Protein AF-0000000084928182 (afdb_homodimer)

Secondary structure (DSSP, 8-state):
------S---PPPPGGGSHHHHHHHHHHHHHHHTT-EEEEE--HHHHHHTHHHHHHHHHHTTSSSEEEPPPP---------------------------------------------------------------------------------------------TTS------------------TTSHHHHHHHHHTS-GGGHHHHHT-GGG---PEEEEEGGGS--GGG------TTS-TTS----TTHHHHHHHHHHHHHHHHHT--GGG--EEEEEE-GGGS-TTHHHHHHTTGGGEEEEE-SS---HHHHHHHHHHHH-----TT-TTS-HHHHHHHHHHHHHHHHHHHTT-HHHHHHHHHH--S-HHHHHHHHHHHHHHS----GGG------SB--SS--GGGHHHHHTTSEEEETTEEEE-HHHHSPPPPSSSPPPPPPHHHHHHHHHHHHHHHHHHHHHHHHHHHHHHHHHHGGGBSS-HHHHHHHH-SS--GGGTT-HHHHHHT--HHHHHHHHHHTSB---HHHHHHHHHHHHHHHHHHTT----HHHHHHHHHHHHHHHHHH-/------S---PPPPGGGSHHHHHHHHHHHHHHHTT-EEEEE--HHHHHHTHHHHHHHHHHTTSSSEEEPPPP---------------------------------------------------------------------------------------------TTS------------------TTSHHHHHHHHHTS-GGGHHHHHT-GGG---PEEEEEGGGS--GGG------TTS-TTS----TTHHHHHHHHHHHHHHHHHT--GGG--EEEEEE-GGGS-TTHHHHHHTTGGGEEEEE-SS---HHHHHHHHHHHH-----TT-TTS-HHHHHHHHHHHHHHHHHHHTT-HHHHHHHHHH--S-HHHHHHHHHHHHHHS----GGG------SB--SS--GGGHHHHHTTSEEEETTEEEE-HHHHSPPPPSSSPPPPPPHHHHHHHHHHHHHHHHHHHHHHHHHHHHHHHHHHGGGBSS-HHHHHHHH-SS--GGGTT-HHHHHHT--HHHHHHHHHHTSB---HHHHHHHHHHHHHHHHHHTT----HHHHHHHHHHHHHHHHHH-

Solvent-accessible surface area (backbone atoms only — not comparable to full-atom values): 68246 Å² total; per-residue (Å²): 134,78,77,71,69,77,75,77,71,58,72,74,60,56,66,79,72,28,64,28,48,41,52,50,43,49,51,53,42,50,39,45,69,63,30,22,21,35,41,36,39,43,38,53,65,35,54,76,71,41,52,45,57,52,51,50,48,55,43,48,68,68,40,93,46,63,41,78,44,71,66,56,78,68,82,69,76,81,67,79,76,77,72,80,73,70,82,77,80,79,83,77,85,73,88,84,84,80,88,82,87,80,82,73,80,79,78,80,80,89,75,90,88,92,83,93,84,78,85,90,93,87,88,89,82,82,84,83,91,79,85,90,80,87,90,83,86,68,90,77,76,86,70,90,76,91,74,89,79,81,81,74,77,70,85,70,75,80,69,75,68,73,68,77,63,84,70,70,72,75,73,77,72,73,76,79,73,78,78,66,84,69,79,82,79,54,77,73,32,68,56,28,47,43,2,55,77,68,72,46,54,50,89,41,31,64,58,58,54,57,38,77,85,62,77,70,49,32,37,38,33,41,58,37,72,54,56,69,62,53,61,72,67,70,74,69,80,59,89,78,65,68,85,67,74,66,73,52,55,41,27,48,66,58,53,47,51,53,51,52,46,34,51,48,38,61,73,62,62,56,54,47,84,62,34,51,25,42,39,34,40,28,36,72,81,30,35,48,85,62,48,67,60,47,28,54,75,46,49,61,51,27,46,69,43,60,74,48,52,42,41,33,68,70,30,34,44,58,50,38,37,61,71,67,55,60,59,73,69,70,75,63,80,83,60,58,65,56,36,53,48,53,51,50,49,34,38,51,36,30,42,38,54,58,37,44,65,41,55,66,56,31,47,45,41,62,71,68,45,87,66,51,69,88,51,42,67,60,37,50,11,46,42,44,55,74,40,96,58,34,53,43,89,45,42,71,87,76,59,38,49,58,32,63,87,49,73,50,82,88,40,39,68,16,33,37,56,54,16,40,43,32,52,82,54,22,46,38,71,33,53,47,43,68,44,68,50,34,50,93,74,68,78,64,73,77,74,50,72,67,43,48,50,53,50,36,43,38,42,13,52,19,42,42,63,56,44,49,62,53,53,50,53,51,45,46,52,49,35,60,56,42,67,80,27,51,70,47,60,55,52,58,49,35,66,71,44,39,92,72,64,58,89,54,34,85,81,38,25,68,63,46,43,51,63,52,48,55,62,32,52,49,52,34,34,76,72,52,46,25,56,61,58,70,70,57,43,50,48,45,51,47,49,36,50,50,50,51,36,44,73,66,47,32,61,74,47,62,67,58,43,50,49,50,32,51,48,52,47,51,53,25,56,67,46,94,133,79,78,70,69,77,75,79,72,56,71,74,60,56,66,76,72,28,64,29,50,42,51,50,43,48,53,55,42,51,40,46,68,62,30,22,21,33,40,38,38,43,38,53,64,34,53,76,72,43,52,45,57,53,52,50,46,56,43,50,68,69,40,91,47,62,42,77,44,72,66,58,78,69,82,67,75,78,65,79,73,77,70,80,72,72,79,76,80,77,84,75,88,72,88,77,86,86,89,85,89,80,86,93,86,80,89,92,91,86,92,90,94,91,91,93,96,89,96,88,95,86,92,91,76,91,86,82,88,89,81,85,90,80,88,80,86,83,83,77,82,77,81,75,87,69,66,81,73,77,79,69,75,72,80,72,73,80,69,74,70,73,68,78,64,85,70,69,73,73,74,77,72,71,75,80,72,77,75,64,83,68,78,82,78,53,78,70,33,71,54,29,46,42,3,55,77,70,73,46,52,49,87,39,32,63,60,57,55,56,39,77,85,62,77,72,52,32,37,38,34,40,59,38,73,56,56,68,61,53,61,71,67,68,77,67,78,60,89,78,66,67,87,67,75,66,72,52,56,41,27,48,68,58,52,49,50,54,52,51,47,34,50,47,38,61,73,64,63,55,54,46,84,63,34,51,24,44,39,36,41,28,37,71,81,30,35,47,84,60,48,66,59,48,28,55,74,48,49,60,50,27,45,69,43,58,74,47,52,41,41,33,66,69,29,33,45,57,50,38,38,61,69,68,56,60,58,72,69,70,76,64,80,82,59,60,65,55,38,53,49,53,51,49,48,33,38,52,36,30,43,36,55,60,38,43,67,43,57,67,58,30,46,44,41,62,72,69,46,87,67,50,68,87,50,42,66,59,37,50,11,48,40,44,53,73,39,96,59,33,54,43,87,45,42,71,85,76,57,37,51,57,33,65,88,49,73,50,82,89,39,41,68,17,32,35,55,53,16,38,44,32,53,82,52,22,46,38,70,33,53,45,43,69,43,67,51,33,48,93,74,66,77,66,72,77,72,52,73,65,44,46,52,52,50,36,43,38,44,13,51,20,41,43,64,57,44,50,63,54,52,49,52,51,46,45,52,50,37,60,56,42,67,80,29,52,71,49,60,56,52,58,49,33,66,72,43,39,94,72,64,57,89,54,34,86,81,38,26,67,63,45,43,53,64,53,46,55,63,34,49,48,52,34,35,75,74,54,47,26,57,61,57,69,69,56,43,51,48,44,52,48,49,38,50,50,50,51,38,44,74,66,46,32,62,75,47,62,68,58,43,50,49,50,32,52,48,52,47,51,54,26,58,66,46,93

Sequence (1152 aa):
MTRTEPRTGARAVPPGDLPGVRAQLRGVTADLAAGRNCLWLVTDAMVESGLADELYRGALFGTPVRVDVPPPPSPRARGPEPKREPATGEGAGWATGDGGARADGDAGVWAGGDGGAWADGEGDGWAAGEGDGWADGDAGAWADGDDLPYLDLPDDGFDLDLGWSLDARAPRVPAPRTEQPGPRHDPHGLLARLAKELSVDADEAVATLVDPGRGRRPVVGVRAWTEPDDHDGGTSPGPGTGPGTGTRARGAAVERLFRLLAAAVKDAGLPPGERPRLLVVARLRDLPEPLPDELRHGLGDTAVHWWWGALGRLDTATAVAPILDHGPDTSGRDRDPLAERIRRAVRSETVVEICGPDLELARLLALEWDGAQHTLGAAVGRCLAAAPTPVPSACPPLRRIGALLRPGAELRQAWAAGAVVSWEGRLRAHVGVWHPAAPADGPQPAPDGDVRARLTALVSQAQQRVLAPWIEEARQRLAVRALGHLNRPVATLVADYADRPPAYLGGDPERAFLELQVGELLRAHVSGALALPPRDAALLRLLVTTRNVLAHRSVLYDRTLDELCAELSQADLRAAMTRTEPRTGARAVPPGDLPGVRAQLRGVTADLAAGRNCLWLVTDAMVESGLADELYRGALFGTPVRVDVPPPPSPRARGPEPKREPATGEGAGWATGDGGARADGDAGVWAGGDGGAWADGEGDGWAAGEGDGWADGDAGAWADGDDLPYLDLPDDGFDLDLGWSLDARAPRVPAPRTEQPGPRHDPHGLLARLAKELSVDADEAVATLVDPGRGRRPVVGVRAWTEPDDHDGGTSPGPGTGPGTGTRARGAAVERLFRLLAAAVKDAGLPPGERPRLLVVARLRDLPEPLPDELRHGLGDTAVHWWWGALGRLDTATAVAPILDHGPDTSGRDRDPLAERIRRAVRSETVVEICGPDLELARLLALEWDGAQHTLGAAVGRCLAAAPTPVPSACPPLRRIGALLRPGAELRQAWAAGAVVSWEGRLRAHVGVWHPAAPADGPQPAPDGDVRARLTALVSQAQQRVLAPWIEEARQRLAVRALGHLNRPVATLVADYADRPPAYLGGDPERAFLELQVGELLRAHVSGALALPPRDAALLRLLVTTRNVLAHRSVLYDRTLDELCAELSQADLRAA

Structure (mmCIF, N/CA/C/O backbone):
data_AF-0000000084928182-model_v1
#
loop_
_entity.id
_entity.type
_entity.pdbx_description
1 polymer 'Uncharacterized protein'
#
loop_
_atom_site.group_PDB
_atom_site.id
_atom_site.type_symbol
_atom_site.label_atom_id
_atom_site.label_alt_id
_atom_site.label_comp_id
_atom_site.label_asym_id
_atom_site.label_entity_id
_atom_site.label_seq_id
_atom_site.pdbx_PDB_ins_code
_atom_site.Cartn_x
_atom_site.Cartn_y
_atom_site.Cartn_z
_atom_site.occupancy
_atom_site.B_iso_or_equiv
_atom_site.auth_seq_id
_atom_site.auth_comp_id
_atom_site.auth_asym_id
_atom_site.auth_atom_id
_atom_site.pdbx_PDB_model_num
ATOM 1 N N . MET A 1 1 ? 0.569 13.047 -38.281 1 21.45 1 MET A N 1
ATOM 2 C CA . MET A 1 1 ? -0.137 13.141 -37 1 21.45 1 MET A CA 1
ATOM 3 C C . MET A 1 1 ? 0.796 12.82 -35.844 1 21.45 1 MET A C 1
ATOM 5 O O . MET A 1 1 ? 1.367 11.727 -35.781 1 21.45 1 MET A O 1
ATOM 9 N N . THR A 1 2 ? 1.486 13.797 -35.25 1 25.08 2 THR A N 1
ATOM 10 C CA . THR A 1 2 ? 2.621 13.773 -34.344 1 25.08 2 THR A CA 1
ATOM 11 C C . THR A 1 2 ? 2.223 13.156 -33 1 25.08 2 THR A C 1
ATOM 13 O O . THR A 1 2 ? 1.216 13.547 -32.406 1 25.08 2 THR A O 1
ATOM 16 N N . ARG A 1 3 ? 2.516 11.867 -32.875 1 28.36 3 ARG A N 1
ATOM 17 C CA . ARG A 1 3 ? 2.258 11.141 -31.625 1 28.36 3 ARG A CA 1
ATOM 18 C C . ARG A 1 3 ? 2.652 11.977 -30.406 1 28.36 3 ARG A C 1
ATOM 20 O O . ARG A 1 3 ? 3.818 12.352 -30.25 1 28.36 3 ARG A O 1
ATOM 27 N N . THR A 1 4 ? 1.75 12.773 -29.938 1 27.22 4 THR A N 1
ATOM 28 C CA . THR A 1 4 ? 1.957 13.594 -28.75 1 27.22 4 THR A CA 1
ATOM 29 C C . THR A 1 4 ? 2.521 12.766 -27.594 1 27.22 4 THR A C 1
ATOM 31 O O . THR A 1 4 ? 1.933 11.75 -27.219 1 27.22 4 THR A O 1
ATOM 34 N N . GLU A 1 5 ? 3.77 12.719 -27.516 1 35.53 5 GLU A N 1
ATOM 35 C CA . GLU A 1 5 ? 4.48 12.094 -26.406 1 35.53 5 GLU A CA 1
ATOM 36 C C . GLU A 1 5 ? 3.795 12.391 -25.078 1 35.53 5 GLU A C 1
ATOM 38 O O . GLU A 1 5 ? 3.539 13.555 -24.75 1 35.53 5 GLU A O 1
ATOM 43 N N . PRO A 1 6 ? 2.867 11.586 -24.75 1 36.41 6 PRO A N 1
ATOM 44 C CA . PRO A 1 6 ? 2.111 11.953 -23.547 1 36.41 6 PRO A CA 1
ATOM 45 C C . PRO A 1 6 ? 2.979 12.625 -22.484 1 36.41 6 PRO A C 1
ATOM 47 O O . PRO A 1 6 ? 4.148 12.266 -22.312 1 36.41 6 PRO A O 1
ATOM 50 N N . ARG A 1 7 ? 2.838 13.836 -22.234 1 34.53 7 ARG A N 1
ATOM 51 C CA . ARG A 1 7 ? 3.395 14.859 -21.359 1 34.53 7 ARG A CA 1
ATOM 52 C C . ARG A 1 7 ? 3.752 14.266 -20 1 34.53 7 ARG A C 1
ATOM 54 O O . ARG A 1 7 ? 4.309 14.961 -19.141 1 34.53 7 ARG A O 1
ATOM 61 N N . THR A 1 8 ? 2.945 13.312 -19.359 1 44.47 8 THR A N 1
ATOM 62 C CA . THR A 1 8 ? 3.199 13.227 -17.938 1 44.47 8 THR A CA 1
ATOM 63 C C . THR A 1 8 ? 4.5 12.477 -17.656 1 44.47 8 THR A C 1
ATOM 65 O O . THR A 1 8 ? 4.617 11.289 -17.953 1 44.47 8 THR A O 1
ATOM 68 N N . GLY A 1 9 ? 5.586 13.047 -17.812 1 47.72 9 GLY A N 1
ATOM 69 C CA . GLY A 1 9 ? 6.992 12.797 -17.562 1 47.72 9 GLY A CA 1
ATOM 70 C C . GLY A 1 9 ? 7.23 12 -16.281 1 47.72 9 GLY A C 1
ATOM 71 O O . GLY A 1 9 ? 8.312 12.062 -15.703 1 47.72 9 GLY A O 1
ATOM 72 N N . ALA A 1 10 ? 6.258 11.68 -15.695 1 57.22 10 ALA A N 1
ATOM 73 C CA . ALA A 1 10 ? 6.656 11.023 -14.453 1 57.22 10 ALA A CA 1
ATOM 74 C C . ALA A 1 10 ? 7.434 9.742 -14.734 1 57.22 10 ALA A C 1
ATOM 76 O O . ALA A 1 10 ? 7 8.906 -15.531 1 57.22 10 ALA A O 1
ATOM 77 N N . ARG A 1 11 ? 8.664 9.773 -14.461 1 63.78 11 ARG A N 1
ATOM 78 C CA . ARG A 1 11 ? 9.57 8.648 -14.625 1 63.78 11 ARG A CA 1
ATOM 79 C C . ARG A 1 11 ? 9.047 7.41 -13.906 1 63.78 11 ARG A C 1
ATOM 81 O O . ARG A 1 11 ? 8.594 7.496 -12.758 1 63.78 11 ARG A O 1
ATOM 88 N N . ALA A 1 12 ? 8.812 6.367 -14.68 1 78.19 12 ALA A N 1
ATOM 89 C CA . ALA A 1 12 ? 8.43 5.066 -14.148 1 78.19 12 ALA A CA 1
ATOM 90 C C . ALA A 1 12 ? 9.367 4.629 -13.023 1 78.19 12 ALA A C 1
ATOM 92 O O . ALA A 1 12 ? 10.555 4.945 -13.047 1 78.19 12 ALA A O 1
ATOM 93 N N . VAL A 1 13 ? 8.789 4.102 -11.992 1 83.62 13 VAL A N 1
ATOM 94 C CA . VAL A 1 13 ? 9.602 3.547 -10.914 1 83.62 13 VAL A CA 1
ATOM 95 C C . VAL A 1 13 ? 10.398 2.348 -11.422 1 83.62 13 VAL A C 1
ATOM 97 O O . VAL A 1 13 ? 9.828 1.411 -11.984 1 83.62 13 VAL A O 1
ATOM 100 N N . PRO A 1 14 ? 11.672 2.479 -11.297 1 85.38 14 PRO A N 1
ATOM 101 C CA . PRO A 1 14 ? 12.453 1.308 -11.695 1 85.38 14 PRO A CA 1
ATOM 102 C C . PRO A 1 14 ? 12.055 0.043 -10.938 1 85.38 14 PRO A C 1
ATOM 104 O O . PRO A 1 14 ? 11.82 0.089 -9.727 1 85.38 14 PRO A O 1
ATOM 107 N N . PRO A 1 15 ? 11.945 -1.016 -11.672 1 83.25 15 PRO A N 1
ATOM 108 C CA . PRO A 1 15 ? 11.508 -2.256 -11.023 1 83.25 15 PRO A CA 1
ATOM 109 C C . PRO A 1 15 ? 12.383 -2.65 -9.844 1 83.25 15 PRO A C 1
ATOM 111 O O . PRO A 1 15 ? 11.883 -3.199 -8.859 1 83.25 15 PRO A O 1
ATOM 114 N N . GLY A 1 16 ? 13.664 -2.314 -9.93 1 83.31 16 GLY A N 1
ATOM 115 C CA . GLY A 1 16 ? 14.578 -2.645 -8.844 1 83.31 16 GLY A CA 1
ATOM 116 C C . GLY A 1 16 ? 14.273 -1.9 -7.559 1 83.31 16 GLY A C 1
ATOM 117 O O . GLY A 1 16 ? 14.758 -2.271 -6.488 1 83.31 16 GLY A O 1
ATOM 118 N N . ASP A 1 17 ? 13.414 -0.952 -7.652 1 86.19 17 ASP A N 1
ATOM 119 C CA . ASP A 1 17 ? 13.102 -0.141 -6.48 1 86.19 17 ASP A CA 1
ATOM 120 C C . ASP A 1 17 ? 11.812 -0.615 -5.816 1 86.19 17 ASP A C 1
ATOM 122 O O . ASP A 1 17 ? 11.461 -0.149 -4.73 1 86.19 17 ASP A O 1
ATOM 126 N N . LEU A 1 18 ? 11.195 -1.552 -6.418 1 91.5 18 LEU A N 1
ATOM 127 C CA . LEU A 1 18 ? 9.945 -2.053 -5.863 1 91.5 18 LEU A CA 1
ATOM 128 C C . LEU A 1 18 ? 10.203 -3.02 -4.715 1 91.5 18 LEU A C 1
ATOM 130 O O . LEU A 1 18 ? 11.125 -3.836 -4.781 1 91.5 18 LEU A O 1
ATOM 134 N N . PRO A 1 19 ? 9.445 -2.928 -3.641 1 88.88 19 PRO A N 1
ATOM 135 C CA . PRO A 1 19 ? 9.688 -3.74 -2.445 1 88.88 19 PRO A CA 1
ATOM 136 C C . PRO A 1 19 ? 9.695 -5.238 -2.744 1 88.88 19 PRO A C 1
ATOM 138 O O . PRO A 1 19 ? 10.555 -5.969 -2.24 1 88.88 19 PRO A O 1
ATOM 141 N N . GLY A 1 20 ? 8.734 -5.715 -3.531 1 91.06 20 GLY A N 1
ATOM 142 C CA . GLY A 1 20 ? 8.68 -7.137 -3.846 1 91.06 20 GLY A CA 1
ATOM 143 C C . GLY A 1 20 ? 9.883 -7.621 -4.629 1 91.06 20 GLY A C 1
ATOM 144 O O . GLY A 1 20 ? 10.367 -8.727 -4.406 1 91.06 20 GLY A O 1
ATOM 145 N N . VAL A 1 21 ? 10.359 -6.828 -5.527 1 92.56 21 VAL A N 1
ATOM 146 C CA . VAL A 1 21 ? 11.531 -7.172 -6.324 1 92.56 21 VAL A CA 1
ATOM 147 C C . VAL A 1 21 ? 12.766 -7.223 -5.426 1 92.56 21 VAL A C 1
ATOM 149 O O . VAL A 1 21 ? 13.547 -8.172 -5.492 1 92.56 21 VAL A O 1
ATOM 152 N N . ARG A 1 22 ? 12.867 -6.301 -4.582 1 89.25 22 ARG A N 1
ATOM 153 C CA . ARG A 1 22 ? 14 -6.258 -3.662 1 89.25 22 ARG A CA 1
ATOM 154 C C . ARG A 1 22 ? 13.992 -7.465 -2.73 1 89.25 22 ARG A C 1
ATOM 156 O O . ARG A 1 22 ? 15.047 -8.023 -2.422 1 89.25 22 ARG A O 1
ATOM 163 N N . ALA A 1 23 ? 12.844 -7.766 -2.283 1 89.06 23 ALA A N 1
ATOM 164 C CA . ALA A 1 23 ? 12.719 -8.922 -1.397 1 89.06 23 ALA A CA 1
ATOM 165 C C . ALA A 1 23 ? 13.148 -10.203 -2.105 1 89.06 23 ALA A C 1
ATOM 167 O O . ALA A 1 23 ? 13.852 -11.039 -1.525 1 89.06 23 ALA A O 1
ATOM 168 N N . GLN A 1 24 ? 12.711 -10.352 -3.316 1 91.06 24 GLN A N 1
ATOM 169 C CA . GLN A 1 24 ? 13.086 -11.531 -4.086 1 91.06 24 GLN A CA 1
ATOM 170 C C . GLN A 1 24 ? 14.586 -11.555 -4.359 1 91.06 24 GLN A C 1
ATOM 172 O O . GLN A 1 24 ? 15.227 -12.609 -4.242 1 91.06 24 GLN A O 1
ATOM 177 N N . LEU A 1 25 ? 15.156 -10.445 -4.695 1 92.06 25 LEU A N 1
ATOM 178 C CA . LEU A 1 25 ? 16.594 -10.336 -4.922 1 92.06 25 LEU A CA 1
ATOM 179 C C . LEU A 1 25 ? 17.375 -10.672 -3.648 1 92.06 25 LEU A C 1
ATOM 181 O O . LEU A 1 25 ? 18.375 -11.391 -3.697 1 92.06 25 LEU A O 1
ATOM 185 N N . ARG A 1 26 ? 16.906 -10.219 -2.588 1 88.88 26 ARG A N 1
ATOM 186 C CA . ARG A 1 26 ? 17.547 -10.523 -1.31 1 88.88 26 ARG A CA 1
ATOM 187 C C . ARG A 1 26 ? 17.5 -12.016 -1.016 1 88.88 26 ARG A C 1
ATOM 189 O O . ARG A 1 26 ? 18.469 -12.586 -0.495 1 88.88 26 ARG A O 1
ATOM 196 N N . GLY A 1 27 ? 16.359 -12.617 -1.334 1 89.75 27 GLY A N 1
ATOM 197 C CA . GLY A 1 27 ? 16.234 -14.055 -1.136 1 89.75 27 GLY A CA 1
ATOM 198 C C . GLY A 1 27 ? 17.219 -14.859 -1.967 1 89.75 27 GLY A C 1
ATOM 199 O O . GLY A 1 27 ? 17.859 -15.773 -1.455 1 89.75 27 GLY A O 1
ATOM 200 N N . VAL A 1 28 ? 17.312 -14.484 -3.158 1 93.62 28 VAL A N 1
ATOM 201 C CA . VAL A 1 28 ? 18.234 -15.18 -4.059 1 93.62 28 VAL A CA 1
ATOM 202 C C . VAL A 1 28 ? 19.672 -14.953 -3.6 1 93.62 28 VAL A C 1
ATOM 204 O O . VAL A 1 28 ? 20.453 -15.898 -3.494 1 93.62 28 VAL A O 1
ATOM 207 N N . THR A 1 29 ? 20 -13.75 -3.252 1 92 29 THR A N 1
ATOM 208 C CA . THR A 1 29 ? 21.359 -13.414 -2.838 1 92 29 THR A CA 1
ATOM 209 C C . THR A 1 29 ? 21.703 -14.086 -1.511 1 92 29 THR A C 1
ATOM 211 O O . THR A 1 29 ? 22.844 -14.492 -1.292 1 92 29 THR A O 1
ATOM 214 N N . ALA A 1 30 ? 20.781 -14.172 -0.644 1 90.06 30 ALA A N 1
ATOM 215 C CA . ALA A 1 30 ? 21 -14.828 0.643 1 90.06 30 ALA A CA 1
ATOM 216 C C . ALA A 1 30 ? 21.312 -16.312 0.457 1 90.06 30 ALA A C 1
ATOM 218 O O . ALA A 1 30 ? 22.203 -16.859 1.12 1 90.06 30 ALA A O 1
ATOM 219 N N . ASP A 1 31 ? 20.609 -16.938 -0.447 1 92.12 31 ASP A N 1
ATOM 220 C CA . ASP A 1 31 ? 20.859 -18.359 -0.717 1 92.12 31 ASP A CA 1
ATOM 221 C C . ASP A 1 31 ? 22.234 -18.547 -1.35 1 92.12 31 ASP A C 1
ATOM 223 O O . ASP A 1 31 ? 22.969 -19.484 -0.99 1 92.12 31 ASP A O 1
ATOM 227 N N . LEU A 1 32 ? 22.547 -17.688 -2.213 1 92.81 32 LEU A N 1
ATOM 228 C CA . LEU A 1 32 ? 23.875 -17.766 -2.809 1 92.81 32 LEU A CA 1
ATOM 229 C C . LEU A 1 32 ? 24.953 -17.562 -1.749 1 92.81 32 LEU A C 1
ATOM 231 O O . LEU A 1 32 ? 25.953 -18.297 -1.729 1 92.81 32 LEU A O 1
ATOM 235 N N . ALA A 1 33 ? 24.719 -16.672 -0.891 1 89.5 33 ALA A N 1
ATOM 236 C CA . ALA A 1 33 ? 25.688 -16.406 0.176 1 89.5 33 ALA A CA 1
ATOM 237 C C . ALA A 1 33 ? 25.797 -17.594 1.13 1 89.5 33 ALA A C 1
ATOM 239 O O . ALA A 1 33 ? 26.859 -17.844 1.709 1 89.5 33 ALA A O 1
ATOM 240 N N . ALA A 1 34 ? 24.703 -18.297 1.243 1 89 34 ALA A N 1
ATOM 241 C CA . ALA A 1 34 ? 24.672 -19.453 2.127 1 89 34 ALA A CA 1
ATOM 242 C C . ALA A 1 34 ? 25.312 -20.672 1.465 1 89 34 ALA A C 1
ATOM 244 O O . ALA A 1 34 ? 25.375 -21.75 2.057 1 89 34 ALA A O 1
ATOM 245 N N . GLY A 1 35 ? 25.703 -20.516 0.19 1 88.44 35 GLY A N 1
ATOM 246 C CA . GLY A 1 35 ? 26.438 -21.578 -0.48 1 88.44 35 GLY A CA 1
ATOM 247 C C . GLY A 1 35 ? 25.547 -22.469 -1.336 1 88.44 35 GLY A C 1
ATOM 248 O O . GLY A 1 35 ? 25.953 -23.562 -1.741 1 88.44 35 GLY A O 1
ATOM 249 N N . ARG A 1 36 ? 24.391 -22 -1.597 1 92.81 36 ARG A N 1
ATOM 250 C CA . ARG A 1 36 ? 23.453 -22.781 -2.406 1 92.81 36 ARG A CA 1
ATOM 251 C C . ARG A 1 36 ? 23.453 -22.297 -3.852 1 92.81 36 ARG A C 1
ATOM 253 O O . ARG A 1 36 ? 23.609 -21.109 -4.117 1 92.81 36 ARG A O 1
ATOM 260 N N . ASN A 1 37 ? 23.219 -23.281 -4.746 1 94.94 37 ASN A N 1
ATOM 261 C CA . ASN A 1 37 ? 22.875 -22.906 -6.109 1 94.94 37 ASN A CA 1
ATOM 262 C C . ASN A 1 37 ? 21.453 -22.328 -6.18 1 94.94 37 ASN A C 1
ATOM 264 O O . ASN A 1 37 ? 20.625 -22.594 -5.312 1 94.94 37 ASN A O 1
ATOM 268 N N . CYS A 1 38 ? 21.297 -21.469 -7.18 1 96.31 38 CYS A N 1
ATOM 269 C CA . CYS A 1 38 ? 19.969 -20.891 -7.344 1 96.31 38 CYS A CA 1
ATOM 270 C C . CYS A 1 38 ? 19.469 -21.062 -8.773 1 96.31 38 CYS A C 1
ATOM 272 O O . CYS A 1 38 ? 20.156 -20.719 -9.727 1 96.31 38 CYS A O 1
ATOM 274 N N . LEU A 1 39 ? 18.344 -21.672 -8.898 1 97.44 39 LEU A N 1
ATOM 275 C CA . LEU A 1 39 ? 17.547 -21.625 -10.117 1 97.44 39 LEU A CA 1
ATOM 276 C C . LEU A 1 39 ? 16.375 -20.656 -9.961 1 97.44 39 LEU A C 1
ATOM 278 O O . LEU A 1 39 ? 15.508 -20.859 -9.102 1 97.44 39 LEU A O 1
ATOM 282 N N . TRP A 1 40 ? 16.406 -19.656 -10.727 1 97.56 40 TRP A N 1
ATOM 283 C CA . TRP A 1 40 ? 15.367 -18.625 -10.648 1 97.56 40 TRP A CA 1
ATOM 284 C C . TRP A 1 40 ? 14.469 -18.672 -11.883 1 97.56 40 TRP A C 1
ATOM 286 O O . TRP A 1 40 ? 14.898 -18.344 -12.984 1 97.56 40 TRP A O 1
ATOM 296 N N . LEU A 1 41 ? 13.219 -19.078 -11.656 1 97.62 41 LEU A N 1
ATOM 297 C CA . LEU A 1 41 ? 12.258 -19.234 -12.75 1 97.62 41 LEU A CA 1
ATOM 298 C C . LEU A 1 41 ? 11.438 -17.953 -12.922 1 97.62 41 LEU A C 1
ATOM 300 O O . LEU A 1 41 ? 10.836 -17.469 -11.969 1 97.62 41 LEU A O 1
ATOM 304 N N . VAL A 1 42 ? 11.414 -17.469 -14.148 1 97.12 42 VAL A N 1
ATOM 305 C CA . VAL A 1 42 ? 10.711 -16.234 -14.492 1 97.12 42 VAL A CA 1
ATOM 306 C C . VAL A 1 42 ? 9.711 -16.5 -15.609 1 97.12 42 VAL A C 1
ATOM 308 O O . VAL A 1 42 ? 9.742 -17.562 -16.234 1 97.12 42 VAL A O 1
ATOM 311 N N . THR A 1 43 ? 8.812 -15.602 -15.836 1 95 43 THR A N 1
ATOM 312 C CA . THR A 1 43 ? 7.785 -15.766 -16.859 1 95 43 THR A CA 1
ATOM 313 C C . THR A 1 43 ? 8.32 -15.375 -18.234 1 95 43 THR A C 1
ATOM 315 O O . THR A 1 43 ? 9.375 -14.742 -18.328 1 95 43 THR A O 1
ATOM 318 N N . ASP A 1 44 ? 7.574 -15.734 -19.281 1 93.69 44 ASP A N 1
ATOM 319 C CA . ASP A 1 44 ? 7.961 -15.414 -20.656 1 93.69 44 ASP A CA 1
ATOM 320 C C . ASP A 1 44 ? 7.996 -13.906 -20.875 1 93.69 44 ASP A C 1
ATOM 322 O O . ASP A 1 44 ? 8.945 -13.383 -21.469 1 93.69 44 ASP A O 1
ATOM 326 N N . ALA A 1 45 ? 7.043 -13.266 -20.359 1 90.5 45 ALA A N 1
ATOM 327 C CA . ALA A 1 45 ? 6.914 -11.82 -20.547 1 90.5 45 ALA A CA 1
ATOM 328 C C . ALA A 1 45 ? 8.094 -11.078 -19.938 1 90.5 45 ALA A C 1
ATOM 330 O O . ALA A 1 45 ? 8.523 -10.039 -20.453 1 90.5 45 ALA A O 1
ATOM 331 N N . MET A 1 46 ? 8.625 -11.57 -18.906 1 93.19 46 MET A N 1
ATOM 332 C CA . MET A 1 46 ? 9.734 -10.914 -18.219 1 93.19 46 MET A CA 1
ATOM 333 C C . MET A 1 46 ? 11 -10.953 -19.062 1 93.19 46 MET A C 1
ATOM 335 O O . MET A 1 46 ? 11.828 -10.039 -19 1 93.19 46 MET A O 1
ATOM 339 N N . VAL A 1 47 ? 11.156 -12.008 -19.766 1 94.75 47 VAL A N 1
ATOM 340 C CA . VAL A 1 47 ? 12.312 -12.117 -20.641 1 94.75 47 VAL A CA 1
ATOM 341 C C . VAL A 1 47 ? 12.133 -11.195 -21.844 1 94.75 47 VAL A C 1
ATOM 343 O O . VAL A 1 47 ? 13.055 -10.469 -22.219 1 94.75 47 VAL A O 1
ATOM 346 N N . GLU A 1 48 ? 10.984 -11.148 -22.375 1 90.38 48 GLU A N 1
ATOM 347 C CA . GLU A 1 48 ? 10.695 -10.328 -23.547 1 90.38 48 GLU A CA 1
ATOM 348 C C . GLU A 1 48 ? 10.828 -8.844 -23.219 1 90.38 48 GLU A C 1
ATOM 350 O O . GLU A 1 48 ? 11.289 -8.062 -24.047 1 90.38 48 GLU A O 1
ATOM 355 N N . SER A 1 49 ? 10.508 -8.477 -22.047 1 86.69 49 SER A N 1
ATOM 356 C CA . SER A 1 49 ? 10.531 -7.07 -21.656 1 86.69 49 SER A CA 1
ATOM 357 C C . SER A 1 49 ? 11.922 -6.648 -21.203 1 86.69 49 SER A C 1
ATOM 359 O O . SER A 1 49 ? 12.195 -5.457 -21.047 1 86.69 49 SER A O 1
ATOM 361 N N . GLY A 1 50 ? 12.773 -7.652 -20.906 1 90.69 50 GLY A N 1
ATOM 362 C CA . GLY A 1 50 ? 14.109 -7.328 -20.422 1 90.69 50 GLY A CA 1
ATOM 363 C C . GLY A 1 50 ? 14.211 -7.309 -18.922 1 90.69 50 GLY A C 1
ATOM 364 O O . GLY A 1 50 ? 15.305 -7.18 -18.359 1 90.69 50 GLY A O 1
ATOM 365 N N . LEU A 1 51 ? 13.141 -7.469 -18.25 1 90.94 51 LEU A N 1
ATOM 366 C CA . LEU A 1 51 ? 13.148 -7.453 -16.797 1 90.94 51 LEU A CA 1
ATOM 367 C C . LEU A 1 51 ? 13.969 -8.617 -16.25 1 90.94 51 LEU A C 1
ATOM 369 O O . LEU A 1 51 ? 14.656 -8.469 -15.227 1 90.94 51 LEU A O 1
ATOM 373 N N . ALA A 1 52 ? 13.867 -9.719 -16.844 1 95.88 52 ALA A N 1
ATOM 374 C CA . ALA A 1 52 ? 14.641 -10.875 -16.391 1 95.88 52 ALA A CA 1
ATOM 375 C C . ALA A 1 52 ? 16.141 -10.578 -16.406 1 95.88 52 ALA A C 1
ATOM 377 O O . ALA A 1 52 ? 16.859 -10.977 -15.5 1 95.88 52 ALA A O 1
ATOM 378 N N . ASP A 1 53 ? 16.578 -9.883 -17.438 1 95.31 53 ASP A N 1
ATOM 379 C CA . ASP A 1 53 ? 17.984 -9.492 -17.547 1 95.31 53 ASP A CA 1
ATOM 380 C C . ASP A 1 53 ? 18.375 -8.578 -16.391 1 95.31 53 ASP A C 1
ATOM 382 O O . ASP A 1 53 ? 19.469 -8.719 -15.82 1 95.31 53 ASP A O 1
ATOM 386 N N . GLU A 1 54 ? 17.531 -7.715 -16.109 1 93.38 54 GLU A N 1
ATOM 387 C CA . GLU A 1 54 ? 17.797 -6.785 -15.016 1 93.38 54 GLU A CA 1
ATOM 388 C C . GLU A 1 54 ? 17.906 -7.523 -13.688 1 93.38 54 GLU A C 1
ATOM 390 O O . GLU A 1 54 ? 18.781 -7.234 -12.883 1 93.38 54 GLU A O 1
ATOM 395 N N . LEU A 1 55 ? 17 -8.414 -13.492 1 93.81 55 LEU A N 1
ATOM 396 C CA . LEU A 1 55 ? 17.016 -9.195 -12.258 1 93.81 55 LEU A CA 1
ATOM 397 C C . LEU A 1 55 ? 18.281 -10.062 -12.18 1 93.81 55 LEU A C 1
ATOM 399 O O . LEU A 1 55 ? 18.906 -10.164 -11.125 1 93.81 55 LEU A O 1
ATOM 403 N N . TYR A 1 56 ? 18.594 -10.656 -13.328 1 96.38 56 TYR A N 1
ATOM 404 C CA . TYR A 1 56 ? 19.812 -11.461 -13.422 1 96.38 56 TYR A CA 1
ATOM 405 C C . TYR A 1 56 ? 21.031 -10.648 -13.023 1 96.38 56 TYR A C 1
ATOM 407 O O . TYR A 1 56 ? 21.828 -11.086 -12.18 1 96.38 56 TYR A O 1
ATOM 415 N N . ARG A 1 57 ? 21.125 -9.484 -13.531 1 95.25 57 ARG A N 1
ATOM 416 C CA . ARG A 1 57 ? 22.25 -8.617 -13.234 1 95.25 57 ARG A CA 1
ATOM 417 C C . ARG A 1 57 ? 22.234 -8.18 -11.773 1 95.25 57 ARG A C 1
ATOM 419 O O . ARG A 1 57 ? 23.281 -8.148 -11.117 1 95.25 57 ARG A O 1
ATOM 426 N N . GLY A 1 58 ? 21.078 -7.867 -11.336 1 92.81 58 GLY A N 1
ATOM 427 C CA . GLY A 1 58 ? 20.953 -7.477 -9.945 1 92.81 58 GLY A CA 1
ATOM 428 C C . GLY A 1 58 ? 21.422 -8.555 -8.977 1 92.81 58 GLY A C 1
ATOM 429 O O . GLY A 1 58 ? 22.078 -8.258 -7.98 1 92.81 58 GLY A O 1
ATOM 430 N N . ALA A 1 59 ? 21.125 -9.734 -9.266 1 94.12 59 ALA A N 1
ATOM 431 C CA . ALA A 1 59 ? 21.5 -10.852 -8.391 1 94.12 59 ALA A CA 1
ATOM 432 C C . ALA A 1 59 ? 22.969 -11.188 -8.531 1 94.12 59 ALA A C 1
ATOM 434 O O . ALA A 1 59 ? 23.672 -11.375 -7.531 1 94.12 59 ALA A O 1
ATOM 435 N N . LEU A 1 60 ? 23.422 -11.25 -9.758 1 95.38 60 LEU A N 1
ATOM 436 C CA . LEU A 1 60 ? 24.797 -11.656 -10.023 1 95.38 60 LEU A CA 1
ATOM 437 C C . LEU A 1 60 ? 25.781 -10.594 -9.547 1 95.38 60 LEU A C 1
ATOM 439 O O . LEU A 1 60 ? 26.797 -10.914 -8.922 1 95.38 60 LEU A O 1
ATOM 443 N N . PHE A 1 61 ? 25.484 -9.398 -9.742 1 89.56 61 PHE A N 1
ATOM 444 C CA . PHE A 1 61 ? 26.438 -8.336 -9.461 1 89.56 61 PHE A CA 1
ATOM 445 C C . PHE A 1 61 ? 26.375 -7.926 -7.996 1 89.56 61 PHE A C 1
ATOM 447 O O . PHE A 1 61 ? 27.188 -7.121 -7.535 1 89.56 61 PHE A O 1
ATOM 454 N N . GLY A 1 62 ? 25.484 -8.453 -7.316 1 81.62 62 GLY A N 1
ATOM 455 C CA . GLY A 1 62 ? 25.484 -8.305 -5.867 1 81.62 62 GLY A CA 1
ATOM 456 C C . GLY A 1 62 ? 26.469 -9.227 -5.172 1 81.62 62 GLY A C 1
ATOM 457 O O . GLY A 1 62 ? 26.734 -9.07 -3.979 1 81.62 62 GLY A O 1
ATOM 458 N N . THR A 1 63 ? 27.047 -10.086 -5.949 1 86.31 63 THR A N 1
ATOM 459 C CA . THR A 1 6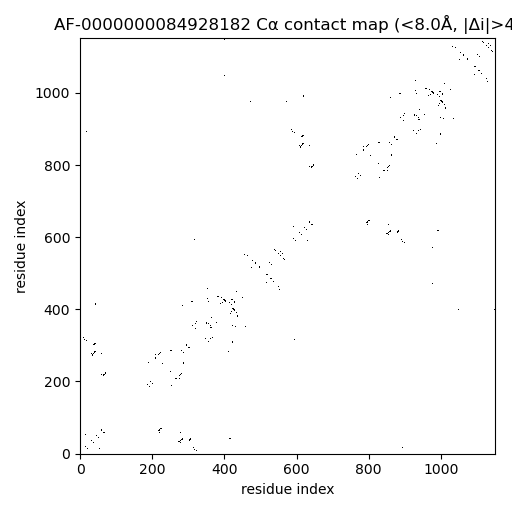3 ? 28 -11.023 -5.383 1 86.31 63 THR A CA 1
ATOM 460 C C . THR A 1 63 ? 29.438 -10.531 -5.602 1 86.31 63 THR A C 1
ATOM 462 O O . THR A 1 63 ? 29.734 -9.93 -6.637 1 86.31 63 THR A O 1
ATOM 465 N N . PRO A 1 64 ? 30.234 -10.734 -4.594 1 83.38 64 PRO A N 1
ATOM 466 C CA . PRO A 1 64 ? 31.594 -10.195 -4.688 1 83.38 64 PRO A CA 1
ATOM 467 C C . PRO A 1 64 ? 32.406 -10.844 -5.805 1 83.38 64 PRO A C 1
ATOM 469 O O . PRO A 1 64 ? 33.125 -10.156 -6.539 1 83.38 64 PRO A O 1
ATOM 472 N N . VAL A 1 65 ? 32.438 -12.141 -5.949 1 89.56 65 VAL A N 1
ATOM 473 C CA . VAL A 1 65 ? 33.156 -12.875 -6.984 1 89.56 65 VAL A CA 1
ATOM 474 C C . VAL A 1 65 ? 32.156 -13.531 -7.934 1 89.56 65 VAL A C 1
ATOM 476 O O . VAL A 1 65 ? 31.328 -14.328 -7.504 1 89.56 65 VAL A O 1
ATOM 479 N N . ARG A 1 66 ? 32.344 -13.125 -9.195 1 94 66 ARG A N 1
ATOM 480 C CA . ARG A 1 66 ? 31.328 -13.594 -10.133 1 94 66 ARG A CA 1
ATOM 481 C C . ARG A 1 66 ? 31.953 -13.938 -11.484 1 94 66 ARG A C 1
ATOM 483 O O . ARG A 1 66 ? 33 -13.422 -11.828 1 94 66 ARG A O 1
ATOM 490 N N . VAL A 1 67 ? 31.297 -14.875 -12.109 1 94.44 67 VAL A N 1
ATOM 491 C CA . VAL A 1 67 ? 31.578 -15.203 -13.508 1 94.44 67 VAL A CA 1
ATOM 492 C C . VAL A 1 67 ? 30.281 -15.102 -14.32 1 94.44 67 VAL A C 1
ATOM 494 O O . VAL A 1 67 ? 29.328 -15.852 -14.086 1 94.44 67 VAL A O 1
ATOM 497 N N . ASP A 1 68 ? 30.234 -14.203 -15.188 1 96.06 68 ASP A N 1
ATOM 498 C CA . ASP A 1 68 ? 29.094 -14.031 -16.078 1 96.06 68 ASP A CA 1
ATOM 499 C C . ASP A 1 68 ? 29.312 -14.742 -17.406 1 96.06 68 ASP A C 1
ATOM 501 O O . ASP A 1 68 ? 30.094 -14.273 -18.234 1 96.06 68 ASP A O 1
ATOM 505 N N . VAL A 1 69 ? 28.594 -15.852 -17.609 1 95.38 69 VAL A N 1
ATOM 506 C CA . VAL A 1 69 ? 28.781 -16.578 -18.859 1 95.38 69 VAL A CA 1
ATOM 507 C C . VAL A 1 69 ? 28.047 -15.867 -19.984 1 95.38 69 VAL A C 1
ATOM 509 O O . VAL A 1 69 ? 26.812 -15.711 -19.938 1 95.38 69 VAL A O 1
ATOM 512 N N . PRO A 1 70 ? 28.719 -15.469 -20.984 1 93.56 70 PRO A N 1
ATOM 513 C CA . PRO A 1 70 ? 28.062 -14.75 -22.078 1 93.56 70 PRO A CA 1
ATOM 514 C C . PRO A 1 70 ? 27.172 -15.648 -22.938 1 93.56 70 PRO A C 1
ATOM 516 O O . PRO A 1 70 ? 27.359 -16.859 -22.969 1 93.56 70 PRO A O 1
ATOM 519 N N . PRO A 1 71 ? 26.219 -15.023 -23.547 1 91.06 71 PRO A N 1
ATOM 520 C CA . PRO A 1 71 ? 25.422 -15.805 -24.5 1 91.06 71 PRO A CA 1
ATOM 521 C C . PRO A 1 71 ? 26.219 -16.297 -25.688 1 91.06 71 PRO A C 1
ATOM 523 O O . PRO A 1 71 ? 27.297 -15.75 -25.984 1 91.06 71 PRO A O 1
ATOM 526 N N . PRO A 1 72 ? 25.688 -17.375 -26.25 1 86.12 72 PRO A N 1
ATOM 527 C CA . PRO A 1 72 ? 26.391 -17.828 -27.453 1 86.12 72 PRO A CA 1
ATOM 528 C C . PRO A 1 72 ? 26.406 -16.781 -28.562 1 86.12 72 PRO A C 1
ATOM 530 O O . PRO A 1 72 ? 25.484 -15.969 -28.656 1 86.12 72 PRO A O 1
ATOM 533 N N . PRO A 1 73 ? 27.531 -16.625 -29.188 1 73.44 73 PRO A N 1
ATOM 534 C CA . PRO A 1 73 ? 27.594 -15.648 -30.281 1 73.44 73 PRO A CA 1
ATOM 535 C C . PRO A 1 73 ? 26.531 -15.867 -31.344 1 73.44 73 PRO A C 1
ATOM 537 O O . PRO A 1 73 ? 26.141 -17.016 -31.594 1 73.44 73 PRO A O 1
ATOM 540 N N . SER A 1 74 ? 25.609 -15.039 -31.469 1 61.06 74 SER A N 1
ATOM 541 C CA . SER A 1 74 ? 24.641 -15.109 -32.562 1 61.06 74 SER A CA 1
ATOM 542 C C . SER A 1 74 ? 25.297 -15.516 -33.875 1 61.06 74 SER A C 1
ATOM 544 O O . SER A 1 74 ? 26.391 -15.031 -34.188 1 61.06 74 SER A O 1
ATOM 546 N N . PRO A 1 75 ? 24.906 -16.578 -34.5 1 47.56 75 PRO A N 1
ATOM 547 C CA . PRO A 1 75 ? 25.484 -16.703 -35.812 1 47.56 75 PRO A CA 1
ATOM 548 C C . PRO A 1 75 ? 25.453 -15.398 -36.625 1 47.56 75 PRO A C 1
ATOM 550 O O . PRO A 1 75 ? 24.391 -14.773 -36.719 1 47.56 75 PRO A O 1
ATOM 553 N N . ARG A 1 76 ? 26.297 -14.492 -36.594 1 37.53 76 ARG A N 1
ATOM 554 C CA . ARG A 1 76 ? 26.281 -13.375 -37.531 1 37.53 76 ARG A CA 1
ATOM 555 C C . ARG A 1 76 ? 25.891 -13.836 -38.906 1 37.53 76 ARG A C 1
ATOM 557 O O . ARG A 1 76 ? 26.484 -14.773 -39.438 1 37.53 76 ARG A O 1
ATOM 564 N N . ALA A 1 77 ? 24.719 -13.531 -39.406 1 36.28 77 ALA A N 1
ATOM 565 C CA . ALA A 1 77 ? 24.656 -13.391 -40.875 1 36.28 77 ALA A CA 1
ATOM 566 C C . ALA A 1 77 ? 25.891 -12.664 -41.406 1 36.28 77 ALA A C 1
ATOM 568 O O . ALA A 1 77 ? 26.25 -11.586 -40.906 1 36.28 77 ALA A O 1
ATOM 569 N N . ARG A 1 78 ? 26.828 -13.242 -41.969 1 33.78 78 ARG A N 1
ATOM 570 C CA . ARG A 1 78 ? 27.891 -12.688 -42.781 1 33.78 78 ARG A CA 1
ATOM 571 C C . ARG A 1 78 ? 27.359 -11.508 -43.625 1 33.78 78 ARG A C 1
ATOM 573 O O . ARG A 1 78 ? 26.531 -11.688 -44.5 1 33.78 78 ARG A O 1
ATOM 580 N N . GLY A 1 79 ? 27.094 -10.352 -43 1 29.88 79 GLY A N 1
ATOM 581 C CA . GLY A 1 79 ? 26.781 -9.258 -43.906 1 29.88 79 GLY A CA 1
ATOM 582 C C . GLY A 1 79 ? 27.797 -9.094 -45.031 1 29.88 79 GLY A C 1
ATOM 583 O O . GLY A 1 79 ? 28.922 -9.586 -44.938 1 29.88 79 GLY A O 1
ATOM 584 N N . PRO A 1 80 ? 27.359 -8.695 -46.344 1 31.03 80 PRO A N 1
ATOM 585 C CA . PRO A 1 80 ? 28.328 -8.609 -47.438 1 31.03 80 PRO A CA 1
ATOM 586 C C . PRO A 1 80 ? 29.531 -7.738 -47.062 1 31.03 80 PRO A C 1
ATOM 588 O O . PRO A 1 80 ? 29.453 -6.902 -46.156 1 31.03 80 PRO A O 1
ATOM 591 N N . GLU A 1 81 ? 30.641 -8.07 -47.5 1 29.33 81 GLU A N 1
ATOM 592 C CA . GLU A 1 81 ? 31.938 -7.383 -47.438 1 29.33 81 GLU A CA 1
ATOM 593 C C . GLU A 1 81 ? 31.812 -5.926 -47.875 1 29.33 81 GLU A C 1
ATOM 595 O O . GLU A 1 81 ? 31.297 -5.641 -48.969 1 29.33 81 GLU A O 1
ATOM 600 N N . PRO A 1 82 ? 31.594 -4.977 -46.969 1 27.08 82 PRO A N 1
ATOM 601 C CA . PRO A 1 82 ? 31.484 -3.607 -47.469 1 27.08 82 PRO A CA 1
ATOM 602 C C . PRO A 1 82 ? 32.5 -3.299 -48.562 1 27.08 82 PRO A C 1
ATOM 604 O O . PRO A 1 82 ? 33.688 -3.682 -48.438 1 27.08 82 PRO A O 1
ATOM 607 N N . LYS A 1 83 ? 31.984 -3.148 -49.781 1 28.78 83 LYS A N 1
ATOM 608 C CA . LYS A 1 83 ? 32.906 -2.754 -50.875 1 28.78 83 LYS A CA 1
ATOM 609 C C . LYS A 1 83 ? 33.656 -1.494 -50.5 1 28.78 83 LYS A C 1
ATOM 611 O O . LYS A 1 83 ? 33.094 -0.515 -50.031 1 28.78 83 LYS A O 1
ATOM 616 N N . ARG A 1 84 ? 34.875 -1.527 -50.312 1 23.75 84 ARG A N 1
ATOM 617 C CA . ARG A 1 84 ? 35.812 -0.444 -50.094 1 23.75 84 ARG A CA 1
ATOM 618 C C . ARG A 1 84 ? 35.562 0.711 -51.062 1 23.75 84 ARG A C 1
ATOM 620 O O . ARG A 1 84 ? 35.875 0.611 -52.25 1 23.75 84 ARG A O 1
ATOM 627 N N . GLU A 1 85 ? 34.219 1.331 -50.906 1 23.02 85 GLU A N 1
ATOM 628 C CA . GLU A 1 85 ? 34.188 2.385 -51.906 1 23.02 85 GLU A CA 1
ATOM 629 C C . GLU A 1 85 ? 35.375 3.338 -51.781 1 23.02 85 GLU A C 1
ATOM 631 O O . GLU A 1 85 ? 35.812 3.625 -50.656 1 23.02 85 GLU A O 1
ATOM 636 N N . PRO A 1 86 ? 35.875 3.639 -52.938 1 21.45 86 PRO A N 1
ATOM 637 C CA . PRO A 1 86 ? 37.062 4.449 -53.219 1 21.45 86 PRO A CA 1
ATOM 638 C C . PRO A 1 86 ? 36.938 5.867 -52.656 1 21.45 86 PRO A C 1
ATOM 640 O O . PRO A 1 86 ? 35.844 6.348 -52.406 1 21.45 86 PRO A O 1
ATOM 643 N N . ALA A 1 87 ? 38 6.309 -52.156 1 21.39 87 ALA A N 1
ATOM 644 C CA . ALA A 1 87 ? 38.469 7.543 -51.531 1 21.39 87 ALA A CA 1
ATOM 645 C C . ALA A 1 87 ? 38.031 8.766 -52.344 1 21.39 87 ALA A C 1
ATOM 647 O O . ALA A 1 87 ? 38.531 9.867 -52.156 1 21.39 87 ALA A O 1
ATOM 648 N N . THR A 1 88 ? 36.656 8.609 -52.969 1 20.56 88 THR A N 1
ATOM 649 C CA . THR A 1 88 ? 36.656 9.688 -53.969 1 20.56 88 THR A CA 1
ATOM 650 C C . THR A 1 88 ? 36.875 11.039 -53.281 1 20.56 88 THR A C 1
ATOM 652 O O . THR A 1 88 ? 36.625 11.188 -52.094 1 20.56 88 THR A O 1
ATOM 655 N N . GLY A 1 89 ? 37.281 11.961 -54.125 1 17.89 89 GLY A N 1
ATOM 656 C CA . GLY A 1 89 ? 37.938 13.25 -54.312 1 17.89 89 GLY A CA 1
ATOM 657 C C . GLY A 1 89 ? 37.094 14.406 -53.812 1 17.89 89 GLY A C 1
ATOM 658 O O . GLY A 1 89 ? 35.906 14.258 -53.531 1 17.89 89 GLY A O 1
ATOM 659 N N . GLU A 1 90 ? 37.688 15.516 -53.625 1 19.17 90 GLU A N 1
ATOM 660 C CA . GLU A 1 90 ? 37.719 16.844 -53 1 19.17 90 GLU A CA 1
ATOM 661 C C . GLU A 1 90 ? 36.625 17.734 -53.562 1 19.17 90 GLU A C 1
ATOM 663 O O . GLU A 1 90 ? 36.438 18.859 -53.062 1 19.17 90 GLU A O 1
ATOM 668 N N . GLY A 1 91 ? 35.719 17.297 -54.562 1 16.72 91 GLY A N 1
ATOM 669 C CA . GLY A 1 91 ? 35.531 18.531 -55.312 1 16.72 91 GLY A CA 1
ATOM 670 C C . GLY A 1 91 ? 34.75 19.578 -54.531 1 16.72 91 GLY A C 1
ATOM 671 O O . GLY A 1 91 ? 34.125 19.281 -53.531 1 16.72 91 GLY A O 1
ATOM 672 N N . ALA A 1 92 ? 34.625 20.828 -55.125 1 17.16 92 ALA A N 1
ATOM 673 C CA . ALA A 1 92 ? 34.688 22.281 -55.062 1 17.16 92 ALA A CA 1
ATOM 674 C C . ALA A 1 92 ? 33.281 22.859 -54.906 1 17.16 92 ALA A C 1
ATOM 676 O O . ALA A 1 92 ? 33.125 23.969 -54.375 1 17.16 92 ALA A O 1
ATOM 677 N N . GLY A 1 93 ? 32.156 22.25 -55.438 1 15.88 93 GLY A N 1
ATOM 678 C CA . GLY A 1 93 ? 31.406 23.281 -56.156 1 15.88 93 GLY A CA 1
ATOM 679 C C . GLY A 1 93 ? 30.562 24.141 -55.219 1 15.88 93 GLY A C 1
ATOM 680 O O . GLY A 1 93 ? 30.203 23.719 -54.125 1 15.88 93 GLY A O 1
ATOM 681 N N . TRP A 1 94 ? 30.344 25.453 -55.625 1 16.88 94 TRP A N 1
ATOM 682 C CA . TRP A 1 94 ? 30.078 26.844 -55.281 1 16.88 94 TRP A CA 1
ATOM 683 C C . TRP A 1 94 ? 28.578 27.109 -55.188 1 16.88 94 TRP A C 1
ATOM 685 O O . TRP A 1 94 ? 28.172 28.203 -54.812 1 16.88 94 TRP A O 1
ATOM 695 N N . ALA A 1 95 ? 27.703 26.125 -55.438 1 15.59 95 ALA A N 1
ATOM 696 C CA . ALA A 1 95 ? 26.609 26.812 -56.125 1 15.59 95 ALA A CA 1
ATOM 697 C C . ALA A 1 95 ? 25.859 27.719 -55.156 1 15.59 95 ALA A C 1
ATOM 699 O O . ALA A 1 95 ? 25.875 27.5 -53.938 1 15.59 95 ALA A O 1
ATOM 700 N N . THR A 1 96 ? 25.109 28.703 -55.844 1 16.89 96 THR A N 1
ATOM 701 C CA . THR A 1 96 ? 24.547 30.047 -55.781 1 16.89 96 THR A CA 1
ATOM 702 C C . THR A 1 96 ? 23.188 30.047 -55.094 1 16.89 96 THR A C 1
ATOM 704 O O . THR A 1 96 ? 22.531 29 -55.031 1 16.89 96 THR A O 1
ATOM 707 N N . GLY A 1 97 ? 22.734 31.141 -54.375 1 16.08 97 GLY A N 1
ATOM 708 C CA . GLY A 1 97 ? 21.938 31.688 -53.281 1 16.08 97 GLY A CA 1
ATOM 709 C C . GLY A 1 97 ? 20.484 31.891 -53.625 1 16.08 97 GLY A C 1
ATOM 710 O O . GLY A 1 97 ? 19.672 32.281 -52.781 1 16.08 97 GLY A O 1
ATOM 711 N N . ASP A 1 98 ? 20.094 31.797 -54.969 1 15.32 98 ASP A N 1
ATOM 712 C CA . ASP A 1 98 ? 19.188 32.938 -55.188 1 15.32 98 ASP A CA 1
ATOM 713 C C . ASP A 1 98 ? 17.875 32.719 -54.438 1 15.32 98 ASP A C 1
ATOM 715 O O . ASP A 1 98 ? 17.578 31.625 -53.969 1 15.32 98 ASP A O 1
ATOM 719 N N . GLY A 1 99 ? 16.766 33.156 -55.125 1 15.63 99 GLY A N 1
ATOM 720 C CA . GLY A 1 99 ? 15.758 34.219 -55.062 1 15.63 99 GLY A CA 1
ATOM 721 C C . GLY A 1 99 ? 14.477 33.781 -54.406 1 15.63 99 GLY A C 1
ATOM 722 O O . GLY A 1 99 ? 14.32 32.594 -54.062 1 15.63 99 GLY A O 1
ATOM 723 N N . GLY A 1 100 ? 13.336 34.375 -54.812 1 15.52 100 GLY A N 1
ATOM 724 C CA . GLY A 1 100 ? 12.305 35.281 -54.375 1 15.52 100 GLY A CA 1
ATOM 725 C C . GLY A 1 100 ? 11.008 34.594 -54 1 15.52 100 GLY A C 1
ATOM 726 O O . GLY A 1 100 ? 10.469 34.812 -52.906 1 15.52 100 GLY A O 1
ATOM 727 N N . ALA A 1 101 ? 10.391 34 -55 1 15.55 101 ALA A N 1
ATOM 728 C CA . ALA A 1 101 ? 9.039 34.469 -55.312 1 15.55 101 ALA A CA 1
ATOM 729 C C . ALA A 1 101 ? 8.008 33.844 -54.375 1 15.55 101 ALA A C 1
ATOM 731 O O . ALA A 1 101 ? 8.242 32.75 -53.812 1 15.55 101 ALA A O 1
ATOM 732 N N . ARG A 1 102 ? 6.871 34.656 -54.125 1 17.06 102 ARG A N 1
ATOM 733 C CA . ARG A 1 102 ? 5.75 35.062 -53.312 1 17.06 102 ARG A CA 1
ATOM 734 C C . ARG A 1 102 ? 4.551 34.125 -53.5 1 17.06 102 ARG A C 1
ATOM 736 O O . ARG A 1 102 ? 4.02 34.031 -54.625 1 17.06 102 ARG A O 1
ATOM 743 N N . ALA A 1 103 ? 4.551 32.938 -52.938 1 15.07 103 ALA A N 1
ATOM 744 C CA . ALA A 1 103 ? 3.5 31.984 -53.25 1 15.07 103 ALA A CA 1
ATOM 745 C C . ALA A 1 103 ? 2.135 32.5 -52.812 1 15.07 103 ALA A C 1
ATOM 747 O O . ALA A 1 103 ? 1.92 32.75 -51.625 1 15.07 103 ALA A O 1
ATOM 748 N N . ASP A 1 104 ? 1.437 33.25 -53.531 1 15.76 104 ASP A N 1
ATOM 749 C CA . ASP A 1 104 ? 0.143 33.875 -53.281 1 15.76 104 ASP A CA 1
ATOM 750 C C . ASP A 1 104 ? -0.951 32.812 -53.125 1 15.76 104 ASP A C 1
ATOM 752 O O . ASP A 1 104 ? -2.123 33.156 -52.938 1 15.76 104 ASP A O 1
ATOM 756 N N . GLY A 1 105 ? -0.706 31.641 -52.906 1 14.45 105 GLY A N 1
ATOM 757 C CA . GLY A 1 105 ? -1.762 30.734 -53.312 1 14.45 105 GLY A CA 1
ATOM 758 C C . GLY A 1 105 ? -3.102 31.031 -52.688 1 14.45 105 GLY A C 1
ATOM 759 O O . GLY A 1 105 ? -3.162 31.719 -51.656 1 14.45 105 GLY A O 1
ATOM 760 N N . ASP A 1 106 ? -4.207 30.516 -53.344 1 15.5 106 ASP A N 1
ATOM 761 C CA . ASP A 1 106 ? -5.605 30.5 -53.781 1 15.5 106 ASP A CA 1
ATOM 762 C C . ASP A 1 106 ? -6.488 29.875 -52.688 1 15.5 106 ASP A C 1
ATOM 764 O O . ASP A 1 106 ? -6.242 28.734 -52.25 1 15.5 106 ASP A O 1
ATOM 768 N N . ALA A 1 107 ? -7.051 30.547 -51.812 1 15.45 107 ALA A N 1
ATOM 769 C CA . ALA A 1 107 ? -7.926 30.094 -50.75 1 15.45 107 ALA A CA 1
ATOM 770 C C . ALA A 1 107 ? -9.172 29.406 -51.312 1 15.45 107 ALA A C 1
ATOM 772 O O . ALA A 1 107 ? -10.086 29.062 -50.562 1 15.45 107 ALA A O 1
ATOM 773 N N . GLY A 1 108 ? -9.172 28.578 -52.281 1 14.02 108 GLY A N 1
ATOM 774 C CA . GLY A 1 108 ? -10.422 28.203 -52.906 1 14.02 108 GLY A CA 1
ATOM 775 C C . GLY A 1 108 ? -11.422 27.594 -51.938 1 14.02 108 GLY A C 1
ATOM 776 O O . GLY A 1 108 ? -11.047 26.812 -51.062 1 14.02 108 GLY A O 1
ATOM 777 N N . VAL A 1 109 ? -12.523 28.234 -51.562 1 15.79 109 VAL A N 1
ATOM 778 C CA . VAL A 1 109 ? -13.812 28.062 -50.906 1 15.79 109 VAL A CA 1
ATOM 779 C C . VAL A 1 109 ? -14.5 26.812 -51.438 1 15.79 109 VAL A C 1
ATOM 781 O O . VAL A 1 109 ? -14.234 26.391 -52.562 1 15.79 109 VAL A O 1
ATOM 784 N N . TRP A 1 110 ? -15.242 26.203 -50.5 1 15.16 110 TRP A N 1
ATOM 785 C CA . TRP A 1 110 ? -16.047 25.016 -50.219 1 15.16 110 TRP A CA 1
ATOM 786 C C . TRP A 1 110 ? -17.281 24.969 -51.125 1 15.16 110 TRP A C 1
ATOM 788 O O . TRP A 1 110 ? -18.109 25.875 -51.094 1 15.16 110 TRP A O 1
ATOM 798 N N . ALA A 1 111 ? -17.359 24.391 -52.219 1 13.91 111 ALA A N 1
ATOM 799 C CA . ALA A 1 111 ? -18.469 24.391 -53.156 1 13.91 111 ALA A CA 1
ATOM 800 C C . ALA A 1 111 ? -19.625 23.562 -52.656 1 13.91 111 ALA A C 1
ATOM 802 O O . ALA A 1 111 ? -20.781 24.031 -52.625 1 13.91 111 ALA A O 1
ATOM 803 N N . GLY A 1 112 ? -19.766 22.188 -52.844 1 13.62 112 GLY A N 1
ATOM 804 C CA . GLY A 1 112 ? -20.688 21.656 -53.844 1 13.62 112 GLY A CA 1
ATOM 805 C C . GLY A 1 112 ? -22.062 21.344 -53.281 1 13.62 112 GLY A C 1
ATOM 806 O O . GLY A 1 112 ? -22.266 21.391 -52.062 1 13.62 112 GLY A O 1
ATOM 807 N N . GLY A 1 113 ? -22.891 20.266 -53.938 1 14.25 113 GLY A N 1
ATOM 808 C CA . GLY A 1 113 ? -24.109 20.062 -54.688 1 14.25 113 GLY A CA 1
ATOM 809 C C . GLY A 1 113 ? -25.203 19.391 -53.906 1 14.25 113 GLY A C 1
ATOM 810 O O . GLY A 1 113 ? -25 19.031 -52.75 1 14.25 113 GLY A O 1
ATOM 811 N N . ASP A 1 114 ? -25.797 18.078 -54.344 1 14.7 114 ASP A N 1
ATOM 812 C CA . ASP A 1 114 ? -27.078 17.812 -54.969 1 14.7 114 ASP A CA 1
ATOM 813 C C . ASP A 1 114 ? -28.062 17.172 -54 1 14.7 114 ASP A C 1
ATOM 815 O O . ASP A 1 114 ? -27.688 16.781 -52.906 1 14.7 114 ASP A O 1
ATOM 819 N N . GLY A 1 115 ? -28.828 15.891 -54.438 1 14.52 115 GLY A N 1
ATOM 820 C CA . GLY A 1 115 ? -30.172 15.602 -54.875 1 14.52 115 GLY A CA 1
ATOM 821 C C . GLY A 1 115 ? -30.984 14.797 -53.875 1 14.52 115 GLY A C 1
ATOM 822 O O . GLY A 1 115 ? -32.031 15.234 -53.438 1 14.52 115 GLY A O 1
ATOM 823 N N . GLY A 1 116 ? -30.844 13.328 -53.719 1 14.62 116 GLY A N 1
ATOM 824 C CA . GLY A 1 116 ? -31.922 12.477 -54.156 1 14.62 116 GLY A CA 1
ATOM 825 C C . GLY A 1 116 ? -33 12.266 -53.094 1 14.62 116 GLY A C 1
ATOM 826 O O . GLY A 1 116 ? -32.812 12.633 -51.938 1 14.62 116 GLY A O 1
ATOM 827 N N . ALA A 1 117 ? -33.969 11.102 -53.438 1 14.95 117 ALA A N 1
ATOM 828 C CA . ALA A 1 117 ? -35.406 10.758 -53.5 1 14.95 117 ALA A CA 1
ATOM 829 C C . ALA A 1 117 ? -35.781 9.867 -52.312 1 14.95 117 ALA A C 1
ATOM 831 O O . ALA A 1 117 ? -35 8.992 -51.906 1 14.95 117 ALA A O 1
ATOM 832 N N . TRP A 1 118 ? -36.688 10.188 -51.5 1 14.54 118 TRP A N 1
ATOM 833 C CA . TRP A 1 118 ? -37.312 9.586 -50.312 1 14.54 118 TRP A CA 1
ATOM 834 C C . TRP A 1 118 ? -38.344 8.523 -50.75 1 14.54 118 TRP A C 1
ATOM 836 O O . TRP A 1 118 ? -39.156 8.102 -49.938 1 14.54 118 TRP A O 1
ATOM 846 N N . ALA A 1 119 ? -38.094 7.578 -51.594 1 14.02 119 ALA A N 1
ATOM 847 C CA . ALA A 1 119 ? -39.406 6.988 -51.938 1 14.02 119 ALA A CA 1
ATOM 848 C C . ALA A 1 119 ? -40 6.258 -50.75 1 14.02 119 ALA A C 1
ATOM 850 O O . ALA A 1 119 ? -39.344 6.078 -49.719 1 14.02 119 ALA A O 1
ATOM 851 N N . ASP A 1 120 ? -40.469 4.738 -50.969 1 14.61 120 ASP A N 1
ATOM 852 C CA . ASP A 1 120 ? -41.781 4.133 -51.219 1 14.61 120 ASP A CA 1
ATOM 853 C C . ASP A 1 120 ? -42.25 3.361 -49.969 1 14.61 120 ASP A C 1
ATOM 855 O O . ASP A 1 120 ? -43.125 3.83 -49.219 1 14.61 120 ASP A O 1
ATOM 859 N N . GLY A 1 121 ? -42.375 1.835 -50.094 1 14.46 121 GLY A N 1
ATOM 860 C CA . GLY A 1 121 ? -43.562 1.031 -50.25 1 14.46 121 GLY A CA 1
ATOM 861 C C . GLY A 1 121 ? -44.031 0.399 -48.938 1 14.46 121 GLY A C 1
ATOM 862 O O . GLY A 1 121 ? -43.281 0.456 -47.938 1 14.46 121 GLY A O 1
ATOM 863 N N . GLU A 1 122 ? -44.594 -1.035 -48.969 1 15.35 122 GLU A N 1
ATOM 864 C CA . GLU A 1 122 ? -45.906 -1.68 -48.812 1 15.35 122 GLU A CA 1
ATOM 865 C C . GLU A 1 122 ? -45.906 -2.535 -47.531 1 15.35 122 GLU A C 1
ATOM 867 O O . GLU A 1 122 ? -46.719 -2.293 -46.625 1 15.35 122 GLU A O 1
ATOM 872 N N . GLY A 1 123 ? -45.688 -3.996 -47.625 1 14.71 123 GLY A N 1
ATOM 873 C CA . GLY A 1 123 ? -46.719 -5.012 -47.594 1 14.71 123 GLY A CA 1
ATOM 874 C C . GLY A 1 123 ? -46.938 -5.57 -46.188 1 14.71 123 GLY A C 1
ATOM 875 O O . GLY A 1 123 ? -46.156 -5.277 -45.281 1 14.71 123 GLY A O 1
ATOM 876 N N . ASP A 1 124 ? -47.375 -7.043 -46.031 1 15.34 124 ASP A N 1
ATOM 877 C CA . ASP A 1 124 ? -48.531 -7.832 -45.656 1 15.34 124 ASP A CA 1
ATOM 878 C C . ASP A 1 124 ? -48.281 -8.57 -44.344 1 15.34 124 ASP A C 1
ATOM 880 O O . ASP A 1 124 ? -47.188 -8.539 -43.812 1 15.34 124 ASP A O 1
ATOM 884 N N . GLY A 1 125 ? -48.312 -10.07 -44.344 1 15.01 125 GLY A N 1
ATOM 885 C CA . GLY A 1 125 ? -49.25 -11.094 -43.906 1 15.01 125 GLY A CA 1
ATOM 886 C C . GLY A 1 125 ? -48.781 -11.836 -42.656 1 15.01 125 GLY A C 1
ATOM 887 O O . GLY A 1 125 ? -47.594 -11.984 -42.438 1 15.01 125 GLY A O 1
ATOM 888 N N . TRP A 1 126 ? -49.531 -11.914 -41.531 1 16.42 126 TRP A N 1
ATOM 889 C CA . TRP A 1 126 ? -49.5 -12.414 -40.156 1 16.42 126 TRP A CA 1
ATOM 890 C C . TRP A 1 126 ? -49.625 -13.938 -40.125 1 16.42 126 TRP A C 1
ATOM 892 O O . TRP A 1 126 ? -49.812 -14.531 -39.062 1 16.42 126 TRP A O 1
ATOM 902 N N . ALA A 1 127 ? -49.5 -14.711 -41.156 1 14.42 127 ALA A N 1
ATOM 903 C CA . ALA A 1 127 ? -50.281 -15.914 -40.969 1 14.42 127 ALA A CA 1
ATOM 904 C C . ALA A 1 127 ? -49.812 -16.734 -39.781 1 14.42 127 ALA A C 1
ATOM 906 O O . ALA A 1 127 ? -48.719 -16.5 -39.281 1 14.42 127 ALA A O 1
ATOM 907 N N . ALA A 1 128 ? -50.094 -18.188 -39.844 1 15.13 128 ALA A N 1
ATOM 908 C CA . ALA A 1 128 ? -50.875 -19.266 -39.25 1 15.13 128 ALA A CA 1
ATOM 909 C C . ALA A 1 128 ? -50 -20.172 -38.375 1 15.13 128 ALA A C 1
ATOM 911 O O . ALA A 1 128 ? -50.344 -20.453 -37.219 1 15.13 128 ALA A O 1
ATOM 912 N N . GLY A 1 129 ? -49.062 -21.047 -38.969 1 14.31 129 GLY A N 1
ATOM 913 C CA . GLY A 1 129 ? -49.375 -22.469 -39 1 14.31 129 GLY A CA 1
ATOM 914 C C . GLY A 1 129 ? -49.031 -23.188 -37.688 1 14.31 129 GLY A C 1
ATOM 915 O O . GLY A 1 129 ? -48.344 -22.641 -36.844 1 14.31 129 GLY A O 1
ATOM 916 N N . GLU A 1 130 ? -49.125 -24.641 -37.594 1 15.34 130 GLU A N 1
ATOM 917 C CA . GLU A 1 130 ? -49.719 -25.875 -37.062 1 15.34 130 GLU A CA 1
ATOM 918 C C . GLU A 1 130 ? -48.688 -26.656 -36.25 1 15.34 130 GLU A C 1
ATOM 920 O O . GLU A 1 130 ? -49.031 -27.266 -35.219 1 15.34 130 GLU A O 1
ATOM 925 N N . GLY A 1 131 ? -47.438 -26.891 -36.625 1 14.62 131 GLY A N 1
ATOM 926 C CA . GLY A 1 131 ? -47.188 -28.312 -36.75 1 14.62 131 GLY A CA 1
ATOM 927 C C . GLY A 1 131 ? -47.125 -29.031 -35.406 1 14.62 131 GLY A C 1
ATOM 928 O O . GLY A 1 131 ? -47 -28.391 -34.375 1 14.62 131 GLY A O 1
ATOM 929 N N . ASP A 1 132 ? -47.062 -30.406 -35.438 1 15.24 132 ASP A N 1
ATOM 930 C CA . ASP A 1 132 ? -47.469 -31.75 -35 1 15.24 132 ASP A CA 1
ATOM 931 C C . ASP A 1 132 ? -46.562 -32.219 -33.844 1 15.24 132 ASP A C 1
ATOM 933 O O . ASP A 1 132 ? -45.562 -31.578 -33.531 1 15.24 132 ASP A O 1
ATOM 937 N N . GLY A 1 133 ? -46.125 -33.562 -33.875 1 14.64 133 GLY A N 1
ATOM 938 C CA . GLY A 1 133 ? -46.375 -34.844 -33.219 1 14.64 133 GLY A CA 1
ATOM 939 C C . GLY A 1 133 ? -45.281 -35.25 -32.25 1 14.64 133 GLY A C 1
ATOM 940 O O . GLY A 1 133 ? -45.562 -35.594 -31.094 1 14.64 133 GLY A O 1
ATOM 941 N N . TRP A 1 134 ? -44.031 -35.625 -32.719 1 14.84 134 TRP A N 1
ATOM 942 C CA . TRP A 1 134 ? -43.625 -37 -32.594 1 14.84 134 TRP A CA 1
ATOM 943 C C . TRP A 1 134 ? -43.188 -37.312 -31.188 1 14.84 134 TRP A C 1
ATOM 945 O O . TRP A 1 134 ? -42.844 -36.406 -30.406 1 14.84 134 TRP A O 1
ATOM 955 N N . ALA A 1 135 ? -42.531 -38.562 -30.969 1 15.22 135 ALA A N 1
ATOM 956 C CA . ALA A 1 135 ? -42.594 -39.906 -30.391 1 15.22 135 ALA A CA 1
ATOM 957 C C . ALA A 1 135 ? -41.688 -40 -29.172 1 15.22 135 ALA A C 1
ATOM 959 O O . ALA A 1 135 ? -40.875 -39.125 -28.922 1 15.22 135 ALA A O 1
ATOM 960 N N . ASP A 1 136 ? -41 -41.219 -28.969 1 15.3 136 ASP A N 1
ATOM 961 C CA . ASP A 1 136 ? -41.031 -42.375 -28.109 1 15.3 136 ASP A CA 1
ATOM 962 C C . ASP A 1 136 ? -39.906 -42.344 -27.078 1 15.3 136 ASP A C 1
ATOM 964 O O . ASP A 1 136 ? -40.156 -42.281 -25.875 1 15.3 136 ASP A O 1
ATOM 968 N N . GLY A 1 137 ? -38.719 -43 -27.391 1 15.12 137 GLY A N 1
ATOM 969 C CA . GLY A 1 137 ? -38.312 -44.312 -26.828 1 15.12 137 GLY A CA 1
ATOM 970 C C . GLY A 1 137 ? -37.469 -44.156 -25.594 1 15.12 137 GLY A C 1
ATOM 971 O O . GLY A 1 137 ? -37.031 -43.062 -25.25 1 15.12 137 GLY A O 1
ATOM 972 N N . ASP A 1 138 ? -36.625 -45.219 -25.203 1 15.87 138 ASP A N 1
ATOM 973 C CA . ASP A 1 138 ? -36.375 -46.281 -24.219 1 15.87 138 ASP A CA 1
ATOM 974 C C . ASP A 1 138 ? -35.062 -46.031 -23.484 1 15.87 138 ASP A C 1
ATOM 976 O O . ASP A 1 138 ? -34.625 -46.906 -22.734 1 15.87 138 ASP A O 1
ATOM 980 N N . ALA A 1 139 ? -34.688 -44.875 -23.312 1 15.04 139 ALA A N 1
ATOM 981 C CA . ALA A 1 139 ? -33.25 -44.969 -22.984 1 15.04 139 ALA A CA 1
ATOM 982 C C . ALA A 1 139 ? -33.031 -45.844 -21.75 1 15.04 139 ALA A C 1
ATOM 984 O O . ALA A 1 139 ? -33.656 -45.625 -20.703 1 15.04 139 ALA A O 1
ATOM 985 N N . GLY A 1 140 ? -32.594 -47 -21.859 1 15.16 140 GLY A N 1
ATOM 986 C CA . GLY A 1 140 ? -32.219 -48.219 -21.172 1 15.16 140 GLY A CA 1
ATOM 987 C C . GLY A 1 140 ? -31.328 -47.938 -19.969 1 15.16 140 GLY A C 1
ATOM 988 O O . GLY A 1 140 ? -30.891 -46.812 -19.734 1 15.16 140 GLY A O 1
ATOM 989 N N . ALA A 1 141 ? -30.484 -48.969 -19.484 1 15.55 141 ALA A N 1
ATOM 990 C CA . ALA A 1 141 ? -30.219 -49.938 -18.422 1 15.55 141 ALA A CA 1
ATOM 991 C C . ALA A 1 141 ? -28.969 -49.531 -17.625 1 15.55 141 ALA A C 1
ATOM 993 O O . ALA A 1 141 ? -28.875 -49.812 -16.422 1 15.55 141 ALA A O 1
ATOM 994 N N . TRP A 1 142 ? -28.016 -48.719 -18.125 1 14.77 142 TRP A N 1
ATOM 995 C CA . TRP A 1 142 ? -26.766 -49.406 -17.797 1 14.77 142 TRP A CA 1
ATOM 996 C C . TRP A 1 142 ? -26.516 -49.406 -16.297 1 14.77 142 TRP A C 1
ATOM 998 O O . TRP A 1 142 ? -26.891 -48.438 -15.609 1 14.77 142 TRP A O 1
ATOM 1008 N N . ALA A 1 143 ? -26.047 -50.438 -15.562 1 15.24 143 ALA A N 1
ATOM 1009 C CA . ALA A 1 143 ? -25.812 -51.281 -14.406 1 15.24 143 ALA A CA 1
ATOM 1010 C C . ALA A 1 143 ? -24.625 -50.812 -13.586 1 15.24 143 ALA A C 1
ATOM 1012 O O . ALA A 1 143 ? -24.422 -51.25 -12.453 1 15.24 143 ALA A O 1
ATOM 1013 N N . ASP A 1 144 ? -23.984 -49.719 -13.836 1 14.88 144 ASP A N 1
ATOM 1014 C CA . ASP A 1 144 ? -22.594 -50.031 -13.539 1 14.88 144 ASP A CA 1
ATOM 1015 C C . ASP A 1 144 ? -22.391 -50.25 -12.039 1 14.88 144 ASP A C 1
ATOM 1017 O O . ASP A 1 144 ? -22.844 -49.438 -11.227 1 14.88 144 ASP A O 1
ATOM 1021 N N . GLY A 1 145 ? -21.891 -51.344 -11.406 1 15.09 145 GLY A N 1
ATOM 1022 C CA . GLY A 1 145 ? -21.641 -52.188 -10.234 1 15.09 145 GLY A CA 1
ATOM 1023 C C . GLY A 1 145 ? -20.625 -51.562 -9.281 1 15.09 145 GLY A C 1
ATOM 1024 O O . GLY A 1 145 ? -20.859 -51.5 -8.078 1 15.09 145 GLY A O 1
ATOM 1025 N N . ASP A 1 146 ? -19.312 -51.281 -9.625 1 15.95 146 ASP A N 1
ATOM 1026 C CA . ASP A 1 146 ? -18.297 -52.031 -8.891 1 15.95 146 ASP A CA 1
ATOM 1027 C C . ASP A 1 146 ? -18.047 -51.406 -7.516 1 15.95 146 ASP A C 1
ATOM 1029 O O . ASP A 1 146 ? -18.25 -50.219 -7.312 1 15.95 146 ASP A O 1
ATOM 1033 N N . ASP A 1 147 ? -17.484 -52.156 -6.344 1 17.02 147 ASP A N 1
ATOM 1034 C CA . ASP A 1 147 ? -17.281 -52.688 -5.004 1 17.02 147 ASP A CA 1
ATOM 1035 C C . ASP A 1 147 ? -16.031 -52.125 -4.355 1 17.02 147 ASP A C 1
ATOM 1037 O O . ASP A 1 147 ? -15.672 -52.469 -3.232 1 17.02 147 ASP A O 1
ATOM 1041 N N . LEU A 1 148 ? -15.195 -51.031 -4.691 1 18.09 148 LEU A N 1
ATOM 1042 C CA . LEU A 1 148 ? -13.875 -51.375 -4.176 1 18.09 148 LEU A CA 1
ATOM 1043 C C . LEU A 1 148 ? -13.828 -51.25 -2.658 1 18.09 148 LEU A C 1
ATOM 1045 O O . LEU A 1 148 ? -14.398 -50.312 -2.1 1 18.09 148 LEU A O 1
ATOM 1049 N N . PRO A 1 149 ? -13.195 -52.125 -1.854 1 17.97 149 PRO A N 1
ATOM 1050 C CA . PRO A 1 149 ? -13.102 -52.594 -0.466 1 17.97 149 PRO A CA 1
ATOM 1051 C C . PRO A 1 149 ? -12.258 -51.656 0.402 1 17.97 149 PRO A C 1
ATOM 1053 O O . PRO A 1 149 ? -11.422 -50.906 -0.117 1 17.97 149 PRO A O 1
ATOM 1056 N N . TYR A 1 150 ? -12.672 -51.25 1.557 1 19.34 150 TYR A N 1
ATOM 1057 C CA . TYR A 1 150 ? -12.234 -50.594 2.773 1 19.34 150 TYR A CA 1
ATOM 1058 C C . TYR A 1 150 ? -10.984 -51.25 3.348 1 19.34 150 TYR A C 1
ATOM 1060 O O . TYR A 1 150 ? -11.078 -52.312 3.969 1 19.34 150 TYR A O 1
ATOM 1068 N N . LEU A 1 151 ? -9.828 -51.469 2.65 1 18.67 151 LEU A N 1
ATOM 1069 C CA . LEU A 1 151 ? -8.852 -52.344 3.289 1 18.67 151 LEU A CA 1
ATOM 1070 C C . LEU A 1 151 ? -8.359 -51.719 4.602 1 18.67 151 LEU A C 1
ATOM 1072 O O . LEU A 1 151 ? -7.938 -50.562 4.641 1 18.67 151 LEU A O 1
ATOM 1076 N N . ASP A 1 152 ? -8.906 -52.188 5.789 1 21.16 152 ASP A N 1
ATOM 1077 C CA . ASP A 1 152 ? -8.625 -52.219 7.223 1 21.16 152 ASP A CA 1
ATOM 1078 C C . ASP A 1 152 ? -7.176 -52.625 7.492 1 21.16 152 ASP A C 1
ATOM 1080 O O . ASP A 1 152 ? -6.848 -53.812 7.488 1 21.16 152 ASP A O 1
ATOM 1084 N N . LEU A 1 153 ? -6.227 -51.938 6.871 1 19.94 153 LEU A N 1
ATOM 1085 C CA . LEU A 1 153 ? -4.969 -52.656 7.059 1 19.94 153 LEU A CA 1
ATOM 1086 C C . LEU A 1 153 ? -4.586 -52.719 8.531 1 19.94 153 LEU A C 1
ATOM 1088 O O . LEU A 1 153 ? -4.602 -51.688 9.219 1 19.94 153 LEU A O 1
ATOM 1092 N N . PRO A 1 154 ? -4.824 -53.844 9.195 1 19.75 154 PRO A N 1
ATOM 1093 C CA . PRO A 1 154 ? -4.457 -54.25 10.555 1 19.75 154 PRO A CA 1
ATOM 1094 C C . PRO A 1 154 ? -3.014 -53.906 10.906 1 19.75 154 PRO A C 1
ATOM 1096 O O . PRO A 1 154 ? -2.182 -53.719 10.008 1 19.75 154 PRO A O 1
ATOM 1099 N N . ASP A 1 155 ? -2.789 -53.312 12.141 1 22.47 155 ASP A N 1
ATOM 1100 C CA . ASP A 1 155 ? -1.557 -53.062 12.883 1 22.47 155 ASP A CA 1
ATOM 1101 C C . ASP A 1 155 ? -0.661 -54.312 12.891 1 22.47 155 ASP A C 1
ATOM 1103 O O . ASP A 1 155 ? 0.262 -54.406 13.703 1 22.47 155 ASP A O 1
ATOM 1107 N N . ASP A 1 156 ? -1.127 -55.375 12.102 1 20.61 156 ASP A N 1
ATOM 1108 C CA . ASP A 1 156 ? -0.383 -56.562 12.469 1 20.61 156 ASP A CA 1
ATOM 1109 C C . ASP A 1 156 ? 1.123 -56.312 12.406 1 20.61 156 ASP A C 1
ATOM 1111 O O . ASP A 1 156 ? 1.578 -55.406 11.719 1 20.61 156 ASP A O 1
ATOM 1115 N N . GLY A 1 157 ? 1.919 -56.938 13.32 1 20.55 157 GLY A N 1
ATOM 1116 C CA . GLY A 1 157 ? 3.27 -57.219 13.789 1 20.55 157 GLY A CA 1
ATOM 1117 C C . GLY A 1 157 ? 4.242 -57.5 12.656 1 20.55 157 GLY A C 1
ATOM 1118 O O . GLY A 1 157 ? 5.367 -57.938 12.898 1 20.55 157 GLY A O 1
ATOM 1119 N N . PHE A 1 158 ? 3.617 -57.656 11.359 1 19.84 158 PHE A N 1
ATOM 1120 C CA . PHE A 1 158 ? 4.48 -58.562 10.617 1 19.84 158 PHE A CA 1
ATOM 1121 C C . PHE A 1 158 ? 5.875 -57.969 10.445 1 19.84 158 PHE A C 1
ATOM 1123 O O . PHE A 1 158 ? 6.023 -56.844 9.984 1 19.84 158 PHE A O 1
ATOM 1130 N N . ASP A 1 159 ? 6.832 -58.5 11.266 1 22.3 159 ASP A N 1
ATOM 1131 C CA . ASP A 1 159 ? 8.281 -58.688 11.312 1 22.3 159 ASP A CA 1
ATOM 1132 C C . ASP A 1 159 ? 8.828 -59.062 9.93 1 22.3 159 ASP A C 1
ATOM 1134 O O . ASP A 1 159 ? 9.023 -60.219 9.625 1 22.3 159 ASP A O 1
ATOM 1138 N N . LEU A 1 160 ? 8.18 -58.469 8.883 1 19.05 160 LEU A N 1
ATOM 1139 C CA . LEU A 1 160 ? 8.703 -59.156 7.695 1 19.05 160 LEU A CA 1
ATOM 1140 C C . LEU A 1 160 ? 10.227 -59.125 7.691 1 19.05 160 LEU A C 1
ATOM 1142 O O . LEU A 1 160 ? 10.844 -58.062 7.66 1 19.05 160 LEU A O 1
ATOM 1146 N N . ASP A 1 161 ? 10.711 -60.125 8.391 1 20.97 161 ASP A N 1
ATOM 1147 C CA . ASP A 1 161 ? 12.023 -60.75 8.273 1 20.97 161 ASP A CA 1
ATOM 1148 C C . ASP A 1 161 ? 12.398 -60.969 6.812 1 20.97 161 ASP A C 1
ATOM 1150 O O . ASP A 1 161 ? 11.938 -61.906 6.184 1 20.97 161 ASP A O 1
ATOM 1154 N N . LEU A 1 162 ? 12.312 -59.812 6.086 1 20.84 162 LEU A N 1
ATOM 1155 C CA . LEU A 1 162 ? 12.82 -60.062 4.738 1 20.84 162 LEU A CA 1
ATOM 1156 C C . LEU A 1 162 ? 14.102 -60.875 4.777 1 20.84 162 LEU A C 1
ATOM 1158 O O . LEU A 1 162 ? 15.047 -60.531 5.5 1 20.84 162 LEU A O 1
ATOM 1162 N N . GLY A 1 163 ? 13.992 -62.219 4.793 1 20.61 163 GLY A N 1
ATOM 1163 C CA . GLY A 1 163 ? 14.945 -63.312 4.68 1 20.61 163 GLY A CA 1
ATOM 1164 C C . GLY A 1 163 ? 16.094 -63 3.734 1 20.61 163 GLY A C 1
ATOM 1165 O O . GLY A 1 163 ? 16.719 -63.906 3.193 1 20.61 163 GLY A O 1
ATOM 1166 N N . TRP A 1 164 ? 16.109 -61.75 3.182 1 22.34 164 TRP A N 1
ATOM 1167 C CA . TRP A 1 164 ? 17.188 -61.781 2.201 1 22.34 164 TRP A CA 1
ATOM 1168 C C . TRP A 1 164 ? 18.484 -62.25 2.84 1 22.34 164 TRP A C 1
ATOM 1170 O O . TRP A 1 164 ? 18.922 -61.719 3.85 1 22.34 164 TRP A O 1
ATOM 1180 N N . SER A 1 165 ? 18.547 -63.5 2.91 1 20.95 165 SER A N 1
ATOM 1181 C CA . SER A 1 165 ? 19.828 -64.188 3.061 1 20.95 165 SER A CA 1
ATOM 1182 C C . SER A 1 165 ? 20.891 -63.594 2.158 1 20.95 165 SER A C 1
ATOM 1184 O O . SER A 1 165 ? 20.594 -63.156 1.034 1 20.95 165 SER A O 1
ATOM 1186 N N . LEU A 1 166 ? 22.031 -63.062 2.715 1 23.48 166 LEU A N 1
ATOM 1187 C CA . LEU A 1 166 ? 23.281 -62.469 2.285 1 23.48 166 LEU A CA 1
ATOM 1188 C C . LEU A 1 166 ? 23.875 -63.25 1.114 1 23.48 166 LEU A C 1
ATOM 1190 O O . LEU A 1 166 ? 24.938 -62.875 0.59 1 23.48 166 LEU A O 1
ATOM 1194 N N . ASP A 1 167 ? 23.422 -64.5 0.925 1 22.8 167 ASP A N 1
ATOM 1195 C CA . ASP A 1 167 ? 24.391 -65.188 0.122 1 22.8 167 ASP A CA 1
ATOM 1196 C C . ASP A 1 167 ? 24.344 -64.812 -1.342 1 22.8 167 ASP A C 1
ATOM 1198 O O . ASP A 1 167 ? 24.828 -65.5 -2.223 1 22.8 167 ASP A O 1
ATOM 1202 N N . ALA A 1 168 ? 23.234 -64.25 -1.697 1 25.72 168 ALA A N 1
ATOM 1203 C CA . ALA A 1 168 ? 23.047 -64.438 -3.133 1 25.72 168 ALA A CA 1
ATOM 1204 C C . ALA A 1 168 ? 24.234 -63.875 -3.916 1 25.72 168 ALA A C 1
ATOM 1206 O O . ALA A 1 168 ? 24.844 -62.875 -3.514 1 25.72 168 ALA A O 1
ATOM 1207 N N . ARG A 1 169 ? 24.641 -64.625 -4.875 1 26.88 169 ARG A N 1
ATOM 1208 C CA . ARG A 1 169 ? 25.859 -64.562 -5.676 1 26.88 169 ARG A CA 1
ATOM 1209 C C . ARG A 1 169 ? 26.047 -63.156 -6.312 1 26.88 169 ARG A C 1
ATOM 1211 O O . ARG A 1 169 ? 25.062 -62.531 -6.68 1 26.88 169 ARG A O 1
ATOM 1218 N N . ALA A 1 170 ? 27.203 -62.594 -6.207 1 26.95 170 ALA A N 1
ATOM 1219 C CA . ALA A 1 170 ? 27.797 -61.344 -6.621 1 26.95 170 ALA A CA 1
ATOM 1220 C C . ALA A 1 170 ? 27.484 -61.031 -8.086 1 26.95 170 ALA A C 1
ATOM 1222 O O . ALA A 1 170 ? 27.828 -61.812 -8.977 1 26.95 170 ALA A O 1
ATOM 1223 N N . PRO A 1 171 ? 26.188 -60.562 -8.352 1 28.41 171 PRO A N 1
ATOM 1224 C CA . PRO A 1 171 ? 26.016 -60.594 -9.805 1 28.41 171 PRO A CA 1
ATOM 1225 C C . PRO A 1 171 ? 27.25 -60.031 -10.539 1 28.41 171 PRO A C 1
ATOM 1227 O O . PRO A 1 171 ? 27.984 -59.219 -9.984 1 28.41 171 PRO A O 1
ATOM 1230 N N . ARG A 1 172 ? 27.797 -60.75 -11.43 1 27.53 172 ARG A N 1
ATOM 1231 C CA . ARG A 1 172 ? 28.984 -60.438 -12.219 1 27.53 172 ARG A CA 1
ATOM 1232 C C . ARG A 1 172 ? 28.844 -59.062 -12.891 1 27.53 172 ARG A C 1
ATOM 1234 O O . ARG A 1 172 ? 27.859 -58.812 -13.586 1 27.53 172 ARG A O 1
ATOM 1241 N N . VAL A 1 173 ? 29.359 -58.031 -12.18 1 28.7 173 VAL A N 1
ATOM 1242 C CA . VAL A 1 173 ? 29.516 -56.688 -12.688 1 28.7 173 VAL A CA 1
ATOM 1243 C C . VAL A 1 173 ? 30.047 -56.719 -14.125 1 28.7 173 VAL A C 1
ATOM 1245 O O . VAL A 1 173 ? 31.141 -57.25 -14.375 1 28.7 173 VAL A O 1
ATOM 1248 N N . PRO A 1 174 ? 29.141 -56.812 -15.031 1 29.7 174 PRO A N 1
ATOM 1249 C CA . PRO A 1 174 ? 29.766 -56.938 -16.359 1 29.7 174 PRO A CA 1
ATOM 1250 C C . PRO A 1 174 ? 30.891 -55.906 -16.562 1 29.7 174 PRO A C 1
ATOM 1252 O O . PRO A 1 174 ? 30.922 -54.875 -15.883 1 29.7 174 PRO A O 1
ATOM 1255 N N . ALA A 1 175 ? 31.984 -56.188 -17.25 1 26.7 175 ALA A N 1
ATOM 1256 C CA . ALA A 1 175 ? 33.219 -55.438 -17.5 1 26.7 175 ALA A CA 1
ATOM 1257 C C . ALA A 1 175 ? 32.906 -54.062 -18.031 1 26.7 175 ALA A C 1
ATOM 1259 O O . ALA A 1 175 ? 31.891 -53.844 -18.703 1 26.7 175 ALA A O 1
ATOM 1260 N N . PRO A 1 176 ? 33.531 -53 -17.438 1 26.03 176 PRO A N 1
ATOM 1261 C CA . PRO A 1 176 ? 33.344 -51.594 -17.766 1 26.03 176 PRO A CA 1
ATOM 1262 C C . PRO A 1 176 ? 33.438 -51.312 -19.266 1 26.03 176 PRO A C 1
ATOM 1264 O O . PRO A 1 176 ? 34.375 -51.75 -19.922 1 26.03 176 PRO A O 1
ATOM 1267 N N . ARG A 1 177 ? 32.312 -51.312 -19.984 1 32.84 177 ARG A N 1
ATOM 1268 C CA . ARG A 1 177 ? 32.406 -51.031 -21.406 1 32.84 177 ARG A CA 1
ATOM 1269 C C . ARG A 1 177 ? 33.344 -49.844 -21.656 1 32.84 177 ARG A C 1
ATOM 1271 O O . ARG A 1 177 ? 33.438 -48.938 -20.828 1 32.84 177 ARG A O 1
ATOM 1278 N N . THR A 1 178 ? 34.281 -49.969 -22.391 1 30.41 178 THR A N 1
ATOM 1279 C CA . THR A 1 178 ? 35.25 -48.969 -22.844 1 30.41 178 THR A CA 1
ATOM 1280 C C . THR A 1 178 ? 34.562 -47.656 -23.234 1 30.41 178 THR A C 1
ATOM 1282 O O . THR A 1 178 ? 33.625 -47.688 -24.031 1 30.41 178 THR A O 1
ATOM 1285 N N . GLU A 1 179 ? 34.562 -46.656 -22.391 1 29.2 179 GLU A N 1
ATOM 1286 C CA . GLU A 1 179 ? 34 -45.312 -22.531 1 29.2 179 GLU A CA 1
ATOM 1287 C C . GLU A 1 179 ? 34.281 -44.75 -23.922 1 29.2 179 GLU A C 1
ATOM 1289 O O . GLU A 1 179 ? 35.406 -44.688 -24.375 1 29.2 179 GLU A O 1
ATOM 1294 N N . GLN A 1 180 ? 33.406 -45.062 -24.875 1 31.94 180 GLN A N 1
ATOM 1295 C CA . GLN A 1 180 ? 33.562 -44.406 -26.188 1 31.94 180 GLN A CA 1
ATOM 1296 C C . GLN A 1 180 ? 33.938 -42.938 -26.031 1 31.94 180 GLN A C 1
ATOM 1298 O O . GLN A 1 180 ? 33.562 -42.312 -25.047 1 31.94 180 GLN A O 1
ATOM 1303 N N . PRO A 1 181 ? 34.906 -42.438 -26.797 1 34.78 181 PRO A N 1
ATOM 1304 C CA . PRO A 1 181 ? 35.344 -41.031 -26.703 1 34.78 181 PRO A CA 1
ATOM 1305 C C . PRO A 1 181 ? 34.188 -40.062 -26.609 1 34.78 181 PRO A C 1
ATOM 1307 O O . PRO A 1 181 ? 33.094 -40.312 -27.156 1 34.78 181 PRO A O 1
ATOM 1310 N N . GLY A 1 182 ? 33.938 -39.469 -25.5 1 35.31 182 GLY A N 1
ATOM 1311 C CA . GLY A 1 182 ? 32.906 -38.531 -25.094 1 35.31 182 GLY A CA 1
ATOM 1312 C C . GLY A 1 182 ? 32.5 -37.594 -26.203 1 35.31 182 GLY A C 1
ATOM 1313 O O . GLY A 1 182 ? 33.188 -37.469 -27.219 1 35.31 182 GLY A O 1
ATOM 1314 N N . PRO A 1 183 ? 31.234 -37.438 -26.453 1 39.88 183 PRO A N 1
ATOM 1315 C CA . PRO A 1 183 ? 30.672 -36.594 -27.516 1 39.88 183 PRO A CA 1
ATOM 1316 C C . PRO A 1 183 ? 31.531 -35.344 -27.781 1 39.88 183 PRO A C 1
ATOM 1318 O O . PRO A 1 183 ? 32.25 -34.906 -26.906 1 39.88 183 PRO A O 1
ATOM 1321 N N . ARG A 1 184 ? 31.828 -35.031 -28.984 1 43.94 184 ARG A N 1
ATOM 1322 C CA . ARG A 1 184 ? 32.562 -33.906 -29.562 1 43.94 184 ARG A CA 1
ATOM 1323 C C . ARG A 1 184 ? 32.156 -32.625 -28.859 1 43.94 184 ARG A C 1
ATOM 1325 O O . ARG A 1 184 ? 30.984 -32.312 -28.672 1 43.94 184 ARG A O 1
ATOM 1332 N N . HIS A 1 185 ? 33.062 -31.969 -28 1 52.72 185 HIS A N 1
ATOM 1333 C CA . HIS A 1 185 ? 33.031 -30.672 -27.312 1 52.72 185 HIS A CA 1
ATOM 1334 C C . HIS A 1 185 ? 32.594 -29.547 -28.234 1 52.72 185 HIS A C 1
ATOM 1336 O O . HIS A 1 185 ? 33.219 -29.312 -29.281 1 52.72 185 HIS A O 1
ATOM 1342 N N . ASP A 1 186 ? 31.328 -29.312 -28.281 1 62.22 186 ASP A N 1
ATOM 1343 C CA . ASP A 1 186 ? 30.891 -28.094 -28.984 1 62.22 186 ASP A CA 1
ATOM 1344 C C . ASP A 1 186 ? 31.672 -26.875 -28.5 1 62.22 186 ASP A C 1
ATOM 1346 O O . ASP A 1 186 ? 31.594 -26.5 -27.344 1 62.22 186 ASP A O 1
ATOM 1350 N N . PRO A 1 187 ? 32.625 -26.438 -29.25 1 64.94 187 PRO A N 1
ATOM 1351 C CA . PRO A 1 187 ? 33.469 -25.312 -28.875 1 64.94 187 PRO A CA 1
ATOM 1352 C C . PRO A 1 187 ? 32.688 -24.078 -28.438 1 64.94 187 PRO A C 1
ATOM 1354 O O . PRO A 1 187 ? 33.219 -23.188 -27.781 1 64.94 187 PRO A O 1
ATOM 1357 N N . HIS A 1 188 ? 31.422 -24.062 -28.766 1 72.75 188 HIS A N 1
ATOM 1358 C CA . HIS A 1 188 ? 30.641 -22.891 -28.406 1 72.75 188 HIS A CA 1
ATOM 1359 C C . HIS A 1 188 ? 29.578 -23.219 -27.375 1 72.75 188 HIS A C 1
ATOM 1361 O O . HIS A 1 188 ? 28.688 -22.406 -27.094 1 72.75 188 HIS A O 1
ATOM 1367 N N . GLY A 1 189 ? 29.797 -24.375 -26.859 1 86.62 189 GLY A N 1
ATOM 1368 C CA . GLY A 1 189 ? 28.828 -24.797 -25.844 1 86.62 189 GLY A CA 1
ATOM 1369 C C . GLY A 1 189 ? 28.984 -24.047 -24.531 1 86.62 189 GLY A C 1
ATOM 1370 O O . GLY A 1 189 ? 29.906 -23.25 -24.375 1 86.62 189 GLY A O 1
ATOM 1371 N N . LEU A 1 190 ? 28.062 -24.234 -23.656 1 91.5 190 LEU A N 1
ATOM 1372 C CA . LEU A 1 190 ? 28 -23.531 -22.375 1 91.5 190 LEU A CA 1
ATOM 1373 C C . LEU A 1 190 ? 29.281 -23.75 -21.578 1 91.5 190 LEU A C 1
ATOM 1375 O O . LEU A 1 190 ? 29.859 -22.797 -21.047 1 91.5 190 LEU A O 1
ATOM 1379 N N . LEU A 1 191 ? 29.781 -24.969 -21.5 1 91.38 191 LEU A N 1
ATOM 1380 C CA . LEU A 1 191 ? 30.984 -25.297 -20.734 1 91.38 191 LEU A CA 1
ATOM 1381 C C . LEU A 1 191 ? 32.219 -24.656 -21.375 1 91.38 191 LEU A C 1
ATOM 1383 O O . LEU A 1 191 ? 33.125 -24.219 -20.672 1 91.38 191 LEU A O 1
ATOM 1387 N N . ALA A 1 192 ? 32.188 -24.641 -22.688 1 91.81 192 ALA A N 1
ATOM 1388 C CA . ALA A 1 192 ? 33.281 -24 -23.406 1 91.81 192 ALA A CA 1
ATOM 1389 C C . ALA A 1 192 ? 33.344 -22.5 -23.109 1 91.81 192 ALA A C 1
ATOM 1391 O O . ALA A 1 192 ? 34.406 -21.953 -22.891 1 91.81 192 ALA A O 1
ATOM 1392 N N . ARG A 1 193 ? 32.25 -21.875 -23.156 1 94.44 193 ARG A N 1
ATOM 1393 C CA . ARG A 1 193 ? 32.188 -20.438 -22.875 1 94.44 193 ARG A CA 1
ATOM 1394 C C . ARG A 1 193 ? 32.562 -20.156 -21.422 1 94.44 193 ARG A C 1
ATOM 1396 O O . ARG A 1 193 ? 33.25 -19.156 -21.141 1 94.44 193 ARG A O 1
ATOM 1403 N N . LEU A 1 194 ? 32.125 -21.047 -20.562 1 94.5 194 LEU A N 1
ATOM 1404 C CA . LEU A 1 194 ? 32.5 -20.922 -19.156 1 94.5 194 LEU A CA 1
ATOM 1405 C C . LEU A 1 194 ? 34.031 -21.062 -19.016 1 94.5 194 LEU A C 1
ATOM 1407 O O . LEU A 1 194 ? 34.656 -20.266 -18.297 1 94.5 194 LEU A O 1
ATOM 1411 N N . ALA A 1 195 ? 34.594 -21.953 -19.688 1 93.94 195 ALA A N 1
ATOM 1412 C CA . ALA A 1 195 ? 36.031 -22.172 -19.641 1 93.94 195 ALA A CA 1
ATOM 1413 C C . ALA A 1 195 ? 36.781 -20.953 -20.156 1 93.94 195 ALA A C 1
ATOM 1415 O O . ALA A 1 195 ? 37.812 -20.578 -19.594 1 93.94 195 ALA A O 1
ATOM 1416 N N . LYS A 1 196 ? 36.25 -20.422 -21.203 1 93 196 LYS A N 1
ATOM 1417 C CA . LYS A 1 196 ? 36.875 -19.219 -21.75 1 93 196 LYS A CA 1
ATOM 1418 C C . LYS A 1 196 ? 36.906 -18.094 -20.703 1 93 196 LYS A C 1
ATOM 1420 O O . LYS A 1 196 ? 37.906 -17.406 -20.578 1 93 196 LYS A O 1
ATOM 1425 N N . GLU A 1 197 ? 35.812 -17.922 -20 1 93.19 197 GLU A N 1
ATOM 1426 C CA . GLU A 1 197 ? 35.75 -16.891 -18.969 1 93.19 197 GLU A CA 1
ATOM 1427 C C . GLU A 1 197 ? 36.719 -17.172 -17.844 1 93.19 197 GLU A C 1
ATOM 1429 O O . GLU A 1 197 ? 37.219 -16.234 -17.203 1 93.19 197 GLU A O 1
ATOM 1434 N N . LEU A 1 198 ? 37 -18.453 -17.609 1 91 198 LEU A N 1
ATOM 1435 C CA . LEU A 1 198 ? 37.906 -18.859 -16.547 1 91 198 LEU A CA 1
ATOM 1436 C C . LEU A 1 198 ? 39.344 -18.969 -17.078 1 91 198 LEU A C 1
ATOM 1438 O O . LEU A 1 198 ? 40.281 -19.234 -16.312 1 91 198 LEU A O 1
ATOM 1442 N N . SER A 1 199 ? 39.531 -18.781 -18.375 1 91.19 199 SER A N 1
ATOM 1443 C CA . SER A 1 199 ? 40.812 -18.875 -19.047 1 91.19 199 SER A CA 1
ATOM 1444 C C . SER A 1 199 ? 41.438 -20.25 -18.891 1 91.19 199 SER A C 1
ATOM 1446 O O . SER A 1 199 ? 42.594 -20.391 -18.547 1 91.19 199 SER A O 1
ATOM 1448 N N . VAL A 1 200 ? 40.562 -21.234 -19.062 1 91.81 200 VAL A N 1
ATOM 1449 C CA . VAL A 1 200 ? 41 -22.625 -19.031 1 91.81 200 VAL A CA 1
ATOM 1450 C C . VAL A 1 200 ? 40.344 -23.391 -20.188 1 91.81 200 VAL A C 1
ATOM 1452 O O . VAL A 1 200 ? 39.562 -22.844 -20.969 1 91.81 200 VAL A O 1
ATOM 1455 N N . ASP A 1 201 ? 40.781 -24.672 -20.297 1 88.38 201 ASP A N 1
ATOM 1456 C CA . ASP A 1 201 ? 40.156 -25.547 -21.312 1 88.38 201 ASP A CA 1
ATOM 1457 C C . ASP A 1 201 ? 38.781 -26.031 -20.844 1 88.38 201 ASP A C 1
ATOM 1459 O O . ASP A 1 201 ? 38.531 -26.109 -19.641 1 88.38 201 ASP A O 1
ATOM 1463 N N . ALA A 1 202 ? 37.969 -26.359 -21.766 1 86.62 202 ALA A N 1
ATOM 1464 C CA . ALA A 1 202 ? 36.562 -26.719 -21.516 1 86.62 202 ALA A CA 1
ATOM 1465 C C . ALA A 1 202 ? 36.469 -27.875 -20.516 1 86.62 202 ALA A C 1
ATOM 1467 O O . ALA A 1 202 ? 35.594 -27.875 -19.641 1 86.62 202 ALA A O 1
ATOM 1468 N N . ASP A 1 203 ? 37.375 -28.781 -20.562 1 84.56 203 ASP A N 1
ATOM 1469 C CA . ASP A 1 203 ? 37.344 -29.969 -19.719 1 84.56 203 ASP A CA 1
ATOM 1470 C C . ASP A 1 203 ? 37.812 -29.656 -18.297 1 84.56 203 ASP A C 1
ATOM 1472 O O . ASP A 1 203 ? 37.531 -30.422 -17.359 1 84.56 203 ASP A O 1
ATOM 1476 N N . GLU A 1 204 ? 38.375 -28.516 -18.188 1 89.44 204 GLU A N 1
ATOM 1477 C CA . GLU A 1 204 ? 38.938 -28.141 -16.891 1 89.44 204 GLU A CA 1
ATOM 1478 C C . GLU A 1 204 ? 38.062 -27.109 -16.188 1 89.44 204 GLU A C 1
ATOM 1480 O O . GLU A 1 204 ? 38.344 -26.75 -15.039 1 89.44 204 GLU A O 1
ATOM 1485 N N . ALA A 1 205 ? 37.062 -26.719 -16.844 1 90.5 205 ALA A N 1
ATOM 1486 C CA . ALA A 1 205 ? 36.25 -25.609 -16.328 1 90.5 205 ALA A CA 1
ATOM 1487 C C . ALA A 1 205 ? 35.719 -25.938 -14.938 1 90.5 205 ALA A C 1
ATOM 1489 O O . ALA A 1 205 ? 35.906 -25.188 -13.984 1 90.5 205 ALA A O 1
ATOM 1490 N N . VAL A 1 206 ? 35.062 -27.031 -14.75 1 91.38 206 VAL A N 1
ATOM 1491 C CA . VAL A 1 206 ? 34.406 -27.406 -13.5 1 91.38 206 VAL A CA 1
ATOM 1492 C C .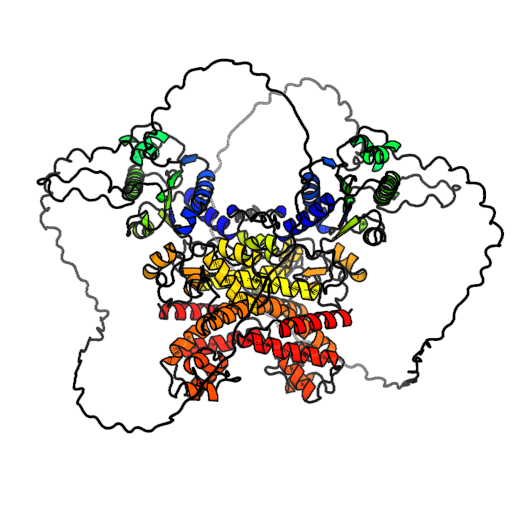 VAL A 1 206 ? 35.469 -27.734 -12.445 1 91.38 206 VAL A C 1
ATOM 1494 O O . VAL A 1 206 ? 35.344 -27.359 -11.281 1 91.38 206 VAL A O 1
ATOM 1497 N N . ALA A 1 207 ? 36.531 -28.406 -12.875 1 89.69 207 ALA A N 1
ATOM 1498 C CA . ALA A 1 207 ? 37.625 -28.734 -11.961 1 89.69 207 ALA A CA 1
ATOM 1499 C C . ALA A 1 207 ? 38.25 -27.469 -11.398 1 89.69 207 ALA A C 1
ATOM 1501 O O . ALA A 1 207 ? 38.656 -27.422 -10.234 1 89.69 207 ALA A O 1
ATOM 1502 N N . THR A 1 208 ? 38.344 -26.5 -12.266 1 90.69 208 THR A N 1
ATOM 1503 C CA . THR A 1 208 ? 38.906 -25.219 -11.852 1 90.69 208 THR A CA 1
ATOM 1504 C C . THR A 1 208 ? 38.031 -24.531 -10.812 1 90.69 208 THR A C 1
ATOM 1506 O O . THR A 1 208 ? 38.531 -23.906 -9.875 1 90.69 208 THR A O 1
ATOM 1509 N N . LEU A 1 209 ? 36.781 -24.641 -10.953 1 92 209 LEU A N 1
ATOM 1510 C CA . LEU A 1 209 ? 35.844 -24 -10.055 1 92 209 LEU A CA 1
ATOM 1511 C C . LEU A 1 209 ? 35.906 -24.609 -8.656 1 92 209 LEU A C 1
ATOM 1513 O O . LEU A 1 209 ? 35.688 -23.922 -7.66 1 92 209 LEU A O 1
ATOM 1517 N N . VAL A 1 210 ? 36.25 -25.891 -8.562 1 90.69 210 VAL A N 1
ATOM 1518 C CA . VAL A 1 210 ? 36.188 -26.562 -7.27 1 90.69 210 VAL A CA 1
ATOM 1519 C C . VAL A 1 210 ? 37.625 -26.688 -6.707 1 90.69 210 VAL A C 1
ATOM 1521 O O . VAL A 1 210 ? 37.812 -27.281 -5.641 1 90.69 210 VAL A O 1
ATOM 1524 N N . ASP A 1 211 ? 38.5 -26.156 -7.426 1 85.94 211 ASP A N 1
ATOM 1525 C CA . ASP A 1 211 ? 39.906 -26.219 -6.957 1 85.94 211 ASP A CA 1
ATOM 1526 C C . ASP A 1 211 ? 40.094 -25.391 -5.688 1 85.94 211 ASP A C 1
ATOM 1528 O O . ASP A 1 211 ? 39.875 -24.172 -5.695 1 85.94 211 ASP A O 1
ATOM 1532 N N . PRO A 1 212 ? 40.438 -26.031 -4.582 1 73.31 212 PRO A N 1
ATOM 1533 C CA . PRO A 1 212 ? 40.594 -25.328 -3.301 1 73.31 212 PRO A CA 1
ATOM 1534 C C . PRO A 1 212 ? 41.656 -24.234 -3.34 1 73.31 212 PRO A C 1
ATOM 1536 O O . PRO A 1 212 ? 41.594 -23.297 -2.527 1 73.31 212 PRO A O 1
ATOM 1539 N N . GLY A 1 213 ? 42.594 -24.344 -4.176 1 66.06 213 GLY A N 1
ATOM 1540 C CA . GLY A 1 213 ? 43.688 -23.391 -4.223 1 66.06 213 GLY A CA 1
ATOM 1541 C C . GLY A 1 213 ? 43.281 -22.031 -4.781 1 66.06 213 GLY A C 1
ATOM 1542 O O . GLY A 1 213 ? 44 -21.047 -4.645 1 66.06 213 GLY A O 1
ATOM 1543 N N . ARG A 1 214 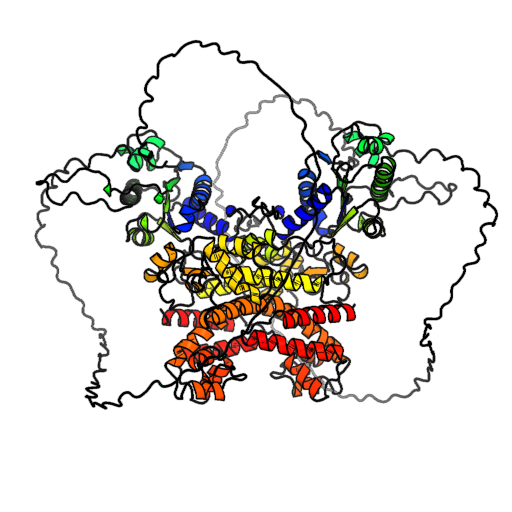? 42.219 -21.938 -5.398 1 62.97 214 ARG A N 1
ATOM 1544 C CA . ARG A 1 214 ? 41.906 -20.672 -6.059 1 62.97 214 ARG A CA 1
ATOM 1545 C C . ARG A 1 214 ? 41.031 -19.781 -5.16 1 62.97 214 ARG A C 1
ATOM 1547 O O . ARG A 1 214 ? 40.875 -18.594 -5.43 1 62.97 214 ARG A O 1
ATOM 1554 N N . GLY A 1 215 ? 41.219 -19.891 -3.898 1 59.5 215 GLY A N 1
ATOM 1555 C CA . GLY A 1 215 ? 40.688 -19.094 -2.805 1 59.5 215 GLY A CA 1
ATOM 1556 C C . GLY A 1 215 ? 39.281 -18.547 -3.096 1 59.5 215 GLY A C 1
ATOM 1557 O O . GLY A 1 215 ? 38.5 -18.344 -2.18 1 59.5 215 GLY A O 1
ATOM 1558 N N . ARG A 1 216 ? 38.938 -17.953 -4.328 1 66.25 216 ARG A N 1
ATOM 1559 C CA . ARG A 1 216 ? 37.688 -17.203 -4.469 1 66.25 216 ARG A CA 1
ATOM 1560 C C . ARG A 1 216 ? 36.625 -18.031 -5.16 1 66.25 216 ARG A C 1
ATOM 1562 O O . ARG A 1 216 ? 36.875 -18.641 -6.199 1 66.25 216 ARG A O 1
ATOM 1569 N N . ARG A 1 217 ? 35.562 -18.344 -4.477 1 80.5 217 ARG A N 1
ATOM 1570 C CA . ARG A 1 217 ? 34.5 -19.172 -5.031 1 80.5 217 ARG A CA 1
ATOM 1571 C C . ARG A 1 217 ? 33.406 -18.312 -5.645 1 80.5 217 ARG A C 1
ATOM 1573 O O . ARG A 1 217 ? 32.625 -17.703 -4.922 1 80.5 217 ARG A O 1
ATOM 1580 N N . PRO A 1 218 ? 33.406 -18.344 -6.934 1 91.69 218 PRO A N 1
ATOM 1581 C CA . PRO A 1 218 ? 32.562 -17.391 -7.656 1 91.69 218 PRO A CA 1
ATOM 1582 C C . PRO A 1 218 ? 31.109 -17.891 -7.797 1 91.69 218 PRO A C 1
ATOM 1584 O O . PRO A 1 218 ? 30.828 -19.062 -7.582 1 91.69 218 PRO A O 1
ATOM 1587 N N . VAL A 1 219 ? 30.297 -17.047 -7.973 1 95.62 219 VAL A N 1
ATOM 1588 C CA . VAL A 1 219 ? 28.953 -17.328 -8.477 1 95.62 219 VAL A CA 1
ATOM 1589 C C . VAL A 1 219 ? 28.953 -17.281 -10 1 95.62 219 VAL A C 1
ATOM 1591 O O . VAL A 1 219 ? 29.328 -16.281 -10.602 1 95.62 219 VAL A O 1
ATOM 1594 N N . VAL A 1 220 ? 28.625 -18.391 -10.602 1 96.44 220 VAL A N 1
ATOM 1595 C CA . VAL A 1 220 ? 28.562 -18.484 -12.055 1 96.44 220 VAL A CA 1
ATOM 1596 C C . VAL A 1 220 ? 27.141 -18.188 -12.523 1 96.44 220 VAL A C 1
ATOM 1598 O O . VAL A 1 220 ? 26.203 -18.906 -12.18 1 96.44 220 VAL A O 1
ATOM 1601 N N . GLY A 1 221 ? 27.047 -17.109 -13.289 1 97.75 221 GLY A N 1
ATOM 1602 C CA . GLY A 1 221 ? 25.734 -16.703 -13.789 1 97.75 221 GLY A CA 1
ATOM 1603 C C . GLY A 1 221 ? 25.469 -17.188 -15.203 1 97.75 221 GLY A C 1
ATOM 1604 O O . GLY A 1 221 ? 26.312 -17.062 -16.078 1 97.75 221 GLY A O 1
ATOM 1605 N N . VAL A 1 222 ? 24.234 -17.766 -15.391 1 97.38 222 VAL A N 1
ATOM 1606 C CA . VAL A 1 222 ? 23.828 -18.25 -16.703 1 97.38 222 VAL A CA 1
ATOM 1607 C C . VAL A 1 222 ? 22.406 -17.781 -17.016 1 97.38 222 VAL A C 1
ATOM 1609 O O . VAL A 1 222 ? 21.5 -17.922 -16.188 1 97.38 222 VAL A O 1
ATOM 1612 N N . ARG A 1 223 ? 22.219 -17.234 -18.125 1 97.31 223 ARG A N 1
ATOM 1613 C CA . ARG A 1 223 ? 20.891 -16.953 -18.672 1 97.31 223 ARG A CA 1
ATOM 1614 C C . ARG A 1 223 ? 20.422 -18.062 -19.594 1 97.31 223 ARG A C 1
ATOM 1616 O O . ARG A 1 223 ? 20.812 -18.125 -20.766 1 97.31 223 ARG A O 1
ATOM 1623 N N . ALA A 1 224 ? 19.516 -18.812 -19.141 1 96.75 224 ALA A N 1
ATOM 1624 C CA . ALA A 1 224 ? 19.172 -20.062 -19.828 1 96.75 224 ALA A CA 1
ATOM 1625 C C . ALA A 1 224 ? 18.422 -19.781 -21.125 1 96.75 224 ALA A C 1
ATOM 1627 O O . ALA A 1 224 ? 18.469 -20.594 -22.047 1 96.75 224 ALA A O 1
ATOM 1628 N N . TRP A 1 225 ? 17.672 -18.656 -21.203 1 94.94 225 TRP A N 1
ATOM 1629 C CA . TRP A 1 225 ? 16.891 -18.375 -22.406 1 94.94 225 TRP A CA 1
ATOM 1630 C C . TRP A 1 225 ? 17.797 -18.016 -23.578 1 94.94 225 TRP A C 1
ATOM 1632 O O . TRP A 1 225 ? 17.344 -17.984 -24.719 1 94.94 225 TRP A O 1
ATOM 1642 N N . THR A 1 226 ? 19.031 -17.797 -23.328 1 93.38 226 THR A N 1
ATOM 1643 C CA . THR A 1 226 ? 19.969 -17.484 -24.406 1 93.38 226 THR A CA 1
ATOM 1644 C C . THR A 1 226 ? 20.625 -18.734 -24.953 1 93.38 226 THR A C 1
ATOM 1646 O O . THR A 1 226 ? 21.281 -18.703 -26 1 93.38 226 THR A O 1
ATOM 1649 N N . GLU A 1 227 ? 20.5 -19.875 -24.312 1 91.75 227 GLU A N 1
ATOM 1650 C CA . GLU A 1 227 ? 21.094 -21.141 -24.734 1 91.75 227 GLU A CA 1
ATOM 1651 C C . GLU A 1 227 ? 20.359 -21.719 -25.938 1 91.75 227 GLU A C 1
ATOM 1653 O O . GLU A 1 227 ? 19.125 -21.688 -25.984 1 91.75 227 GLU A O 1
ATOM 1658 N N . PRO A 1 228 ? 21.094 -22.094 -26.953 1 80.81 228 PRO A N 1
ATOM 1659 C CA . PRO A 1 228 ? 20.469 -22.625 -28.172 1 80.81 228 PRO A CA 1
ATOM 1660 C C . PRO A 1 228 ? 19.688 -23.922 -27.922 1 80.81 228 PRO A C 1
ATOM 1662 O O . PRO A 1 228 ? 19.953 -24.609 -26.938 1 80.81 228 PRO A O 1
ATOM 1665 N N . ASP A 1 229 ? 18.672 -24.062 -28.953 1 69.56 229 ASP A N 1
ATOM 1666 C CA . ASP A 1 229 ? 17.969 -25.344 -28.969 1 69.56 229 ASP A CA 1
ATOM 1667 C C . ASP A 1 229 ? 18.844 -26.453 -29.547 1 69.56 229 ASP A C 1
ATOM 1669 O O . ASP A 1 229 ? 19.672 -26.203 -30.438 1 69.56 229 ASP A O 1
ATOM 1673 N N . ASP A 1 230 ? 19.375 -27.266 -29 1 55.06 230 ASP A N 1
ATOM 1674 C CA . ASP A 1 230 ? 20.266 -28.297 -29.547 1 55.06 230 ASP A CA 1
ATOM 1675 C C . ASP A 1 230 ? 19.703 -28.859 -30.859 1 55.06 230 ASP A C 1
ATOM 1677 O O . ASP A 1 230 ? 20.266 -29.797 -31.438 1 55.06 230 ASP A O 1
ATOM 1681 N N . HIS A 1 231 ? 18.531 -28.547 -31.344 1 45.69 231 HIS A N 1
ATOM 1682 C CA . HIS A 1 231 ? 18.156 -29.203 -32.594 1 45.69 231 HIS A CA 1
ATOM 1683 C C . HIS A 1 231 ? 19.078 -28.797 -33.719 1 45.69 231 HIS A C 1
ATOM 1685 O O . HIS A 1 231 ? 19.109 -29.438 -34.781 1 45.69 231 HIS A O 1
ATOM 1691 N N . ASP A 1 232 ? 19.469 -27.594 -33.812 1 41.78 232 ASP A N 1
ATOM 1692 C CA . ASP A 1 232 ? 19.891 -27.203 -35.156 1 41.78 232 ASP A CA 1
ATOM 1693 C C . ASP A 1 232 ? 21.234 -27.844 -35.5 1 41.78 232 ASP A C 1
ATOM 1695 O O . ASP A 1 232 ? 21.938 -27.359 -36.406 1 41.78 232 ASP A O 1
ATOM 1699 N N . GLY A 1 233 ? 21.828 -28.703 -34.812 1 37.94 233 GLY A N 1
ATOM 1700 C CA . GLY A 1 233 ? 22.781 -29.328 -35.719 1 37.94 233 GLY A CA 1
ATOM 1701 C C . GLY A 1 233 ? 22.125 -29.953 -36.938 1 37.94 233 GLY A C 1
ATOM 1702 O O . GLY A 1 233 ? 21.156 -30.703 -36.812 1 37.94 233 GLY A O 1
ATOM 1703 N N . GLY A 1 234 ? 22.016 -29.234 -38.062 1 36.53 234 GLY A N 1
ATOM 1704 C CA . GLY A 1 234 ? 21.688 -29.625 -39.406 1 36.53 234 GLY A CA 1
ATOM 1705 C C . GLY A 1 234 ? 22.188 -31.016 -39.781 1 36.53 234 GLY A C 1
ATOM 1706 O O . GLY A 1 234 ? 22.328 -31.344 -40.969 1 36.53 234 GLY A O 1
ATOM 1707 N N . THR A 1 235 ? 22.969 -31.719 -39.031 1 35.94 235 THR A N 1
ATOM 1708 C CA . THR A 1 235 ? 23.312 -32.875 -39.844 1 35.94 235 THR A CA 1
ATOM 1709 C C . THR A 1 235 ? 22.062 -33.688 -40.188 1 35.94 235 THR A C 1
ATOM 1711 O O . THR A 1 235 ? 21.281 -34.031 -39.281 1 35.94 235 THR A O 1
ATOM 1714 N N . SER A 1 236 ? 21.641 -33.562 -41.469 1 33.69 236 SER A N 1
ATOM 1715 C CA . SER A 1 236 ? 20.719 -34.469 -42.188 1 33.69 236 SER A CA 1
ATOM 1716 C C . SER A 1 236 ? 20.969 -35.906 -41.781 1 33.69 236 SER A C 1
ATOM 1718 O O . SER A 1 236 ? 22.109 -36.375 -41.75 1 33.69 236 SER A O 1
ATOM 1720 N N . PRO A 1 237 ? 20.062 -36.531 -41.094 1 34.16 237 PRO A N 1
ATOM 1721 C CA . PRO A 1 237 ? 20.219 -37.969 -40.938 1 34.16 237 PRO A CA 1
ATOM 1722 C C . PRO A 1 237 ? 20.5 -38.656 -42.281 1 34.16 237 PRO A C 1
ATOM 1724 O O . PRO A 1 237 ? 19.719 -38.5 -43.219 1 34.16 237 PRO A O 1
ATOM 1727 N N . GLY A 1 238 ? 21.719 -38.781 -42.75 1 31.94 238 GLY A N 1
ATOM 1728 C CA . GLY A 1 238 ? 21.812 -39.844 -43.75 1 31.94 238 GLY A CA 1
ATOM 1729 C C . GLY A 1 238 ? 21.172 -41.125 -43.281 1 31.94 238 GLY A C 1
ATOM 1730 O O . GLY A 1 238 ? 20.891 -41.312 -42.094 1 31.94 238 GLY A O 1
ATOM 1731 N N . PRO A 1 239 ? 20.703 -42.031 -44.281 1 36.12 239 PRO A N 1
ATOM 1732 C CA . PRO A 1 239 ? 19.859 -43.219 -44.031 1 36.12 239 PRO A CA 1
ATOM 1733 C C . PRO A 1 239 ? 20.297 -44 -42.812 1 36.12 239 PRO A C 1
ATOM 1735 O O . PRO A 1 239 ? 19.484 -44.656 -42.156 1 36.12 239 PRO A O 1
ATOM 1738 N N . GLY A 1 240 ? 21.547 -44.5 -42.812 1 32.88 240 GLY A N 1
ATOM 1739 C CA . GLY A 1 240 ? 21.922 -45.656 -42 1 32.88 240 GLY A CA 1
ATOM 1740 C C . GLY A 1 240 ? 21.984 -45.344 -40.5 1 32.88 240 GLY A C 1
ATOM 1741 O O . GLY A 1 240 ? 22.422 -46.188 -39.719 1 32.88 240 GLY A O 1
ATOM 1742 N N . THR A 1 241 ? 22.453 -44.125 -40.25 1 34.03 241 THR A N 1
ATOM 1743 C CA . THR A 1 241 ? 22.828 -44.062 -38.844 1 34.03 241 THR A CA 1
ATOM 1744 C C . THR A 1 241 ? 21.594 -44.125 -37.969 1 34.03 241 THR A C 1
ATOM 1746 O O . THR A 1 241 ? 20.578 -43.5 -38.25 1 34.03 241 THR A O 1
ATOM 1749 N N . GLY A 1 242 ? 21.531 -45.25 -37.156 1 32.41 242 GLY A N 1
ATOM 1750 C CA . GLY A 1 242 ? 20.469 -45.562 -36.188 1 32.41 242 GLY A CA 1
ATOM 1751 C C . GLY A 1 242 ? 19.969 -44.344 -35.438 1 32.41 242 GLY A C 1
ATOM 1752 O O . GLY A 1 242 ? 20.609 -43.281 -35.469 1 32.41 242 GLY A O 1
ATOM 1753 N N . PRO A 1 243 ? 18.641 -44.312 -35.25 1 36.69 243 PRO A N 1
ATOM 1754 C CA . PRO A 1 243 ? 17.797 -43.281 -34.656 1 36.69 243 PRO A CA 1
ATOM 1755 C C . PRO A 1 243 ? 18.453 -42.594 -33.438 1 36.69 243 PRO A C 1
ATOM 1757 O O . PRO A 1 243 ? 17.828 -41.75 -32.781 1 36.69 243 PRO A O 1
ATOM 1760 N N . GLY A 1 244 ? 19.609 -43.094 -33 1 34.53 244 GLY A N 1
ATOM 1761 C CA . GLY A 1 244 ? 19.984 -42.656 -31.672 1 34.53 244 GLY A CA 1
ATOM 1762 C C . GLY A 1 244 ? 20.453 -41.219 -31.625 1 34.53 244 GLY A C 1
ATOM 1763 O O . GLY A 1 244 ? 21.188 -40.844 -30.719 1 34.53 244 GLY A O 1
ATOM 1764 N N . THR A 1 245 ? 20.719 -40.562 -32.719 1 38.5 245 THR A N 1
ATOM 1765 C CA . THR A 1 245 ? 21.203 -39.219 -32.469 1 38.5 245 THR A CA 1
ATOM 1766 C C . THR A 1 245 ? 20.219 -38.469 -31.594 1 38.5 245 THR A C 1
ATOM 1768 O O . THR A 1 245 ? 19.125 -38.125 -32.031 1 38.5 245 THR A O 1
ATOM 1771 N N . GLY A 1 246 ? 20.141 -38.844 -30.328 1 37.56 246 GLY A N 1
ATOM 1772 C CA . GLY A 1 246 ? 19.266 -38.25 -29.312 1 37.56 246 GLY A CA 1
ATOM 1773 C C . GLY A 1 246 ? 19.141 -36.75 -29.422 1 37.56 246 GLY A C 1
ATOM 1774 O O . GLY A 1 246 ? 20.141 -36.062 -29.594 1 37.56 246 GLY A O 1
ATOM 1775 N N . THR A 1 247 ? 18.234 -36.188 -30.094 1 44.44 247 THR A N 1
ATOM 1776 C CA . THR A 1 247 ? 17.734 -34.812 -30.031 1 44.44 247 THR A CA 1
ATOM 1777 C C . THR A 1 247 ? 18 -34.188 -28.672 1 44.44 247 THR A C 1
ATOM 1779 O O . THR A 1 247 ? 17.469 -34.656 -27.656 1 44.44 247 THR A O 1
ATOM 1782 N N . ARG A 1 248 ? 19.219 -33.844 -28.484 1 52.44 248 ARG A N 1
ATOM 1783 C CA . ARG A 1 248 ? 19.5 -33.188 -27.203 1 52.44 248 ARG A CA 1
ATOM 1784 C C . ARG A 1 248 ? 18.469 -32.125 -26.875 1 52.44 248 ARG A C 1
ATOM 1786 O O . ARG A 1 248 ? 18.219 -31.234 -27.703 1 52.44 248 ARG A O 1
ATOM 1793 N N . ALA A 1 249 ? 17.547 -32.219 -25.875 1 65.62 249 ALA A N 1
ATOM 1794 C CA . ALA A 1 249 ? 16.391 -31.5 -25.328 1 65.62 249 ALA A CA 1
ATOM 1795 C C . ALA A 1 249 ? 16.797 -30.125 -24.812 1 65.62 249 ALA A C 1
ATOM 1797 O O . ALA A 1 249 ? 17.922 -29.938 -24.359 1 65.62 249 ALA A O 1
ATOM 1798 N N . ARG A 1 250 ? 16.125 -29.062 -25.25 1 79.62 250 ARG A N 1
ATOM 1799 C CA . ARG A 1 250 ? 16.328 -27.703 -24.766 1 79.62 250 ARG A CA 1
ATOM 1800 C C . ARG A 1 250 ? 16.656 -27.688 -23.281 1 79.62 250 ARG A C 1
ATOM 1802 O O . ARG A 1 250 ? 15.984 -28.375 -22.484 1 79.62 250 ARG A O 1
ATOM 1809 N N . GLY A 1 251 ? 17.828 -27.047 -22.953 1 89.62 251 GLY A N 1
ATOM 1810 C CA . GLY A 1 251 ? 18.25 -26.891 -21.578 1 89.62 251 GLY A CA 1
ATOM 1811 C C . GLY A 1 251 ? 19.188 -27.984 -21.109 1 89.62 251 GLY A C 1
ATOM 1812 O O . GLY A 1 251 ? 19.578 -28.016 -19.938 1 89.62 251 GLY A O 1
ATOM 1813 N N . ALA A 1 252 ? 19.594 -28.891 -21.969 1 90 252 ALA A N 1
ATOM 1814 C CA . ALA A 1 252 ? 20.469 -30.016 -21.609 1 90 252 ALA A CA 1
ATOM 1815 C C . ALA A 1 252 ? 21.812 -29.516 -21.109 1 90 252 ALA A C 1
ATOM 1817 O O . ALA A 1 252 ? 22.406 -30.094 -20.188 1 90 252 ALA A O 1
ATOM 1818 N N . ALA A 1 253 ? 22.266 -28.484 -21.797 1 91.06 253 ALA A N 1
ATOM 1819 C CA . ALA A 1 253 ? 23.547 -27.922 -21.375 1 91.06 253 ALA A CA 1
ATOM 1820 C C . ALA A 1 253 ? 23.484 -27.391 -19.953 1 91.06 253 ALA A C 1
ATOM 1822 O O . ALA A 1 253 ? 24.422 -27.562 -19.172 1 91.06 253 ALA A O 1
ATOM 1823 N N . VAL A 1 254 ? 22.422 -26.797 -19.609 1 94.12 254 VAL A N 1
ATOM 1824 C CA . VAL A 1 254 ? 22.219 -26.25 -18.281 1 94.12 254 VAL A CA 1
ATOM 1825 C C . VAL A 1 254 ? 22.141 -27.391 -17.266 1 94.12 254 VAL A C 1
ATOM 1827 O O . VAL A 1 254 ? 22.766 -27.328 -16.203 1 94.12 254 VAL A O 1
ATOM 1830 N N . GLU A 1 255 ? 21.344 -28.359 -17.594 1 93.88 255 GLU A N 1
ATOM 1831 C CA . GLU A 1 255 ? 21.219 -29.516 -16.734 1 93.88 255 GLU A CA 1
ATOM 1832 C C . GLU A 1 255 ? 22.578 -30.172 -16.484 1 93.88 255 GLU A C 1
ATOM 1834 O O . GLU A 1 255 ? 22.922 -30.516 -15.352 1 93.88 255 GLU A O 1
ATOM 1839 N N . ARG A 1 256 ? 23.297 -30.312 -17.531 1 92.12 256 ARG A N 1
ATOM 1840 C CA . ARG A 1 256 ? 24.625 -30.922 -17.438 1 92.12 256 ARG A CA 1
ATOM 1841 C C . ARG A 1 256 ? 25.531 -30.125 -16.516 1 92.12 256 ARG A C 1
ATOM 1843 O O . ARG A 1 256 ? 26.281 -30.688 -15.719 1 92.12 256 ARG A O 1
ATOM 1850 N N . LEU A 1 257 ? 25.484 -28.859 -16.641 1 93.19 257 LEU A N 1
ATOM 1851 C CA . LEU A 1 257 ? 26.312 -28.016 -15.781 1 93.19 257 LEU A CA 1
ATOM 1852 C C . LEU A 1 257 ? 25.953 -28.219 -14.312 1 93.19 257 LEU A C 1
ATOM 1854 O O . LEU A 1 257 ? 26.844 -28.344 -13.469 1 93.19 257 LEU A O 1
ATOM 1858 N N . PHE A 1 258 ? 24.656 -28.25 -13.961 1 94.5 258 PHE A N 1
ATOM 1859 C CA . PHE A 1 258 ? 24.219 -28.484 -12.586 1 94.5 258 PHE A CA 1
ATOM 1860 C C . PHE A 1 258 ? 24.75 -29.828 -12.078 1 94.5 258 PHE A C 1
ATOM 1862 O O . PHE A 1 258 ? 25.297 -29.906 -10.977 1 94.5 258 PHE A O 1
ATOM 1869 N N . ARG A 1 259 ? 24.656 -30.797 -12.875 1 92.94 259 ARG A N 1
ATOM 1870 C CA . ARG A 1 259 ? 25.047 -32.125 -12.469 1 92.94 259 ARG A CA 1
ATOM 1871 C C . ARG A 1 259 ? 26.562 -32.25 -12.32 1 92.94 259 ARG A C 1
ATOM 1873 O O . ARG A 1 259 ? 27.047 -32.844 -11.359 1 92.94 259 ARG A O 1
ATOM 1880 N N . LEU A 1 260 ? 27.281 -31.672 -13.289 1 93 260 LEU A N 1
ATOM 1881 C CA . LEU A 1 260 ? 28.734 -31.734 -13.242 1 93 260 LEU A CA 1
ATOM 1882 C C . LEU A 1 260 ? 29.266 -31 -12.016 1 93 260 LEU A C 1
ATOM 1884 O O . LEU A 1 260 ? 30.172 -31.5 -11.328 1 93 260 LEU A O 1
ATOM 1888 N N . LEU A 1 261 ? 28.719 -29.859 -11.805 1 92.81 261 LEU A N 1
ATOM 1889 C CA . LEU A 1 261 ? 29.188 -29.094 -10.656 1 92.81 261 LEU A CA 1
ATOM 1890 C C . LEU A 1 261 ? 28.844 -29.797 -9.352 1 92.81 261 LEU A C 1
ATOM 1892 O O . LEU A 1 261 ? 29.672 -29.844 -8.438 1 92.81 261 LEU A O 1
ATOM 1896 N N . ALA A 1 262 ? 27.656 -30.328 -9.219 1 91.62 262 ALA A N 1
ATOM 1897 C CA . ALA A 1 262 ? 27.25 -31.062 -8.016 1 91.62 262 ALA A CA 1
ATOM 1898 C C . ALA A 1 262 ? 28.188 -32.219 -7.742 1 91.62 262 ALA A C 1
ATOM 1900 O O . ALA A 1 262 ? 28.625 -32.438 -6.605 1 91.62 262 ALA A O 1
ATOM 1901 N N . ALA A 1 263 ? 28.5 -32.938 -8.766 1 91.94 263 ALA A N 1
ATOM 1902 C CA . ALA A 1 263 ? 29.406 -34.062 -8.641 1 91.94 263 ALA A CA 1
ATOM 1903 C C . ALA A 1 263 ? 30.797 -33.625 -8.219 1 91.94 263 ALA A C 1
ATOM 1905 O O . ALA A 1 263 ? 31.422 -34.25 -7.355 1 91.94 263 ALA A O 1
ATOM 1906 N N . ALA A 1 264 ? 31.25 -32.594 -8.852 1 92 264 ALA A N 1
ATOM 1907 C CA . ALA A 1 264 ? 32.594 -32.094 -8.562 1 92 264 ALA A CA 1
ATOM 1908 C C . ALA A 1 264 ? 32.688 -31.578 -7.129 1 92 264 ALA A C 1
ATOM 1910 O O . ALA A 1 264 ? 33.688 -31.797 -6.461 1 92 264 ALA A O 1
ATOM 1911 N N . VAL A 1 265 ? 31.719 -30.922 -6.672 1 90.94 265 VAL A N 1
ATOM 1912 C CA . VAL A 1 265 ? 31.703 -30.391 -5.312 1 90.94 265 VAL A CA 1
ATOM 1913 C C . VAL A 1 265 ? 31.703 -31.547 -4.309 1 90.94 265 VAL A C 1
ATOM 1915 O O . VAL A 1 265 ? 32.406 -31.5 -3.293 1 90.94 265 VAL A O 1
ATOM 1918 N N . LYS A 1 266 ? 30.891 -32.531 -4.586 1 88.88 266 LYS A N 1
ATOM 1919 C CA . LYS A 1 266 ? 30.844 -33.719 -3.727 1 88.88 266 LYS A CA 1
ATOM 1920 C C . LYS A 1 266 ? 32.188 -34.438 -3.672 1 88.88 266 LYS A C 1
ATOM 1922 O O . LYS A 1 266 ? 32.656 -34.812 -2.594 1 88.88 266 LYS A O 1
ATOM 1927 N N . ASP A 1 267 ? 32.812 -34.531 -4.766 1 91.25 267 ASP A N 1
ATOM 1928 C CA . ASP A 1 267 ? 34.125 -35.188 -4.859 1 91.25 267 ASP A CA 1
ATOM 1929 C C . ASP A 1 267 ? 35.188 -34.406 -4.117 1 91.25 267 ASP A C 1
ATOM 1931 O O . ASP A 1 267 ? 36.062 -35 -3.469 1 91.25 267 ASP A O 1
ATOM 1935 N N . ALA A 1 268 ? 35.094 -33.125 -4.254 1 89 268 ALA A N 1
ATOM 1936 C CA . ALA A 1 268 ? 36.094 -32.281 -3.627 1 89 268 ALA A CA 1
ATOM 1937 C C . ALA A 1 268 ? 35.812 -32.094 -2.135 1 89 268 ALA A C 1
ATOM 1939 O O . ALA A 1 268 ? 36.688 -31.656 -1.382 1 89 268 ALA A O 1
ATOM 1940 N N . GLY A 1 269 ? 34.625 -32.406 -1.654 1 87.44 269 GLY A N 1
ATOM 1941 C CA . GLY A 1 269 ? 34.25 -32.312 -0.249 1 87.44 269 GLY A CA 1
ATOM 1942 C C . GLY A 1 269 ? 34.281 -30.891 0.27 1 87.44 269 GLY A C 1
ATOM 1943 O O . GLY A 1 269 ? 34.719 -30.641 1.395 1 87.44 269 GLY A O 1
ATOM 1944 N N . LEU A 1 270 ? 33.875 -29.984 -0.537 1 88.12 270 LEU A N 1
ATOM 1945 C CA . LEU A 1 270 ? 33.906 -28.578 -0.155 1 88.12 270 LEU A CA 1
ATOM 1946 C C . LEU A 1 270 ? 32.719 -28.25 0.771 1 88.12 270 LEU A C 1
ATOM 1948 O O . LEU A 1 270 ? 31.594 -28.656 0.513 1 88.12 270 LEU A O 1
ATOM 1952 N N . PRO A 1 271 ? 33.062 -27.594 1.873 1 85.81 271 PRO A N 1
ATOM 1953 C CA . PRO A 1 271 ? 31.953 -27.141 2.719 1 85.81 271 PRO A CA 1
ATOM 1954 C C . PRO A 1 271 ? 31.125 -26.031 2.059 1 85.81 271 PRO A C 1
ATOM 1956 O O . PRO A 1 271 ? 31.594 -25.391 1.112 1 85.81 271 PRO A O 1
ATOM 1959 N N . PRO A 1 272 ? 29.922 -25.828 2.445 1 81.75 272 PRO A N 1
ATOM 1960 C CA . PRO A 1 272 ? 28.984 -24.891 1.81 1 81.75 272 PRO A CA 1
ATOM 1961 C C . PRO A 1 272 ? 29.578 -23.484 1.638 1 81.75 272 PRO A C 1
ATOM 1963 O O . PRO A 1 272 ? 29.406 -22.875 0.586 1 81.75 272 PRO A O 1
ATOM 1966 N N . GLY A 1 273 ? 30.25 -22.938 2.502 1 79.56 273 GLY A N 1
ATOM 1967 C CA . GLY A 1 273 ? 30.797 -21.594 2.412 1 79.56 273 GLY A CA 1
ATOM 1968 C C . GLY A 1 273 ? 31.922 -21.484 1.417 1 79.56 273 GLY A C 1
ATOM 1969 O O . GLY A 1 273 ? 32.281 -20.375 0.998 1 79.56 273 GLY A O 1
ATOM 1970 N N . GLU A 1 274 ? 32.375 -22.594 0.929 1 84.94 274 GLU A N 1
ATOM 1971 C CA . GLU A 1 274 ? 33.531 -22.578 0.043 1 84.94 274 GLU A CA 1
ATOM 1972 C C . GLU A 1 274 ? 33.188 -23.172 -1.321 1 84.94 274 GLU A C 1
ATOM 1974 O O . GLU A 1 274 ? 34.094 -23.406 -2.143 1 84.94 274 GLU A O 1
ATOM 1979 N N . ARG A 1 275 ? 31.969 -23.328 -1.571 1 89.56 275 ARG A N 1
ATOM 1980 C CA . ARG A 1 275 ? 31.531 -23.906 -2.834 1 89.56 275 ARG A CA 1
ATOM 1981 C C . ARG A 1 275 ? 31.297 -22.828 -3.889 1 89.56 275 ARG A C 1
ATOM 1983 O O . ARG A 1 275 ? 30.812 -21.734 -3.58 1 89.56 275 ARG A O 1
ATOM 1990 N N . PRO A 1 276 ? 31.734 -23.109 -5.129 1 92.88 276 PRO A N 1
ATOM 1991 C CA . PRO A 1 276 ? 31.188 -22.297 -6.211 1 92.88 276 PRO A CA 1
ATOM 1992 C C . PRO A 1 276 ? 29.672 -22.5 -6.379 1 92.88 276 PRO A C 1
ATOM 1994 O O . PRO A 1 276 ? 29.156 -23.578 -6.059 1 92.88 276 PRO A O 1
ATOM 1997 N N . ARG A 1 277 ? 29.047 -21.5 -6.762 1 94.31 277 ARG A N 1
ATOM 1998 C CA . ARG A 1 277 ? 27.594 -21.562 -6.879 1 94.31 277 ARG A CA 1
ATOM 1999 C C . ARG A 1 277 ? 27.141 -21.203 -8.289 1 94.31 277 ARG A C 1
ATOM 2001 O O . ARG A 1 277 ? 27.844 -20.469 -9 1 94.31 277 ARG A O 1
ATOM 2008 N N . LEU A 1 278 ? 26.016 -21.75 -8.602 1 96.06 278 LEU A N 1
ATOM 2009 C CA . LEU A 1 278 ? 25.359 -21.391 -9.867 1 96.06 278 LEU A CA 1
ATOM 2010 C C . LEU A 1 278 ? 24.172 -20.484 -9.633 1 96.06 278 LEU A C 1
ATOM 2012 O O . LEU A 1 278 ? 23.391 -20.703 -8.695 1 96.06 278 LEU A O 1
ATOM 2016 N N . LEU A 1 279 ? 24.094 -19.438 -10.398 1 97.94 279 LEU A N 1
ATOM 2017 C CA . LEU A 1 279 ? 22.875 -18.656 -10.57 1 97.94 279 LEU A CA 1
ATOM 2018 C C . LEU A 1 279 ? 22.344 -18.797 -11.992 1 97.94 279 LEU A C 1
ATOM 2020 O O . LEU A 1 279 ? 22.891 -18.234 -12.93 1 97.94 279 LEU A O 1
ATOM 2024 N N . VAL A 1 280 ? 21.281 -19.547 -12.102 1 97.81 280 VAL A N 1
ATOM 2025 C CA . VAL A 1 280 ? 20.656 -19.734 -13.406 1 97.81 280 VAL A CA 1
ATOM 2026 C C . VAL A 1 280 ? 19.266 -19.094 -13.414 1 97.81 280 VAL A C 1
ATOM 2028 O O . VAL A 1 280 ? 18.438 -19.391 -12.547 1 97.81 280 VAL A O 1
ATOM 2031 N N . VAL A 1 281 ? 19.031 -18.203 -14.305 1 98.12 281 VAL A N 1
ATOM 2032 C CA . VAL A 1 281 ? 17.703 -17.625 -14.523 1 98.12 281 VAL A CA 1
ATOM 2033 C C . VAL A 1 281 ? 17.109 -18.203 -15.805 1 98.12 281 VAL A C 1
ATOM 2035 O O . VAL A 1 281 ? 17.766 -18.219 -16.844 1 98.12 281 VAL A O 1
ATOM 2038 N N . ALA A 1 282 ? 15.844 -18.719 -15.672 1 98 282 ALA A N 1
ATOM 2039 C CA . ALA A 1 282 ? 15.297 -19.469 -16.812 1 98 282 ALA A CA 1
ATOM 2040 C C . ALA A 1 282 ? 13.781 -19.328 -16.875 1 98 282 ALA A C 1
ATOM 2042 O O . ALA A 1 282 ? 13.125 -19.078 -15.852 1 98 282 ALA A O 1
ATOM 2043 N N . ARG A 1 283 ? 13.25 -19.469 -18.078 1 96.88 283 ARG A N 1
ATOM 2044 C CA . ARG A 1 283 ? 11.844 -19.797 -18.281 1 96.88 283 ARG A CA 1
ATOM 2045 C C . ARG A 1 283 ? 11.617 -21.297 -18.188 1 96.88 283 ARG A C 1
ATOM 2047 O O . ARG A 1 283 ? 12.57 -22.094 -18.25 1 96.88 283 ARG A O 1
ATOM 2054 N N . LEU A 1 284 ? 10.414 -21.625 -18.016 1 95.56 284 LEU A N 1
ATOM 2055 C CA . LEU A 1 284 ? 10.102 -23.047 -17.953 1 95.56 284 LEU A CA 1
ATOM 2056 C C . LEU A 1 284 ? 10.523 -23.766 -19.219 1 95.56 284 LEU A C 1
ATOM 2058 O O . LEU A 1 284 ? 11.086 -24.859 -19.172 1 95.56 284 LEU A O 1
ATOM 2062 N N . ARG A 1 285 ? 10.336 -23.141 -20.344 1 93.94 285 ARG A N 1
ATOM 2063 C CA . ARG A 1 285 ? 10.586 -23.781 -21.641 1 93.94 285 ARG A CA 1
ATOM 2064 C C . ARG A 1 285 ? 12.086 -23.859 -21.922 1 93.94 285 ARG A C 1
ATOM 2066 O O . ARG A 1 285 ? 12.508 -24.547 -22.859 1 93.94 285 ARG A O 1
ATOM 2073 N N . ASP A 1 286 ? 12.875 -23.234 -21.109 1 95.56 286 ASP A N 1
ATOM 2074 C CA . ASP A 1 286 ? 14.32 -23.219 -21.312 1 95.56 286 ASP A CA 1
ATOM 2075 C C . ASP A 1 286 ? 14.984 -24.438 -20.672 1 95.56 286 ASP A C 1
ATOM 2077 O O . ASP A 1 286 ? 16.188 -24.641 -20.812 1 95.56 286 ASP A O 1
ATOM 2081 N N . LEU A 1 287 ? 14.188 -25.234 -19.953 1 95.31 287 LEU A N 1
ATOM 2082 C CA . LEU A 1 287 ? 14.727 -26.328 -19.156 1 95.31 287 LEU A CA 1
ATOM 2083 C C . LEU A 1 287 ? 13.977 -27.625 -19.453 1 95.31 287 LEU A C 1
ATOM 2085 O O . LEU A 1 287 ? 12.82 -27.609 -19.859 1 95.31 287 LEU A O 1
ATOM 2089 N N . PRO A 1 288 ? 14.727 -28.656 -19.234 1 92.75 288 PRO A N 1
ATOM 2090 C CA . PRO A 1 288 ? 13.969 -29.906 -19.25 1 92.75 288 PRO A CA 1
ATOM 2091 C C . PRO A 1 288 ? 12.875 -29.953 -18.172 1 92.75 288 PRO A C 1
ATOM 2093 O O . PRO A 1 288 ? 13.078 -29.438 -17.062 1 92.75 288 PRO A O 1
ATOM 2096 N N . GLU A 1 289 ? 11.758 -30.531 -18.422 1 89.31 289 GLU A N 1
ATOM 2097 C CA . GLU A 1 289 ? 10.531 -30.453 -17.641 1 89.31 289 GLU A CA 1
ATOM 2098 C C . GLU A 1 289 ? 10.758 -30.938 -16.219 1 89.31 289 GLU A C 1
ATOM 2100 O O . GLU A 1 289 ? 10.289 -30.312 -15.258 1 89.31 289 GLU A O 1
ATOM 2105 N N . PRO A 1 290 ? 11.602 -31.922 -16.031 1 89.81 290 PRO A N 1
ATOM 2106 C CA . PRO A 1 290 ? 11.719 -32.438 -14.656 1 89.81 290 PRO A CA 1
ATOM 2107 C C . PRO A 1 290 ? 12.758 -31.688 -13.828 1 89.81 290 PRO A C 1
ATOM 2109 O O . PRO A 1 290 ? 12.82 -31.844 -12.609 1 89.81 290 PRO A O 1
ATOM 2112 N N . LEU A 1 291 ? 13.531 -30.891 -14.438 1 92.44 291 LEU A N 1
ATOM 2113 C CA . LEU A 1 291 ? 14.734 -30.375 -13.789 1 92.44 291 LEU A CA 1
ATOM 2114 C C . LEU A 1 291 ? 14.375 -29.5 -12.594 1 92.44 291 LEU A C 1
ATOM 2116 O O . LEU A 1 291 ? 14.953 -29.656 -11.516 1 92.44 291 LEU A O 1
ATOM 2120 N N . PRO A 1 292 ? 13.422 -28.594 -12.734 1 93.12 292 PRO A N 1
ATOM 2121 C CA . PRO A 1 292 ? 13.109 -27.75 -11.578 1 93.12 292 PRO A CA 1
ATOM 2122 C C . PRO A 1 292 ? 12.719 -28.578 -10.344 1 93.12 292 PRO A C 1
ATOM 2124 O O . PRO A 1 292 ? 13.141 -28.25 -9.227 1 93.12 292 PRO A O 1
ATOM 2127 N N . ASP A 1 293 ? 12 -29.578 -10.523 1 90.94 293 ASP A N 1
ATOM 2128 C CA . ASP A 1 293 ? 11.578 -30.422 -9.406 1 90.94 293 ASP A CA 1
ATOM 2129 C C . ASP A 1 293 ? 12.742 -31.234 -8.867 1 90.94 293 ASP A C 1
ATOM 2131 O O . ASP A 1 293 ? 12.875 -31.422 -7.656 1 90.94 293 ASP A O 1
ATOM 2135 N N . GLU A 1 294 ? 13.578 -31.734 -9.75 1 91.5 294 GLU A N 1
ATOM 2136 C CA . GLU A 1 294 ? 14.75 -32.5 -9.336 1 91.5 294 GLU A CA 1
ATOM 2137 C C . GLU A 1 294 ? 15.703 -31.656 -8.492 1 91.5 294 GLU A C 1
ATOM 2139 O O . GLU A 1 294 ? 16.234 -32.125 -7.492 1 91.5 294 GLU A O 1
ATOM 2144 N N . LEU A 1 295 ? 15.852 -30.484 -8.93 1 92.25 295 LEU A N 1
ATOM 2145 C CA . LEU A 1 295 ? 16.719 -29.578 -8.195 1 92.25 295 LEU A CA 1
ATOM 2146 C C . LEU A 1 295 ? 16.141 -29.25 -6.824 1 92.25 295 LEU A C 1
ATOM 2148 O O . LEU A 1 295 ? 16.875 -29.219 -5.832 1 92.25 295 LEU A O 1
ATOM 2152 N N . ARG A 1 296 ? 14.93 -29.078 -6.77 1 87.62 296 ARG A N 1
ATOM 2153 C CA . ARG A 1 296 ? 14.258 -28.781 -5.508 1 87.62 296 ARG A CA 1
ATOM 2154 C C . ARG A 1 296 ? 14.43 -29.922 -4.516 1 87.62 296 ARG A C 1
ATOM 2156 O O . ARG A 1 296 ? 14.531 -29.688 -3.307 1 87.62 296 ARG A O 1
ATOM 2163 N N . HIS A 1 297 ? 14.477 -31.078 -4.977 1 83.12 297 HIS A N 1
ATOM 2164 C CA . HIS A 1 297 ? 14.555 -32.25 -4.113 1 83.12 297 HIS A CA 1
ATOM 2165 C C . HIS A 1 297 ? 16 -32.562 -3.754 1 83.12 297 HIS A C 1
ATOM 2167 O O . HIS A 1 297 ? 16.297 -33.625 -3.184 1 83.12 297 HIS A O 1
ATOM 2173 N N . GLY A 1 298 ? 16.812 -31.625 -4.039 1 75.56 298 GLY A N 1
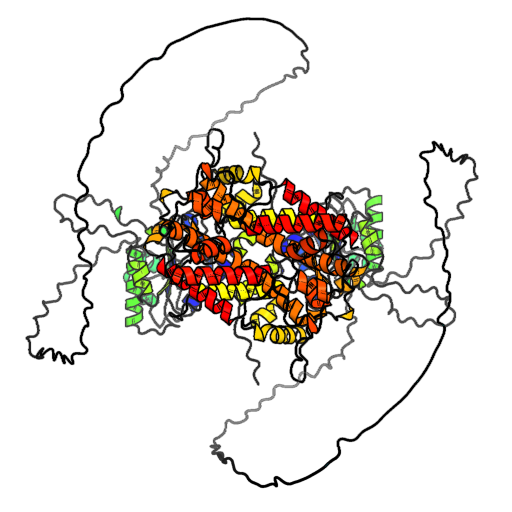ATOM 2174 C CA . GLY A 1 298 ? 18.094 -31.75 -3.371 1 75.56 298 GLY A CA 1
ATOM 2175 C C . GLY A 1 298 ? 19.25 -31.922 -4.332 1 75.56 298 GLY A C 1
ATOM 2176 O O . GLY A 1 298 ? 20.391 -32.125 -3.91 1 75.56 298 GLY A O 1
ATOM 2177 N N . LEU A 1 299 ? 18.953 -31.984 -5.516 1 72.38 299 LEU A N 1
ATOM 2178 C CA . LEU A 1 299 ? 20.125 -32.031 -6.391 1 72.38 299 LEU A CA 1
ATOM 2179 C C . LEU A 1 299 ? 21.016 -30.828 -6.199 1 72.38 299 LEU A C 1
ATOM 2181 O O . LEU A 1 299 ? 20.578 -29.688 -6.398 1 72.38 299 LEU A O 1
ATOM 2185 N N . GLY A 1 300 ? 22.297 -31 -5.684 1 70.56 300 GLY A N 1
ATOM 2186 C CA . GLY A 1 300 ? 23.344 -30 -5.633 1 70.56 300 GLY A CA 1
ATOM 2187 C C . GLY A 1 300 ? 23.047 -28.875 -4.66 1 70.56 300 GLY A C 1
ATOM 2188 O O . GLY A 1 300 ? 23.562 -27.766 -4.816 1 70.56 300 GLY A O 1
ATOM 2189 N N . ASP A 1 301 ? 22.109 -29.062 -3.725 1 86.75 301 ASP A N 1
ATOM 2190 C CA . ASP A 1 301 ? 21.766 -28.016 -2.768 1 86.75 301 ASP A CA 1
ATOM 2191 C C . ASP A 1 301 ? 21.312 -26.75 -3.482 1 86.75 301 ASP A C 1
ATOM 2193 O O . ASP A 1 301 ? 21.938 -25.688 -3.328 1 86.75 301 ASP A O 1
ATOM 2197 N N . THR A 1 302 ? 20.344 -26.953 -4.273 1 92.88 302 THR A N 1
ATOM 2198 C CA . THR A 1 302 ? 19.859 -25.875 -5.125 1 92.88 302 THR A CA 1
ATOM 2199 C C . THR A 1 302 ? 18.547 -25.312 -4.598 1 92.88 302 THR A C 1
ATOM 2201 O O . THR A 1 302 ? 17.641 -26.062 -4.246 1 92.88 302 THR A O 1
ATOM 2204 N N . ALA A 1 303 ? 18.547 -24 -4.418 1 94.31 303 ALA A N 1
ATOM 2205 C CA . ALA A 1 303 ? 17.297 -23.312 -4.137 1 94.31 303 ALA A CA 1
ATOM 2206 C C . ALA A 1 303 ? 16.594 -22.906 -5.43 1 94.31 303 ALA A C 1
ATOM 2208 O O . ALA A 1 303 ? 17.188 -22.266 -6.297 1 94.31 303 ALA A O 1
ATOM 2209 N N . VAL A 1 304 ? 15.336 -23.375 -5.539 1 95.31 304 VAL A N 1
ATOM 2210 C CA . VAL A 1 304 ? 14.547 -23 -6.711 1 95.31 304 VAL A CA 1
ATOM 2211 C C . VAL A 1 304 ? 13.602 -21.859 -6.355 1 95.31 304 VAL A C 1
ATOM 2213 O O . VAL A 1 304 ? 12.727 -22.016 -5.504 1 95.31 304 VAL A O 1
ATOM 2216 N N . HIS A 1 305 ? 13.828 -20.734 -6.984 1 95.31 305 HIS A N 1
ATOM 2217 C CA . HIS A 1 305 ? 13.008 -19.547 -6.777 1 95.31 305 HIS A CA 1
ATOM 2218 C C . HIS A 1 305 ? 12.039 -19.344 -7.938 1 95.31 305 HIS A C 1
ATOM 2220 O O . HIS A 1 305 ? 12.422 -19.453 -9.102 1 95.31 305 HIS A O 1
ATOM 2226 N N . TRP A 1 306 ? 10.82 -19.094 -7.602 1 95.38 306 TRP A N 1
ATOM 2227 C CA . TRP A 1 306 ? 9.781 -18.812 -8.586 1 95.38 306 TRP A CA 1
ATOM 2228 C C . TRP A 1 306 ? 9.352 -17.359 -8.516 1 95.38 306 TRP A C 1
ATOM 2230 O O . TRP A 1 306 ? 9.164 -16.812 -7.426 1 95.38 306 TRP A O 1
ATOM 2240 N N . TRP A 1 307 ? 9.281 -16.703 -9.688 1 95.31 307 TRP A N 1
ATOM 2241 C CA . TRP A 1 307 ? 8.602 -15.414 -9.719 1 95.31 307 TRP A CA 1
ATOM 2242 C C . TRP A 1 307 ? 7.105 -15.578 -9.484 1 95.31 307 TRP A C 1
ATOM 2244 O O . TRP A 1 307 ? 6.305 -15.398 -10.406 1 95.31 307 TRP A O 1
ATOM 2254 N N . TRP A 1 308 ? 6.777 -15.953 -8.375 1 93.25 308 TRP A N 1
ATOM 2255 C CA . TRP A 1 308 ? 5.438 -16.297 -7.906 1 93.25 308 TRP A CA 1
ATOM 2256 C C . TRP A 1 308 ? 5.117 -15.586 -6.598 1 93.25 308 TRP A C 1
ATOM 2258 O O . TRP A 1 308 ? 5.738 -15.852 -5.57 1 93.25 308 TRP A O 1
ATOM 2268 N N . GLY A 1 309 ? 4.199 -14.617 -6.719 1 90.69 309 GLY A N 1
ATOM 2269 C CA . GLY A 1 309 ? 3.877 -13.836 -5.535 1 90.69 309 GLY A CA 1
ATOM 2270 C C . GLY A 1 309 ? 4.957 -12.828 -5.172 1 90.69 309 GLY A C 1
ATOM 2271 O O . GLY A 1 309 ? 5.039 -12.391 -4.023 1 90.69 309 GLY A O 1
ATOM 2272 N N . ALA A 1 310 ? 5.777 -12.555 -6.082 1 92.12 310 ALA A N 1
ATOM 2273 C CA . ALA A 1 310 ? 6.883 -11.625 -5.844 1 92.12 310 ALA A CA 1
ATOM 2274 C C . ALA A 1 310 ? 6.375 -10.188 -5.742 1 92.12 310 ALA A C 1
ATOM 2276 O O . ALA A 1 310 ? 6.898 -9.398 -4.953 1 92.12 310 ALA A O 1
ATOM 2277 N N . LEU A 1 311 ? 5.398 -9.93 -6.543 1 93.62 311 LEU A N 1
ATOM 2278 C CA . LEU A 1 311 ? 4.812 -8.594 -6.516 1 93.62 311 LEU A CA 1
ATOM 2279 C C . LEU A 1 311 ? 3.467 -8.609 -5.801 1 93.62 311 LEU A C 1
ATOM 2281 O O . LEU A 1 311 ? 2.656 -9.516 -6.008 1 93.62 311 LEU A O 1
ATOM 2285 N N . GLY A 1 312 ? 3.318 -7.672 -4.953 1 92.81 312 GLY A N 1
ATOM 2286 C CA . GLY A 1 312 ? 2.051 -7.492 -4.262 1 92.81 312 GLY A CA 1
ATOM 2287 C C . GLY A 1 312 ? 1.436 -6.125 -4.492 1 92.81 312 GLY A C 1
ATOM 2288 O O . GLY A 1 312 ? 1.827 -5.41 -5.418 1 92.81 312 GLY A O 1
ATOM 2289 N N . ARG A 1 313 ? 0.474 -5.809 -3.689 1 93.5 313 ARG A N 1
ATOM 2290 C CA . ARG A 1 313 ? -0.251 -4.547 -3.787 1 93.5 313 ARG A CA 1
ATOM 2291 C C . ARG A 1 313 ? 0.687 -3.361 -3.594 1 93.5 313 ARG A C 1
ATOM 2293 O O . ARG A 1 313 ? 0.56 -2.344 -4.281 1 93.5 313 ARG A O 1
ATOM 2300 N N . LEU A 1 314 ? 1.518 -3.545 -2.643 1 92.44 314 LEU A N 1
ATOM 2301 C CA . LEU A 1 314 ? 2.469 -2.479 -2.342 1 92.44 314 LEU A CA 1
ATOM 2302 C C . LEU A 1 314 ? 3.309 -2.139 -3.568 1 92.44 314 LEU A C 1
ATOM 2304 O O . LEU A 1 314 ? 3.57 -0.965 -3.842 1 92.44 314 LEU A O 1
ATOM 2308 N N . ASP A 1 315 ? 3.686 -3.096 -4.32 1 95 315 ASP A N 1
ATOM 2309 C CA . ASP A 1 315 ? 4.516 -2.898 -5.504 1 95 315 ASP A CA 1
ATOM 2310 C C . ASP A 1 315 ? 3.746 -2.164 -6.598 1 95 315 ASP A C 1
ATOM 2312 O O . ASP A 1 315 ? 4.23 -1.173 -7.148 1 95 315 ASP A O 1
ATOM 2316 N N . THR A 1 316 ? 2.57 -2.643 -6.883 1 96.12 316 THR A N 1
ATOM 2317 C CA . THR A 1 316 ? 1.771 -2.029 -7.938 1 96.12 316 THR A CA 1
ATOM 2318 C C . THR A 1 316 ? 1.378 -0.604 -7.562 1 96.12 316 THR A C 1
ATOM 2320 O O . THR A 1 316 ? 1.439 0.303 -8.391 1 96.12 316 THR A O 1
ATOM 2323 N N . ALA A 1 317 ? 0.997 -0.456 -6.332 1 95.44 317 ALA A N 1
ATOM 2324 C CA . ALA A 1 317 ? 0.657 0.888 -5.875 1 95.44 317 ALA A CA 1
ATOM 2325 C C . ALA A 1 317 ? 1.851 1.83 -6 1 95.44 317 ALA A C 1
ATOM 2327 O O . ALA A 1 317 ? 1.699 2.984 -6.41 1 95.44 317 ALA A O 1
ATOM 2328 N N . THR A 1 318 ? 2.99 1.343 -5.645 1 92.94 318 THR A N 1
ATOM 2329 C CA . THR A 1 318 ? 4.207 2.143 -5.746 1 92.94 318 THR A CA 1
ATOM 2330 C C . THR A 1 318 ? 4.512 2.484 -7.199 1 92.94 318 THR A C 1
ATOM 2332 O O . THR A 1 318 ? 4.914 3.607 -7.508 1 92.94 318 THR A O 1
ATOM 2335 N N . ALA A 1 319 ? 4.273 1.579 -8.039 1 93.88 319 ALA A N 1
ATOM 2336 C CA . ALA A 1 319 ? 4.594 1.755 -9.453 1 93.88 319 ALA A CA 1
ATOM 2337 C C . ALA A 1 319 ? 3.701 2.816 -10.086 1 93.88 319 ALA A C 1
ATOM 2339 O O . ALA A 1 319 ? 4.137 3.545 -10.984 1 93.88 319 ALA A O 1
ATOM 2340 N N . VAL A 1 320 ? 2.504 2.955 -9.617 1 93.69 320 VAL A N 1
ATOM 2341 C CA . VAL A 1 320 ? 1.584 3.842 -10.328 1 93.69 320 VAL A CA 1
ATOM 2342 C C . VAL A 1 320 ? 1.461 5.164 -9.578 1 93.69 320 VAL A C 1
ATOM 2344 O O . VAL A 1 320 ? 0.897 6.133 -10.094 1 93.69 320 VAL A O 1
ATOM 2347 N N . ALA A 1 321 ? 2.021 5.258 -8.391 1 91.12 321 ALA A N 1
ATOM 2348 C CA . ALA A 1 321 ? 1.892 6.438 -7.543 1 91.12 321 ALA A CA 1
ATOM 2349 C C . ALA A 1 321 ? 2.361 7.691 -8.273 1 91.12 321 ALA A C 1
ATOM 2351 O O . ALA A 1 321 ? 1.662 8.711 -8.289 1 91.12 321 ALA A O 1
ATOM 2352 N N . PRO A 1 322 ? 3.471 7.648 -8.977 1 87.06 322 PRO A N 1
ATOM 2353 C CA . PRO A 1 322 ? 3.93 8.867 -9.648 1 87.06 322 PRO A CA 1
ATOM 2354 C C . PRO A 1 322 ? 2.988 9.32 -10.758 1 87.06 322 PRO A C 1
ATOM 2356 O O . PRO A 1 322 ? 2.996 10.492 -11.141 1 87.06 322 PRO A O 1
ATOM 2359 N N . ILE A 1 323 ? 2.27 8.438 -11.234 1 88.38 323 ILE A N 1
ATOM 2360 C CA . ILE A 1 323 ? 1.37 8.734 -12.344 1 88.38 323 ILE A CA 1
ATOM 2361 C C . ILE A 1 323 ? 0.083 9.359 -11.812 1 88.38 323 ILE A C 1
ATOM 2363 O O . ILE A 1 323 ? -0.433 10.32 -12.383 1 88.38 323 ILE A O 1
ATOM 2367 N N . LEU A 1 324 ? -0.349 8.836 -10.758 1 85.56 324 LEU A N 1
ATOM 2368 C CA . LEU A 1 324 ? -1.674 9.219 -10.273 1 85.56 324 LEU A CA 1
ATOM 2369 C C . LEU A 1 324 ? -1.576 10.32 -9.234 1 85.56 324 LEU A C 1
ATOM 2371 O O . LEU A 1 324 ? -2.562 11.008 -8.953 1 85.56 324 LEU A O 1
ATOM 2375 N N . ASP A 1 325 ? -0.503 10.289 -8.414 1 69.19 325 ASP A N 1
ATOM 2376 C CA . ASP A 1 325 ? -0.378 11.281 -7.352 1 69.19 325 ASP A CA 1
ATOM 2377 C C . ASP A 1 325 ? 0.012 12.641 -7.918 1 69.19 325 ASP A C 1
ATOM 2379 O O . ASP A 1 325 ? 0.436 13.531 -7.176 1 69.19 325 ASP A O 1
ATOM 2383 N N . HIS A 1 326 ? -0.155 12.812 -9.195 1 56.5 326 HIS A N 1
ATOM 2384 C CA . HIS A 1 326 ? 0.208 14.156 -9.625 1 56.5 326 HIS A CA 1
ATOM 2385 C C . HIS A 1 326 ? -0.444 15.211 -8.75 1 56.5 326 HIS A C 1
ATOM 2387 O O . HIS A 1 326 ? -1.612 15.086 -8.375 1 56.5 326 HIS A O 1
ATOM 2393 N N . GLY A 1 327 ? 0.349 15.594 -7.645 1 48.97 327 GLY A N 1
ATOM 2394 C CA . GLY A 1 327 ? 0.074 16.672 -6.711 1 48.97 327 GLY A CA 1
ATOM 2395 C C . GLY A 1 327 ? -1.097 17.531 -7.125 1 48.97 327 GLY A C 1
ATOM 2396 O O . GLY A 1 327 ? -1.443 17.594 -8.305 1 48.97 327 GLY A O 1
ATOM 2397 N N . PRO A 1 328 ? -1.995 17.688 -6.215 1 41.81 328 PRO A N 1
ATOM 2398 C CA . PRO A 1 328 ? -3.07 18.625 -6.535 1 41.81 328 PRO A CA 1
ATOM 2399 C C . PRO A 1 328 ? -2.6 19.781 -7.414 1 41.81 328 PRO A C 1
ATOM 2401 O O . PRO A 1 328 ? -1.487 20.297 -7.234 1 41.81 328 PRO A O 1
ATOM 2404 N N . ASP A 1 329 ? -2.807 19.703 -8.648 1 39.09 329 ASP A N 1
ATOM 2405 C CA . ASP A 1 329 ? -2.73 21.031 -9.25 1 39.09 329 ASP A CA 1
ATOM 2406 C C . ASP A 1 329 ? -3.234 22.094 -8.281 1 39.09 329 ASP A C 1
ATOM 2408 O O . ASP A 1 329 ? -4.43 22.156 -7.988 1 39.09 329 ASP A O 1
ATOM 2412 N N . THR A 1 330 ? -2.52 22.281 -7.223 1 39.66 330 THR A N 1
ATOM 2413 C CA . THR A 1 330 ? -2.803 23.359 -6.27 1 39.66 330 THR A CA 1
ATOM 2414 C C . THR A 1 330 ? -3.369 24.578 -6.988 1 39.66 330 THR A C 1
ATOM 2416 O O . THR A 1 330 ? -3.672 25.594 -6.352 1 39.66 330 THR A O 1
ATOM 2419 N N . SER A 1 331 ? -3.105 24.656 -8.203 1 37.56 331 SER A N 1
ATOM 2420 C CA . SER A 1 331 ? -3.541 25.938 -8.773 1 37.56 331 SER A CA 1
ATOM 2421 C C . SER A 1 331 ? -5.051 26.109 -8.641 1 37.56 331 SER A C 1
ATOM 2423 O O . SER A 1 331 ? -5.555 27.234 -8.648 1 37.56 331 SER A O 1
ATOM 2425 N N . GLY A 1 332 ? -5.789 25.047 -8.898 1 39.22 332 GLY A N 1
ATOM 2426 C CA . GLY A 1 332 ? -7.191 25.422 -9 1 39.22 332 GLY A CA 1
ATOM 2427 C C . GLY A 1 332 ? -7.898 25.438 -7.66 1 39.22 332 GLY A C 1
ATOM 2428 O O . GLY A 1 332 ? -7.984 24.422 -6.98 1 39.22 332 GLY A O 1
ATOM 2429 N N . ARG A 1 333 ? -7.969 26.625 -6.973 1 42.41 333 ARG A N 1
ATOM 2430 C CA . ARG A 1 333 ? -8.609 27.156 -5.777 1 42.41 333 ARG A CA 1
ATOM 2431 C C . ARG A 1 333 ? -9.859 26.359 -5.418 1 42.41 333 ARG A C 1
ATOM 2433 O O . ARG A 1 333 ? -10.195 26.219 -4.242 1 42.41 333 ARG A O 1
ATOM 2440 N N . ASP A 1 334 ? -10.742 25.953 -6.406 1 46.59 334 ASP A N 1
ATOM 2441 C CA . ASP A 1 334 ? -12.148 25.75 -6.078 1 46.59 334 ASP A CA 1
ATOM 2442 C C . ASP A 1 334 ? -12.445 24.266 -5.805 1 46.59 334 ASP A C 1
ATOM 2444 O O . ASP A 1 334 ? -13.602 23.875 -5.684 1 46.59 334 ASP A O 1
ATOM 2448 N N . ARG A 1 335 ? -11.484 23.438 -5.797 1 56.78 335 ARG A N 1
ATOM 2449 C CA . ARG A 1 335 ? -11.969 22.062 -5.684 1 56.78 335 ARG A CA 1
ATOM 2450 C C . ARG A 1 335 ? -11.875 21.562 -4.246 1 56.78 335 ARG A C 1
ATOM 2452 O O . ARG A 1 335 ? -11.039 22.031 -3.473 1 56.78 335 ARG A O 1
ATOM 2459 N N . ASP A 1 336 ? -13 20.891 -3.828 1 67.69 336 ASP A N 1
ATOM 2460 C CA . ASP A 1 336 ? -13.055 20.25 -2.516 1 67.69 336 ASP A CA 1
ATOM 2461 C C . ASP A 1 336 ? -11.906 19.266 -2.328 1 67.69 336 ASP A C 1
ATOM 2463 O O . ASP A 1 336 ? -11.914 18.172 -2.895 1 67.69 336 ASP A O 1
ATOM 2467 N N . PRO A 1 337 ? -10.898 19.797 -1.68 1 73.31 337 PRO A N 1
ATOM 2468 C CA . PRO A 1 337 ? -9.672 18.984 -1.57 1 73.31 337 PRO A CA 1
ATOM 2469 C C . PRO A 1 337 ? -9.938 17.594 -1.003 1 73.31 337 PRO A C 1
ATOM 2471 O O . PRO A 1 337 ? -9.289 16.625 -1.415 1 73.31 337 PRO A O 1
ATOM 2474 N N . LEU A 1 338 ? -10.969 17.531 -0.232 1 78.38 338 LEU A N 1
ATOM 2475 C CA . LEU A 1 338 ? -11.242 16.234 0.372 1 78.38 338 LEU A CA 1
ATOM 2476 C C . LEU A 1 338 ? -11.875 15.289 -0.641 1 78.38 338 LEU A C 1
ATOM 2478 O O . LEU A 1 338 ? -11.477 14.125 -0.742 1 78.38 338 LEU A O 1
ATOM 2482 N N . ALA A 1 339 ? -12.797 15.797 -1.34 1 82.94 339 ALA A N 1
ATOM 2483 C CA . ALA A 1 339 ? -13.469 14.992 -2.355 1 82.94 339 ALA A CA 1
ATOM 2484 C C . ALA A 1 339 ? -12.477 14.492 -3.402 1 82.94 339 ALA A C 1
ATOM 2486 O O . ALA A 1 339 ? -12.508 13.32 -3.789 1 82.94 339 ALA A O 1
ATOM 2487 N N . GLU A 1 340 ? -11.648 15.352 -3.787 1 83.06 340 GLU A N 1
ATOM 2488 C CA . GLU A 1 340 ? -10.664 14.984 -4.797 1 83.06 340 GLU A CA 1
ATOM 2489 C C . GLU A 1 340 ? -9.695 13.93 -4.266 1 83.06 340 GLU A C 1
ATOM 2491 O O . GLU A 1 340 ? -9.297 13.023 -4.996 1 83.06 340 GLU A O 1
ATOM 2496 N N . ARG A 1 341 ? -9.398 14.094 -3.107 1 83.06 341 ARG A N 1
ATOM 2497 C CA . ARG A 1 341 ? -8.484 13.133 -2.496 1 83.06 341 ARG A CA 1
ATOM 2498 C C . ARG A 1 341 ? -9.109 11.742 -2.443 1 83.06 341 ARG A C 1
ATOM 2500 O O . ARG A 1 341 ? -8.453 10.75 -2.742 1 83.06 341 ARG A O 1
ATOM 2507 N N . ILE A 1 342 ? -10.352 11.672 -2.049 1 87.69 342 ILE A N 1
ATOM 2508 C CA . ILE A 1 342 ? -11.039 10.391 -1.963 1 87.69 342 ILE A CA 1
ATOM 2509 C C . ILE A 1 342 ? -11.164 9.773 -3.355 1 87.69 342 ILE A C 1
ATOM 2511 O O . ILE A 1 342 ? -10.898 8.586 -3.543 1 87.69 342 ILE A O 1
ATOM 2515 N N . ARG A 1 343 ? -11.469 10.586 -4.301 1 88.69 343 ARG A N 1
ATOM 2516 C CA . ARG A 1 343 ? -11.617 10.094 -5.668 1 88.69 343 ARG A CA 1
ATOM 2517 C C . ARG A 1 343 ? -10.297 9.562 -6.207 1 88.69 343 ARG A C 1
ATOM 2519 O O . ARG A 1 343 ? -10.258 8.508 -6.852 1 88.69 343 ARG A O 1
ATOM 2526 N N . ARG A 1 344 ? -9.305 10.227 -5.93 1 88.31 344 ARG A N 1
ATOM 2527 C CA . ARG A 1 344 ? -7.984 9.805 -6.375 1 88.31 344 ARG A CA 1
ATOM 2528 C C . ARG A 1 344 ? -7.582 8.484 -5.715 1 88.31 344 ARG A C 1
ATOM 2530 O O . ARG A 1 344 ? -6.992 7.617 -6.363 1 88.31 344 ARG A O 1
ATOM 2537 N N . ALA A 1 345 ? -7.879 8.43 -4.453 1 91.31 345 ALA A N 1
ATOM 2538 C CA . ALA A 1 345 ? -7.57 7.191 -3.744 1 91.31 345 ALA A CA 1
ATOM 2539 C C . ALA A 1 345 ? -8.352 6.012 -4.32 1 91.31 345 ALA A C 1
ATOM 2541 O O . ALA A 1 345 ? -7.801 4.922 -4.496 1 91.31 345 ALA A O 1
ATOM 2542 N N . VAL A 1 346 ? -9.594 6.27 -4.625 1 93.81 346 VAL A N 1
ATOM 2543 C CA . VAL A 1 346 ? -10.43 5.223 -5.207 1 93.81 346 VAL A CA 1
ATOM 2544 C C . VAL A 1 346 ? -9.883 4.828 -6.578 1 93.81 346 VAL A C 1
ATOM 2546 O O . VAL A 1 346 ? -9.805 3.643 -6.906 1 93.81 346 VAL A O 1
ATOM 2549 N N . ARG A 1 347 ? -9.539 5.789 -7.344 1 94.56 347 ARG A N 1
ATOM 2550 C CA . ARG A 1 347 ? -8.969 5.52 -8.664 1 94.56 347 ARG A CA 1
ATOM 2551 C C . ARG A 1 347 ? -7.695 4.684 -8.547 1 94.56 347 ARG A C 1
ATOM 2553 O O . ARG A 1 347 ? -7.547 3.678 -9.242 1 94.56 347 ARG A O 1
ATOM 2560 N N . SER A 1 348 ? -6.84 5.086 -7.711 1 94.75 348 SER A N 1
ATOM 2561 C CA . SER A 1 348 ? -5.582 4.375 -7.523 1 94.75 348 SER A CA 1
ATOM 2562 C C . SER A 1 348 ? -5.82 2.938 -7.074 1 94.75 348 SER A C 1
ATOM 2564 O O . SER A 1 348 ? -5.254 2.002 -7.645 1 94.75 348 SER A O 1
ATOM 2566 N N . GLU A 1 349 ? -6.668 2.773 -6.062 1 95.69 349 GLU A N 1
ATOM 2567 C CA . GLU A 1 349 ? -6.938 1.438 -5.535 1 95.69 349 GLU A CA 1
ATOM 2568 C C . GLU A 1 349 ? -7.613 0.558 -6.586 1 95.69 349 GLU A C 1
ATOM 2570 O O . GLU A 1 349 ? -7.387 -0.653 -6.625 1 95.69 349 GLU A O 1
ATOM 2575 N N . THR A 1 350 ? -8.43 1.173 -7.395 1 96.81 350 THR A N 1
ATOM 2576 C CA . THR A 1 350 ? -9.094 0.425 -8.461 1 96.81 350 THR A CA 1
ATOM 2577 C C . THR A 1 350 ? -8.078 -0.088 -9.477 1 96.81 350 THR A C 1
ATOM 2579 O O . THR A 1 350 ? -8.117 -1.257 -9.867 1 96.81 350 THR A O 1
ATOM 2582 N N . VAL A 1 351 ? -7.195 0.732 -9.852 1 97.81 351 VAL A N 1
ATOM 2583 C CA . VAL A 1 351 ? -6.148 0.337 -10.789 1 97.81 351 VAL A CA 1
ATOM 2584 C C . VAL A 1 351 ? -5.34 -0.818 -10.203 1 97.81 351 VAL A C 1
ATOM 2586 O O . VAL A 1 351 ? -5.09 -1.816 -10.883 1 97.81 351 VAL A O 1
ATOM 2589 N N . VAL A 1 352 ? -4.984 -0.72 -8.977 1 97.19 352 VAL A N 1
ATOM 2590 C CA . VAL A 1 352 ? -4.172 -1.732 -8.305 1 97.19 352 VAL A CA 1
ATOM 2591 C C . VAL A 1 352 ? -4.934 -3.055 -8.25 1 97.19 352 VAL A C 1
ATOM 2593 O O . VAL A 1 352 ? -4.379 -4.113 -8.555 1 97.19 352 VAL A O 1
ATOM 2596 N N . GLU A 1 353 ? -6.184 -2.963 -7.934 1 95.94 353 GLU A N 1
ATOM 2597 C CA . GLU A 1 353 ? -6.984 -4.172 -7.77 1 95.94 353 GLU A CA 1
ATOM 2598 C C . GLU A 1 353 ? -7.234 -4.855 -9.109 1 95.94 353 GLU A C 1
ATOM 2600 O O . GLU A 1 353 ? -7.18 -6.082 -9.211 1 95.94 353 GLU A O 1
ATOM 2605 N N . ILE A 1 354 ? -7.434 -4.125 -10.117 1 96.56 354 ILE A N 1
ATOM 2606 C CA . ILE A 1 354 ? -7.762 -4.688 -11.422 1 96.56 354 ILE A CA 1
ATOM 2607 C C . ILE A 1 354 ? -6.508 -5.289 -12.055 1 96.56 354 ILE A C 1
ATOM 2609 O O . ILE A 1 354 ? -6.543 -6.41 -12.57 1 96.56 354 ILE A O 1
ATOM 2613 N N . CYS A 1 355 ? -5.438 -4.629 -11.977 1 96.44 355 CYS A N 1
ATOM 2614 C CA . CYS A 1 355 ? -4.25 -5.012 -12.742 1 96.44 355 CYS A CA 1
ATOM 2615 C C . CYS A 1 355 ? -3.443 -6.066 -11.992 1 96.44 355 CYS A C 1
ATOM 2617 O O . CYS A 1 355 ? -2.643 -6.781 -12.594 1 96.44 355 CYS A O 1
ATOM 2619 N N . GLY A 1 356 ? -3.564 -6.113 -10.68 1 95.44 356 GLY A N 1
ATOM 2620 C CA . GLY A 1 356 ? -2.734 -7.039 -9.93 1 95.44 356 GLY A CA 1
ATOM 2621 C C . GLY A 1 356 ? -1.248 -6.801 -10.125 1 95.44 356 GLY A C 1
ATOM 2622 O O . GLY A 1 356 ? -0.79 -5.656 -10.094 1 95.44 356 GLY A O 1
ATOM 2623 N N . PRO A 1 357 ? -0.511 -7.836 -10.305 1 94.56 357 PRO A N 1
ATOM 2624 C CA . PRO A 1 357 ? 0.943 -7.672 -10.375 1 94.56 357 PRO A CA 1
ATOM 2625 C C . PRO A 1 357 ? 1.424 -7.25 -11.766 1 94.56 357 PRO A C 1
ATOM 2627 O O . PRO A 1 357 ? 2.627 -7.086 -11.977 1 94.56 357 PRO A O 1
ATOM 2630 N N . ASP A 1 358 ? 0.569 -7.117 -12.711 1 94.06 358 ASP A N 1
ATOM 2631 C CA . ASP A 1 358 ? 0.963 -6.668 -14.039 1 94.06 358 ASP A CA 1
ATOM 2632 C C . ASP A 1 358 ? 1.246 -5.168 -14.055 1 94.06 358 ASP A C 1
ATOM 2634 O O . ASP A 1 358 ? 0.337 -4.363 -14.258 1 94.06 358 ASP A O 1
ATOM 2638 N N . LEU A 1 359 ? 2.496 -4.82 -13.977 1 93.31 359 LEU A N 1
ATOM 2639 C CA . LEU A 1 359 ? 2.902 -3.432 -13.812 1 93.31 359 LEU A CA 1
ATOM 2640 C C . LEU A 1 359 ? 2.684 -2.641 -15.094 1 93.31 359 LEU A C 1
ATOM 2642 O O . LEU A 1 359 ? 2.379 -1.447 -15.055 1 93.31 359 LEU A O 1
ATOM 2646 N N . GLU A 1 360 ? 2.881 -3.289 -16.188 1 92.19 360 GLU A N 1
ATOM 2647 C CA . GLU A 1 360 ? 2.682 -2.582 -17.453 1 92.19 360 GLU A CA 1
ATOM 2648 C C . GLU A 1 360 ? 1.208 -2.252 -17.672 1 92.19 360 GLU A C 1
ATOM 2650 O O . GLU A 1 360 ? 0.871 -1.14 -18.078 1 92.19 360 GLU A O 1
ATOM 2655 N N . LEU A 1 361 ? 0.389 -3.193 -17.406 1 94.12 361 LEU A N 1
ATOM 2656 C CA . LEU A 1 361 ? -1.042 -2.926 -17.5 1 94.12 361 LEU A CA 1
ATOM 2657 C C . LEU A 1 361 ? -1.453 -1.823 -16.531 1 94.12 361 LEU A C 1
ATOM 2659 O O . LEU A 1 361 ? -2.256 -0.953 -16.875 1 94.12 361 LEU A O 1
ATOM 2663 N N . ALA A 1 362 ? -0.937 -1.913 -15.328 1 96 362 ALA A N 1
ATOM 2664 C CA . ALA A 1 362 ? -1.241 -0.898 -14.32 1 96 362 ALA A CA 1
ATOM 2665 C C . ALA A 1 362 ? -0.833 0.491 -14.797 1 96 362 ALA A C 1
ATOM 2667 O O . ALA A 1 362 ? -1.579 1.458 -14.633 1 96 362 ALA A O 1
ATOM 2668 N N . ARG A 1 363 ? 0.324 0.595 -15.375 1 93.88 363 ARG A N 1
ATOM 2669 C CA . ARG A 1 363 ? 0.811 1.867 -15.906 1 93.88 363 ARG A CA 1
ATOM 2670 C C . ARG A 1 363 ? -0.108 2.395 -17 1 93.88 363 ARG A C 1
ATOM 2672 O O . ARG A 1 363 ? -0.497 3.564 -16.984 1 93.88 363 ARG A O 1
ATOM 2679 N N . LEU A 1 364 ? -0.488 1.563 -17.891 1 95.06 364 LEU A N 1
ATOM 2680 C CA . LEU A 1 364 ? -1.339 1.957 -19.016 1 95.06 364 LEU A CA 1
ATOM 2681 C C . LEU A 1 364 ? -2.709 2.41 -18.516 1 95.06 364 LEU A C 1
ATOM 2683 O O . LEU A 1 364 ? -3.211 3.455 -18.938 1 95.06 364 LEU A O 1
ATOM 2687 N N . LEU A 1 365 ? -3.23 1.633 -17.609 1 96.44 365 LEU A N 1
ATOM 2688 C CA . LEU A 1 365 ? -4.562 1.964 -17.109 1 96.44 365 LEU A CA 1
ATOM 2689 C C . LEU A 1 365 ? -4.535 3.26 -16.312 1 96.44 365 LEU A C 1
ATOM 2691 O O . LEU A 1 365 ? -5.473 4.059 -16.375 1 96.44 365 LEU A O 1
ATOM 2695 N N . ALA A 1 366 ? -3.496 3.428 -15.562 1 95.5 366 ALA A N 1
ATOM 2696 C CA . ALA A 1 366 ? -3.344 4.656 -14.789 1 95.5 366 ALA A CA 1
ATOM 2697 C C . ALA A 1 366 ? -3.301 5.879 -15.703 1 95.5 366 ALA A C 1
ATOM 2699 O O . ALA A 1 366 ? -3.822 6.941 -15.359 1 95.5 366 ALA A O 1
ATOM 2700 N N . LEU A 1 367 ? -2.746 5.746 -16.812 1 93.69 367 LEU A N 1
ATOM 2701 C CA . LEU A 1 367 ? -2.596 6.852 -17.75 1 93.69 367 LEU A CA 1
ATOM 2702 C C . LEU A 1 367 ? -3.887 7.078 -18.531 1 93.69 367 LEU A C 1
ATOM 2704 O O . LEU A 1 367 ? -4.266 8.227 -18.797 1 93.69 367 LEU A O 1
ATOM 2708 N N . GLU A 1 368 ? -4.566 6.051 -18.844 1 93.75 368 GLU A N 1
ATOM 2709 C CA . GLU A 1 368 ? -5.648 6.125 -19.812 1 93.75 368 GLU A CA 1
ATOM 2710 C C . GLU A 1 368 ? -6.996 6.352 -19.141 1 93.75 368 GLU A C 1
ATOM 2712 O O . GLU A 1 368 ? -7.883 7 -19.703 1 93.75 368 GLU A O 1
ATOM 2717 N N . TRP A 1 369 ? -7.203 5.785 -18 1 95.25 369 TRP A N 1
ATOM 2718 C CA . TRP A 1 369 ? -8.516 5.805 -17.375 1 95.25 369 TRP A CA 1
ATOM 2719 C C . TRP A 1 369 ? -8.727 7.105 -16.594 1 95.25 369 TRP A C 1
ATOM 2721 O O . TRP A 1 369 ? -7.855 7.531 -15.836 1 95.25 369 TRP A O 1
ATOM 2731 N N . ASP A 1 370 ? -9.805 7.691 -16.734 1 91.56 370 ASP A N 1
ATOM 2732 C CA . ASP A 1 370 ? -10.078 9.008 -16.172 1 91.56 370 ASP A CA 1
ATOM 2733 C C . ASP A 1 370 ? -10.648 8.898 -14.758 1 91.56 370 ASP A C 1
ATOM 2735 O O . ASP A 1 370 ? -10.883 9.914 -14.094 1 91.56 370 ASP A O 1
ATOM 2739 N N . GLY A 1 371 ? -10.977 7.723 -14.344 1 91.25 371 GLY A N 1
ATOM 2740 C CA . GLY A 1 371 ? -11.461 7.559 -12.977 1 91.25 371 GLY A CA 1
ATOM 2741 C C . GLY A 1 371 ? -12.961 7.344 -12.898 1 91.25 371 GLY A C 1
ATOM 2742 O O . GLY A 1 371 ? -13.492 7.027 -11.836 1 91.25 371 GLY A O 1
ATOM 2743 N N . ALA A 1 372 ? -13.656 7.449 -14.016 1 91.5 372 ALA A N 1
ATOM 2744 C CA . ALA A 1 372 ? -15.102 7.258 -14.031 1 91.5 372 ALA A CA 1
ATOM 2745 C C . ALA A 1 372 ? -15.461 5.785 -14.203 1 91.5 372 ALA A C 1
ATOM 2747 O O . ALA A 1 372 ? -14.898 5.102 -15.062 1 91.5 372 ALA A O 1
ATOM 2748 N N . GLN A 1 373 ? -16.438 5.332 -13.484 1 89.56 373 GLN A N 1
ATOM 2749 C CA . GLN A 1 373 ? -16.797 3.914 -13.461 1 89.56 373 GLN A CA 1
ATOM 2750 C C . GLN A 1 373 ? -17.328 3.455 -14.812 1 89.56 373 GLN A C 1
ATOM 2752 O O . GLN A 1 373 ? -17.047 2.338 -15.258 1 89.56 373 GLN A O 1
ATOM 2757 N N . HIS A 1 374 ? -18.031 4.301 -15.438 1 87.19 374 HIS A N 1
ATOM 2758 C CA . HIS A 1 374 ? -18.688 3.885 -16.672 1 87.19 374 HIS A CA 1
ATOM 2759 C C . HIS A 1 374 ? -17.672 3.73 -17.797 1 87.19 374 HIS A C 1
ATOM 2761 O O . HIS A 1 374 ? -17.953 3.072 -18.812 1 87.19 374 HIS A O 1
ATOM 2767 N N . THR A 1 375 ? -16.5 4.316 -17.656 1 92.75 375 THR A N 1
ATOM 2768 C CA . THR A 1 375 ? -15.492 4.238 -18.719 1 92.75 375 THR A CA 1
ATOM 2769 C C . THR A 1 375 ? -14.461 3.156 -18.391 1 92.75 375 THR A C 1
ATOM 2771 O O . THR A 1 375 ? -13.586 2.867 -19.219 1 92.75 375 THR A O 1
ATOM 2774 N N . LEU A 1 376 ? -14.602 2.514 -17.312 1 94.25 376 LEU A N 1
ATOM 2775 C CA . LEU A 1 376 ? -13.57 1.597 -16.828 1 94.25 376 LEU A CA 1
ATOM 2776 C C . LEU A 1 376 ? -13.438 0.392 -17.75 1 94.25 376 LEU A C 1
ATOM 2778 O O . LEU A 1 376 ? -12.328 0.038 -18.156 1 94.25 376 LEU A O 1
ATOM 2782 N N . GLY A 1 377 ? -14.531 -0.245 -18.078 1 93.19 377 GLY A N 1
ATOM 2783 C CA . GLY A 1 377 ? -14.492 -1.414 -18.953 1 93.19 377 GLY A CA 1
ATOM 2784 C C . GLY A 1 377 ? -13.82 -1.146 -20.281 1 93.19 377 GLY A C 1
ATOM 2785 O O . GLY A 1 377 ? -12.984 -1.928 -20.734 1 93.19 377 GLY A O 1
ATOM 2786 N N . ALA A 1 378 ? -14.188 -0.053 -20.828 1 92.94 378 ALA A N 1
ATOM 2787 C CA . ALA A 1 378 ? -13.617 0.316 -22.125 1 92.94 378 ALA A CA 1
ATOM 2788 C C . ALA A 1 378 ? -12.125 0.613 -22 1 92.94 378 ALA A C 1
ATOM 2790 O O . ALA A 1 378 ? -11.336 0.233 -22.875 1 92.94 378 ALA A O 1
ATOM 2791 N N . ALA A 1 379 ? -11.773 1.282 -20.984 1 95 379 ALA A N 1
ATOM 2792 C CA . ALA A 1 379 ? -10.367 1.607 -20.766 1 95 379 ALA A CA 1
ATOM 2793 C C . ALA A 1 379 ? -9.531 0.341 -20.594 1 95 379 ALA A C 1
ATOM 2795 O O . ALA A 1 379 ? -8.438 0.229 -21.141 1 95 379 ALA A O 1
ATOM 2796 N N . VAL A 1 380 ? -10.047 -0.596 -19.828 1 95.56 380 VAL A N 1
ATOM 2797 C CA . VAL A 1 380 ? -9.344 -1.861 -19.625 1 95.56 380 VAL A CA 1
ATOM 2798 C C . VAL A 1 380 ? -9.172 -2.572 -20.969 1 95.56 380 VAL A C 1
ATOM 2800 O O . VAL A 1 380 ? -8.086 -3.062 -21.281 1 95.56 380 VAL A O 1
ATOM 2803 N N . GLY A 1 381 ? -10.219 -2.592 -21.734 1 93.62 381 GLY A N 1
ATOM 2804 C CA . GLY A 1 381 ? -10.148 -3.217 -23.047 1 93.62 381 GLY A CA 1
ATOM 2805 C C . GLY A 1 381 ? -9.094 -2.605 -23.938 1 93.62 381 GLY A C 1
ATOM 2806 O O . GLY A 1 381 ? -8.359 -3.324 -24.625 1 93.62 381 GLY A O 1
ATOM 2807 N N . ARG A 1 382 ? -8.969 -1.321 -23.891 1 93.75 382 ARG A N 1
ATOM 2808 C CA . ARG A 1 382 ? -7.969 -0.63 -24.703 1 93.75 382 ARG A CA 1
ATOM 2809 C C . ARG A 1 382 ? -6.555 -0.949 -24.234 1 93.75 382 ARG A C 1
ATOM 2811 O O . ARG A 1 382 ? -5.652 -1.151 -25.047 1 93.75 382 ARG A O 1
ATOM 2818 N N . CYS A 1 383 ? -6.422 -1.01 -22.953 1 94.69 383 CYS A N 1
ATOM 2819 C CA . CYS A 1 383 ? -5.105 -1.304 -22.391 1 94.69 383 CYS A CA 1
ATOM 2820 C C . CYS A 1 383 ? -4.68 -2.729 -22.719 1 94.69 383 CYS A C 1
ATOM 2822 O O . CYS A 1 383 ? -3.506 -2.98 -23 1 94.69 383 CYS A O 1
ATOM 2824 N N . LEU A 1 384 ? -5.598 -3.637 -22.703 1 93 384 LEU A N 1
ATOM 2825 C CA . LEU A 1 384 ? -5.301 -5.031 -23.016 1 93 384 LEU A CA 1
ATOM 2826 C C . LEU A 1 384 ? -4.949 -5.195 -24.484 1 93 384 LEU A C 1
ATOM 2828 O O . LEU A 1 384 ? -4.176 -6.086 -24.844 1 93 384 LEU A O 1
ATOM 2832 N N . ALA A 1 385 ? -5.484 -4.344 -25.266 1 92.31 385 ALA A N 1
ATOM 2833 C CA . ALA A 1 385 ? -5.176 -4.383 -26.703 1 92.31 385 ALA A CA 1
ATOM 2834 C C . ALA A 1 385 ? -3.777 -3.838 -26.969 1 92.31 385 ALA A C 1
ATOM 2836 O O . ALA A 1 385 ? -3.135 -4.219 -27.953 1 92.31 385 ALA A O 1
ATOM 2837 N N . ALA A 1 386 ? -3.291 -3.006 -26.141 1 88.88 386 ALA A N 1
ATOM 2838 C CA . ALA A 1 386 ? -2.025 -2.307 -26.344 1 88.88 386 ALA A CA 1
ATOM 2839 C C . ALA A 1 386 ? -0.851 -3.131 -25.828 1 88.88 386 ALA A C 1
ATOM 2841 O O . ALA A 1 386 ? 0.299 -2.889 -26.203 1 88.88 386 ALA A O 1
ATOM 2842 N N . ALA A 1 387 ? -1.073 -4.055 -24.953 1 78.62 387 ALA A N 1
ATOM 2843 C CA . ALA A 1 387 ? -0.002 -4.836 -24.344 1 78.62 387 ALA A CA 1
ATOM 2844 C C . ALA A 1 387 ? -0.233 -6.332 -24.547 1 78.62 387 ALA A C 1
ATOM 2846 O O . ALA A 1 387 ? -1.376 -6.777 -24.672 1 78.62 387 ALA A O 1
ATOM 2847 N N . PRO A 1 388 ? 0.923 -7.004 -24.641 1 78.06 388 PRO A N 1
ATOM 2848 C CA . PRO A 1 388 ? 0.745 -8.453 -24.719 1 78.06 388 PRO A CA 1
ATOM 2849 C C . PRO A 1 388 ? 0.045 -9.031 -23.5 1 78.06 388 PRO A C 1
ATOM 2851 O O . PRO A 1 388 ? 0.413 -8.711 -22.359 1 78.06 388 PRO A O 1
ATOM 2854 N N . THR A 1 389 ? -1.028 -9.68 -23.812 1 79.5 389 THR A N 1
ATOM 2855 C CA . THR A 1 389 ? -1.788 -10.258 -22.719 1 79.5 389 THR A CA 1
ATOM 2856 C C . THR A 1 389 ? -1.995 -11.758 -22.938 1 79.5 389 THR A C 1
ATOM 2858 O O . THR A 1 389 ? -2.02 -12.227 -24.062 1 79.5 389 THR A O 1
ATOM 2861 N N . PRO A 1 390 ? -2.064 -12.414 -21.812 1 84.5 390 PRO A N 1
ATOM 2862 C CA . PRO A 1 390 ? -2.307 -13.852 -21.953 1 84.5 390 PRO A CA 1
ATOM 2863 C C . PRO A 1 390 ? -3.658 -14.164 -22.594 1 84.5 390 PRO A C 1
ATOM 2865 O O . PRO A 1 390 ? -4.594 -13.367 -22.484 1 84.5 390 PRO A O 1
ATOM 2868 N N . VAL A 1 391 ? -3.668 -15.312 -23.234 1 79 391 VAL A N 1
ATOM 2869 C CA . VAL A 1 391 ? -4.895 -15.766 -23.891 1 79 391 VAL A CA 1
ATOM 2870 C C . VAL A 1 391 ? -5.77 -16.5 -22.875 1 79 391 VAL A C 1
ATOM 2872 O O . VAL A 1 391 ? -5.262 -17.188 -21.984 1 79 391 VAL A O 1
ATOM 2875 N N . PRO A 1 392 ? -7.039 -16.297 -22.984 1 77.62 392 PRO A N 1
ATOM 2876 C CA . PRO A 1 392 ? -7.969 -16.938 -22.047 1 77.62 392 PRO A CA 1
ATOM 2877 C C . PRO A 1 392 ? -7.75 -18.453 -21.953 1 77.62 392 PRO A C 1
ATOM 2879 O O . PRO A 1 392 ? -7.859 -19.016 -20.859 1 77.62 392 PRO A O 1
ATOM 2882 N N . SER A 1 393 ? -7.445 -19.062 -22.984 1 80.25 393 SER A N 1
ATOM 2883 C CA . SER A 1 393 ? -7.297 -20.516 -23.016 1 80.25 393 SER A CA 1
ATOM 2884 C C . SER A 1 393 ? -6.078 -20.969 -22.203 1 80.25 393 SER A C 1
ATOM 2886 O O . SER A 1 393 ? -5.957 -22.141 -21.859 1 80.25 393 SER A O 1
ATOM 2888 N N . ALA A 1 394 ? -5.352 -20.047 -21.859 1 82.06 394 ALA A N 1
ATOM 2889 C CA . ALA A 1 394 ? -4.105 -20.359 -21.172 1 82.06 394 ALA A CA 1
ATOM 2890 C C . ALA A 1 394 ? -4.344 -20.578 -19.688 1 82.06 394 ALA A C 1
ATOM 2892 O O . ALA A 1 394 ? -3.482 -21.109 -18.984 1 82.06 394 ALA A O 1
ATOM 2893 N N . CYS A 1 395 ? -5.496 -20.312 -19.234 1 88.5 395 CYS A N 1
ATOM 2894 C CA . CYS A 1 395 ? -5.723 -20.391 -17.797 1 88.5 395 CYS A CA 1
ATOM 2895 C C . CYS A 1 395 ? -6.695 -21.516 -17.453 1 88.5 395 CYS A C 1
ATOM 2897 O O . CYS A 1 395 ? -7.875 -21.453 -17.812 1 88.5 395 CYS A O 1
ATOM 2899 N N . PRO A 1 396 ? -6.191 -22.453 -16.844 1 88.81 396 PRO A N 1
ATOM 2900 C CA . PRO A 1 396 ? -7.113 -23.484 -16.359 1 88.81 396 PRO A CA 1
ATOM 2901 C C . PRO A 1 396 ? -8.023 -22.984 -15.234 1 88.81 396 PRO A C 1
ATOM 2903 O O . PRO A 1 396 ? -7.789 -21.906 -14.68 1 88.81 396 PRO A O 1
ATOM 2906 N N . PRO A 1 397 ? -9.133 -23.656 -15.055 1 84.88 397 PRO A N 1
ATOM 2907 C CA . PRO A 1 397 ? -9.977 -23.281 -13.922 1 84.88 397 PRO A CA 1
ATOM 2908 C C . PRO A 1 397 ? -9.219 -23.297 -12.594 1 84.88 397 PRO A C 1
ATOM 2910 O O . PRO A 1 397 ? -8.461 -24.219 -12.32 1 84.88 397 PRO A O 1
ATOM 2913 N N . LEU A 1 398 ? -9.391 -22.266 -11.906 1 85.31 398 LEU A N 1
ATOM 2914 C CA . LEU A 1 398 ? -8.727 -22.172 -10.609 1 85.31 398 LEU A CA 1
ATOM 2915 C C . LEU A 1 398 ? -9.578 -22.781 -9.508 1 85.31 398 LEU A C 1
ATOM 2917 O O . LEU A 1 398 ? -10.633 -22.25 -9.164 1 85.31 398 LEU A O 1
ATOM 2921 N N . ARG A 1 399 ? -9.109 -23.797 -8.977 1 76.5 399 ARG A N 1
ATOM 2922 C CA . ARG A 1 399 ? -9.891 -24.562 -8.016 1 76.5 399 ARG A CA 1
ATOM 2923 C C . ARG A 1 399 ? -9.602 -24.094 -6.59 1 76.5 399 ARG A C 1
ATOM 2925 O O . ARG A 1 399 ? -10.469 -24.188 -5.715 1 76.5 399 ARG A O 1
ATOM 2932 N N . ARG A 1 400 ? -8.375 -23.516 -6.449 1 75.88 400 ARG A N 1
ATOM 2933 C CA . ARG A 1 400 ? -7.969 -23.078 -5.121 1 75.88 400 ARG A CA 1
ATOM 2934 C C . ARG A 1 400 ? -8.062 -21.562 -4.996 1 75.88 400 ARG A C 1
ATOM 2936 O O . ARG A 1 400 ? -8.016 -20.844 -6 1 75.88 400 ARG A O 1
ATOM 2943 N N . ILE A 1 401 ? -8.25 -21.203 -3.818 1 75.69 401 ILE A N 1
ATOM 2944 C CA . ILE A 1 401 ? -8.219 -19.766 -3.529 1 75.69 401 ILE A CA 1
ATOM 2945 C C . ILE A 1 401 ? -6.789 -19.344 -3.213 1 75.69 401 ILE A C 1
ATOM 2947 O O . ILE A 1 401 ? -6.289 -18.359 -3.773 1 75.69 401 ILE A O 1
ATOM 2951 N N . GLY A 1 402 ? -6.184 -20.125 -2.371 1 78.75 402 GLY A N 1
ATOM 2952 C CA . GLY A 1 402 ? -4.848 -19.797 -1.905 1 78.75 402 GLY A CA 1
ATOM 2953 C C . GLY A 1 402 ? -3.756 -20.219 -2.871 1 78.75 402 GLY A C 1
ATOM 2954 O O . GLY A 1 402 ? -3.85 -21.266 -3.502 1 78.75 402 GLY A O 1
ATOM 2955 N N . ALA A 1 403 ? -2.881 -19.328 -3.002 1 78.94 403 ALA A N 1
ATOM 2956 C CA . ALA A 1 403 ? -1.697 -19.656 -3.793 1 78.94 403 ALA A CA 1
ATOM 2957 C C . ALA A 1 403 ? -0.65 -20.375 -2.945 1 78.94 403 ALA A C 1
ATOM 2959 O O . ALA A 1 403 ? -0.457 -20.047 -1.773 1 78.94 403 ALA A O 1
ATOM 2960 N N . LEU A 1 404 ? -0.13 -21.359 -3.508 1 78.31 404 LEU A N 1
ATOM 2961 C CA . LEU A 1 404 ? 0.986 -22.047 -2.867 1 78.31 404 LEU A CA 1
ATOM 2962 C C . LEU A 1 404 ? 2.275 -21.25 -3.016 1 78.31 404 LEU A C 1
ATOM 2964 O O . LEU A 1 404 ? 2.258 -20.125 -3.525 1 78.31 404 LEU A O 1
ATOM 2968 N N . LEU A 1 405 ? 3.32 -21.797 -2.447 1 79.69 405 LEU A N 1
ATOM 2969 C CA . LEU A 1 405 ? 4.609 -21.109 -2.471 1 79.69 405 LEU A CA 1
ATOM 2970 C C . LEU A 1 405 ? 5.188 -21.094 -3.883 1 79.69 405 LEU A C 1
ATOM 2972 O O . LEU A 1 405 ? 6.086 -20.297 -4.176 1 79.69 405 LEU A O 1
ATOM 2976 N N . ARG A 1 406 ? 4.664 -22.047 -4.652 1 88.19 406 ARG A N 1
ATOM 2977 C CA . ARG A 1 406 ? 5.016 -22.156 -6.062 1 88.19 406 ARG A CA 1
ATOM 2978 C C . ARG A 1 406 ? 3.818 -22.609 -6.898 1 88.19 406 ARG A C 1
ATOM 2980 O O . ARG A 1 406 ? 2.859 -23.172 -6.363 1 88.19 406 ARG A O 1
ATOM 2987 N N . PRO A 1 407 ? 3.916 -22.234 -8.164 1 90.06 407 PRO A N 1
ATOM 2988 C CA . PRO A 1 407 ? 2.797 -22.734 -8.977 1 90.06 407 PRO A CA 1
ATOM 2989 C C . PRO A 1 407 ? 2.723 -24.266 -9.008 1 90.06 407 PRO A C 1
ATOM 2991 O O . PRO A 1 407 ? 3.74 -24.922 -9.211 1 90.06 407 PRO A O 1
ATOM 2994 N N . GLY A 1 408 ? 1.557 -24.766 -8.742 1 87 408 GLY A N 1
ATOM 2995 C CA . GLY A 1 408 ? 1.357 -26.203 -8.906 1 87 408 GLY A CA 1
ATOM 2996 C C . GLY A 1 408 ? 1.64 -26.688 -10.312 1 87 408 GLY A C 1
ATOM 2997 O O . GLY A 1 408 ? 1.655 -25.891 -11.258 1 87 408 GLY A O 1
ATOM 2998 N N . ALA A 1 409 ? 1.891 -27.938 -10.438 1 88.25 409 ALA A N 1
ATOM 2999 C CA . ALA A 1 409 ? 2.244 -28.531 -11.734 1 88.25 409 ALA A CA 1
ATOM 3000 C C . ALA A 1 409 ? 1.214 -28.172 -12.797 1 88.25 409 ALA A C 1
ATOM 3002 O O . ALA A 1 409 ? 1.572 -27.844 -13.938 1 88.25 409 ALA A O 1
ATOM 3003 N N . GLU A 1 410 ? -0.038 -28.109 -12.383 1 89.06 410 GLU A N 1
ATOM 3004 C CA . GLU A 1 410 ? -1.12 -27.859 -13.336 1 89.06 410 GLU A CA 1
ATOM 3005 C C . GLU A 1 410 ? -1.168 -26.391 -13.758 1 89.06 410 GLU A C 1
ATOM 3007 O O . GLU A 1 410 ? -1.782 -26.062 -14.773 1 89.06 410 GLU A O 1
ATOM 3012 N N . LEU A 1 411 ? -0.508 -25.578 -13.008 1 93.25 411 LEU A N 1
ATOM 3013 C CA . LEU A 1 411 ? -0.624 -24.156 -13.258 1 93.25 411 LEU A CA 1
ATOM 3014 C C . LEU A 1 411 ? 0.667 -23.594 -13.852 1 93.25 411 LEU A C 1
ATOM 3016 O O . LEU A 1 411 ? 0.734 -22.422 -14.219 1 93.25 411 LEU A O 1
ATOM 3020 N N . ARG A 1 412 ? 1.687 -24.391 -14.016 1 94.75 412 ARG A N 1
ATOM 3021 C CA . ARG A 1 412 ? 3.012 -23.922 -14.383 1 94.75 412 ARG A CA 1
ATOM 3022 C C . ARG A 1 412 ? 2.992 -23.281 -15.773 1 94.75 412 ARG A C 1
ATOM 3024 O O . ARG A 1 412 ? 3.547 -22.203 -15.977 1 94.75 412 ARG A O 1
ATOM 3031 N N . GLN A 1 413 ? 2.355 -23.969 -16.672 1 93.88 413 GLN A N 1
ATOM 3032 C CA . GLN A 1 413 ? 2.297 -23.422 -18.031 1 93.88 413 GLN A CA 1
ATOM 3033 C C . GLN A 1 413 ? 1.489 -22.125 -18.062 1 93.88 413 GLN A C 1
ATOM 3035 O O . GLN A 1 413 ? 1.864 -21.172 -18.75 1 93.88 413 GLN A O 1
ATOM 3040 N N . ALA A 1 414 ? 0.381 -22.109 -17.328 1 95.56 414 ALA A N 1
ATOM 3041 C CA . ALA A 1 414 ? -0.434 -20.906 -17.234 1 95.56 414 ALA A CA 1
ATOM 3042 C C . ALA A 1 414 ? 0.349 -19.766 -16.594 1 95.56 414 ALA A C 1
ATOM 3044 O O . ALA A 1 414 ? 0.238 -18.609 -17.031 1 95.56 414 ALA A O 1
ATOM 3045 N N . TRP A 1 415 ? 1.087 -20.141 -15.609 1 96 415 TRP A N 1
ATOM 3046 C CA . TRP A 1 415 ? 1.946 -19.156 -14.961 1 96 415 TRP A CA 1
ATOM 3047 C C . TRP A 1 415 ? 2.996 -18.625 -15.93 1 96 415 TRP A C 1
ATOM 3049 O O . TRP A 1 415 ? 3.211 -17.406 -16.016 1 96 415 TRP A O 1
ATOM 3059 N N . ALA A 1 416 ? 3.643 -19.484 -16.625 1 95.88 416 ALA A N 1
ATOM 3060 C CA . ALA A 1 416 ? 4.684 -19.094 -17.578 1 95.88 416 ALA A CA 1
ATOM 3061 C C . ALA A 1 416 ? 4.141 -18.094 -18.609 1 95.88 416 ALA A C 1
ATOM 3063 O O . ALA A 1 416 ? 4.84 -17.156 -18.984 1 95.88 416 ALA A O 1
ATOM 3064 N N . ALA A 1 417 ? 2.877 -18.281 -18.906 1 94.44 417 ALA A N 1
ATOM 3065 C CA . ALA A 1 417 ? 2.232 -17.422 -19.906 1 94.44 417 ALA A CA 1
ATOM 3066 C C . ALA A 1 417 ? 1.696 -16.141 -19.25 1 94.44 417 ALA A C 1
ATOM 3068 O O . ALA A 1 417 ? 1.2 -15.25 -19.953 1 94.44 417 ALA A O 1
ATOM 3069 N N . GLY A 1 418 ? 1.719 -16.078 -18 1 93.81 418 GLY A N 1
ATOM 3070 C CA . GLY A 1 418 ? 1.228 -14.906 -17.281 1 93.81 418 GLY A CA 1
ATOM 3071 C C . GLY A 1 418 ? -0.273 -14.93 -17.047 1 93.81 418 GLY A C 1
ATOM 3072 O O . GLY A 1 418 ? -0.87 -13.914 -16.703 1 93.81 418 GLY A O 1
ATOM 3073 N N . ALA A 1 419 ? -0.911 -16.062 -17.234 1 95.69 419 ALA A N 1
ATOM 3074 C CA . ALA A 1 419 ? -2.367 -16.172 -17.172 1 95.69 419 ALA A CA 1
ATOM 3075 C C . ALA A 1 419 ? -2.848 -16.312 -15.734 1 95.69 419 ALA A C 1
ATOM 3077 O O . ALA A 1 419 ? -3.986 -15.969 -15.414 1 95.69 419 ALA A O 1
ATOM 3078 N N . VAL A 1 420 ? -2.018 -16.859 -14.906 1 95.12 420 VAL A N 1
ATOM 3079 C CA . VAL A 1 420 ? -2.348 -17.031 -13.492 1 95.12 420 VAL A CA 1
ATOM 3080 C C . VAL A 1 420 ? -1.246 -16.438 -12.625 1 95.12 420 VAL A C 1
ATOM 3082 O O . VAL A 1 420 ? -0.062 -16.531 -12.961 1 95.12 420 VAL A O 1
ATOM 3085 N N . VAL A 1 421 ? -1.666 -15.812 -11.594 1 93.38 421 VAL A N 1
ATOM 3086 C CA . VAL A 1 421 ? -0.699 -15.164 -10.711 1 93.38 421 VAL A CA 1
ATOM 3087 C C . VAL A 1 421 ? -1.068 -15.43 -9.258 1 93.38 421 VAL A C 1
ATOM 3089 O O . VAL A 1 421 ? -2.201 -15.812 -8.953 1 93.38 421 VAL A O 1
ATOM 3092 N N . SER A 1 422 ? -0.087 -15.367 -8.414 1 91.88 422 SER A N 1
ATOM 3093 C CA . SER A 1 422 ? -0.312 -15.258 -6.977 1 91.88 422 SER A CA 1
ATOM 3094 C C . SER A 1 422 ? -0.399 -13.805 -6.535 1 91.88 422 SER A C 1
ATOM 3096 O O . SER A 1 422 ? 0.585 -13.062 -6.613 1 91.88 422 SER A O 1
ATOM 3098 N N . TRP A 1 423 ? -1.611 -13.375 -6.094 1 91.5 423 TRP A N 1
ATOM 3099 C CA . TRP A 1 423 ? -1.863 -11.992 -5.691 1 91.5 423 TRP A CA 1
ATOM 3100 C C . TRP A 1 423 ? -2.273 -11.922 -4.227 1 91.5 423 TRP A C 1
ATOM 3102 O O . TRP A 1 423 ? -3.391 -12.305 -3.865 1 91.5 423 TRP A O 1
ATOM 3112 N N . GLU A 1 424 ? -1.354 -11.383 -3.471 1 87.38 424 GLU A N 1
ATOM 3113 C CA . GLU A 1 424 ? -1.604 -11.266 -2.039 1 87.38 424 GLU A CA 1
ATOM 3114 C C . GLU A 1 424 ? -1.927 -12.617 -1.417 1 87.38 424 GLU A C 1
ATOM 3116 O O . GLU A 1 424 ? -2.834 -12.727 -0.588 1 87.38 424 GLU A O 1
ATOM 3121 N N . GLY A 1 425 ? -1.237 -13.68 -1.987 1 83.06 425 GLY A N 1
ATOM 3122 C CA . GLY A 1 425 ? -1.403 -15.023 -1.461 1 83.06 425 GLY A CA 1
ATOM 3123 C C . GLY A 1 425 ? -2.584 -15.758 -2.066 1 83.06 425 GLY A C 1
ATOM 3124 O O . GLY A 1 425 ? -2.814 -16.938 -1.76 1 83.06 425 GLY A O 1
ATOM 3125 N N . ARG A 1 426 ? -3.291 -15.141 -2.941 1 87.31 426 ARG A N 1
ATOM 3126 C CA . ARG A 1 426 ? -4.441 -15.758 -3.598 1 87.31 426 ARG A CA 1
ATOM 3127 C C . ARG A 1 426 ? -4.145 -16.047 -5.066 1 87.31 426 ARG A C 1
ATOM 3129 O O . ARG A 1 426 ? -3.404 -15.305 -5.715 1 87.31 426 ARG A O 1
ATOM 3136 N N . LEU A 1 427 ? -4.789 -17.125 -5.461 1 90.12 427 LEU A N 1
ATOM 3137 C CA . LEU A 1 427 ? -4.723 -17.422 -6.891 1 90.12 427 LEU A CA 1
ATOM 3138 C C . LEU A 1 427 ? -5.66 -16.5 -7.672 1 90.12 427 LEU A C 1
ATOM 3140 O O . LEU A 1 427 ? -6.816 -16.328 -7.293 1 90.12 427 LEU A O 1
ATOM 3144 N N . ARG A 1 428 ? -5.094 -15.938 -8.695 1 91.38 428 ARG A N 1
ATOM 3145 C CA . ARG A 1 428 ? -5.902 -15.023 -9.492 1 91.38 428 ARG A CA 1
ATOM 3146 C C . ARG A 1 428 ? -5.59 -15.164 -10.977 1 91.38 428 ARG A C 1
ATOM 3148 O O . ARG A 1 428 ? -4.426 -15.297 -11.367 1 91.38 428 ARG A O 1
ATOM 3155 N N . ALA A 1 429 ? -6.68 -15.219 -11.695 1 94.12 429 ALA A N 1
ATOM 3156 C CA . ALA A 1 429 ? -6.512 -15.148 -13.141 1 94.12 429 ALA A CA 1
ATOM 3157 C C . ALA A 1 429 ? -6.215 -13.719 -13.594 1 94.12 429 ALA A C 1
ATOM 3159 O O . ALA A 1 429 ? -6.797 -12.766 -13.078 1 94.12 429 ALA A O 1
ATOM 3160 N N . HIS A 1 430 ? -5.281 -13.594 -14.508 1 95.19 430 HIS A N 1
ATOM 3161 C CA . HIS A 1 430 ? -4.996 -12.297 -15.102 1 95.19 430 HIS A CA 1
ATOM 3162 C C . HIS A 1 430 ? -6.246 -11.703 -15.758 1 95.19 430 HIS A C 1
ATOM 3164 O O . HIS A 1 430 ? -7.07 -12.438 -16.312 1 95.19 430 HIS A O 1
ATOM 3170 N N . VAL A 1 431 ? -6.355 -10.422 -15.773 1 94.31 431 VAL A N 1
ATOM 3171 C CA . VAL A 1 431 ? -7.531 -9.727 -16.297 1 94.31 431 VAL A CA 1
ATOM 3172 C C . VAL A 1 431 ? -7.703 -10.039 -17.781 1 94.31 431 VAL A C 1
ATOM 3174 O O . VAL A 1 431 ? -8.828 -10.133 -18.266 1 94.31 431 VAL A O 1
ATOM 3177 N N . GLY A 1 432 ? -6.664 -10.25 -18.5 1 92.38 432 GLY A N 1
ATOM 3178 C CA . GLY A 1 432 ? -6.711 -10.562 -19.922 1 92.38 432 GLY A CA 1
ATOM 3179 C C . GLY A 1 432 ? -7.355 -11.906 -20.219 1 92.38 432 GLY A C 1
ATOM 3180 O O . GLY A 1 432 ? -7.715 -12.188 -21.359 1 92.38 432 GLY A O 1
ATOM 3181 N N . VAL A 1 433 ? -7.422 -12.711 -19.188 1 93.12 433 VAL A N 1
ATOM 3182 C CA . VAL A 1 433 ? -8.016 -14.031 -19.359 1 93.12 433 VAL A CA 1
ATOM 3183 C C . VAL A 1 433 ? -9.539 -13.914 -19.453 1 93.12 433 VAL A C 1
ATOM 3185 O O . VAL A 1 433 ? -10.188 -14.695 -20.141 1 93.12 433 VAL A O 1
ATOM 3188 N N . TRP A 1 434 ? -10.141 -12.891 -18.828 1 90.56 434 TRP A N 1
ATOM 3189 C CA . TRP A 1 434 ? -11.602 -12.883 -18.781 1 90.56 434 TRP A CA 1
ATOM 3190 C C . TRP A 1 434 ? -12.164 -11.578 -19.328 1 90.56 434 TRP A C 1
ATOM 3192 O O . TRP A 1 434 ? -13.359 -11.484 -19.625 1 90.56 434 TRP A O 1
ATOM 3202 N N . HIS A 1 435 ? -11.398 -10.555 -19.391 1 92.44 435 HIS A N 1
ATOM 3203 C CA . HIS A 1 435 ? -11.828 -9.32 -20.031 1 92.44 435 HIS A CA 1
ATOM 3204 C C . HIS A 1 435 ? -11.336 -9.234 -21.469 1 92.44 435 HIS A C 1
ATOM 3206 O O . HIS A 1 435 ? -10.133 -9.305 -21.719 1 92.44 435 HIS A O 1
ATOM 3212 N N . PRO A 1 436 ? -12.195 -9 -22.359 1 89.75 436 PRO A N 1
ATOM 3213 C CA . PRO A 1 436 ? -11.773 -8.938 -23.75 1 89.75 436 PRO A CA 1
ATOM 3214 C C . PRO A 1 436 ? -11.016 -7.652 -24.094 1 89.75 436 PRO A C 1
ATOM 3216 O O . PRO A 1 436 ? -11.336 -6.586 -23.562 1 89.75 436 PRO A O 1
ATOM 3219 N N . ALA A 1 437 ? -10 -7.812 -24.938 1 90.25 437 ALA A N 1
ATOM 3220 C CA . ALA A 1 437 ? -9.305 -6.645 -25.469 1 90.25 437 ALA A CA 1
ATOM 3221 C C . ALA A 1 437 ? -10.188 -5.902 -26.469 1 90.25 437 ALA A C 1
ATOM 3223 O O . ALA A 1 437 ? -11.023 -6.512 -27.156 1 90.25 437 ALA A O 1
ATOM 3224 N N . ALA A 1 438 ? -9.977 -4.594 -26.438 1 89.38 438 ALA A N 1
ATOM 3225 C CA . ALA A 1 438 ? -10.711 -3.812 -27.422 1 89.38 438 ALA A CA 1
ATOM 3226 C C . ALA A 1 438 ? -10.305 -4.211 -28.844 1 89.38 438 ALA A C 1
ATOM 3228 O O . ALA A 1 438 ? -9.125 -4.441 -29.109 1 89.38 438 ALA A O 1
ATOM 3229 N N . PRO A 1 439 ? -11.336 -4.391 -29.641 1 83.25 439 PRO A N 1
ATOM 3230 C CA . PRO A 1 439 ? -11 -4.73 -31.016 1 83.25 439 PRO A CA 1
ATOM 3231 C C . PRO A 1 439 ? -10.242 -3.611 -31.734 1 83.25 439 PRO A C 1
ATOM 3233 O O . PRO A 1 439 ? -10.375 -2.439 -31.375 1 83.25 439 PRO A O 1
ATOM 3236 N N . ALA A 1 440 ? -9.258 -4.035 -32.531 1 73.94 440 ALA A N 1
ATOM 3237 C CA . ALA A 1 440 ? -8.492 -3.07 -33.312 1 73.94 440 ALA A CA 1
ATOM 3238 C C . ALA A 1 440 ? -9.414 -2.184 -34.125 1 73.94 440 ALA A C 1
ATOM 3240 O O . ALA A 1 440 ? -9.188 -0.977 -34.25 1 73.94 440 ALA A O 1
ATOM 3241 N N . ASP A 1 441 ? -10.391 -2.893 -34.688 1 74.44 441 ASP A N 1
ATOM 3242 C CA . ASP A 1 441 ? -11.352 -2.195 -35.562 1 74.44 441 ASP A CA 1
ATOM 3243 C C . ASP A 1 441 ? -12.766 -2.328 -35 1 74.44 441 ASP A C 1
ATOM 3245 O O . ASP A 1 441 ? -13.195 -3.424 -34.625 1 74.44 441 ASP A O 1
ATOM 3249 N N . GLY A 1 442 ? -13.391 -1.221 -34.656 1 65.5 442 GLY A N 1
ATOM 3250 C CA . GLY A 1 442 ? -14.805 -1.245 -34.312 1 65.5 442 GLY A CA 1
ATOM 3251 C C . GLY A 1 442 ? -15.062 -0.851 -32.875 1 65.5 442 GLY A C 1
ATOM 3252 O O . GLY A 1 442 ? -14.125 -0.6 -32.094 1 65.5 442 GLY A O 1
ATOM 3253 N N . PRO A 1 443 ? -16.281 -0.798 -32.625 1 70.38 443 PRO A N 1
ATOM 3254 C CA . PRO A 1 443 ? -16.656 -0.401 -31.25 1 70.38 443 PRO A CA 1
ATOM 3255 C C . PRO A 1 443 ? -16.469 -1.521 -30.234 1 70.38 443 PRO A C 1
ATOM 3257 O O . PRO A 1 443 ? -16.484 -2.699 -30.594 1 70.38 443 PRO A O 1
ATOM 3260 N N . GLN A 1 444 ? -16.078 -1.291 -29.031 1 70 444 GLN A N 1
ATOM 3261 C CA . GLN A 1 444 ? -15.914 -2.266 -27.953 1 70 444 GLN A CA 1
ATOM 3262 C C . GLN A 1 444 ? -17.234 -2.949 -27.625 1 70 444 GLN A C 1
ATOM 3264 O O . GLN A 1 444 ? -18.25 -2.283 -27.406 1 70 444 GLN A O 1
ATOM 3269 N N . PRO A 1 445 ? -17.203 -4.238 -27.75 1 66.31 445 PRO A N 1
ATOM 3270 C CA . PRO A 1 445 ? -18.438 -4.938 -27.375 1 66.31 445 PRO A CA 1
ATOM 3271 C C . PRO A 1 445 ? -18.828 -4.688 -25.906 1 66.31 445 PRO A C 1
ATOM 3273 O O . PRO A 1 445 ? -17.969 -4.414 -25.078 1 66.31 445 PRO A O 1
ATOM 3276 N N . ALA A 1 446 ? -20.094 -4.613 -25.844 1 67.69 446 ALA A N 1
ATOM 3277 C CA . ALA A 1 446 ? -20.578 -4.484 -24.469 1 67.69 446 ALA A CA 1
ATOM 3278 C C . ALA A 1 446 ? -20.094 -5.652 -23.609 1 67.69 446 ALA A C 1
ATOM 3280 O O . ALA A 1 446 ? -20.078 -6.801 -24.062 1 67.69 446 ALA A O 1
ATOM 3281 N N . PRO A 1 447 ? -19.656 -5.277 -22.453 1 67.44 447 PRO A N 1
ATOM 3282 C CA . PRO A 1 447 ? -19.188 -6.371 -21.594 1 67.44 447 PRO A CA 1
ATOM 3283 C C . PRO A 1 447 ? -20.297 -7.359 -21.234 1 67.44 447 PRO A C 1
ATOM 3285 O O . PRO A 1 447 ? -21.438 -6.953 -21 1 67.44 447 PRO A O 1
ATOM 3288 N N . ASP A 1 448 ? -19.953 -8.633 -21.375 1 77.44 448 ASP A N 1
ATOM 3289 C CA . ASP A 1 448 ? -20.906 -9.656 -20.953 1 77.44 448 ASP A CA 1
ATOM 3290 C C . ASP A 1 448 ? -21.125 -9.609 -19.438 1 77.44 448 ASP A C 1
ATOM 3292 O O . ASP A 1 448 ? -20.438 -8.867 -18.734 1 77.44 448 ASP A O 1
ATOM 3296 N N . GLY A 1 449 ? -22.156 -10.258 -19.047 1 75.31 449 GLY A N 1
ATOM 3297 C CA . GLY A 1 449 ? -22.578 -10.25 -17.656 1 75.31 449 GLY A CA 1
ATOM 3298 C C . GLY A 1 449 ? -21.484 -10.688 -16.703 1 75.31 449 GLY A C 1
ATOM 3299 O O . GLY A 1 449 ? -21.328 -10.094 -15.633 1 75.31 449 GLY A O 1
ATOM 3300 N N . ASP A 1 450 ? -20.688 -11.625 -17.125 1 79.94 450 ASP A N 1
ATOM 3301 C CA . ASP A 1 450 ? -19.609 -12.141 -16.281 1 79.94 450 ASP A CA 1
ATOM 3302 C C . ASP A 1 450 ? -18.5 -11.117 -16.109 1 79.94 450 ASP A C 1
ATOM 3304 O O . ASP A 1 450 ? -18 -10.914 -15 1 79.94 450 ASP A O 1
ATOM 3308 N N . VAL A 1 451 ? -18.188 -10.484 -17.219 1 87.06 451 VAL A N 1
ATOM 3309 C CA . VAL A 1 451 ? -17.141 -9.469 -17.188 1 87.06 451 VAL A CA 1
ATOM 3310 C C . VAL A 1 451 ? -17.562 -8.32 -16.281 1 87.06 451 VAL A C 1
ATOM 3312 O O . VAL A 1 451 ? -16.766 -7.844 -15.461 1 87.06 451 VAL A O 1
ATOM 3315 N N . ARG A 1 452 ? -18.766 -7.973 -16.406 1 84.12 452 ARG A N 1
ATOM 3316 C CA . ARG A 1 452 ? -19.281 -6.879 -15.594 1 84.12 452 ARG A CA 1
ATOM 3317 C C . ARG A 1 452 ? -19.281 -7.25 -14.117 1 84.12 452 ARG A C 1
ATOM 3319 O O . ARG A 1 452 ? -18.906 -6.434 -13.266 1 84.12 452 ARG A O 1
ATOM 3326 N N . ALA A 1 453 ? -19.672 -8.422 -13.836 1 81.31 453 ALA A N 1
ATOM 3327 C CA . ALA A 1 453 ? -19.719 -8.883 -12.445 1 81.31 453 ALA A CA 1
ATOM 3328 C C . ALA A 1 453 ? -18.328 -8.906 -11.828 1 81.31 453 ALA A C 1
ATOM 3330 O O . ALA A 1 453 ? -18.156 -8.5 -10.68 1 81.31 453 ALA A O 1
ATOM 3331 N N . ARG A 1 454 ? -17.391 -9.359 -12.586 1 85.75 454 ARG A N 1
ATOM 3332 C CA . ARG A 1 454 ? -16.031 -9.445 -12.094 1 85.75 454 ARG A CA 1
ATOM 3333 C C . ARG A 1 454 ? -15.445 -8.055 -11.867 1 85.75 454 ARG A C 1
ATOM 3335 O O . ARG A 1 454 ? -14.789 -7.801 -10.852 1 85.75 454 ARG A O 1
ATOM 3342 N N . LEU A 1 455 ? -15.695 -7.195 -12.805 1 90.06 455 LEU A N 1
ATOM 3343 C CA . LEU A 1 455 ? -15.227 -5.824 -12.648 1 90.06 455 LEU A CA 1
ATOM 3344 C C . LEU A 1 455 ? -15.867 -5.16 -11.438 1 90.06 455 LEU A C 1
ATOM 3346 O O . LEU A 1 455 ? -15.188 -4.488 -10.656 1 90.06 455 LEU A O 1
ATOM 3350 N N . THR A 1 456 ? -17.094 -5.402 -11.312 1 86 456 THR A N 1
ATOM 3351 C CA . THR A 1 456 ? -17.828 -4.828 -10.188 1 86 456 THR A CA 1
ATOM 3352 C C . THR A 1 456 ? -17.266 -5.32 -8.859 1 86 456 THR A C 1
ATOM 3354 O O . THR A 1 456 ? -17.094 -4.539 -7.922 1 86 456 THR A O 1
ATOM 3357 N N . ALA A 1 457 ? -16.953 -6.531 -8.82 1 84.25 457 ALA A N 1
ATOM 3358 C CA . ALA A 1 457 ? -16.375 -7.102 -7.602 1 84.25 457 ALA A CA 1
ATOM 3359 C C . ALA A 1 457 ? -15.039 -6.461 -7.262 1 84.25 457 ALA A C 1
ATOM 3361 O O . ALA A 1 457 ? -14.773 -6.133 -6.105 1 84.25 457 ALA A O 1
ATOM 3362 N N . LEU A 1 458 ? -14.242 -6.293 -8.266 1 91.44 458 LEU A N 1
ATOM 3363 C CA . LEU A 1 458 ? -12.914 -5.719 -8.047 1 91.44 458 LEU A CA 1
ATOM 3364 C C . LEU A 1 458 ? -13.016 -4.25 -7.652 1 91.44 458 LEU A C 1
ATOM 3366 O O . LEU A 1 458 ? -12.305 -3.795 -6.754 1 91.44 458 LEU A O 1
ATOM 3370 N N . VAL A 1 459 ? -13.898 -3.551 -8.258 1 93.62 459 VAL A N 1
ATOM 3371 C CA . VAL A 1 459 ? -14.102 -2.143 -7.93 1 93.62 459 VAL A CA 1
ATOM 3372 C C . VAL A 1 459 ? -14.664 -2.018 -6.52 1 93.62 459 VAL A C 1
ATOM 3374 O O . VAL A 1 459 ? -14.258 -1.135 -5.758 1 93.62 459 VAL A O 1
ATOM 3377 N N . SER A 1 460 ? -15.57 -2.889 -6.242 1 89.81 460 SER A N 1
ATOM 3378 C CA . SER A 1 460 ? -16.172 -2.883 -4.91 1 89.81 460 SER A CA 1
ATOM 3379 C C . SER A 1 460 ? -15.102 -3.09 -3.832 1 89.81 460 SER A C 1
ATOM 3381 O O . SER A 1 460 ? -15.133 -2.432 -2.791 1 89.81 460 SER A O 1
ATOM 3383 N N . GLN A 1 461 ? -14.195 -3.959 -4.09 1 88.69 461 GLN A N 1
ATOM 3384 C CA . GLN A 1 461 ? -13.109 -4.203 -3.15 1 88.69 461 GLN A CA 1
ATOM 3385 C C . GLN A 1 461 ? -12.234 -2.961 -2.988 1 88.69 461 GLN A C 1
ATOM 3387 O O . GLN A 1 461 ? -11.852 -2.609 -1.872 1 88.69 461 GLN A O 1
ATOM 3392 N N . ALA A 1 462 ? -11.938 -2.35 -4.051 1 93.69 462 ALA A N 1
ATOM 3393 C CA . ALA A 1 462 ? -11.141 -1.128 -4.012 1 93.69 462 ALA A CA 1
ATOM 3394 C C . ALA A 1 462 ? -11.852 -0.032 -3.221 1 93.69 462 ALA A C 1
ATOM 3396 O O . ALA A 1 462 ? -11.234 0.632 -2.381 1 93.69 462 ALA A O 1
ATOM 3397 N N . GLN A 1 463 ? -13.125 0.131 -3.51 1 93.25 463 GLN A N 1
ATOM 3398 C CA . GLN A 1 463 ? -13.898 1.161 -2.828 1 93.25 463 GLN A CA 1
ATOM 3399 C C . GLN A 1 463 ? -13.992 0.88 -1.331 1 93.25 463 GLN A C 1
ATOM 3401 O O . GLN A 1 463 ? -13.891 1.798 -0.514 1 93.25 463 GLN A O 1
ATOM 3406 N N . GLN A 1 464 ? -14.133 -0.355 -1.022 1 88.94 464 GLN A N 1
ATOM 3407 C CA . GLN A 1 464 ? -14.211 -0.727 0.386 1 88.94 464 GLN A CA 1
ATOM 3408 C C . GLN A 1 464 ? -12.93 -0.363 1.124 1 88.94 464 GLN A C 1
ATOM 3410 O O . GLN A 1 464 ? -12.977 0.179 2.23 1 88.94 464 GLN A O 1
ATOM 3415 N N . ARG A 1 465 ? -11.852 -0.591 0.543 1 88.5 465 ARG A N 1
ATOM 3416 C CA . ARG A 1 465 ? -10.562 -0.316 1.158 1 88.5 465 ARG A CA 1
ATOM 3417 C C . ARG A 1 465 ? -10.383 1.177 1.414 1 88.5 465 ARG A C 1
ATOM 3419 O O . ARG A 1 465 ? -9.773 1.572 2.414 1 88.5 465 ARG A O 1
ATOM 3426 N N . VAL A 1 466 ? -10.891 1.978 0.564 1 91.19 466 VAL A N 1
ATOM 3427 C CA . VAL A 1 466 ? -10.68 3.42 0.644 1 91.19 466 VAL A CA 1
ATOM 3428 C C . VAL A 1 466 ? -11.75 4.051 1.53 1 91.19 466 VAL A C 1
ATOM 3430 O O . VAL A 1 466 ? -11.445 4.914 2.359 1 91.19 466 VAL A O 1
ATOM 3433 N N . LEU A 1 467 ? -12.969 3.592 1.407 1 91.19 467 LEU A N 1
ATOM 3434 C CA . LEU A 1 467 ? -14.094 4.336 1.961 1 91.19 467 LEU A CA 1
ATOM 3435 C C . LEU A 1 467 ? -14.414 3.867 3.377 1 91.19 467 LEU A C 1
ATOM 3437 O O . LEU A 1 467 ? -14.977 4.625 4.176 1 91.19 467 LEU A O 1
ATOM 3441 N N . ALA A 1 468 ? -14.047 2.641 3.713 1 87.81 468 ALA A N 1
ATOM 3442 C CA . ALA A 1 468 ? -14.414 2.098 5.016 1 87.81 468 ALA A CA 1
ATOM 3443 C C . ALA A 1 468 ? -13.883 2.975 6.145 1 87.81 468 ALA A C 1
ATOM 3445 O O . ALA A 1 468 ? -14.625 3.33 7.066 1 87.81 468 ALA A O 1
ATOM 3446 N N . PRO A 1 469 ? -12.648 3.439 6.09 1 85.06 469 PRO A N 1
ATOM 3447 C CA . PRO A 1 469 ? -12.156 4.309 7.156 1 85.06 469 PRO A CA 1
ATOM 3448 C C . PRO A 1 469 ? -12.898 5.641 7.227 1 85.06 469 PRO A C 1
ATOM 3450 O O . PRO A 1 469 ? -13.117 6.172 8.32 1 85.06 469 PRO A O 1
ATOM 3453 N N . TRP A 1 470 ? -13.258 6.16 6.094 1 88.06 470 TRP A N 1
ATOM 3454 C CA . TRP A 1 470 ? -13.992 7.422 6.051 1 88.06 470 TRP A CA 1
ATOM 3455 C C . TRP A 1 470 ? -15.383 7.262 6.652 1 88.06 470 TRP A C 1
ATOM 3457 O O . TRP A 1 470 ? -15.852 8.133 7.391 1 88.06 470 TRP A O 1
ATOM 3467 N N . ILE A 1 471 ? -15.984 6.18 6.27 1 88.12 471 ILE A N 1
ATOM 3468 C CA . ILE A 1 471 ? -17.312 5.895 6.793 1 88.12 471 ILE A CA 1
ATOM 3469 C C . ILE A 1 471 ? -17.25 5.758 8.312 1 88.12 471 ILE A C 1
ATOM 3471 O O . ILE A 1 471 ? -18.094 6.309 9.023 1 88.12 471 ILE A O 1
ATOM 3475 N N . GLU A 1 472 ? -16.25 5.184 8.789 1 84.81 472 GLU A N 1
ATOM 3476 C CA . GLU A 1 472 ? -16.109 4.969 10.227 1 84.81 472 GLU A CA 1
ATOM 3477 C C . GLU A 1 472 ? -15.828 6.273 10.953 1 84.81 472 GLU A C 1
ATOM 3479 O O . GLU A 1 472 ? -16.375 6.527 12.031 1 84.81 472 GLU A O 1
ATOM 3484 N N . GLU A 1 473 ? -15.031 7.039 10.422 1 84.38 473 GLU A N 1
ATOM 3485 C CA . GLU A 1 473 ? -14.734 8.328 11.047 1 84.38 473 GLU A CA 1
ATOM 3486 C C . GLU A 1 473 ? -15.969 9.219 11.094 1 84.38 473 GLU A C 1
ATOM 3488 O O . GLU A 1 473 ? -16.219 9.883 12.102 1 84.38 473 GLU A O 1
ATOM 3493 N N . ALA A 1 474 ? -16.656 9.188 10.023 1 88.5 474 ALA A N 1
ATOM 3494 C CA . ALA A 1 474 ? -17.891 9.969 9.977 1 88.5 474 ALA A CA 1
ATOM 3495 C C . ALA A 1 474 ? -18.891 9.445 11 1 88.5 474 ALA A C 1
ATOM 3497 O O . ALA A 1 474 ? -19.578 10.227 11.664 1 88.5 474 ALA A O 1
ATOM 3498 N N . ARG A 1 475 ? -18.984 8.172 11.078 1 89.25 475 ARG A N 1
ATOM 3499 C CA . ARG A 1 475 ? -19.875 7.555 12.062 1 89.25 475 ARG A CA 1
ATOM 3500 C C . ARG A 1 475 ? -19.516 7.984 13.477 1 89.25 475 ARG A C 1
ATOM 3502 O O . ARG A 1 475 ? -20.391 8.328 14.273 1 89.25 475 ARG A O 1
ATOM 3509 N N . GLN A 1 476 ? -18.281 7.949 13.82 1 84.69 476 GLN A N 1
ATOM 3510 C CA . GLN A 1 476 ? -17.812 8.312 15.156 1 84.69 476 GLN A CA 1
ATOM 3511 C C . GLN A 1 476 ? -18.156 9.766 15.477 1 84.69 476 GLN A C 1
ATOM 3513 O O . GLN A 1 476 ? -18.625 10.07 16.578 1 84.69 476 GLN A O 1
ATOM 3518 N N . ARG A 1 477 ? -17.969 10.57 14.578 1 86.19 477 ARG A N 1
ATOM 3519 C CA . ARG A 1 477 ? -18.266 11.984 14.797 1 86.19 477 ARG A CA 1
ATOM 3520 C C . ARG A 1 477 ? -19.766 12.211 14.961 1 86.19 477 ARG A C 1
ATOM 3522 O O . ARG A 1 477 ? -20.203 13 15.805 1 86.19 477 ARG A O 1
ATOM 3529 N N . LEU A 1 478 ? -20.453 11.539 14.094 1 89.06 478 LEU A N 1
ATOM 3530 C CA . LEU A 1 478 ? -21.906 11.648 14.195 1 89.06 478 LEU A CA 1
ATOM 3531 C C . LEU A 1 478 ? -22.406 11.125 15.539 1 89.06 478 LEU A C 1
ATOM 3533 O O . LEU A 1 478 ? -23.328 11.68 16.125 1 89.06 478 LEU A O 1
ATOM 3537 N N . ALA A 1 479 ? -21.781 10.039 15.977 1 89.31 479 ALA A N 1
ATOM 3538 C CA . ALA A 1 479 ? -22.156 9.477 17.266 1 89.31 479 ALA A CA 1
ATOM 3539 C C . ALA A 1 479 ? -21.875 10.453 18.406 1 89.31 479 ALA A C 1
ATOM 3541 O O . ALA A 1 479 ? -22.703 10.609 19.312 1 89.31 479 ALA A O 1
ATOM 3542 N N . VAL A 1 480 ? -20.766 11.094 18.359 1 87.06 480 VAL A N 1
ATOM 3543 C CA . VAL A 1 480 ? -20.422 12.078 19.375 1 87.06 480 VAL A CA 1
ATOM 3544 C C . VAL A 1 480 ? -21.438 13.227 19.344 1 87.06 480 VAL A C 1
ATOM 3546 O O . VAL A 1 480 ? -21.938 13.648 20.391 1 87.06 480 VAL A O 1
ATOM 3549 N N . ARG A 1 481 ? -21.781 13.688 18.219 1 88.12 481 ARG A N 1
ATOM 3550 C CA . ARG A 1 481 ? -22.75 14.766 18.078 1 88.12 481 ARG A CA 1
ATOM 3551 C C . ARG A 1 481 ? -24.141 14.312 18.547 1 88.12 481 ARG A C 1
ATOM 3553 O O . ARG A 1 481 ? -24.891 15.094 19.125 1 88.12 481 ARG A O 1
ATOM 3560 N N . ALA A 1 482 ? -24.406 13.125 18.25 1 92.62 482 ALA A N 1
ATOM 3561 C CA . ALA A 1 482 ? -25.719 12.555 18.547 1 92.62 482 ALA A CA 1
ATOM 3562 C C . ALA A 1 482 ? -25.984 12.523 20.047 1 92.62 482 ALA A C 1
ATOM 3564 O O . ALA A 1 482 ? -27.125 12.547 20.484 1 92.62 482 ALA A O 1
ATOM 3565 N N . LEU A 1 483 ? -24.938 12.469 20.828 1 92.31 483 LEU A N 1
ATOM 3566 C CA . LEU A 1 483 ? -25.094 12.461 22.281 1 92.31 483 LEU A CA 1
ATOM 3567 C C . LEU A 1 483 ? -25.828 13.711 22.75 1 92.31 483 LEU A C 1
ATOM 3569 O O . LEU A 1 483 ? -26.531 13.68 23.766 1 92.31 483 LEU A O 1
ATOM 3573 N N . GLY A 1 484 ? -25.688 14.805 22.016 1 91.88 484 GLY A N 1
ATOM 3574 C CA . GLY A 1 484 ? -26.344 16.047 22.359 1 91.88 484 GLY A CA 1
ATOM 3575 C C . GLY A 1 484 ? -27.781 16.125 21.875 1 91.88 484 GLY A C 1
ATOM 3576 O O . GLY A 1 484 ? -28.484 17.094 22.172 1 91.88 484 GLY A O 1
ATOM 3577 N N . HIS A 1 485 ? -28.281 15.062 21.188 1 94.62 485 HIS A N 1
ATOM 3578 C CA . HIS A 1 485 ? -29.594 15.117 20.578 1 94.62 485 HIS A CA 1
ATOM 3579 C C . HIS A 1 485 ? -30.453 13.922 20.984 1 94.62 485 HIS A C 1
ATOM 3581 O O . HIS A 1 485 ? -31.344 13.5 20.234 1 94.62 485 HIS A O 1
ATOM 3587 N N . LEU A 1 486 ? -30.125 13.352 22.094 1 95.25 486 LEU A N 1
ATOM 3588 C CA . LEU A 1 486 ? -30.859 12.188 22.578 1 95.25 486 LEU A CA 1
ATOM 3589 C C . LEU A 1 486 ? -32.188 12.609 23.203 1 95.25 486 LEU A C 1
ATOM 3591 O O . LEU A 1 486 ? -32.25 13.594 23.938 1 95.25 486 LEU A O 1
ATOM 3595 N N . ASN A 1 487 ? -33.219 11.875 22.906 1 95.12 487 ASN A N 1
ATOM 3596 C CA . ASN A 1 487 ? -34.531 12.109 23.5 1 95.12 487 ASN A CA 1
ATOM 3597 C C . ASN A 1 487 ? -34.812 11.117 24.625 1 95.12 487 ASN A C 1
ATOM 3599 O O . ASN A 1 487 ? -35.906 11.164 25.234 1 95.12 487 ASN A O 1
ATOM 3603 N N . ARG A 1 488 ? -33.969 10.156 24.766 1 94.06 488 ARG A N 1
ATOM 3604 C CA . ARG A 1 488 ? -34.031 9.148 25.828 1 94.06 488 ARG A CA 1
ATOM 3605 C C . ARG A 1 488 ? -32.656 8.984 26.5 1 94.06 488 ARG A C 1
ATOM 3607 O O . ARG A 1 488 ? -31.641 9.43 25.969 1 94.06 488 ARG A O 1
ATOM 3614 N N . PRO A 1 489 ? -32.812 8.461 27.703 1 93.5 489 PRO A N 1
ATOM 3615 C CA . PRO A 1 489 ? -31.5 8.211 28.328 1 93.5 489 PRO A CA 1
ATOM 3616 C C . PRO A 1 489 ? -30.594 7.332 27.484 1 93.5 489 PRO A C 1
ATOM 3618 O O . PRO A 1 489 ? -31.062 6.391 26.828 1 93.5 489 PRO A O 1
ATOM 3621 N N . VAL A 1 490 ? -29.344 7.648 27.516 1 94 490 VAL A N 1
ATOM 3622 C CA . VAL A 1 490 ? -28.344 7.016 26.656 1 94 490 VAL A CA 1
ATOM 3623 C C . VAL A 1 490 ? -28.344 5.508 26.891 1 94 490 VAL A C 1
ATOM 3625 O O . VAL A 1 490 ? -28.281 4.723 25.938 1 94 490 VAL A O 1
ATOM 3628 N N . ALA A 1 491 ? -28.422 5.027 28.109 1 92.56 491 ALA A N 1
ATOM 3629 C CA . ALA A 1 491 ? -28.406 3.607 28.453 1 92.56 491 ALA A CA 1
ATOM 3630 C C . ALA A 1 491 ? -29.578 2.877 27.828 1 92.56 491 ALA A C 1
ATOM 3632 O O . ALA A 1 491 ? -29.438 1.758 27.328 1 92.56 491 ALA A O 1
ATOM 3633 N N . THR A 1 492 ? -30.703 3.488 27.859 1 92.62 492 THR A N 1
ATOM 3634 C CA . THR A 1 492 ? -31.906 2.91 27.297 1 92.62 492 THR A CA 1
ATOM 3635 C C . THR A 1 492 ? -31.812 2.818 25.781 1 92.62 492 THR A C 1
ATOM 3637 O O . THR A 1 492 ? -32.219 1.824 25.172 1 92.62 492 THR A O 1
ATOM 3640 N N . LEU A 1 493 ? -31.344 3.873 25.219 1 93.31 493 LEU A N 1
ATOM 3641 C CA . LEU A 1 493 ? -31.203 3.896 23.766 1 93.31 493 LEU A CA 1
ATOM 3642 C C . LEU A 1 493 ? -30.281 2.779 23.281 1 93.31 493 LEU A C 1
ATOM 3644 O O . LEU A 1 493 ? -30.594 2.096 22.297 1 93.31 493 LEU A O 1
ATOM 3648 N N . VAL A 1 494 ? -29.141 2.602 23.953 1 92.69 494 VAL A N 1
ATOM 3649 C CA . VAL A 1 494 ? -28.203 1.559 23.562 1 92.69 494 VAL A CA 1
ATOM 3650 C C . VAL A 1 494 ? -28.844 0.186 23.734 1 92.69 494 VAL A C 1
ATOM 3652 O O . VAL A 1 494 ? -28.719 -0.679 22.859 1 92.69 494 VAL A O 1
ATOM 3655 N N . ALA A 1 495 ? -29.5 -0.038 24.766 1 91.44 495 ALA A N 1
ATOM 3656 C CA . ALA A 1 495 ? -30.156 -1.314 25.047 1 91.44 495 ALA A CA 1
ATOM 3657 C C . ALA A 1 495 ? -31.203 -1.642 23.984 1 91.44 495 ALA A C 1
ATOM 3659 O O . ALA A 1 495 ? -31.359 -2.803 23.609 1 91.44 495 ALA A O 1
ATOM 3660 N N . ASP A 1 496 ? -31.844 -0.618 23.516 1 91.44 496 ASP A N 1
ATOM 3661 C CA . ASP A 1 496 ? -32.969 -0.809 22.609 1 91.44 496 ASP A CA 1
ATOM 3662 C C . ASP A 1 496 ? -32.5 -0.989 21.156 1 91.44 496 ASP A C 1
ATOM 3664 O O . ASP A 1 496 ? -33.125 -1.69 20.375 1 91.44 496 ASP A O 1
ATOM 3668 N N . TYR A 1 497 ? -31.375 -0.334 20.859 1 91.19 497 TYR A N 1
ATOM 3669 C CA . TYR A 1 497 ? -31.094 -0.219 19.438 1 91.19 497 TYR A CA 1
ATOM 3670 C C . TYR A 1 497 ? -29.797 -0.925 19.078 1 91.19 497 TYR A C 1
ATOM 3672 O O . TYR A 1 497 ? -29.531 -1.188 17.906 1 91.19 497 TYR A O 1
ATOM 3680 N N . ALA A 1 498 ? -28.969 -1.225 20.078 1 86.5 498 ALA A N 1
ATOM 3681 C CA . ALA A 1 498 ? -27.766 -1.979 19.781 1 86.5 498 ALA A CA 1
ATOM 3682 C C . ALA A 1 498 ? -28.078 -3.434 19.453 1 86.5 498 ALA A C 1
ATOM 3684 O O . ALA A 1 498 ? -28.828 -4.09 20.188 1 86.5 498 ALA A O 1
ATOM 3685 N N . ASP A 1 499 ? -27.578 -3.967 18.391 1 77.06 499 ASP A N 1
ATOM 3686 C CA . ASP A 1 499 ? -27.781 -5.371 18.047 1 77.06 499 ASP A CA 1
ATOM 3687 C C . ASP A 1 499 ? -27.094 -6.293 19.031 1 77.06 499 ASP A C 1
ATOM 3689 O O . ASP A 1 499 ? -27.594 -7.375 19.344 1 77.06 499 ASP A O 1
ATOM 3693 N N . ARG A 1 500 ? -25.891 -5.809 19.484 1 74.12 500 ARG A N 1
ATOM 3694 C CA . ARG A 1 500 ? -25.109 -6.516 20.5 1 74.12 500 ARG A CA 1
ATOM 3695 C C . ARG A 1 500 ? -24.594 -5.555 21.562 1 74.12 500 ARG A C 1
ATOM 3697 O O . ARG A 1 500 ? -23.453 -5.086 21.484 1 74.12 500 ARG A O 1
ATOM 3704 N N . PRO A 1 501 ? -25.438 -5.363 22.516 1 75.88 501 PRO A N 1
ATOM 3705 C CA . PRO A 1 501 ? -24.984 -4.414 23.531 1 75.88 501 PRO A CA 1
ATOM 3706 C C . PRO A 1 501 ? -23.719 -4.875 24.25 1 75.88 501 PRO A C 1
ATOM 3708 O O . PRO A 1 501 ? -23.594 -6.055 24.594 1 75.88 501 PRO A O 1
ATOM 3711 N N . PRO A 1 502 ? -22.797 -3.99 24.359 1 73.88 502 PRO A N 1
ATOM 3712 C CA . PRO A 1 502 ? -21.562 -4.367 25.031 1 73.88 502 PRO A CA 1
ATOM 3713 C C . PRO A 1 502 ? -21.766 -4.688 26.516 1 73.88 502 PRO A C 1
ATOM 3715 O O . PRO A 1 502 ? -22.719 -4.207 27.125 1 73.88 502 PRO A O 1
ATOM 3718 N N . ALA A 1 503 ? -20.844 -5.508 27.016 1 71.69 503 ALA A N 1
ATOM 3719 C CA . ALA A 1 503 ? -20.922 -5.969 28.406 1 71.69 503 ALA A CA 1
ATOM 3720 C C . ALA A 1 503 ? -20.797 -4.801 29.375 1 71.69 503 ALA A C 1
ATOM 3722 O O . ALA A 1 503 ? -21.328 -4.848 30.484 1 71.69 503 ALA A O 1
ATOM 3723 N N . TYR A 1 504 ? -20.109 -3.783 28.984 1 73.94 504 TYR A N 1
ATOM 3724 C CA . TYR A 1 504 ? -19.844 -2.688 29.906 1 73.94 504 TYR A CA 1
ATOM 3725 C C . TYR A 1 504 ? -20.922 -1.621 29.828 1 73.94 504 TYR A C 1
ATOM 3727 O O . TYR A 1 504 ? -20.734 -0.502 30.312 1 73.94 504 TYR A O 1
ATOM 3735 N N . LEU A 1 505 ? -22.016 -1.86 29.156 1 80.69 505 LEU A N 1
ATOM 3736 C CA . LEU A 1 505 ? -23.125 -0.917 29.016 1 80.69 505 LEU A CA 1
ATOM 3737 C C . LEU A 1 505 ? -23.547 -0.359 30.375 1 80.69 505 LEU A C 1
ATOM 3739 O O . LEU A 1 505 ? -23.828 0.836 30.5 1 80.69 505 LEU A O 1
ATOM 3743 N N . GLY A 1 506 ? -23.594 -1.203 31.344 1 77.56 506 GLY A N 1
ATOM 3744 C CA . GLY A 1 506 ? -23.984 -0.761 32.656 1 77.56 506 GLY A CA 1
ATOM 3745 C C . GLY A 1 506 ? -23.047 0.265 33.25 1 77.56 506 GLY A C 1
ATOM 3746 O O . GLY A 1 506 ? -23.484 1.234 33.875 1 77.56 506 GLY A O 1
ATOM 3747 N N . GLY A 1 507 ? -21.828 0.135 33.062 1 81.19 507 GLY A N 1
ATOM 3748 C CA . GLY A 1 507 ? -20.812 0.962 33.688 1 81.19 507 GLY A CA 1
ATOM 3749 C C . GLY A 1 507 ? -20.5 2.225 32.906 1 81.19 507 GLY A C 1
ATOM 3750 O O . GLY A 1 507 ? -20.156 3.256 33.469 1 81.19 507 GLY A O 1
ATOM 3751 N N . ASP A 1 508 ? -20.656 2.178 31.656 1 85.81 508 ASP A N 1
ATOM 3752 C CA . ASP A 1 508 ? -20.297 3.309 30.797 1 85.81 508 ASP A CA 1
ATOM 3753 C C . ASP A 1 508 ? -21.203 3.4 29.578 1 85.81 508 ASP A C 1
ATOM 3755 O O . ASP A 1 508 ? -20.781 3.148 28.453 1 85.81 508 ASP A O 1
ATOM 3759 N N . PRO A 1 509 ? -22.422 3.859 29.797 1 89.06 509 PRO A N 1
ATOM 3760 C CA . PRO A 1 509 ? -23.406 3.896 28.719 1 89.06 509 PRO A CA 1
ATOM 3761 C C . PRO A 1 509 ? -23 4.828 27.578 1 89.06 509 PRO A C 1
ATOM 3763 O O . PRO A 1 509 ? -23.312 4.566 26.406 1 89.06 509 PRO A O 1
ATOM 3766 N N . GLU A 1 510 ? -22.359 5.918 27.891 1 88.06 510 GLU A N 1
ATOM 3767 C CA . GLU A 1 510 ? -21.938 6.84 26.844 1 88.06 510 GLU A CA 1
ATOM 3768 C C . GLU A 1 510 ? -20.938 6.184 25.906 1 88.06 510 GLU A C 1
ATOM 3770 O O . GLU A 1 510 ? -21.031 6.324 24.672 1 88.06 510 GLU A O 1
ATOM 3775 N N . ARG A 1 511 ? -20.078 5.484 26.484 1 81.31 511 ARG A N 1
ATOM 3776 C CA . ARG A 1 511 ? -19.109 4.762 25.672 1 81.31 511 ARG A CA 1
ATOM 3777 C C . ARG A 1 511 ? -19.797 3.713 24.797 1 81.31 511 ARG A C 1
ATOM 3779 O O . ARG A 1 511 ? -19.438 3.531 23.641 1 81.31 511 ARG A O 1
ATOM 3786 N N . ALA A 1 512 ? -20.688 3.096 25.375 1 84 512 ALA A N 1
ATOM 3787 C CA . ALA A 1 512 ? -21.453 2.094 24.625 1 84 512 ALA A CA 1
ATOM 3788 C C . ALA A 1 512 ? -22.203 2.73 23.469 1 84 512 ALA A C 1
ATOM 3790 O O . ALA A 1 512 ? -22.297 2.145 22.391 1 84 512 ALA A O 1
ATOM 3791 N N . PHE A 1 513 ? -22.719 3.926 23.688 1 88.62 513 PHE A N 1
ATOM 3792 C CA . PHE A 1 513 ? -23.453 4.645 22.656 1 88.62 513 PHE A CA 1
ATOM 3793 C C . PHE A 1 513 ? -22.547 4.973 21.469 1 88.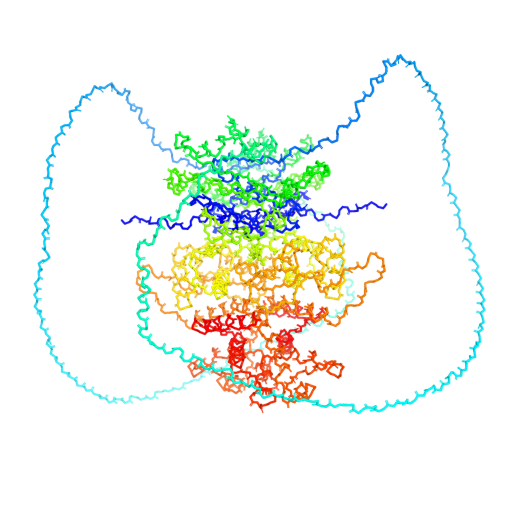62 513 PHE A C 1
ATOM 3795 O O . PHE A 1 513 ? -22.969 4.871 20.312 1 88.62 513 PHE A O 1
ATOM 3802 N N . LEU A 1 514 ? -21.266 5.285 21.719 1 85.31 514 LEU A N 1
ATOM 3803 C CA . LEU A 1 514 ? -20.312 5.68 20.688 1 85.31 514 LEU A CA 1
ATOM 3804 C C . LEU A 1 514 ? -19.953 4.492 19.797 1 85.31 514 LEU A C 1
ATOM 3806 O O . LEU A 1 514 ? -19.406 4.676 18.703 1 85.31 514 LEU A O 1
ATOM 3810 N N . GLU A 1 515 ? -20.422 3.35 20.219 1 80.06 515 GLU A N 1
ATOM 3811 C CA . GLU A 1 515 ? -20.094 2.148 19.453 1 80.06 515 GLU A CA 1
ATOM 3812 C C . GLU A 1 515 ? -21.25 1.74 18.547 1 80.06 515 GLU A C 1
ATOM 3814 O O . GLU A 1 515 ? -21.125 0.829 17.734 1 80.06 515 GLU A O 1
ATOM 3819 N N . LEU A 1 516 ? -22.359 2.463 18.672 1 86.44 516 LEU A N 1
ATOM 3820 C CA . LEU A 1 516 ? -23.5 2.15 17.812 1 86.44 516 LEU A CA 1
ATOM 3821 C C . LEU A 1 516 ? -23.141 2.328 16.344 1 86.44 516 LEU A C 1
ATOM 3823 O O . LEU A 1 516 ? -22.453 3.285 15.977 1 86.44 516 LEU A O 1
ATOM 3827 N N . GLN A 1 517 ? -23.547 1.381 15.555 1 87.19 517 GLN A N 1
ATOM 3828 C CA . GLN A 1 517 ? -23.281 1.426 14.125 1 87.19 517 GLN A CA 1
ATOM 3829 C C . GLN A 1 517 ? -24.25 2.379 13.414 1 87.19 517 GLN A C 1
ATOM 3831 O O . GLN A 1 517 ? -25.25 2.807 14 1 87.19 517 GLN A O 1
ATOM 3836 N N . VAL A 1 518 ? -23.938 2.641 12.211 1 89.75 518 VAL A N 1
ATOM 3837 C CA . VAL A 1 518 ? -24.703 3.623 11.453 1 89.75 518 VAL A CA 1
ATOM 3838 C C . VAL A 1 518 ? -26.156 3.156 11.312 1 89.75 518 VAL A C 1
ATOM 3840 O O . VAL A 1 518 ? -27.078 3.965 11.398 1 89.75 518 VAL A O 1
ATOM 3843 N N . GLY A 1 519 ? -26.328 1.885 11.062 1 88.81 519 GLY A N 1
ATOM 3844 C CA . GLY A 1 519 ? -27.688 1.367 10.961 1 88.81 519 GLY A CA 1
ATOM 3845 C C . GLY A 1 519 ? -28.469 1.491 12.258 1 88.81 519 GLY A C 1
ATOM 3846 O O . GLY A 1 519 ? -29.672 1.799 12.234 1 88.81 519 GLY A O 1
ATOM 3847 N N . GLU A 1 520 ? -27.859 1.325 13.352 1 91.19 520 GLU A N 1
ATOM 3848 C CA . GLU A 1 520 ? -28.469 1.439 14.672 1 91.19 520 GLU A CA 1
ATOM 3849 C C . GLU A 1 520 ? -28.844 2.887 14.984 1 91.19 520 GLU A C 1
ATOM 3851 O O . GLU A 1 520 ? -29.922 3.16 15.508 1 91.19 520 GLU A O 1
ATOM 3856 N N . LEU A 1 521 ? -27.938 3.746 14.664 1 93.62 521 LEU A N 1
ATOM 3857 C CA . LEU A 1 521 ? -28.203 5.168 14.867 1 93.62 521 LEU A CA 1
ATOM 3858 C C . LEU A 1 521 ? -29.375 5.629 14.016 1 93.62 521 LEU A C 1
ATOM 3860 O O . LEU A 1 521 ? -30.203 6.422 14.477 1 93.62 521 LEU A O 1
ATOM 3864 N N . LEU A 1 522 ? -29.422 5.121 12.797 1 94.94 522 LEU A N 1
ATOM 3865 C CA . LEU A 1 522 ? -30.516 5.516 11.906 1 94.94 522 LEU A CA 1
ATOM 3866 C C . LEU A 1 522 ? -31.859 5.023 12.438 1 94.94 522 LEU A C 1
ATOM 3868 O O . LEU A 1 522 ? -32.844 5.758 12.406 1 94.94 522 LEU A O 1
ATOM 3872 N N . ARG A 1 523 ? -31.875 3.811 12.914 1 94.81 523 ARG A N 1
ATOM 3873 C CA . ARG A 1 523 ? -33.094 3.277 13.492 1 94.81 523 ARG A CA 1
ATOM 3874 C C . ARG A 1 523 ? -33.562 4.117 14.68 1 94.81 523 ARG A C 1
ATOM 3876 O O . ARG A 1 523 ? -34.75 4.391 14.836 1 94.81 523 ARG A O 1
ATOM 3883 N N . ALA A 1 524 ? -32.656 4.469 15.5 1 95.62 524 ALA A N 1
ATOM 3884 C CA . ALA A 1 524 ? -32.938 5.316 16.656 1 95.62 524 ALA A CA 1
ATOM 3885 C C . ALA A 1 524 ? -33.5 6.668 16.203 1 95.62 524 ALA A C 1
ATOM 3887 O O . ALA A 1 524 ? -34.406 7.211 16.828 1 95.62 524 ALA A O 1
ATOM 3888 N N . HIS A 1 525 ? -32.938 7.168 15.172 1 96.44 525 HIS A N 1
ATOM 3889 C CA . HIS A 1 525 ? -33.375 8.461 14.648 1 96.44 525 HIS A CA 1
ATOM 3890 C C . HIS A 1 525 ? -34.781 8.367 14.062 1 96.44 525 HIS A C 1
ATOM 3892 O O . HIS A 1 525 ? -35.625 9.234 14.305 1 96.44 525 HIS A O 1
ATOM 3898 N N . VAL A 1 526 ? -35.031 7.371 13.289 1 95.69 526 VAL A N 1
ATOM 3899 C CA . VAL A 1 526 ? -36.312 7.191 12.617 1 95.69 526 VAL A CA 1
ATOM 3900 C C . VAL A 1 526 ? -37.406 6.977 13.648 1 95.69 526 VAL A C 1
ATOM 3902 O O . VAL A 1 526 ? -38.531 7.445 13.469 1 95.69 526 VAL A O 1
ATOM 3905 N N . SER A 1 527 ? -37.125 6.309 14.734 1 94.62 527 SER A N 1
ATOM 3906 C CA . SER A 1 527 ? -38.094 6.016 15.781 1 94.62 527 SER A CA 1
ATOM 3907 C C . SER A 1 527 ? -38.344 7.238 16.656 1 94.62 527 SER A C 1
ATOM 3909 O O . SER A 1 527 ? -39.312 7.262 17.422 1 94.62 527 SER A O 1
ATOM 3911 N N . GLY A 1 528 ? -37.406 8.219 16.594 1 94.19 528 GLY A N 1
ATOM 3912 C CA . GLY A 1 528 ? -37.594 9.422 17.391 1 94.19 528 GLY A CA 1
ATOM 3913 C C . GLY A 1 528 ? -36.812 9.414 18.688 1 94.19 528 GLY A C 1
ATOM 3914 O O . GLY A 1 528 ? -36.781 10.414 19.406 1 94.19 528 GLY A O 1
ATOM 3915 N N . ALA A 1 529 ? -36.156 8.32 18.953 1 95.38 529 ALA A N 1
ATOM 3916 C CA . ALA A 1 529 ? -35.344 8.234 20.172 1 95.38 529 ALA A CA 1
ATOM 3917 C C . ALA A 1 529 ? -34.125 9.141 20.094 1 95.38 529 ALA A C 1
ATOM 3919 O O . ALA A 1 529 ? -33.594 9.562 21.109 1 95.38 529 ALA A O 1
ATOM 3920 N N . LEU A 1 530 ? -33.688 9.367 18.906 1 95.19 530 LEU A N 1
ATOM 3921 C CA . LEU A 1 530 ? -32.594 10.273 18.547 1 95.19 530 LEU A CA 1
ATOM 3922 C C . LEU A 1 530 ? -33.062 11.289 17.516 1 95.19 530 LEU A C 1
ATOM 3924 O O . LEU A 1 530 ? -33.688 10.93 16.5 1 95.19 530 LEU A O 1
ATOM 3928 N N . ALA A 1 531 ? -32.875 12.562 17.859 1 95.69 531 ALA A N 1
ATOM 3929 C CA . ALA A 1 531 ? -33.312 13.609 16.938 1 95.69 531 ALA A CA 1
ATOM 3930 C C . ALA A 1 531 ? -32.125 14.383 16.359 1 95.69 531 ALA A C 1
ATOM 3932 O O . ALA A 1 531 ? -31.828 15.492 16.797 1 95.69 531 ALA A O 1
ATOM 3933 N N . LEU A 1 532 ? -31.594 13.875 15.328 1 94.5 532 LEU A N 1
ATOM 3934 C CA . LEU A 1 532 ? -30.453 14.508 14.672 1 94.5 532 LEU A CA 1
ATOM 3935 C C . LEU A 1 532 ? -30.906 15.664 13.789 1 94.5 532 LEU A C 1
ATOM 3937 O O . LEU A 1 532 ? -31.969 15.594 13.164 1 94.5 532 LEU A O 1
ATOM 3941 N N . PRO A 1 533 ? -30.094 16.75 13.742 1 92.56 533 PRO A N 1
ATOM 3942 C CA . PRO A 1 533 ? -30.375 17.797 12.75 1 92.56 533 PRO A CA 1
ATOM 3943 C C . PRO A 1 533 ? -30.469 17.234 11.328 1 92.56 533 PRO A C 1
ATOM 3945 O O . PRO A 1 533 ? -29.859 16.203 11.023 1 92.56 533 PRO A O 1
ATOM 3948 N N . PRO A 1 534 ? -31.203 17.844 10.453 1 91.31 534 PRO A N 1
ATOM 3949 C CA . PRO A 1 534 ? -31.5 17.328 9.117 1 91.31 534 PRO A CA 1
ATOM 3950 C C . PRO A 1 534 ? -30.219 16.984 8.336 1 91.31 534 PRO A C 1
ATOM 3952 O O . PRO A 1 534 ? -30.172 15.961 7.648 1 91.31 534 PRO A O 1
ATOM 3955 N N . ARG A 1 535 ? -29.266 17.828 8.445 1 90.19 535 ARG A N 1
ATOM 3956 C CA . ARG A 1 535 ? -28.047 17.578 7.68 1 90.19 535 ARG A CA 1
ATOM 3957 C C . ARG A 1 535 ? -27.312 16.344 8.203 1 90.19 535 ARG A C 1
ATOM 3959 O O . ARG A 1 535 ? -26.766 15.562 7.426 1 90.19 535 ARG A O 1
ATOM 3966 N N . ASP A 1 536 ? -27.328 16.188 9.477 1 91.94 536 ASP A N 1
ATOM 3967 C CA . ASP A 1 536 ? -26.688 15.016 10.07 1 91.94 536 ASP A CA 1
ATOM 3968 C C . ASP A 1 536 ? -27.484 13.75 9.758 1 91.94 536 ASP A C 1
ATOM 3970 O O . ASP A 1 536 ? -26.906 12.68 9.531 1 91.94 536 ASP A O 1
ATOM 3974 N N . ALA A 1 537 ? -28.719 13.93 9.758 1 94.19 537 ALA A N 1
ATOM 3975 C CA . ALA A 1 537 ? -29.578 12.805 9.406 1 94.19 537 ALA A CA 1
ATOM 3976 C C . ALA A 1 537 ? -29.359 12.375 7.957 1 94.19 537 ALA A C 1
ATOM 3978 O O . ALA A 1 537 ? -29.344 11.18 7.648 1 94.19 537 ALA A O 1
ATOM 3979 N N . ALA A 1 538 ? -29.188 13.344 7.117 1 92.12 538 ALA A N 1
ATOM 3980 C CA . ALA A 1 538 ? -28.938 13.055 5.707 1 92.12 538 ALA A CA 1
ATOM 3981 C C . ALA A 1 538 ? -27.609 12.32 5.531 1 92.12 538 ALA A C 1
ATOM 3983 O O . ALA A 1 538 ? -27.516 11.359 4.766 1 92.12 538 ALA A O 1
ATOM 3984 N N . LEU A 1 539 ? -26.656 12.805 6.254 1 92.44 539 LEU A N 1
ATOM 3985 C CA . LEU A 1 539 ? -25.359 12.141 6.215 1 92.44 539 LEU A CA 1
ATOM 3986 C C . LEU A 1 539 ? -25.469 10.711 6.738 1 92.44 539 LEU A C 1
ATOM 3988 O O . LEU A 1 539 ? -24.906 9.781 6.148 1 92.44 539 LEU A O 1
ATOM 3992 N N . LEU A 1 540 ? -26.156 10.547 7.789 1 94.56 540 LEU A N 1
ATOM 3993 C CA . LEU A 1 540 ? -26.344 9.227 8.383 1 94.56 540 LEU A CA 1
ATOM 3994 C C . LEU A 1 540 ? -27 8.273 7.387 1 94.56 540 LEU A C 1
ATOM 3996 O O . LEU A 1 540 ? -26.562 7.125 7.246 1 94.56 540 LEU A O 1
ATOM 4000 N N . ARG A 1 541 ? -28 8.719 6.699 1 94.06 541 ARG A N 1
ATOM 4001 C CA . ARG A 1 541 ? -28.672 7.902 5.695 1 94.06 541 ARG A CA 1
ATOM 4002 C C . ARG A 1 541 ? -27.703 7.512 4.574 1 94.06 541 ARG A C 1
ATOM 4004 O O . ARG A 1 541 ? -27.719 6.371 4.109 1 94.06 541 ARG A O 1
ATOM 4011 N N . LEU A 1 542 ? -26.969 8.438 4.211 1 93.12 542 LEU A N 1
ATOM 4012 C CA . LEU A 1 542 ? -26 8.18 3.15 1 93.12 542 LEU A CA 1
ATOM 4013 C C . LEU A 1 542 ? -24.953 7.164 3.604 1 93.12 542 LEU A C 1
ATOM 4015 O O . LEU A 1 542 ? -24.547 6.301 2.826 1 93.12 542 LEU A O 1
ATOM 4019 N N . LEU A 1 543 ? -24.516 7.289 4.812 1 93.38 543 LEU A N 1
ATOM 4020 C CA . LEU A 1 543 ? -23.531 6.348 5.352 1 93.38 543 LEU A CA 1
ATOM 4021 C C . LEU A 1 543 ? -24.109 4.938 5.402 1 93.38 543 LEU A C 1
ATOM 4023 O O . LEU A 1 543 ? -23.422 3.969 5.082 1 93.38 543 LEU A O 1
ATOM 4027 N N . VAL A 1 544 ? -25.328 4.832 5.793 1 90.75 544 VAL A N 1
ATOM 4028 C CA . VAL A 1 544 ? -26 3.537 5.836 1 90.75 544 VAL A CA 1
ATOM 4029 C C . VAL A 1 544 ? -26.094 2.953 4.43 1 90.75 544 VAL A C 1
ATOM 4031 O O . VAL A 1 544 ? -25.75 1.787 4.211 1 90.75 544 VAL A O 1
ATOM 4034 N N . THR A 1 545 ? -26.469 3.775 3.52 1 89.12 545 THR A N 1
ATOM 4035 C CA . THR A 1 545 ? -26.578 3.342 2.133 1 89.12 545 THR A CA 1
ATOM 4036 C C . THR A 1 545 ? -25.234 2.887 1.59 1 89.12 545 THR A C 1
ATOM 4038 O O . THR A 1 545 ? -25.141 1.831 0.96 1 89.12 545 THR A O 1
ATOM 4041 N N . THR A 1 546 ? -24.266 3.656 1.821 1 90.19 546 THR A N 1
ATOM 4042 C CA . THR A 1 546 ? -22.922 3.352 1.332 1 90.19 546 THR A CA 1
ATOM 4043 C C . THR A 1 546 ? -22.422 2.047 1.937 1 90.19 546 THR A C 1
ATOM 4045 O O . THR A 1 546 ? -21.906 1.185 1.221 1 90.19 546 THR A O 1
ATOM 4048 N N . ARG A 1 547 ? -22.578 1.904 3.164 1 83.81 547 ARG A N 1
ATOM 4049 C CA . ARG A 1 547 ? -22.141 0.69 3.842 1 83.81 547 ARG A CA 1
ATOM 4050 C C . ARG A 1 547 ? -22.859 -0.537 3.291 1 83.81 547 ARG A C 1
ATOM 4052 O O . ARG A 1 547 ? -22.25 -1.587 3.092 1 83.81 547 ARG A O 1
ATOM 4059 N N . ASN A 1 548 ? -24.078 -0.354 3.117 1 78.75 548 ASN A N 1
ATOM 4060 C CA . ASN A 1 548 ? -24.875 -1.453 2.58 1 78.75 548 ASN A CA 1
ATOM 4061 C C . ASN A 1 548 ? -24.422 -1.832 1.171 1 78.75 548 ASN A C 1
ATOM 4063 O O . ASN A 1 548 ? -24.297 -3.016 0.853 1 78.75 548 ASN A O 1
ATOM 4067 N N . VAL A 1 549 ? -24.219 -0.864 0.403 1 83.12 549 VAL A N 1
ATOM 4068 C CA . VAL A 1 549 ? -23.781 -1.099 -0.967 1 83.12 549 VAL A CA 1
ATOM 4069 C C . VAL A 1 549 ? -22.438 -1.827 -0.958 1 83.12 549 VAL A C 1
ATOM 4071 O O . VAL A 1 549 ? -22.266 -2.83 -1.657 1 83.12 549 VAL A O 1
ATOM 4074 N N . LEU A 1 550 ? -21.547 -1.416 -0.125 1 80.25 550 LEU A N 1
ATOM 4075 C CA . LEU A 1 550 ? -20.203 -1.982 -0.092 1 80.25 550 LEU A CA 1
ATOM 4076 C C . LEU A 1 550 ? -20.219 -3.377 0.526 1 80.25 550 LEU A C 1
ATOM 4078 O O . LEU A 1 550 ? -19.453 -4.254 0.106 1 80.25 550 LEU A O 1
ATOM 4082 N N . ALA A 1 551 ? -21.078 -3.557 1.487 1 72.88 551 ALA A N 1
ATOM 4083 C CA . ALA A 1 551 ? -21.188 -4.863 2.133 1 72.88 551 ALA A CA 1
ATOM 4084 C C . ALA A 1 551 ? -21.734 -5.906 1.165 1 72.88 551 ALA A C 1
ATOM 4086 O O . ALA A 1 551 ? -21.422 -7.094 1.281 1 72.88 551 ALA A O 1
ATOM 4087 N N . HIS A 1 552 ? -22.469 -5.449 0.23 1 69.5 552 HIS A N 1
ATOM 4088 C CA . HIS A 1 552 ? -23.078 -6.355 -0.737 1 69.5 552 HIS A CA 1
ATOM 4089 C C . HIS A 1 552 ? -22.281 -6.402 -2.031 1 69.5 552 HIS A C 1
ATOM 4091 O O . HIS A 1 552 ? -22.781 -6.852 -3.064 1 69.5 552 HIS A O 1
ATOM 4097 N N . ARG A 1 553 ? -21.141 -5.945 -2.014 1 67.31 553 ARG A N 1
ATOM 4098 C CA . ARG A 1 553 ? -20.172 -6 -3.104 1 67.31 553 ARG A CA 1
ATOM 4099 C C . ARG A 1 553 ? -20.688 -5.285 -4.344 1 67.31 553 ARG A C 1
ATOM 4101 O O . ARG A 1 553 ? -20.484 -5.75 -5.469 1 67.31 553 ARG A O 1
ATOM 4108 N N . SER A 1 554 ? -21.484 -4.418 -4.051 1 76.94 554 SER A N 1
ATOM 4109 C CA . SER A 1 554 ? -21.875 -3.514 -5.125 1 76.94 554 SER A CA 1
ATOM 4110 C C . SER A 1 554 ? -21 -2.27 -5.152 1 76.94 554 SER A C 1
ATOM 4112 O O . SER A 1 554 ? -20.094 -2.125 -4.328 1 76.94 554 SER A O 1
ATOM 4114 N N . VAL A 1 555 ? -21.156 -1.613 -6.23 1 82.69 555 VAL A N 1
ATOM 4115 C CA . VAL A 1 555 ? -20.281 -0.466 -6.434 1 82.69 555 VAL A CA 1
ATOM 4116 C C . VAL A 1 555 ? -21.062 0.828 -6.246 1 82.69 555 VAL A C 1
ATOM 4118 O O . VAL A 1 555 ? -22.234 0.916 -6.645 1 82.69 555 VAL A O 1
ATOM 4121 N N . LEU A 1 556 ? -20.391 1.697 -5.551 1 88.69 556 LEU A N 1
ATOM 4122 C CA . LEU A 1 556 ? -20.906 3.061 -5.574 1 88.69 556 LEU A CA 1
ATOM 4123 C C . LEU A 1 556 ? -20.609 3.73 -6.914 1 88.69 556 LEU A C 1
ATOM 4125 O O . LEU A 1 556 ? -19.453 4.066 -7.203 1 88.69 556 LEU A O 1
ATOM 4129 N N . TYR A 1 557 ? -21.609 3.895 -7.633 1 88.19 557 TYR A N 1
ATOM 4130 C CA . TYR A 1 557 ? -21.406 4.551 -8.914 1 88.19 557 TYR A CA 1
ATOM 4131 C C . TYR A 1 557 ? -21.062 6.023 -8.727 1 88.19 557 TYR A C 1
ATOM 4133 O O . TYR A 1 557 ? -21.141 6.547 -7.613 1 88.19 557 TYR A O 1
ATOM 4141 N N . ASP A 1 558 ? -20.688 6.652 -9.781 1 88.25 558 ASP A N 1
ATOM 4142 C CA . ASP A 1 558 ? -20.047 7.965 -9.742 1 88.25 558 ASP A CA 1
ATOM 4143 C C . ASP A 1 558 ? -20.938 8.984 -9.039 1 88.25 558 ASP A C 1
ATOM 4145 O O . ASP A 1 558 ? -20.484 9.75 -8.195 1 88.25 558 ASP A O 1
ATOM 4149 N N . ARG A 1 559 ? -22.156 8.938 -9.32 1 86.81 559 ARG A N 1
ATOM 4150 C CA . ARG A 1 559 ? -23.062 9.914 -8.734 1 86.81 559 ARG A CA 1
ATOM 4151 C C . ARG A 1 559 ? -23.125 9.766 -7.219 1 86.81 559 ARG A C 1
ATOM 4153 O O . ARG A 1 559 ? -23 10.75 -6.484 1 86.81 559 ARG A O 1
ATOM 4160 N N . THR A 1 560 ? -23.297 8.523 -6.805 1 88.69 560 THR A N 1
ATOM 4161 C CA . THR A 1 560 ? -23.406 8.258 -5.371 1 88.69 560 THR A CA 1
ATOM 4162 C C . THR A 1 560 ? -22.078 8.531 -4.676 1 88.69 560 THR A C 1
ATOM 4164 O O . THR A 1 560 ? -22.047 9.016 -3.543 1 88.69 560 THR A O 1
ATOM 4167 N N . LEU A 1 561 ? -21.062 8.188 -5.297 1 90.56 561 LEU A N 1
ATOM 4168 C CA . LEU A 1 561 ? -19.734 8.477 -4.746 1 90.56 561 LEU A CA 1
ATOM 4169 C C . LEU A 1 561 ? -19.516 9.984 -4.609 1 90.56 561 LEU A C 1
ATOM 4171 O O . LEU A 1 561 ? -19.016 10.453 -3.59 1 90.56 561 LEU A O 1
ATOM 4175 N N . ASP A 1 562 ? -19.922 10.711 -5.602 1 89.75 562 ASP A N 1
ATOM 4176 C CA . ASP A 1 562 ? -19.797 12.164 -5.562 1 89.75 562 ASP A CA 1
ATOM 4177 C C . ASP A 1 562 ? -20.641 12.75 -4.422 1 89.75 562 ASP A C 1
ATOM 4179 O O . ASP A 1 562 ? -20.188 13.664 -3.727 1 89.75 562 ASP A O 1
ATOM 4183 N N . GLU A 1 563 ? -21.766 12.18 -4.316 1 90.56 563 GLU A N 1
ATOM 4184 C CA . GLU A 1 563 ? -22.625 12.641 -3.236 1 90.56 563 GLU A CA 1
ATOM 4185 C C . GLU A 1 563 ? -22 12.359 -1.871 1 90.56 563 GLU A C 1
ATOM 4187 O O . GLU A 1 563 ? -22.047 13.211 -0.981 1 90.56 563 GLU A O 1
ATOM 4192 N N . LEU A 1 564 ? -21.5 11.219 -1.702 1 90.94 564 LEU A N 1
ATOM 4193 C CA . LEU A 1 564 ? -20.844 10.859 -0.45 1 90.94 564 LEU A CA 1
ATOM 4194 C C . LEU A 1 564 ? -19.672 11.797 -0.16 1 90.94 564 LEU A C 1
ATOM 4196 O O . LEU A 1 564 ? -19.531 12.305 0.956 1 90.94 564 LEU A O 1
ATOM 4200 N N . CYS A 1 565 ? -18.891 12.055 -1.147 1 88.44 565 CYS A N 1
ATOM 4201 C CA . CYS A 1 565 ? -17.734 12.922 -0.977 1 88.44 565 CYS A CA 1
ATOM 4202 C C . CYS A 1 565 ? -18.156 14.336 -0.6 1 88.44 565 CYS A C 1
ATOM 4204 O O . CYS A 1 565 ? -17.562 14.953 0.289 1 88.44 565 CYS A O 1
ATOM 4206 N N . ALA A 1 566 ? -19.141 14.773 -1.268 1 87.44 566 ALA A N 1
ATOM 4207 C CA . ALA A 1 566 ? -19.656 16.125 -0.997 1 87.44 566 ALA A CA 1
ATOM 4208 C C . ALA A 1 566 ? -20.188 16.234 0.43 1 87.44 566 ALA A C 1
ATOM 4210 O O . ALA A 1 566 ? -19.906 17.203 1.131 1 87.44 566 ALA A O 1
ATOM 4211 N N . GLU A 1 567 ? -20.891 15.203 0.799 1 87.56 567 GLU A N 1
ATOM 4212 C CA . GLU A 1 567 ? -21.484 15.227 2.137 1 87.56 567 GLU A CA 1
ATOM 4213 C C . GLU A 1 567 ? -20.406 15.086 3.211 1 87.56 567 GLU A C 1
ATOM 4215 O O . GLU A 1 567 ? -20.5 15.703 4.273 1 87.56 567 GLU A O 1
ATOM 4220 N N . LEU A 1 568 ? -19.469 14.305 2.998 1 86 568 LEU A N 1
ATOM 4221 C CA . LEU A 1 568 ? -18.359 14.18 3.938 1 86 568 LEU A CA 1
ATOM 4222 C C . LEU A 1 568 ? -17.609 15.5 4.074 1 86 568 LEU A C 1
ATOM 4224 O O . LEU A 1 568 ? -17.25 15.898 5.184 1 86 568 LEU A O 1
ATOM 4228 N N . SER A 1 569 ? -17.453 16.109 2.975 1 82.31 569 SER A N 1
ATOM 4229 C CA . SER A 1 569 ? -16.75 17.391 2.977 1 82.31 569 SER A CA 1
ATOM 4230 C C . SER A 1 569 ? -17.547 18.438 3.732 1 82.31 569 SER A C 1
ATOM 4232 O O . SER A 1 569 ? -16.984 19.203 4.516 1 82.31 569 SER A O 1
ATOM 4234 N N . GLN A 1 570 ? -18.828 18.422 3.492 1 81.31 570 GLN A N 1
ATOM 4235 C CA . GLN A 1 570 ? -19.688 19.391 4.156 1 81.31 570 GLN A CA 1
ATOM 4236 C C . GLN A 1 570 ? -19.75 19.141 5.656 1 81.31 570 GLN A C 1
ATOM 4238 O O . GLN A 1 570 ? -19.734 20.078 6.457 1 81.31 570 GLN A O 1
ATOM 4243 N N . ALA A 1 571 ? -19.844 17.938 5.988 1 79.69 571 ALA A N 1
ATOM 4244 C CA . ALA A 1 571 ? -19.875 17.578 7.406 1 79.69 571 ALA A CA 1
ATOM 4245 C C . ALA A 1 571 ? -18.578 17.969 8.102 1 79.69 571 ALA A C 1
ATOM 4247 O O . ALA A 1 571 ? -18.594 18.406 9.258 1 79.69 571 ALA A O 1
ATOM 4248 N N . ASP A 1 572 ? -17.578 17.891 7.422 1 76.25 572 ASP A N 1
ATOM 4249 C CA . ASP A 1 572 ? -16.266 18.234 7.949 1 76.25 572 ASP A CA 1
ATOM 4250 C C . ASP A 1 572 ? -16.156 19.75 8.172 1 76.25 572 ASP A C 1
ATOM 4252 O O . ASP A 1 572 ? -15.586 20.188 9.172 1 76.25 572 ASP A O 1
ATOM 4256 N N . LEU A 1 573 ? -16.719 20.484 7.289 1 70.69 573 LEU A N 1
ATOM 4257 C CA . LEU A 1 573 ? -16.688 21.938 7.387 1 70.69 573 LEU A CA 1
ATOM 4258 C C . LEU A 1 573 ? -17.562 22.422 8.539 1 70.69 573 LEU A C 1
ATOM 4260 O O . LEU A 1 573 ? -17.219 23.406 9.203 1 70.69 573 LEU A O 1
ATOM 4264 N N . ARG A 1 574 ? -18.578 21.703 8.766 1 69.69 574 ARG A N 1
ATOM 4265 C CA . ARG A 1 574 ? -19.484 22.094 9.836 1 69.69 574 ARG A CA 1
ATOM 4266 C C . ARG A 1 574 ? -18.859 21.844 11.203 1 69.69 574 ARG A C 1
ATOM 4268 O O . ARG A 1 574 ? -19.203 22.5 12.188 1 69.69 574 ARG A O 1
ATOM 4275 N N . ALA A 1 575 ? -18.078 20.922 11.266 1 63.19 575 ALA A N 1
ATOM 4276 C CA . ALA A 1 575 ? -17.438 20.578 12.539 1 63.19 575 ALA A CA 1
ATOM 4277 C C . ALA A 1 575 ? -16.297 21.547 12.859 1 63.19 575 ALA A C 1
ATOM 4279 O O . ALA A 1 575 ? -15.82 21.594 13.992 1 63.19 575 ALA A O 1
ATOM 4280 N N . ALA A 1 576 ? -15.836 22.344 11.906 1 57.75 576 ALA A N 1
ATOM 4281 C CA . ALA A 1 576 ? -14.734 23.281 12.109 1 57.75 576 ALA A CA 1
ATOM 4282 C C . ALA A 1 576 ? -15.234 24.594 12.711 1 57.75 576 ALA A C 1
ATOM 4284 O O . ALA A 1 576 ? -16.328 25.047 12.398 1 57.75 576 ALA A O 1
ATOM 4285 N N . MET B 1 1 ? 27.141 -7.293 29.312 1 21.34 1 MET B N 1
ATOM 4286 C CA . MET B 1 1 ? 25.906 -7.738 28.656 1 21.34 1 MET B CA 1
ATOM 4287 C C . MET B 1 1 ? 25.828 -7.188 27.234 1 21.34 1 MET B C 1
ATOM 4289 O O . MET B 1 1 ? 25.828 -5.973 27.047 1 21.34 1 MET B O 1
ATOM 4293 N N . THR B 1 2 ? 26.344 -7.879 26.234 1 25.14 2 THR B N 1
ATOM 4294 C CA . THR B 1 2 ? 26.688 -7.52 24.859 1 25.14 2 THR B CA 1
ATOM 4295 C C . THR B 1 2 ? 25.422 -7.207 24.047 1 25.14 2 THR B C 1
ATOM 4297 O O . THR B 1 2 ? 24.453 -7.969 24.094 1 25.14 2 THR B O 1
ATOM 4300 N N . ARG B 1 3 ? 25.141 -5.918 23.953 1 28.27 3 ARG B N 1
ATOM 4301 C CA . ARG B 1 3 ? 24 -5.434 23.172 1 28.27 3 ARG B CA 1
ATOM 4302 C C . ARG B 1 3 ? 23.922 -6.152 21.828 1 28.27 3 ARG B C 1
ATOM 4304 O O . ARG B 1 3 ? 24.844 -6.078 21.031 1 28.27 3 ARG B O 1
ATOM 4311 N N . THR B 1 4 ? 23.266 -7.281 21.797 1 27.14 4 THR B N 1
ATOM 4312 C CA . THR B 1 4 ? 23.062 -8.062 20.594 1 27.14 4 THR B CA 1
ATOM 4313 C C . THR B 1 4 ? 22.531 -7.184 19.469 1 27.14 4 THR B C 1
ATOM 4315 O O . THR B 1 4 ? 21.5 -6.52 19.609 1 27.14 4 THR B O 1
ATOM 4318 N N . GLU B 1 5 ? 23.391 -6.68 18.734 1 34.78 5 GLU B N 1
ATOM 4319 C CA . GLU B 1 5 ? 23.062 -5.926 17.531 1 34.78 5 GLU B CA 1
ATOM 4320 C C . GLU B 1 5 ? 21.938 -6.586 16.75 1 34.78 5 GLU B C 1
ATOM 4322 O O . GLU B 1 5 ? 22 -7.773 16.422 1 34.78 5 GLU B O 1
ATOM 4327 N N . PRO B 1 6 ? 20.766 -6.246 17.094 1 36.12 6 PRO B N 1
ATOM 4328 C CA . PRO B 1 6 ? 19.672 -6.996 16.453 1 36.12 6 PRO B CA 1
ATOM 4329 C C . PRO B 1 6 ? 19.969 -7.328 15 1 36.12 6 PRO B C 1
ATOM 4331 O O . PRO B 1 6 ? 20.562 -6.523 14.281 1 36.12 6 PRO B O 1
ATOM 4334 N N . ARG B 1 7 ? 20.219 -8.5 14.648 1 34.22 7 ARG B N 1
ATOM 4335 C CA . ARG B 1 7 ? 20.516 -9.258 13.438 1 34.22 7 ARG B CA 1
ATOM 4336 C C . ARG B 1 7 ? 19.766 -8.695 12.242 1 34.22 7 ARG B C 1
ATOM 4338 O O . ARG B 1 7 ? 19.922 -9.18 11.117 1 34.22 7 ARG B O 1
ATOM 4345 N N . THR B 1 8 ? 18.469 -8.195 12.336 1 44.62 8 THR B N 1
ATOM 4346 C CA . THR B 1 8 ? 17.766 -8.148 11.055 1 44.62 8 THR B CA 1
ATOM 4347 C C . THR B 1 8 ? 18.266 -6.973 10.219 1 44.62 8 THR B C 1
ATOM 4349 O O . THR B 1 8 ? 18.031 -5.812 10.57 1 44.62 8 THR B O 1
ATOM 4352 N N . GLY B 1 9 ? 19.359 -7.023 9.664 1 47.62 9 GLY B N 1
ATOM 4353 C CA . GLY B 1 9 ? 20.141 -6.258 8.695 1 47.62 9 GLY B CA 1
ATOM 4354 C C . GLY B 1 9 ? 19.281 -5.613 7.625 1 47.62 9 GLY B C 1
ATOM 4355 O O . GLY B 1 9 ? 19.781 -5.277 6.543 1 47.62 9 GLY B O 1
ATOM 4356 N N . ALA B 1 10 ? 18.109 -5.82 7.688 1 56.94 10 ALA B N 1
ATOM 4357 C CA . ALA B 1 10 ? 17.438 -5.227 6.531 1 56.94 10 ALA B CA 1
ATOM 4358 C C . ALA B 1 10 ? 17.641 -3.713 6.508 1 56.94 10 ALA B C 1
ATOM 4360 O O . ALA B 1 10 ? 17.391 -3.037 7.512 1 56.94 10 ALA B O 1
ATOM 4361 N N . ARG B 1 11 ? 18.375 -3.254 5.598 1 64.06 11 ARG B N 1
ATOM 4362 C CA . ARG B 1 11 ? 18.656 -1.837 5.387 1 64.06 11 ARG B CA 1
ATOM 4363 C C . ARG B 1 11 ? 17.359 -1.042 5.266 1 64.06 11 ARG B C 1
ATOM 4365 O O . ARG B 1 11 ? 16.422 -1.459 4.566 1 64.06 11 ARG B O 1
ATOM 4372 N N . ALA B 1 12 ? 17.172 -0.106 6.18 1 78.06 12 ALA B N 1
ATOM 4373 C CA . ALA B 1 12 ? 16.047 0.828 6.141 1 78.06 12 ALA B CA 1
ATOM 4374 C C . ALA B 1 12 ? 15.922 1.469 4.762 1 78.06 12 ALA B C 1
ATOM 4376 O O . ALA B 1 12 ? 16.922 1.697 4.078 1 78.06 12 ALA B O 1
ATOM 4377 N N . VAL B 1 13 ? 14.727 1.544 4.297 1 84 13 VAL B N 1
ATOM 4378 C CA . VAL B 1 13 ? 14.469 2.242 3.043 1 84 13 VAL B CA 1
ATOM 4379 C C . VAL B 1 13 ? 14.82 3.721 3.191 1 84 13 VAL B C 1
ATOM 4381 O O . VAL B 1 13 ? 14.328 4.395 4.102 1 84 13 VAL B O 1
ATOM 4384 N N . PRO B 1 14 ? 15.727 4.133 2.379 1 85.5 14 PRO B N 1
ATOM 4385 C CA . PRO B 1 14 ? 16.016 5.566 2.439 1 85.5 14 PRO B CA 1
ATOM 4386 C C . PRO B 1 14 ? 14.766 6.43 2.223 1 85.5 14 PRO B C 1
ATOM 4388 O O . PRO B 1 14 ? 13.945 6.129 1.35 1 85.5 14 PRO B O 1
ATOM 4391 N N . PRO B 1 15 ? 14.641 7.418 3.023 1 83.69 15 PRO B N 1
ATOM 4392 C CA . PRO B 1 15 ? 13.445 8.258 2.914 1 83.69 15 PRO B CA 1
ATOM 4393 C C . PRO B 1 15 ? 13.25 8.82 1.51 1 83.69 15 PRO B C 1
ATOM 4395 O O . PRO B 1 15 ? 12.109 8.984 1.058 1 83.69 15 PRO B O 1
ATOM 4398 N N . GLY B 1 16 ? 14.352 9.086 0.818 1 83.56 16 GLY B N 1
ATOM 4399 C CA . GLY B 1 16 ? 14.266 9.625 -0.53 1 83.56 16 GLY B CA 1
ATOM 4400 C C . GLY B 1 16 ? 13.648 8.656 -1.52 1 83.56 16 GLY B C 1
ATOM 4401 O O . GLY B 1 16 ? 13.242 9.055 -2.615 1 83.56 16 GLY B O 1
ATOM 4402 N N . ASP B 1 17 ? 13.492 7.465 -1.101 1 86.19 17 ASP B N 1
ATOM 4403 C CA . ASP B 1 17 ? 12.953 6.449 -2.002 1 86.19 17 ASP B CA 1
ATOM 4404 C C . ASP B 1 17 ? 11.461 6.238 -1.764 1 86.19 17 ASP B C 1
ATOM 4406 O O . ASP B 1 17 ? 10.805 5.516 -2.518 1 86.19 17 ASP B O 1
ATOM 4410 N N . LEU B 1 18 ? 10.953 6.891 -0.802 1 91.56 18 LEU B N 1
ATOM 4411 C CA . LEU B 1 18 ? 9.531 6.738 -0.491 1 91.56 18 LEU B CA 1
ATOM 4412 C C . LEU B 1 18 ? 8.672 7.559 -1.448 1 91.56 18 LEU B C 1
ATOM 4414 O O . LEU B 1 18 ? 9.031 8.688 -1.796 1 91.56 18 LEU B O 1
ATOM 4418 N N . PRO B 1 19 ? 7.582 7.016 -1.922 1 88.94 19 PRO B N 1
ATOM 4419 C CA . PRO B 1 19 ? 6.742 7.68 -2.922 1 88.94 19 PRO B CA 1
ATOM 4420 C C . PRO B 1 19 ? 6.285 9.07 -2.479 1 88.94 19 PRO B C 1
ATOM 4422 O O . PRO B 1 19 ? 6.312 10.016 -3.271 1 88.94 19 PRO B O 1
ATOM 4425 N N . GLY B 1 20 ? 5.84 9.195 -1.23 1 91.19 20 GLY B N 1
ATOM 4426 C CA . GLY B 1 20 ? 5.379 10.484 -0.75 1 91.19 20 GLY B CA 1
ATOM 4427 C C . GLY B 1 20 ? 6.477 11.531 -0.712 1 91.19 20 GLY B C 1
ATOM 4428 O O . GLY B 1 20 ? 6.234 12.703 -1.019 1 91.19 20 GLY B O 1
ATOM 4429 N N . VAL B 1 21 ? 7.645 11.141 -0.349 1 92.69 21 VAL B N 1
ATOM 4430 C CA . VAL B 1 21 ? 8.781 12.055 -0.306 1 92.69 21 VAL B CA 1
ATOM 4431 C C . VAL B 1 21 ? 9.148 12.492 -1.723 1 92.69 21 VAL B C 1
ATOM 4433 O O . VAL B 1 21 ? 9.352 13.68 -1.979 1 92.69 21 VAL B O 1
ATOM 4436 N N . ARG B 1 22 ? 9.141 11.602 -2.598 1 89.25 22 ARG B N 1
ATOM 4437 C CA . ARG B 1 22 ? 9.453 11.906 -3.988 1 89.25 22 ARG B CA 1
ATOM 4438 C C . ARG B 1 22 ? 8.422 12.859 -4.586 1 89.25 22 ARG B C 1
ATOM 4440 O O . ARG B 1 22 ? 8.773 13.758 -5.348 1 89.25 22 ARG B O 1
ATOM 4447 N N . ALA B 1 23 ? 7.223 12.586 -4.273 1 89 23 ALA B N 1
ATOM 4448 C CA . ALA B 1 23 ? 6.16 13.453 -4.777 1 89 23 ALA B CA 1
ATOM 4449 C C . ALA B 1 23 ? 6.324 14.875 -4.262 1 89 23 ALA B C 1
ATOM 4451 O O . ALA B 1 23 ? 6.148 15.836 -5.012 1 89 23 ALA B O 1
ATOM 4452 N N . GLN B 1 24 ? 6.613 14.984 -3 1 91.19 24 GLN B N 1
ATOM 4453 C CA . GLN B 1 24 ? 6.816 16.312 -2.414 1 91.19 24 GLN B CA 1
ATOM 4454 C C . GLN B 1 24 ? 8.031 17 -3.025 1 91.19 24 GLN B C 1
ATOM 4456 O O . GLN B 1 24 ? 7.98 18.188 -3.33 1 91.19 24 GLN B O 1
ATOM 4461 N N . LEU B 1 25 ? 9.102 16.281 -3.225 1 92.19 25 LEU B N 1
ATOM 4462 C CA . LEU B 1 25 ? 10.297 16.828 -3.857 1 92.19 25 LEU B CA 1
ATOM 4463 C C . LEU B 1 25 ? 10 17.281 -5.285 1 92.19 25 LEU B C 1
ATOM 4465 O O . LEU B 1 25 ? 10.445 18.344 -5.707 1 92.19 25 LEU B O 1
ATOM 4469 N N . ARG B 1 26 ? 9.281 16.547 -5.953 1 89 26 ARG B N 1
ATOM 4470 C CA . ARG B 1 26 ? 8.891 16.906 -7.312 1 89 26 ARG B CA 1
ATOM 4471 C C . ARG B 1 26 ? 8.07 18.188 -7.324 1 89 26 ARG B C 1
ATOM 4473 O O . ARG B 1 26 ? 8.227 19.031 -8.211 1 89 26 ARG B O 1
ATOM 4480 N N . GLY B 1 27 ? 7.168 18.281 -6.344 1 89.88 27 GLY B N 1
ATOM 4481 C CA . GLY B 1 27 ? 6.367 19.5 -6.242 1 89.88 27 GLY B CA 1
ATOM 4482 C C . GLY B 1 27 ? 7.195 20.75 -6.004 1 89.88 27 GLY B C 1
ATOM 4483 O O . GLY B 1 27 ? 6.996 21.766 -6.66 1 89.88 27 GLY B O 1
ATOM 4484 N N . VAL B 1 28 ? 8.094 20.625 -5.129 1 93.69 28 VAL B N 1
ATOM 4485 C CA . VAL B 1 28 ? 8.961 21.75 -4.812 1 93.69 28 VAL B CA 1
ATOM 4486 C C . VAL B 1 28 ? 9.836 22.078 -6.02 1 93.69 28 VAL B C 1
ATOM 4488 O O . VAL B 1 28 ? 9.938 23.25 -6.41 1 93.69 28 VAL B O 1
ATOM 4491 N N . THR B 1 29 ? 10.375 21.094 -6.66 1 92.06 29 THR B N 1
ATOM 4492 C CA . THR B 1 29 ? 11.258 21.312 -7.805 1 92.06 29 THR B CA 1
ATOM 4493 C C . THR B 1 29 ? 10.484 21.875 -8.992 1 92.06 29 THR B C 1
ATOM 4495 O O . THR B 1 29 ? 11.008 22.688 -9.75 1 92.06 29 THR B O 1
ATOM 4498 N N . ALA B 1 30 ? 9.312 21.453 -9.164 1 90.19 30 ALA B N 1
ATOM 4499 C CA . ALA B 1 30 ? 8.469 21.953 -10.25 1 90.19 30 ALA B CA 1
ATOM 4500 C C . ALA B 1 30 ? 8.18 23.453 -10.062 1 90.19 30 ALA B C 1
ATOM 4502 O O . ALA B 1 30 ? 8.211 24.219 -11.031 1 90.19 30 ALA B O 1
ATOM 4503 N N . ASP B 1 31 ? 7.902 23.844 -8.852 1 92.19 31 ASP B N 1
ATOM 4504 C CA . ASP B 1 31 ? 7.641 25.25 -8.578 1 92.19 31 ASP B CA 1
ATOM 4505 C C . ASP B 1 31 ? 8.891 26.094 -8.805 1 92.19 31 ASP B C 1
ATOM 4507 O O . ASP B 1 31 ? 8.82 27.188 -9.375 1 92.19 31 ASP B O 1
ATOM 4511 N N . LEU B 1 32 ? 9.953 25.562 -8.391 1 92.94 32 LEU B N 1
ATOM 4512 C CA . LEU B 1 32 ? 11.211 26.266 -8.641 1 92.94 32 LEU B CA 1
ATOM 4513 C C . LEU B 1 32 ? 11.477 26.391 -10.133 1 92.94 32 LEU B C 1
ATOM 4515 O O . LEU B 1 32 ? 11.867 27.469 -10.602 1 92.94 32 LEU B O 1
ATOM 4519 N N . ALA B 1 33 ? 11.211 25.391 -10.828 1 89.56 33 ALA B N 1
ATOM 4520 C CA . ALA B 1 33 ? 11.414 25.406 -12.273 1 89.56 33 ALA B CA 1
ATOM 4521 C C . ALA B 1 33 ? 10.461 26.391 -12.953 1 89.56 33 ALA B C 1
ATOM 4523 O O . ALA B 1 33 ? 10.789 26.969 -13.984 1 89.56 33 ALA B O 1
ATOM 4524 N N . ALA B 1 34 ? 9.32 26.547 -12.344 1 89.06 34 ALA B N 1
ATOM 4525 C CA . ALA B 1 34 ? 8.312 27.453 -12.891 1 89.06 34 ALA B CA 1
ATOM 4526 C C . ALA B 1 34 ? 8.633 28.906 -12.539 1 89.06 34 ALA B C 1
ATOM 4528 O O . ALA B 1 34 ? 7.895 29.812 -12.914 1 89.06 34 ALA B O 1
ATOM 4529 N N . GLY B 1 35 ? 9.68 29.094 -11.734 1 88.38 35 GLY B N 1
ATOM 4530 C CA . GLY B 1 35 ? 10.125 30.453 -11.445 1 88.38 35 GLY B CA 1
ATOM 4531 C C . GLY B 1 35 ? 9.602 30.984 -10.133 1 88.38 35 GLY B C 1
ATOM 4532 O O . GLY B 1 35 ? 9.656 32.188 -9.875 1 88.38 35 GLY B O 1
ATOM 4533 N N . ARG B 1 36 ? 9.109 30.109 -9.328 1 92.75 36 ARG B N 1
ATOM 4534 C CA . ARG B 1 36 ? 8.562 30.531 -8.039 1 92.75 36 ARG B CA 1
ATOM 4535 C C . ARG B 1 36 ? 9.57 30.312 -6.918 1 92.75 36 ARG B C 1
ATOM 4537 O O . ARG B 1 36 ? 10.328 29.328 -6.949 1 92.75 36 ARG B O 1
ATOM 4544 N N . ASN B 1 37 ? 9.492 31.219 -5.934 1 94.94 37 ASN B N 1
ATOM 4545 C CA . ASN B 1 37 ? 10.164 30.922 -4.672 1 94.94 37 ASN B CA 1
ATOM 4546 C C . ASN B 1 37 ? 9.438 29.812 -3.904 1 94.94 37 ASN B C 1
ATOM 4548 O O . ASN B 1 37 ? 8.242 29.594 -4.109 1 94.94 37 ASN B O 1
ATOM 4552 N N . CYS B 1 38 ? 10.25 29.109 -3.109 1 96.38 38 CYS B N 1
ATOM 4553 C CA . CYS B 1 38 ? 9.633 28.062 -2.314 1 96.38 38 CYS B CA 1
ATOM 4554 C C . CYS B 1 38 ? 9.992 28.203 -0.84 1 96.38 38 CYS B C 1
ATOM 4556 O O . CYS B 1 38 ? 11.172 28.328 -0.494 1 96.38 38 CYS B O 1
ATOM 4558 N N . LEU B 1 39 ? 9 28.297 -0.029 1 97.44 39 LEU B N 1
ATOM 4559 C CA . LEU B 1 39 ? 9.133 28.078 1.407 1 97.44 39 LEU B CA 1
ATOM 4560 C C . LEU B 1 39 ? 8.609 26.703 1.799 1 97.44 39 LEU B C 1
ATOM 4562 O O . LEU B 1 39 ? 7.43 26.391 1.595 1 97.44 39 LEU B O 1
ATOM 4566 N N . TRP B 1 40 ? 9.484 25.922 2.27 1 97.62 40 TRP B N 1
ATOM 4567 C CA . TRP B 1 40 ? 9.133 24.562 2.646 1 97.62 40 TRP B CA 1
ATOM 4568 C C . TRP B 1 40 ? 9.156 24.391 4.16 1 97.62 40 TRP B C 1
ATOM 4570 O O . TRP B 1 40 ? 10.227 24.406 4.781 1 97.62 40 TRP B O 1
ATOM 4580 N N . LEU B 1 41 ? 7.969 24.188 4.73 1 97.69 41 LEU B N 1
ATOM 4581 C CA . LEU B 1 41 ? 7.828 24.078 6.176 1 97.69 41 LEU B CA 1
ATOM 4582 C C . LEU B 1 41 ? 7.871 22.609 6.609 1 97.69 41 LEU B C 1
ATOM 4584 O O . LEU B 1 41 ? 7.117 21.781 6.09 1 97.69 41 LEU B O 1
ATOM 4588 N N . VAL B 1 42 ? 8.742 22.328 7.555 1 97.19 42 VAL B N 1
ATOM 4589 C CA . VAL B 1 42 ? 8.953 20.969 8.062 1 97.19 42 VAL B CA 1
ATOM 4590 C C . VAL B 1 42 ? 8.75 20.938 9.57 1 97.19 42 VAL B C 1
ATOM 4592 O O . VAL B 1 42 ? 8.68 22 10.211 1 97.19 42 VAL B O 1
ATOM 4595 N N . THR B 1 43 ? 8.609 19.797 10.141 1 95.06 43 THR B N 1
ATOM 4596 C CA . THR B 1 43 ? 8.383 19.656 11.578 1 95.06 43 THR B CA 1
ATOM 4597 C C . THR B 1 43 ? 9.703 19.703 12.344 1 95.06 43 THR B C 1
ATOM 4599 O O . THR B 1 43 ? 10.773 19.594 11.75 1 95.06 43 THR B O 1
ATOM 4602 N N . ASP B 1 44 ? 9.594 19.875 13.68 1 93.75 44 ASP B N 1
ATOM 4603 C CA . ASP B 1 44 ? 10.773 19.922 14.539 1 93.75 44 ASP B CA 1
ATOM 4604 C C . ASP B 1 44 ? 11.555 18.609 14.492 1 93.75 44 ASP B C 1
ATOM 4606 O O . ASP B 1 44 ? 12.781 18.625 14.375 1 93.75 44 ASP B O 1
ATOM 4610 N N . ALA B 1 45 ? 10.852 17.562 14.5 1 90.5 45 ALA B N 1
ATOM 4611 C CA . ALA B 1 45 ? 11.469 16.25 14.539 1 90.5 45 ALA B CA 1
ATOM 4612 C C . ALA B 1 45 ? 12.281 15.984 13.273 1 90.5 45 ALA B C 1
ATOM 4614 O O . ALA B 1 45 ? 13.312 15.305 13.312 1 90.5 45 ALA B O 1
ATOM 4615 N N . MET B 1 46 ? 11.875 16.5 12.195 1 93.19 46 MET B N 1
ATOM 4616 C CA . MET B 1 46 ? 12.562 16.297 10.922 1 93.19 46 MET B CA 1
ATOM 4617 C C . MET B 1 46 ? 13.922 16.984 10.914 1 93.19 46 MET B C 1
ATOM 4619 O O . MET B 1 46 ? 14.859 16.5 10.273 1 93.19 46 MET B O 1
ATOM 4623 N N . VAL B 1 47 ? 13.977 18.094 11.539 1 94.88 47 VAL B N 1
ATOM 4624 C CA . VAL B 1 47 ? 15.25 18.797 11.633 1 94.88 47 VAL B CA 1
ATOM 4625 C C . VAL B 1 47 ? 16.188 18.062 12.586 1 94.88 47 VAL B C 1
ATOM 4627 O O . VAL B 1 47 ? 17.359 17.844 12.281 1 94.88 47 VAL B O 1
ATOM 4630 N N . GLU B 1 48 ? 15.672 17.609 13.656 1 90.38 48 GLU B N 1
ATOM 4631 C CA . GLU B 1 48 ? 16.469 16.906 14.664 1 90.38 48 GLU B CA 1
ATOM 4632 C C . GLU B 1 48 ? 17 15.594 14.125 1 90.38 48 GLU B C 1
ATOM 4634 O O . GLU B 1 48 ? 18.125 15.195 14.445 1 90.38 48 GLU B O 1
ATOM 4639 N N . SER B 1 49 ? 16.266 14.969 13.305 1 86.69 49 SER B N 1
ATOM 4640 C CA . SER B 1 49 ? 16.656 13.656 12.781 1 86.69 49 SER B CA 1
ATOM 4641 C C . SER B 1 49 ? 17.578 13.797 11.57 1 86.69 49 SER B C 1
ATOM 4643 O O . SER B 1 49 ? 18.188 12.82 11.133 1 86.69 49 SER B O 1
ATOM 4645 N N . GLY B 1 50 ? 17.609 15.008 10.992 1 90.69 50 GLY B N 1
ATOM 4646 C CA . GLY B 1 50 ? 18.438 15.211 9.812 1 90.69 50 GLY B CA 1
ATOM 4647 C C . GLY B 1 50 ? 17.672 15.031 8.508 1 90.69 50 GLY B C 1
ATOM 4648 O O . GLY B 1 50 ? 18.203 15.297 7.43 1 90.69 50 GLY B O 1
ATOM 4649 N N . LEU B 1 51 ? 16.484 14.633 8.586 1 91 51 LEU B N 1
ATOM 4650 C CA . LEU B 1 51 ? 15.672 14.43 7.391 1 91 51 LEU B CA 1
ATOM 4651 C C . LEU B 1 51 ? 15.469 15.742 6.641 1 91 51 LEU B C 1
ATOM 4653 O O . LEU B 1 51 ? 15.453 15.766 5.406 1 91 51 LEU B O 1
ATOM 4657 N N . ALA B 1 52 ? 15.266 16.781 7.332 1 95.94 52 ALA B N 1
ATOM 4658 C CA . ALA B 1 52 ? 15.086 18.078 6.699 1 95.94 52 ALA B CA 1
ATOM 4659 C C . ALA B 1 52 ? 16.297 18.438 5.84 1 95.94 52 ALA B C 1
ATOM 4661 O O . ALA B 1 52 ? 16.141 18.984 4.738 1 95.94 52 ALA B O 1
ATOM 4662 N N . ASP B 1 53 ? 17.469 18.141 6.34 1 95.38 53 ASP B N 1
ATOM 4663 C CA . ASP B 1 53 ? 18.703 18.391 5.586 1 95.38 53 ASP B CA 1
ATOM 4664 C C . ASP B 1 53 ? 18.719 17.578 4.293 1 95.38 53 ASP B C 1
ATOM 4666 O O . ASP B 1 53 ? 19.125 18.094 3.242 1 95.38 53 ASP B O 1
ATOM 4670 N N . GLU B 1 54 ? 18.328 16.422 4.43 1 93.56 54 GLU B N 1
ATOM 4671 C CA . GLU B 1 54 ? 18.297 15.547 3.26 1 93.56 54 GLU B CA 1
ATOM 4672 C C . GLU B 1 54 ? 17.312 16.062 2.209 1 93.56 54 GLU B C 1
ATOM 4674 O O . GLU B 1 54 ? 17.625 16.062 1.015 1 93.56 54 GLU B O 1
ATOM 4679 N N . LEU B 1 55 ? 16.188 16.453 2.668 1 93.94 55 LEU B N 1
ATOM 4680 C CA . LEU B 1 55 ? 15.188 17 1.762 1 93.94 55 LEU B CA 1
ATOM 4681 C C . LEU B 1 55 ? 15.672 18.281 1.116 1 93.94 55 LEU B C 1
ATOM 4683 O O . LEU B 1 55 ? 15.484 18.5 -0.083 1 93.94 55 LEU B O 1
ATOM 4687 N N . TYR B 1 56 ? 16.297 19.125 1.942 1 96.38 56 TYR B N 1
ATOM 4688 C CA . TYR B 1 56 ? 16.875 20.375 1.451 1 96.38 56 TYR B CA 1
ATOM 4689 C C . TYR B 1 56 ? 17.875 20.109 0.329 1 96.38 56 TYR B C 1
ATOM 4691 O O . TYR B 1 56 ? 17.781 20.703 -0.742 1 96.38 56 TYR B O 1
ATOM 4699 N N . ARG B 1 57 ? 18.703 19.156 0.536 1 95.38 57 ARG B N 1
ATOM 4700 C CA . ARG B 1 57 ? 19.719 18.812 -0.464 1 95.38 57 ARG B CA 1
ATOM 4701 C C . ARG B 1 57 ? 19.062 18.219 -1.708 1 95.38 57 ARG B C 1
ATOM 4703 O O . ARG B 1 57 ? 19.453 18.531 -2.832 1 95.38 57 ARG B O 1
ATOM 4710 N N . GLY B 1 58 ? 18.125 17.375 -1.452 1 92.88 58 GLY B N 1
ATOM 4711 C CA . GLY B 1 58 ? 17.422 16.781 -2.574 1 92.88 58 GLY B CA 1
ATOM 4712 C C . GLY B 1 58 ? 16.75 17.812 -3.477 1 92.88 58 GLY B C 1
ATOM 4713 O O . GLY B 1 58 ? 16.797 17.688 -4.703 1 92.88 58 GLY B O 1
ATOM 4714 N N . ALA B 1 59 ? 16.203 18.797 -2.908 1 94.31 59 ALA B N 1
ATOM 4715 C CA . ALA B 1 59 ? 15.516 19.828 -3.678 1 94.31 59 ALA B CA 1
ATOM 4716 C C . ALA B 1 59 ? 16.516 20.766 -4.348 1 94.31 59 ALA B C 1
ATOM 4718 O O . ALA B 1 59 ? 16.375 21.094 -5.527 1 94.31 59 ALA B O 1
ATOM 4719 N N . LEU B 1 60 ? 17.5 21.188 -3.59 1 95.44 60 LEU B N 1
ATOM 4720 C CA . LEU B 1 60 ? 18.453 22.172 -4.09 1 95.44 60 LEU B CA 1
ATOM 4721 C C . LEU B 1 60 ? 19.344 21.562 -5.172 1 95.44 60 LEU B C 1
ATOM 4723 O O . LEU B 1 60 ? 19.578 22.188 -6.203 1 95.44 60 LEU B O 1
ATOM 4727 N N . PHE B 1 61 ? 19.734 20.406 -5.004 1 89.69 61 PHE B N 1
ATOM 4728 C CA . PHE B 1 61 ? 20.719 19.812 -5.91 1 89.69 61 PHE B CA 1
ATOM 4729 C C . PHE B 1 61 ? 20.031 19.219 -7.137 1 89.69 61 PHE B C 1
ATOM 4731 O O . PHE B 1 61 ? 20.703 18.781 -8.078 1 89.69 61 PHE B O 1
ATOM 4738 N N . GLY B 1 62 ? 18.797 19.219 -7.117 1 81.62 62 GLY B N 1
ATOM 4739 C CA . GLY B 1 62 ? 18.047 18.891 -8.32 1 81.62 62 GLY B CA 1
ATOM 4740 C C . GLY B 1 62 ? 17.984 20.031 -9.32 1 81.62 62 GLY B C 1
ATOM 4741 O O . GLY B 1 62 ? 17.578 19.844 -10.469 1 81.62 62 GLY B O 1
ATOM 4742 N N . THR B 1 63 ? 18.469 21.156 -8.883 1 86.75 63 THR B N 1
ATOM 4743 C CA . THR B 1 63 ? 18.438 22.328 -9.758 1 86.75 63 THR B CA 1
ATOM 4744 C C . THR B 1 63 ? 19.797 22.516 -10.438 1 86.75 63 THR B C 1
ATOM 4746 O O . THR B 1 63 ? 20.844 22.25 -9.844 1 86.75 63 THR B O 1
ATOM 4749 N N . PRO B 1 64 ? 19.719 22.875 -11.68 1 83.62 64 PRO B N 1
ATOM 4750 C CA . PRO B 1 64 ? 20.969 22.984 -12.438 1 83.62 64 PRO B CA 1
ATOM 4751 C C . PRO B 1 64 ? 21.891 24.062 -11.891 1 83.62 64 PRO B C 1
ATOM 4753 O O . PRO B 1 64 ? 23.109 23.844 -11.781 1 83.62 64 PRO B O 1
ATOM 4756 N N . VAL B 1 65 ? 21.438 25.266 -11.633 1 89.56 65 VAL B N 1
ATOM 4757 C CA . VAL B 1 65 ? 22.219 26.375 -11.086 1 89.56 65 VAL B CA 1
ATOM 4758 C C . VAL B 1 65 ? 21.766 26.688 -9.664 1 89.56 65 VAL B C 1
ATOM 4760 O O . VAL B 1 65 ? 20.594 26.984 -9.438 1 89.56 65 VAL B O 1
ATOM 4763 N N . ARG B 1 66 ? 22.75 26.562 -8.773 1 94 66 ARG B N 1
ATOM 4764 C CA . ARG B 1 66 ? 22.359 26.688 -7.375 1 94 66 ARG B CA 1
ATOM 4765 C C . ARG B 1 66 ? 23.406 27.438 -6.566 1 94 66 ARG B C 1
ATOM 4767 O O . ARG B 1 66 ? 24.578 27.469 -6.945 1 94 66 ARG B O 1
ATOM 4774 N N . VAL B 1 67 ? 22.906 28.094 -5.562 1 94.5 67 VAL B N 1
ATOM 4775 C CA . VAL B 1 67 ? 23.75 28.672 -4.527 1 94.5 67 VAL B CA 1
ATOM 4776 C C . VAL B 1 67 ? 23.312 28.156 -3.156 1 94.5 67 VAL B C 1
ATOM 4778 O O . VAL B 1 67 ? 22.188 28.406 -2.715 1 94.5 67 VAL B O 1
ATOM 4781 N N . ASP B 1 68 ? 24.141 27.438 -2.543 1 96.19 68 ASP B N 1
ATOM 4782 C CA . ASP B 1 68 ? 23.891 26.922 -1.2 1 96.19 68 ASP B CA 1
ATOM 4783 C C . ASP B 1 68 ? 24.516 27.828 -0.141 1 96.19 68 ASP B C 1
ATOM 4785 O O . ASP B 1 68 ? 25.734 27.844 0.037 1 96.19 68 ASP B O 1
ATOM 4789 N N . VAL B 1 69 ? 23.656 28.562 0.582 1 95.44 69 VAL B N 1
ATOM 4790 C CA . VAL B 1 69 ? 24.172 29.469 1.603 1 95.44 69 VAL B CA 1
ATOM 4791 C C . VAL B 1 69 ? 24.578 28.672 2.838 1 95.44 69 VAL B C 1
ATOM 4793 O O . VAL B 1 69 ? 23.75 28.016 3.461 1 95.44 69 VAL B O 1
ATOM 4796 N N . PRO B 1 70 ? 25.781 28.734 3.223 1 93.75 70 PRO B N 1
ATOM 4797 C CA . PRO B 1 70 ? 26.234 27.969 4.383 1 93.75 70 PRO B CA 1
ATOM 4798 C C . PRO B 1 70 ? 25.688 28.516 5.703 1 93.75 70 PRO B C 1
ATOM 4800 O O . PRO B 1 70 ? 25.344 29.688 5.785 1 93.75 70 PRO B O 1
ATOM 4803 N N . PRO B 1 71 ? 25.625 27.641 6.66 1 91.06 71 PRO B N 1
ATOM 4804 C CA . PRO B 1 71 ? 25.25 28.141 7.984 1 91.06 71 PRO B CA 1
ATOM 4805 C C . PRO B 1 71 ? 26.297 29.078 8.586 1 91.06 71 PRO B C 1
ATOM 4807 O O . PRO B 1 71 ? 27.453 29.094 8.148 1 91.06 71 PRO B O 1
ATOM 4810 N N . PRO B 1 72 ? 25.75 29.922 9.484 1 86.19 72 PRO B N 1
ATOM 4811 C CA . PRO B 1 72 ? 26.734 30.797 10.141 1 86.19 72 PRO B CA 1
ATOM 4812 C C . PRO B 1 72 ? 27.812 30 10.898 1 86.19 72 PRO B C 1
ATOM 4814 O O . PRO B 1 72 ? 27.547 28.906 11.383 1 86.19 72 PRO B O 1
ATOM 4817 N N . PRO B 1 73 ? 29.016 30.484 10.773 1 73.94 73 PRO B N 1
ATOM 4818 C CA . PRO B 1 73 ? 30.078 29.781 11.492 1 73.94 73 PRO B CA 1
ATOM 4819 C C . PRO B 1 73 ? 29.797 29.688 12.992 1 73.94 73 PRO B C 1
ATOM 4821 O O . PRO B 1 73 ? 29.188 30.594 13.578 1 73.94 73 PRO B O 1
ATOM 4824 N N . SER B 1 74 ? 29.578 28.625 13.539 1 61.41 74 SER B N 1
ATOM 4825 C CA . SER B 1 74 ? 29.453 28.453 14.984 1 61.41 74 SER B CA 1
ATOM 4826 C C . SER B 1 74 ? 30.453 29.312 15.742 1 61.41 74 SER B C 1
ATOM 4828 O O . SER B 1 74 ? 31.625 29.391 15.359 1 61.41 74 SER B O 1
ATOM 4830 N N . PRO B 1 75 ? 30.031 30.25 16.578 1 47.59 75 PRO B N 1
ATOM 4831 C CA . PRO B 1 75 ? 31.109 30.844 17.375 1 47.59 75 PRO B CA 1
ATOM 4832 C C . PRO B 1 75 ? 32.094 29.812 17.906 1 47.59 75 PRO B C 1
ATOM 4834 O O . PRO B 1 75 ? 31.672 28.828 18.547 1 47.59 75 PRO B O 1
ATOM 4837 N N . ARG B 1 76 ? 33.062 29.391 17.359 1 37.06 76 ARG B N 1
ATOM 4838 C CA . ARG B 1 76 ? 34.031 28.562 18.062 1 37.06 76 ARG B CA 1
ATOM 4839 C C . ARG B 1 76 ? 34.312 29.109 19.469 1 37.06 76 ARG B C 1
ATOM 4841 O O . ARG B 1 76 ? 34.594 30.297 19.625 1 37.06 76 ARG B O 1
ATOM 4848 N N . ALA B 1 77 ? 33.906 28.484 20.547 1 35.53 77 ALA B N 1
ATOM 4849 C CA . ALA B 1 77 ? 34.688 28.609 21.781 1 35.53 77 ALA B CA 1
ATOM 4850 C C . ALA B 1 77 ? 36.188 28.641 21.484 1 35.53 77 ALA B C 1
ATOM 4852 O O . ALA B 1 77 ? 36.688 27.75 20.797 1 35.53 77 ALA B O 1
ATOM 4853 N N . ARG B 1 78 ? 36.812 29.703 21.422 1 32.59 78 ARG B N 1
ATOM 4854 C CA . ARG B 1 78 ? 38.25 29.844 21.531 1 32.59 78 ARG B CA 1
ATOM 4855 C C . ARG B 1 78 ? 38.844 28.781 22.453 1 32.59 78 ARG B C 1
ATOM 4857 O O . ARG B 1 78 ? 38.562 28.766 23.656 1 32.59 78 ARG B O 1
ATOM 4864 N N . GLY B 1 79 ? 38.938 27.547 22.031 1 29.62 79 GLY B N 1
ATOM 4865 C CA . GLY B 1 79 ? 39.656 26.641 22.922 1 29.62 79 GLY B CA 1
ATOM 4866 C C . GLY B 1 79 ? 40.969 27.234 23.453 1 29.62 79 GLY B C 1
ATOM 4867 O O . GLY B 1 79 ? 41.5 28.188 22.906 1 29.62 79 GLY B O 1
ATOM 4868 N N . PRO B 1 80 ? 41.375 26.953 24.75 1 30.66 80 PRO B N 1
ATOM 4869 C CA . PRO B 1 80 ? 42.594 27.516 25.312 1 30.66 80 PRO B CA 1
ATOM 4870 C C . PRO B 1 80 ? 43.812 27.312 24.406 1 30.66 80 PRO B C 1
ATOM 4872 O O . PRO B 1 80 ? 43.812 26.375 23.609 1 30.66 80 PRO B O 1
ATOM 4875 N N . GLU B 1 81 ? 44.5 28.234 24.062 1 28.61 81 GLU B N 1
ATOM 4876 C CA . GLU B 1 81 ? 45.812 28.172 23.391 1 28.61 81 GLU B CA 1
ATOM 4877 C C . GLU B 1 81 ? 46.688 27.094 24 1 28.61 81 GLU B C 1
ATOM 4879 O O . GLU B 1 81 ? 46.875 27.047 25.219 1 28.61 81 GLU B O 1
ATOM 4884 N N . PRO B 1 82 ? 46.75 25.906 23.375 1 27.48 82 PRO B N 1
ATOM 4885 C CA . PRO B 1 82 ? 47.594 24.969 24.125 1 27.48 82 PRO B CA 1
ATOM 4886 C C . PRO B 1 82 ? 48.906 25.609 24.625 1 27.48 82 PRO B C 1
ATOM 4888 O O . PRO B 1 82 ? 49.5 26.438 23.938 1 27.48 82 PRO B O 1
ATOM 4891 N N . LYS B 1 83 ? 48.969 25.703 25.891 1 26.86 83 LYS B N 1
ATOM 4892 C CA . LYS B 1 83 ? 50.25 26.156 26.422 1 26.86 83 LYS B CA 1
ATOM 4893 C C . LYS B 1 83 ? 51.406 25.344 25.859 1 26.86 83 LYS B C 1
ATOM 4895 O O . LYS B 1 83 ? 51.312 24.125 25.734 1 26.86 83 LYS B O 1
ATOM 4900 N N . ARG B 1 84 ? 52.25 25.906 25.203 1 23.64 84 ARG B N 1
ATOM 4901 C CA . ARG B 1 84 ? 53.5 25.375 24.656 1 23.64 84 ARG B CA 1
ATOM 4902 C C . ARG B 1 84 ? 54.219 24.547 25.703 1 23.64 84 ARG B C 1
ATOM 4904 O O . ARG B 1 84 ? 54.812 25.078 26.641 1 23.64 84 ARG B O 1
ATOM 4911 N N . GLU B 1 85 ? 53.5 23.359 26.172 1 22.22 85 GLU B N 1
ATOM 4912 C CA . GLU B 1 85 ? 54.375 22.688 27.109 1 22.22 85 GLU B CA 1
ATOM 4913 C C . GLU B 1 85 ? 55.75 22.391 26.484 1 22.22 85 GLU B C 1
ATOM 4915 O O . GLU B 1 85 ? 55.844 22.094 25.297 1 22.22 85 GLU B O 1
ATOM 4920 N N . PRO B 1 86 ? 56.719 22.688 27.266 1 21.58 86 PRO B N 1
ATOM 4921 C CA . PRO B 1 86 ? 58.156 22.641 26.938 1 21.58 86 PRO B CA 1
ATOM 4922 C C . PRO B 1 86 ? 58.594 21.266 26.438 1 21.58 86 PRO B C 1
ATOM 4924 O O . PRO B 1 86 ? 57.906 20.266 26.656 1 21.58 86 PRO B O 1
ATOM 4927 N N . ALA B 1 87 ? 59.5 21.312 25.578 1 20.59 87 ALA B N 1
ATOM 4928 C CA . ALA B 1 87 ? 60.281 20.328 24.828 1 20.59 87 ALA B CA 1
ATOM 4929 C C . ALA B 1 87 ? 60.812 19.234 25.734 1 20.59 87 ALA B C 1
ATOM 4931 O O . ALA B 1 87 ? 61.719 18.469 25.359 1 20.59 87 ALA B O 1
ATOM 4932 N N . THR B 1 88 ? 59.906 18.828 26.828 1 19.7 88 THR B N 1
ATOM 4933 C CA . THR B 1 88 ? 60.812 18.031 27.609 1 19.7 88 THR B CA 1
ATOM 4934 C C . THR B 1 88 ? 61.375 16.859 26.781 1 19.7 88 THR B C 1
ATOM 4936 O O . THR B 1 88 ? 60.75 16.438 25.812 1 19.7 88 THR B O 1
ATOM 4939 N N . GLY B 1 89 ? 62.562 16.516 27.141 1 17.69 89 GLY B N 1
ATOM 4940 C CA . GLY B 1 89 ? 63.75 15.688 26.828 1 17.69 89 GLY B CA 1
ATOM 4941 C C . GLY B 1 89 ? 63.406 14.211 26.719 1 17.69 89 GLY B C 1
ATOM 4942 O O . GLY B 1 89 ? 62.281 13.789 27.031 1 17.69 89 GLY B O 1
ATOM 4943 N N . GLU B 1 90 ? 64.375 13.438 26.844 1 17.23 90 GLU B N 1
ATOM 4944 C CA . GLU B 1 90 ? 65.062 12.227 26.359 1 17.23 90 GLU B CA 1
ATOM 4945 C C . GLU B 1 90 ? 64.5 10.977 27.031 1 17.23 90 GLU B C 1
ATOM 4947 O O . GLU B 1 90 ? 64.562 9.875 26.5 1 17.23 90 GLU B O 1
ATOM 4952 N N . GLY B 1 91 ? 63.812 10.984 28.266 1 16.3 91 GLY B N 1
ATOM 4953 C CA . GLY B 1 91 ? 64.5 9.906 28.953 1 16.3 91 GLY B CA 1
ATOM 4954 C C . GLY B 1 91 ? 64.188 8.531 28.406 1 16.3 91 GLY B C 1
ATOM 4955 O O . GLY B 1 91 ? 63.188 8.391 27.656 1 16.3 91 GLY B O 1
ATOM 4956 N N . ALA B 1 92 ? 64.875 7.52 28.984 1 16.2 92 ALA B N 1
ATOM 4957 C CA . ALA B 1 92 ? 65.625 6.273 28.922 1 16.2 92 ALA B CA 1
ATOM 4958 C C . ALA B 1 92 ? 64.688 5.07 29.156 1 16.2 92 ALA B C 1
ATOM 4960 O O . ALA B 1 92 ? 65 3.971 28.672 1 16.2 92 ALA B O 1
ATOM 4961 N N . GLY B 1 93 ? 63.656 5.105 30.031 1 15.59 93 GLY B N 1
ATOM 4962 C CA . GLY B 1 93 ? 63.812 3.898 30.828 1 15.59 93 GLY B CA 1
ATOM 4963 C C . GLY B 1 93 ? 63.344 2.646 30.141 1 15.59 93 GLY B C 1
ATOM 4964 O O . GLY B 1 93 ? 62.375 2.699 29.375 1 15.59 93 GLY B O 1
ATOM 4965 N N . TRP B 1 94 ? 64.188 1.588 30.125 1 16.05 94 TRP B N 1
ATOM 4966 C CA . TRP B 1 94 ? 64.5 0.232 29.688 1 16.05 94 TRP B CA 1
ATOM 4967 C C . TRP B 1 94 ? 63.531 -0.778 30.344 1 16.05 94 TRP B C 1
ATOM 4969 O O . TRP B 1 94 ? 63.562 -1.963 30 1 16.05 94 TRP B O 1
ATOM 4979 N N . ALA B 1 95 ? 62.625 -0.403 31.25 1 15.19 95 ALA B N 1
ATOM 4980 C CA . ALA B 1 95 ? 62.656 -1.526 32.188 1 15.19 95 ALA B CA 1
ATOM 4981 C C . ALA B 1 95 ? 62.156 -2.799 31.516 1 15.19 95 ALA B C 1
ATOM 4983 O O . ALA B 1 95 ? 61.281 -2.738 30.625 1 15.19 95 ALA B O 1
ATOM 4984 N N . THR B 1 96 ? 62.688 -3.898 32.062 1 15.86 96 THR B N 1
ATOM 4985 C CA . THR B 1 96 ? 63.031 -5.301 31.875 1 15.86 96 THR B CA 1
ATOM 4986 C C . THR B 1 96 ? 61.812 -6.195 32.062 1 15.86 96 THR B C 1
ATOM 4988 O O . THR B 1 96 ? 61.531 -7.023 31.203 1 15.86 96 THR B O 1
ATOM 4991 N N . GLY B 1 97 ? 61.312 -6.496 33.344 1 14.52 97 GLY B N 1
ATOM 4992 C CA . GLY B 1 97 ? 61.531 -7.863 33.812 1 14.52 97 GLY B CA 1
ATOM 4993 C C . GLY B 1 97 ? 60.375 -8.789 33.406 1 14.52 97 GLY B C 1
ATOM 4994 O O . GLY B 1 97 ? 59.375 -8.352 32.875 1 14.52 97 GLY B O 1
ATOM 4995 N N . ASP B 1 98 ? 59.844 -9.578 34.438 1 15.16 98 ASP B N 1
ATOM 4996 C CA . ASP B 1 98 ? 59.969 -11.008 34.75 1 15.16 98 ASP B CA 1
ATOM 4997 C C . ASP B 1 98 ? 58.656 -11.734 34.375 1 15.16 98 ASP B C 1
ATOM 4999 O O . ASP B 1 98 ? 57.625 -11.109 34.125 1 15.16 98 ASP B O 1
ATOM 5003 N N . GLY B 1 99 ? 58.25 -12.781 35.281 1 15.01 99 GLY B N 1
ATOM 5004 C CA . GLY B 1 99 ? 58.219 -14.234 35.281 1 15.01 99 GLY B CA 1
ATOM 5005 C C . GLY B 1 99 ? 56.812 -14.781 35.062 1 15.01 99 GLY B C 1
ATOM 5006 O O . GLY B 1 99 ? 55.844 -14.008 34.906 1 15.01 99 GLY B O 1
ATOM 5007 N N . GLY B 1 100 ? 56.281 -15.773 36 1 14.89 100 GLY B N 1
ATOM 5008 C CA . GLY B 1 100 ? 56.062 -17.203 35.875 1 14.89 100 GLY B CA 1
ATOM 5009 C C . GLY B 1 100 ? 54.594 -17.578 35.781 1 14.89 100 GLY B C 1
ATOM 5010 O O . GLY B 1 100 ? 54.188 -18.234 34.844 1 14.89 100 GLY B O 1
ATOM 5011 N N . ALA B 1 101 ? 53.75 -17.531 36.906 1 14.4 101 ALA B N 1
ATOM 5012 C CA . ALA B 1 101 ? 53.281 -18.797 37.469 1 14.4 101 ALA B CA 1
ATOM 5013 C C . ALA B 1 101 ? 51.906 -19.172 36.875 1 14.4 101 ALA B C 1
ATOM 5015 O O . ALA B 1 101 ? 51.156 -18.297 36.438 1 14.4 101 ALA B O 1
ATOM 5016 N N . ARG B 1 102 ? 51.531 -20.609 36.938 1 14.89 102 ARG B N 1
ATOM 5017 C CA . ARG B 1 102 ? 50.75 -21.703 36.344 1 14.89 102 ARG B CA 1
ATOM 5018 C C . ARG B 1 102 ? 49.375 -21.812 37 1 14.89 102 ARG B C 1
ATOM 5020 O O . ARG B 1 102 ? 48.5 -22.484 36.438 1 14.89 102 ARG B O 1
ATOM 5027 N N . ALA B 1 103 ? 48.969 -21.188 38.125 1 13.82 103 ALA B N 1
ATOM 5028 C CA . ALA B 1 103 ? 48.281 -22.172 38.938 1 13.82 103 ALA B CA 1
ATOM 5029 C C . ALA B 1 103 ? 46.969 -22.594 38.312 1 13.82 103 ALA B C 1
ATOM 5031 O O . ALA B 1 103 ? 46.406 -21.875 37.5 1 13.82 103 ALA B O 1
ATOM 5032 N N . ASP B 1 104 ? 46.25 -23.719 39.031 1 15.01 104 ASP B N 1
ATOM 5033 C CA . ASP B 1 104 ? 45.5 -24.984 39.031 1 15.01 104 ASP B CA 1
ATOM 5034 C C . ASP B 1 104 ? 44 -24.734 39.031 1 15.01 104 ASP B C 1
ATOM 5036 O O . ASP B 1 104 ? 43.531 -23.656 39.406 1 15.01 104 ASP B O 1
ATOM 5040 N N . GLY B 1 105 ? 43.094 -25.766 38.625 1 15.09 105 GLY B N 1
ATOM 5041 C CA . GLY B 1 105 ? 41.844 -26.219 38.031 1 15.09 105 GLY B CA 1
ATOM 5042 C C . GLY B 1 105 ? 40.688 -26.266 39 1 15.09 105 GLY B C 1
ATOM 5043 O O . GLY B 1 105 ? 39.531 -26.094 38.625 1 15.09 105 GLY B O 1
ATOM 5044 N N . ASP B 1 106 ? 40.625 -26.875 40.312 1 14.12 106 ASP B N 1
ATOM 5045 C CA . ASP B 1 106 ? 39.781 -28.016 40.594 1 14.12 106 ASP B CA 1
ATOM 5046 C C . ASP B 1 106 ? 38.375 -27.562 40.969 1 14.12 106 ASP B C 1
ATOM 5048 O O . ASP B 1 106 ? 37.375 -28.109 40.5 1 14.12 106 ASP B O 1
ATOM 5052 N N . ALA B 1 107 ? 38 -26.922 42.156 1 13.79 107 ALA B N 1
ATOM 5053 C CA . ALA B 1 107 ? 37.375 -27.641 43.25 1 13.79 107 ALA B CA 1
ATOM 5054 C C . ALA B 1 107 ? 35.875 -27.812 42.969 1 13.79 107 ALA B C 1
ATOM 5056 O O . ALA B 1 107 ? 35.344 -27.219 42.031 1 13.79 107 ALA B O 1
ATOM 5057 N N . GLY B 1 108 ? 34.906 -27.438 44.156 1 13.77 108 GLY B N 1
ATOM 5058 C CA . GLY B 1 108 ? 34.125 -28.078 45.219 1 13.77 108 GLY B CA 1
ATOM 5059 C C . GLY B 1 108 ? 32.656 -28.109 44.938 1 13.77 108 GLY B C 1
ATOM 5060 O O . GLY B 1 108 ? 32.156 -27.344 44.125 1 13.77 108 GLY B O 1
ATOM 5061 N N . VAL B 1 109 ? 31.781 -29.062 45.719 1 15.43 109 VAL B N 1
ATOM 5062 C CA . VAL B 1 109 ? 30.719 -30.047 45.906 1 15.43 109 VAL B CA 1
ATOM 5063 C C . VAL B 1 109 ? 29.438 -29.359 46.312 1 15.43 109 VAL B C 1
ATOM 5065 O O . VAL B 1 109 ? 28.391 -29.547 45.688 1 15.43 109 VAL B O 1
ATOM 5068 N N . TRP B 1 110 ? 28.953 -29.359 47.75 1 14.2 110 TRP B N 1
ATOM 5069 C CA . TRP B 1 110 ? 28 -30.203 48.438 1 14.2 110 TRP B CA 1
ATOM 5070 C C . TRP B 1 110 ? 26.672 -29.469 48.656 1 14.2 110 TRP B C 1
ATOM 5072 O O . TRP B 1 110 ? 25.609 -29.984 48.281 1 14.2 110 TRP B O 1
ATOM 5082 N N . ALA B 1 111 ? 26.266 -28.766 49.906 1 13.62 111 ALA B N 1
ATOM 5083 C CA . ALA B 1 111 ? 25.484 -29.281 51.031 1 13.62 111 ALA B CA 1
ATOM 5084 C C . ALA B 1 111 ? 24.016 -28.891 50.875 1 13.62 111 ALA B C 1
ATOM 5086 O O . ALA B 1 111 ? 23.656 -28.078 50.031 1 13.62 111 ALA B O 1
ATOM 5087 N N . GLY B 1 112 ? 23.266 -28.266 52.125 1 13.69 112 GLY B N 1
ATOM 5088 C CA . GLY B 1 112 ? 22.453 -28.703 53.25 1 13.69 112 GLY B CA 1
ATOM 5089 C C . GLY B 1 112 ? 21 -28.297 53.125 1 13.69 112 GLY B C 1
ATOM 5090 O O . GLY B 1 112 ? 20.578 -27.75 52.094 1 13.69 112 GLY B O 1
ATOM 5091 N N . GLY B 1 113 ? 20.312 -27.406 54.25 1 13.63 113 GLY B N 1
ATOM 5092 C CA . GLY B 1 113 ? 19.453 -27.688 55.375 1 13.63 113 GLY B CA 1
ATOM 5093 C C . GLY B 1 113 ? 18 -27.312 55.125 1 13.63 113 GLY B C 1
ATOM 5094 O O . GLY B 1 113 ? 17.672 -26.672 54.125 1 13.63 113 GLY B O 1
ATOM 5095 N N . ASP B 1 114 ? 17.172 -26.656 56.312 1 14.41 114 ASP B N 1
ATOM 5096 C CA . ASP B 1 114 ? 16.172 -27 57.281 1 14.41 114 ASP B CA 1
ATOM 5097 C C . ASP B 1 114 ? 14.844 -26.312 57 1 14.41 114 ASP B C 1
ATOM 5099 O O . ASP B 1 114 ? 13.836 -26.969 56.719 1 14.41 114 ASP B O 1
ATOM 5103 N N . GLY B 1 115 ? 14.188 -25.266 58 1 13.8 115 GLY B N 1
ATOM 5104 C CA . GLY B 1 115 ? 13.203 -25.359 59.062 1 13.8 115 GLY B CA 1
ATOM 5105 C C . GLY B 1 115 ? 11.844 -24.797 58.688 1 13.8 115 GLY B C 1
ATOM 5106 O O . GLY B 1 115 ? 11.68 -24.281 57.594 1 13.8 115 GLY B O 1
ATOM 5107 N N . GLY B 1 116 ? 11.008 -23.75 59.688 1 13.96 116 GLY B N 1
ATOM 5108 C CA . GLY B 1 116 ? 9.953 -23.812 60.688 1 13.96 116 GLY B CA 1
ATOM 5109 C C . GLY B 1 116 ? 8.68 -23.109 60.25 1 13.96 116 GLY B C 1
ATOM 5110 O O . GLY B 1 116 ? 8.5 -22.828 59.062 1 13.96 116 GLY B O 1
ATOM 5111 N N . ALA B 1 117 ? 8.125 -21.797 60.938 1 13.83 117 ALA B N 1
ATOM 5112 C CA . ALA B 1 117 ? 7.086 -21.578 61.938 1 13.83 117 ALA B CA 1
ATOM 5113 C C . ALA B 1 117 ? 5.809 -21.047 61.312 1 13.83 117 ALA B C 1
ATOM 5115 O O . ALA B 1 117 ? 5.824 -20.562 60.188 1 13.83 117 ALA B O 1
ATOM 5116 N N . TRP B 1 118 ? 4.727 -20.109 62.312 1 14.16 118 TRP B N 1
ATOM 5117 C CA . TRP B 1 118 ? 3.469 -20.188 63.031 1 14.16 118 TRP B CA 1
ATOM 5118 C C . TRP B 1 118 ? 2.459 -19.188 62.5 1 14.16 118 TRP B C 1
ATOM 5120 O O . TRP B 1 118 ? 1.332 -19.547 62.156 1 14.16 118 TRP B O 1
ATOM 5130 N N . ALA B 1 119 ? 2.221 -17.75 62.938 1 13.51 119 ALA B N 1
ATOM 5131 C CA . ALA B 1 119 ? 1.232 -17.219 63.875 1 13.51 119 ALA B CA 1
ATOM 5132 C C . ALA B 1 119 ? 0.018 -16.656 63.125 1 13.51 119 ALA B C 1
ATOM 5134 O O . ALA B 1 119 ? 0.089 -16.359 61.938 1 13.51 119 ALA B O 1
ATOM 5135 N N . ASP B 1 120 ? -1.188 -15.758 64 1 14.64 120 ASP B N 1
ATOM 5136 C CA . ASP B 1 120 ? -2.545 -15.719 64.5 1 14.64 120 ASP B CA 1
ATOM 5137 C C . ASP B 1 120 ? -3.324 -14.531 63.969 1 14.64 120 ASP B C 1
ATOM 5139 O O . ASP B 1 120 ? -4.48 -14.68 63.562 1 14.64 120 ASP B O 1
ATOM 5143 N N . GLY B 1 121 ? -3.113 -13.133 64.125 1 13.41 121 GLY B N 1
ATOM 5144 C CA . GLY B 1 121 ? -3.951 -12.273 65 1 13.41 121 GLY B CA 1
ATOM 5145 C C . GLY B 1 121 ? -5.156 -11.727 64.25 1 13.41 121 GLY B C 1
ATOM 5146 O O . GLY B 1 121 ? -5.203 -11.773 63 1 13.41 121 GLY B O 1
ATOM 5147 N N . GLU B 1 122 ? -6.074 -10.57 64.875 1 15.03 122 GLU B N 1
ATOM 5148 C CA . GLU B 1 122 ? -7.352 -10.188 65.5 1 15.03 122 GLU B CA 1
ATOM 5149 C C . GLU B 1 122 ? -8.039 -9.102 64.625 1 15.03 122 GLU B C 1
ATOM 5151 O O . GLU B 1 122 ? -9.219 -9.219 64.312 1 15.03 122 GLU B O 1
ATOM 5156 N N . GLY B 1 123 ? -7.68 -7.738 64.562 1 13.7 123 GLY B N 1
ATOM 5157 C CA . GLY B 1 123 ? -8.422 -6.66 65.25 1 13.7 123 GLY B CA 1
ATOM 5158 C C . GLY B 1 123 ? -9.586 -6.168 64.375 1 13.7 123 GLY B C 1
ATOM 5159 O O . GLY B 1 123 ? -9.664 -6.445 63.188 1 13.7 123 GLY B O 1
ATOM 5160 N N . ASP B 1 124 ? -10.453 -4.988 64.875 1 15.02 124 ASP B N 1
ATOM 5161 C CA . ASP B 1 124 ? -11.75 -4.488 65.312 1 15.02 124 ASP B CA 1
ATOM 5162 C C . ASP B 1 124 ? -12.352 -3.521 64.312 1 15.02 124 ASP B C 1
ATOM 5164 O O . ASP B 1 124 ? -11.852 -3.404 63.188 1 15.02 124 ASP B O 1
ATOM 5168 N N . GLY B 1 125 ? -12.695 -2.025 64.688 1 14.55 125 GLY B N 1
ATOM 5169 C CA . GLY B 1 125 ? -13.859 -1.277 65.125 1 14.55 125 GLY B CA 1
ATOM 5170 C C . GLY B 1 125 ? -14.281 -0.207 64.125 1 14.55 125 GLY B C 1
ATOM 5171 O O . GLY B 1 125 ? -15.273 0.493 64.375 1 14.55 125 GLY B O 1
ATOM 5172 N N . TRP B 1 126 ? -13.766 0.316 63.094 1 13.66 126 TRP B N 1
ATOM 5173 C CA . TRP B 1 126 ? -13.891 1.765 62.969 1 13.66 126 TRP B CA 1
ATOM 5174 C C . TRP B 1 126 ? -15.312 2.158 62.594 1 13.66 126 TRP B C 1
ATOM 5176 O O . TRP B 1 126 ? -15.945 1.495 61.75 1 13.66 126 TRP B O 1
ATOM 5186 N N . ALA B 1 127 ? -15.836 3.264 63.156 1 14.06 127 ALA B N 1
ATOM 5187 C CA . ALA B 1 127 ? -17.016 4.004 63.594 1 14.06 127 ALA B CA 1
ATOM 5188 C C . ALA B 1 127 ? -17.656 4.754 62.438 1 14.06 127 ALA B C 1
ATOM 5190 O O . ALA B 1 127 ? -17.062 4.871 61.344 1 14.06 127 ALA B O 1
ATOM 5191 N N . ALA B 1 128 ? -18.156 6.27 62.531 1 14.94 128 ALA B N 1
ATOM 5192 C CA . ALA B 1 128 ? -19.453 6.922 62.719 1 14.94 128 ALA B CA 1
ATOM 5193 C C . ALA B 1 128 ? -19.797 7.777 61.5 1 14.94 128 ALA B C 1
ATOM 5195 O O . ALA B 1 128 ? -20.922 7.746 61 1 14.94 128 ALA B O 1
ATOM 5196 N N . GLY B 1 129 ? -18.984 8.789 61 1 14.02 129 GLY B N 1
ATOM 5197 C CA . GLY B 1 129 ? -19.516 10.141 61.125 1 14.02 129 GLY B CA 1
ATOM 5198 C C . GLY B 1 129 ? -20.625 10.422 60.094 1 14.02 129 GLY B C 1
ATOM 5199 O O . GLY B 1 129 ? -20.781 9.68 59.125 1 14.02 129 GLY B O 1
ATOM 5200 N N . GLU B 1 130 ? -21.125 11.781 60 1 15.41 130 GLU B N 1
ATOM 5201 C CA . GLU B 1 130 ? -22.328 12.633 60.062 1 15.41 130 GLU B CA 1
ATOM 5202 C C . GLU B 1 130 ? -22.766 13.047 58.656 1 15.41 130 GLU B C 1
ATOM 5204 O O . GLU B 1 130 ? -21.953 13.062 57.719 1 15.41 130 GLU B O 1
ATOM 5209 N N . GLY B 1 131 ? -24.172 13.383 58.344 1 15.52 131 GLY B N 1
ATOM 5210 C CA . GLY B 1 131 ? -25.297 13.375 57.438 1 15.52 131 GLY B CA 1
ATOM 5211 C C . GLY B 1 131 ? -25.453 14.664 56.656 1 15.52 131 GLY B C 1
ATOM 5212 O O . GLY B 1 131 ? -26.344 14.781 55.812 1 15.52 131 GLY B O 1
ATOM 5213 N N . ASP B 1 132 ? -24.719 15.781 56.906 1 14.99 132 ASP B N 1
ATOM 5214 C CA . ASP B 1 132 ? -25.609 16.938 56.938 1 14.99 132 ASP B CA 1
ATOM 5215 C C . ASP B 1 132 ? -26.125 17.266 55.531 1 14.99 132 ASP B C 1
ATOM 5217 O O . ASP B 1 132 ? -25.578 16.766 54.531 1 14.99 132 ASP B O 1
ATOM 5221 N N . GLY B 1 133 ? -26.328 18.672 55.125 1 15.08 133 GLY B N 1
ATOM 5222 C CA . GLY B 1 133 ? -27.406 19.609 54.875 1 15.08 133 GLY B CA 1
ATOM 5223 C C . GLY B 1 133 ? -27.562 19.922 53.375 1 15.08 133 GLY B C 1
ATOM 5224 O O . GLY B 1 133 ? -26.625 19.734 52.594 1 15.08 133 GLY B O 1
ATOM 5225 N N . TRP B 1 134 ? -28.828 20.25 52.781 1 16.02 134 TRP B N 1
ATOM 5226 C CA . TRP B 1 134 ? -29.781 20.219 51.688 1 16.02 134 TRP B CA 1
ATOM 5227 C C . TRP B 1 134 ? -29.672 21.5 50.844 1 16.02 134 TRP B C 1
ATOM 5229 O O . TRP B 1 134 ? -30.375 21.656 49.844 1 16.02 134 TRP B O 1
ATOM 5239 N N . ALA B 1 135 ? -28.797 22.453 51.062 1 15.28 135 ALA B N 1
ATOM 5240 C CA . ALA B 1 135 ? -29.469 23.734 50.781 1 15.28 135 ALA B CA 1
ATOM 5241 C C . ALA B 1 135 ? -29.797 23.859 49.312 1 15.28 135 ALA B C 1
ATOM 5243 O O . ALA B 1 135 ? -29.172 23.203 48.469 1 15.28 135 ALA B O 1
ATOM 5244 N N . ASP B 1 136 ? -30.594 24.953 48.75 1 15.68 136 ASP B N 1
ATOM 5245 C CA . ASP B 1 136 ? -31.797 25.406 48.062 1 15.68 136 ASP B CA 1
ATOM 5246 C C . ASP B 1 136 ? -31.438 25.953 46.688 1 15.68 136 ASP B C 1
ATOM 5248 O O . ASP B 1 136 ? -32.219 25.797 45.719 1 15.68 136 ASP B O 1
ATOM 5252 N N . GLY B 1 137 ? -30.281 26.75 46.469 1 15.21 137 GLY B N 1
ATOM 5253 C CA . GLY B 1 137 ? -30.609 28.031 45.875 1 15.21 137 GLY B CA 1
ATOM 5254 C C . GLY B 1 137 ? -31.031 27.938 44.406 1 15.21 137 GLY B C 1
ATOM 5255 O O . GLY B 1 137 ? -30.828 26.906 43.781 1 15.21 137 GLY B O 1
ATOM 5256 N N . ASP B 1 138 ? -31.234 29.141 43.688 1 16.2 138 ASP B N 1
ATOM 5257 C CA . ASP B 1 138 ? -32.156 29.922 42.844 1 16.2 138 ASP B CA 1
ATOM 5258 C C . ASP B 1 138 ? -31.812 29.797 41.375 1 16.2 138 ASP B C 1
ATOM 5260 O O . ASP B 1 138 ? -30.641 29.859 41 1 16.2 138 ASP B O 1
ATOM 5264 N N . ALA B 1 139 ? -32.688 29.281 40.531 1 16.89 139 ALA B N 1
ATOM 5265 C CA . ALA B 1 139 ? -32.938 28.797 39.156 1 16.89 139 ALA B CA 1
ATOM 5266 C C . ALA B 1 139 ? -32.906 29.938 38.156 1 16.89 139 ALA B C 1
ATOM 5268 O O . ALA B 1 139 ? -33.344 29.766 37 1 16.89 139 ALA B O 1
ATOM 5269 N N . GLY B 1 140 ? -32.031 31 38.469 1 15.37 140 GLY B N 1
ATOM 5270 C CA . GLY B 1 140 ? -32.562 32.156 37.75 1 15.37 140 GLY B CA 1
ATOM 5271 C C . GLY B 1 140 ? -32.719 31.906 36.25 1 15.37 140 GLY B C 1
ATOM 5272 O O . GLY B 1 140 ? -32.281 30.875 35.75 1 15.37 140 GLY B O 1
ATOM 5273 N N . ALA B 1 141 ? -32.688 33.031 35.406 1 16.69 141 ALA B N 1
ATOM 5274 C CA . ALA B 1 141 ? -33.5 33.75 34.438 1 16.69 141 ALA B CA 1
ATOM 5275 C C . ALA B 1 141 ? -33.062 33.438 33.031 1 16.69 141 ALA B C 1
ATOM 5277 O O . ALA B 1 141 ? -31.859 33.406 32.719 1 16.69 141 ALA B O 1
ATOM 5278 N N . TRP B 1 142 ? -33.781 32.688 32.281 1 16.16 142 TRP B N 1
ATOM 5279 C CA . TRP B 1 142 ? -33.812 32.062 30.953 1 16.16 142 TRP B CA 1
ATOM 5280 C C . TRP B 1 142 ? -33.812 33.156 29.875 1 16.16 142 TRP B C 1
ATOM 5282 O O . TRP B 1 142 ? -34.031 32.844 28.688 1 16.16 142 TRP B O 1
ATOM 5292 N N . ALA B 1 143 ? -33.25 34.375 30.141 1 16.16 143 ALA B N 1
ATOM 5293 C CA . ALA B 1 143 ? -33.938 35.281 29.234 1 16.16 143 ALA B CA 1
ATOM 5294 C C . ALA B 1 143 ? -33.719 34.844 27.781 1 16.16 143 ALA B C 1
ATOM 5296 O O . ALA B 1 143 ? -32.75 34.156 27.469 1 16.16 143 ALA B O 1
ATOM 5297 N N . ASP B 1 144 ? -34.625 35.219 26.922 1 16.55 144 ASP B N 1
ATOM 5298 C CA . ASP B 1 144 ? -35.375 35 25.688 1 16.55 144 ASP B CA 1
ATOM 5299 C C . ASP B 1 144 ? -34.531 35.375 24.469 1 16.55 144 ASP B C 1
ATOM 5301 O O . ASP B 1 144 ? -34.75 34.812 23.375 1 16.55 144 ASP B O 1
ATOM 5305 N N . GLY B 1 145 ? -33.531 36.375 24.578 1 16.41 145 GLY B N 1
ATOM 5306 C CA . GLY B 1 145 ? -33.656 37.406 23.578 1 16.41 145 GLY B CA 1
ATOM 5307 C C . GLY B 1 145 ? -33.125 37 22.219 1 16.41 145 GLY B C 1
ATOM 5308 O O . GLY B 1 145 ? -31.906 36.844 22.062 1 16.41 145 GLY B O 1
ATOM 5309 N N . ASP B 1 146 ? -33.812 36.094 21.531 1 17.3 146 ASP B N 1
ATOM 5310 C CA . ASP B 1 146 ? -33.469 35.438 20.266 1 17.3 146 ASP B CA 1
ATOM 5311 C C . ASP B 1 146 ? -33.125 36.469 19.188 1 17.3 146 ASP B C 1
ATOM 5313 O O . ASP B 1 146 ? -32.781 36.094 18.062 1 17.3 146 ASP B O 1
ATOM 5317 N N . ASP B 1 147 ? -33.469 37.688 19.312 1 17.78 147 ASP B N 1
ATOM 5318 C CA . ASP B 1 147 ? -34.031 38.375 18.172 1 17.78 147 ASP B CA 1
ATOM 5319 C C . ASP B 1 147 ? -32.969 38.719 17.109 1 17.78 147 ASP B C 1
ATOM 5321 O O . ASP B 1 147 ? -33.25 39.469 16.172 1 17.78 147 ASP B O 1
ATOM 5325 N N . LEU B 1 148 ? -31.812 38.062 17 1 18.39 148 LEU B N 1
ATOM 5326 C CA . LEU B 1 148 ? -30.969 39.031 16.266 1 18.39 148 LEU B CA 1
ATOM 5327 C C . LEU B 1 148 ? -31.516 39.25 14.867 1 18.39 148 LEU B C 1
ATOM 5329 O O . LEU B 1 148 ? -31.844 38.312 14.156 1 18.39 148 LEU B O 1
ATOM 5333 N N . PRO B 1 149 ? -31.953 40.438 14.484 1 18.28 149 PRO B N 1
ATOM 5334 C CA . PRO B 1 149 ? -32.625 40.969 13.312 1 18.28 149 PRO B CA 1
ATOM 5335 C C . PRO B 1 149 ? -31.922 40.656 12.008 1 18.28 149 PRO B C 1
ATOM 5337 O O . PRO B 1 149 ? -30.719 40.375 12.008 1 18.28 149 PRO B O 1
ATOM 5340 N N . TYR B 1 150 ? -32.656 40.062 11.117 1 19.75 150 TYR B N 1
ATOM 5341 C CA . TYR B 1 150 ? -32.562 39.75 9.695 1 19.75 150 TYR B CA 1
ATOM 5342 C C . TYR B 1 150 ? -32.094 40.969 8.898 1 19.75 150 TYR B C 1
ATOM 5344 O O . TYR B 1 150 ? -32.812 41.938 8.711 1 19.75 150 TYR B O 1
ATOM 5352 N N . LEU B 1 151 ? -30.938 41.594 9.273 1 18.2 151 LEU B N 1
ATOM 5353 C CA . LEU B 1 151 ? -30.719 42.844 8.578 1 18.2 151 LEU B CA 1
ATOM 5354 C C . LEU B 1 151 ? -30.781 42.656 7.066 1 18.2 151 LEU B C 1
ATOM 5356 O O . LEU B 1 151 ? -30.047 41.844 6.508 1 18.2 151 LEU B O 1
ATOM 5360 N N . ASP B 1 152 ? -32.062 42.719 6.531 1 20.67 152 ASP B N 1
ATOM 5361 C CA . ASP B 1 152 ? -32.531 42.906 5.16 1 20.67 152 ASP B CA 1
ATOM 5362 C C . ASP B 1 152 ? -31.719 43.969 4.445 1 20.67 152 ASP B C 1
ATOM 5364 O O . ASP B 1 152 ? -31.938 45.156 4.656 1 20.67 152 ASP B O 1
ATOM 5368 N N . LEU B 1 153 ? -30.438 43.781 4.492 1 19.52 153 LEU B N 1
ATOM 5369 C CA . LEU B 1 153 ? -29.828 45 3.967 1 19.52 153 LEU B CA 1
ATOM 5370 C C . LEU B 1 153 ? -30.344 45.281 2.557 1 19.52 153 LEU B C 1
ATOM 5372 O O . LEU B 1 153 ? -30.312 44.406 1.689 1 19.52 153 LEU B O 1
ATOM 5376 N N . PRO B 1 154 ? -31.406 46.094 2.484 1 19.41 154 PRO B N 1
ATOM 5377 C CA . PRO B 1 154 ? -32.031 46.625 1.271 1 19.41 154 PRO B CA 1
ATOM 5378 C C . PRO B 1 154 ? -31.016 46.938 0.176 1 19.41 154 PRO B C 1
ATOM 5380 O O . PRO B 1 154 ? -29.812 47.094 0.463 1 19.41 154 PRO B O 1
ATOM 5383 N N . ASP B 1 155 ? -31.422 46.625 -1.107 1 21.94 155 ASP B N 1
ATOM 5384 C CA . ASP B 1 155 ? -30.906 46.906 -2.441 1 21.94 155 ASP B CA 1
ATOM 5385 C C . ASP B 1 155 ? -30.531 48.375 -2.582 1 21.94 155 ASP B C 1
ATOM 5387 O O . ASP B 1 155 ? -30.312 48.875 -3.693 1 21.94 155 ASP B O 1
ATOM 5391 N N . ASP B 1 156 ? -30.844 49.125 -1.438 1 20.33 156 ASP B N 1
ATOM 5392 C CA . ASP B 1 156 ? -30.922 50.5 -1.887 1 20.33 156 ASP B CA 1
ATOM 5393 C C . ASP B 1 156 ? -29.656 50.906 -2.666 1 20.33 156 ASP B C 1
ATOM 5395 O O . ASP B 1 156 ? -28.609 50.281 -2.512 1 20.33 156 ASP B O 1
ATOM 5399 N N . GLY B 1 157 ? -29.844 51.688 -3.781 1 19.97 157 GLY B N 1
ATOM 5400 C CA . GLY B 1 157 ? -29.188 52.469 -4.824 1 19.97 157 GLY B CA 1
ATOM 5401 C C . GLY B 1 157 ? -28 53.25 -4.328 1 19.97 157 GLY B C 1
ATOM 5402 O O . GLY B 1 157 ? -27.484 54.125 -5.031 1 19.97 157 GLY B O 1
ATOM 5403 N N . PHE B 1 158 ? -27.797 53.156 -2.924 1 19.83 158 PHE B N 1
ATOM 5404 C CA . PHE B 1 158 ? -27.125 54.406 -2.594 1 19.83 158 PHE B CA 1
ATOM 5405 C C . PHE B 1 158 ? -25.797 54.531 -3.324 1 19.83 158 PHE B C 1
ATOM 5407 O O . PHE B 1 158 ? -24.969 53.625 -3.24 1 19.83 158 PHE B O 1
ATOM 5414 N N . ASP B 1 159 ? -25.766 55.312 -4.43 1 21.39 159 ASP B N 1
ATOM 5415 C CA . ASP B 1 159 ? -24.812 56.062 -5.238 1 21.39 159 ASP B CA 1
ATOM 5416 C C . ASP B 1 159 ? -23.766 56.75 -4.359 1 21.39 159 ASP B C 1
ATOM 5418 O O . ASP B 1 159 ? -24.062 57.75 -3.711 1 21.39 159 ASP B O 1
ATOM 5422 N N . LEU B 1 160 ? -23.422 56.125 -3.273 1 19.08 160 LEU B N 1
ATOM 5423 C CA . LEU B 1 160 ? -22.625 57.062 -2.482 1 19.08 160 LEU B CA 1
ATOM 5424 C C . LEU B 1 160 ? -21.547 57.719 -3.332 1 19.08 160 LEU B C 1
ATOM 5426 O O . LEU B 1 160 ? -20.641 57.031 -3.826 1 19.08 160 LEU B O 1
ATOM 5430 N N . ASP B 1 161 ? -21.984 58.688 -4.047 1 20.81 161 ASP B N 1
ATOM 5431 C CA . ASP B 1 161 ? -21.234 59.781 -4.621 1 20.81 161 ASP B CA 1
ATOM 5432 C C . ASP B 1 161 ? -20.266 60.375 -3.605 1 20.81 161 ASP B C 1
ATOM 5434 O O . ASP B 1 161 ? -20.656 61.156 -2.725 1 20.81 161 ASP B O 1
ATOM 5438 N N . LEU B 1 162 ? -19.5 59.438 -2.992 1 21.03 162 LEU B N 1
ATOM 5439 C CA . LEU B 1 162 ? -18.5 60.094 -2.141 1 21.03 162 LEU B CA 1
ATOM 5440 C C . LEU B 1 162 ? -17.906 61.312 -2.83 1 21.03 162 LEU B C 1
ATOM 5442 O O . LEU B 1 162 ? -17.484 61.25 -3.982 1 21.03 162 LEU B O 1
ATOM 5446 N N . GLY B 1 163 ? -18.516 62.469 -2.676 1 20.73 163 GLY B N 1
ATOM 5447 C CA . GLY B 1 163 ? -18.203 63.844 -3.018 1 20.73 163 GLY B CA 1
ATOM 5448 C C . GLY B 1 163 ? -16.719 64.188 -2.939 1 20.73 163 GLY B C 1
ATOM 5449 O O . GLY B 1 163 ? -16.328 65.312 -2.795 1 20.73 163 GLY B O 1
ATOM 5450 N N . TRP B 1 164 ? -15.875 63.188 -2.533 1 22.5 164 TRP B N 1
ATOM 5451 C CA . TRP B 1 164 ? -14.594 63.812 -2.254 1 22.5 164 TRP B CA 1
ATOM 5452 C C . TRP B 1 164 ? -14.117 64.625 -3.455 1 22.5 164 TRP B C 1
ATOM 5454 O O . TRP B 1 164 ? -14.094 64.125 -4.582 1 22.5 164 TRP B O 1
ATOM 5464 N N . SER B 1 165 ? -14.531 65.75 -3.471 1 20.5 165 SER B N 1
ATOM 5465 C CA . SER B 1 165 ? -13.938 66.812 -4.277 1 20.5 165 SER B CA 1
ATOM 5466 C C . SER B 1 165 ? -12.414 66.812 -4.23 1 20.5 165 SER B C 1
ATOM 5468 O O . SER B 1 165 ? -11.828 66.438 -3.191 1 20.5 165 SER B O 1
ATOM 5470 N N . LEU B 1 166 ? -11.703 66.562 -5.395 1 23.58 166 LEU B N 1
ATOM 5471 C CA . LEU B 1 166 ? -10.305 66.5 -5.797 1 23.58 166 LEU B CA 1
ATOM 5472 C C . LEU B 1 166 ? -9.492 67.625 -5.109 1 23.58 166 LEU B C 1
ATOM 5474 O O . LEU B 1 166 ? -8.273 67.688 -5.312 1 23.58 166 LEU B O 1
ATOM 5478 N N . ASP B 1 167 ? -10.156 68.625 -4.594 1 22.31 167 ASP B N 1
ATOM 5479 C CA . ASP B 1 167 ? -9.273 69.812 -4.445 1 22.31 167 ASP B CA 1
ATOM 5480 C C . ASP B 1 167 ? -8.328 69.625 -3.256 1 22.31 167 ASP B C 1
ATOM 5482 O O . ASP B 1 167 ? -7.738 70.625 -2.771 1 22.31 167 ASP B O 1
ATOM 5486 N N . ALA B 1 168 ? -8.719 68.812 -2.352 1 26.42 168 ALA B N 1
ATOM 5487 C CA . ALA B 1 168 ? -8.102 69.188 -1.082 1 26.42 168 ALA B CA 1
ATOM 5488 C C . ALA B 1 168 ? -6.578 69.188 -1.188 1 26.42 168 ALA B C 1
ATOM 5490 O O . ALA B 1 168 ? -6.008 68.438 -1.965 1 26.42 168 ALA B O 1
ATOM 5491 N N . ARG B 1 169 ? -5.988 70.125 -0.495 1 26.98 169 ARG B N 1
ATOM 5492 C CA . ARG B 1 169 ? -4.613 70.625 -0.513 1 26.98 169 ARG B CA 1
ATOM 5493 C C . ARG B 1 169 ? -3.623 69.438 -0.285 1 26.98 169 ARG B C 1
ATOM 5495 O O . ARG B 1 169 ? -3.902 68.562 0.476 1 26.98 169 ARG B O 1
ATOM 5502 N N . ALA B 1 170 ? -2.645 69.375 -1.103 1 26.42 170 ALA B N 1
ATOM 5503 C CA . ALA B 1 170 ? -1.494 68.5 -1.271 1 26.42 170 ALA B CA 1
ATOM 5504 C C . ALA B 1 170 ? -0.783 68.25 0.057 1 26.42 170 ALA B C 1
ATOM 5506 O O . ALA B 1 170 ? -0.307 69.188 0.69 1 26.42 170 ALA B O 1
ATOM 5507 N N . PRO B 1 171 ? -1.429 67.375 0.955 1 28.61 171 PRO B N 1
ATOM 5508 C CA . PRO B 1 171 ? -0.699 67.5 2.219 1 28.61 171 PRO B CA 1
ATOM 5509 C C . PRO B 1 171 ? 0.815 67.562 2.027 1 28.61 171 PRO B C 1
ATOM 5511 O O . PRO B 1 171 ? 1.327 67 1.039 1 28.61 171 PRO B O 1
ATOM 5514 N N . ARG B 1 172 ? 1.5 68.5 2.535 1 27.14 172 ARG B N 1
ATOM 5515 C CA . ARG B 1 172 ? 2.939 68.75 2.479 1 27.14 172 ARG B CA 1
ATOM 5516 C C . ARG B 1 172 ? 3.715 67.5 2.91 1 27.14 172 ARG B C 1
ATOM 5518 O O . ARG B 1 172 ? 3.477 66.938 3.992 1 27.14 172 ARG B O 1
ATOM 5525 N N . VAL B 1 173 ? 4.07 66.688 1.906 1 28.64 173 VAL B N 1
ATOM 5526 C CA . VAL B 1 173 ? 4.957 65.562 2.031 1 28.64 173 VAL B CA 1
ATOM 5527 C C . VAL B 1 173 ? 6.148 65.875 2.918 1 28.64 173 VAL B C 1
ATOM 5529 O O . VAL B 1 173 ? 6.914 66.812 2.604 1 28.64 173 VAL B O 1
ATOM 5532 N N . PRO B 1 174 ? 5.953 65.75 4.195 1 29.8 174 PRO B N 1
ATOM 5533 C CA . PRO B 1 174 ? 7.141 66.188 4.922 1 29.8 174 PRO B CA 1
ATOM 5534 C C . PRO B 1 174 ? 8.445 65.688 4.297 1 29.8 174 PRO B C 1
ATOM 5536 O O . PRO B 1 174 ? 8.438 64.688 3.568 1 29.8 174 PRO B O 1
ATOM 5539 N N . ALA B 1 175 ? 9.516 66.438 4.262 1 27.39 175 ALA B N 1
ATOM 5540 C CA . ALA B 1 175 ? 10.836 66.25 3.674 1 27.39 175 ALA B CA 1
ATOM 5541 C C . ALA B 1 175 ? 11.438 64.938 4.094 1 27.39 175 ALA B C 1
ATOM 5543 O O . ALA B 1 175 ? 11.156 64.438 5.184 1 27.39 175 ALA B O 1
ATOM 5544 N N . PRO B 1 176 ? 11.867 64.125 3.109 1 26.03 176 PRO B N 1
ATOM 5545 C CA . PRO B 1 176 ? 12.43 62.75 3.324 1 26.03 176 PRO B CA 1
ATOM 5546 C C . PRO B 1 176 ? 13.477 62.719 4.438 1 26.03 176 PRO B C 1
ATOM 5548 O O . PRO B 1 176 ? 14.391 63.562 4.453 1 26.03 176 PRO B O 1
ATOM 5551 N N . ARG B 1 177 ? 13.094 62.406 5.652 1 32.59 177 ARG B N 1
ATOM 5552 C CA . ARG B 1 177 ? 14.102 62.344 6.699 1 32.59 177 ARG B CA 1
ATOM 5553 C C . ARG B 1 177 ? 15.359 61.625 6.199 1 32.59 177 ARG B C 1
ATOM 5555 O O . ARG B 1 177 ? 15.289 60.75 5.34 1 32.59 177 ARG B O 1
ATOM 5562 N N . THR B 1 178 ? 16.422 62.219 6.227 1 30.47 178 THR B N 1
ATOM 5563 C CA . THR B 1 178 ? 17.766 61.719 5.902 1 30.47 178 THR B CA 1
ATOM 5564 C C . THR B 1 178 ? 17.984 60.312 6.445 1 30.47 178 THR B C 1
ATOM 5566 O O . THR B 1 178 ? 17.766 60.062 7.633 1 30.47 178 THR B O 1
ATOM 5569 N N . GLU B 1 179 ? 17.812 59.312 5.609 1 28.97 179 GLU B N 1
ATOM 5570 C CA . GLU B 1 179 ? 18 57.906 5.887 1 28.97 179 GLU B CA 1
ATOM 5571 C C . GLU B 1 179 ? 19.219 57.656 6.75 1 28.97 179 GLU B C 1
ATOM 5573 O O . GLU B 1 179 ? 20.328 58.094 6.406 1 28.97 179 GLU B O 1
ATOM 5578 N N . GLN B 1 180 ? 19.078 57.719 8.055 1 32.19 180 GLN B N 1
ATOM 5579 C CA . GLN B 1 180 ? 20.188 57.344 8.914 1 32.19 180 GLN B CA 1
ATOM 5580 C C . GLN B 1 180 ? 20.953 56.156 8.344 1 32.19 180 GLN B C 1
ATOM 5582 O O . GLN B 1 180 ? 20.375 55.312 7.648 1 32.19 180 GLN B O 1
ATOM 5587 N N . PRO B 1 181 ? 22.281 56.188 8.32 1 34.69 181 PRO B N 1
ATOM 5588 C CA . PRO B 1 181 ? 23.109 55.094 7.797 1 34.69 181 PRO B CA 1
ATOM 5589 C C . PRO B 1 181 ? 22.594 53.719 8.219 1 34.69 181 PRO B C 1
ATOM 5591 O O . PRO B 1 181 ? 22.031 53.562 9.305 1 34.69 181 PRO B O 1
ATOM 5594 N N . GLY B 1 182 ? 21.984 53 7.344 1 35.31 182 GLY B N 1
ATOM 5595 C CA . GLY B 1 182 ? 21.391 51.688 7.461 1 35.31 182 GLY B CA 1
ATOM 5596 C C . GLY B 1 182 ? 22.109 50.781 8.453 1 35.31 182 GLY B C 1
ATOM 5597 O O . GLY B 1 182 ? 23.25 51.062 8.852 1 35.31 182 GLY B O 1
ATOM 5598 N N . PRO B 1 183 ? 21.406 50.188 9.344 1 39.84 183 PRO B N 1
ATOM 5599 C CA . PRO B 1 183 ? 21.984 49.312 10.391 1 39.84 183 PRO B CA 1
ATOM 5600 C C . PRO B 1 183 ? 23.25 48.594 9.945 1 39.84 183 PRO B C 1
ATOM 5602 O O . PRO B 1 183 ? 23.453 48.375 8.75 1 39.84 183 PRO B O 1
ATOM 5605 N N . ARG B 1 184 ? 24.297 48.688 10.672 1 43.97 184 ARG B N 1
ATOM 5606 C CA . ARG B 1 184 ? 25.609 48.031 10.57 1 43.97 184 ARG B CA 1
ATOM 5607 C C . ARG B 1 184 ? 25.469 46.594 10.047 1 43.97 184 ARG B C 1
ATOM 5609 O O . ARG B 1 184 ? 24.656 45.812 10.555 1 43.97 184 ARG B O 1
ATOM 5616 N N . HIS B 1 185 ? 25.844 46.281 8.75 1 53.06 185 HIS B N 1
ATOM 5617 C CA . HIS B 1 185 ? 25.953 45 8.023 1 53.06 185 HIS B CA 1
ATOM 5618 C C . HIS B 1 185 ? 26.641 43.938 8.875 1 53.06 185 HIS B C 1
ATOM 5620 O O . HIS B 1 185 ? 27.781 44.156 9.305 1 53.06 185 HIS B O 1
ATOM 5626 N N . ASP B 1 186 ? 25.891 43.219 9.633 1 62.34 186 ASP B N 1
ATOM 5627 C CA . ASP B 1 186 ? 26.484 42.062 10.273 1 62.34 186 ASP B CA 1
ATOM 5628 C C . ASP B 1 186 ? 27.297 41.25 9.273 1 62.34 186 ASP B C 1
ATOM 5630 O O . ASP B 1 186 ? 26.75 40.688 8.312 1 62.34 186 ASP B O 1
ATOM 5634 N N . PRO B 1 187 ? 28.594 41.375 9.273 1 65.44 187 PRO B N 1
ATOM 5635 C CA . PRO B 1 187 ? 29.453 40.656 8.328 1 65.44 187 PRO B CA 1
ATOM 5636 C C . PRO B 1 187 ? 29.172 39.156 8.258 1 65.44 187 PRO B C 1
ATOM 5638 O O . PRO B 1 187 ? 29.578 38.5 7.297 1 65.44 187 PRO B O 1
ATOM 5641 N N . HIS B 1 188 ? 28.469 38.656 9.227 1 72.94 188 HIS B N 1
ATOM 5642 C CA . HIS B 1 188 ? 28.203 37.219 9.211 1 72.94 188 HIS B CA 1
ATOM 5643 C C . HIS B 1 188 ? 26.734 36.938 9 1 72.94 188 HIS B C 1
ATOM 5645 O O . HIS B 1 188 ? 26.281 35.812 9.164 1 72.94 188 HIS B O 1
ATOM 5651 N N . GLY B 1 189 ? 26.109 38 8.617 1 86.56 189 GLY B N 1
ATOM 5652 C CA . GLY B 1 189 ? 24.688 37.812 8.398 1 86.56 189 GLY B CA 1
ATOM 5653 C C . GLY B 1 189 ? 24.359 37.031 7.133 1 86.56 189 GLY B C 1
ATOM 5654 O O . GLY B 1 189 ? 25.266 36.688 6.375 1 86.56 189 GLY B O 1
ATOM 5655 N N . LEU B 1 190 ? 23.141 36.688 6.953 1 91.44 190 LEU B N 1
ATOM 5656 C CA . LEU B 1 190 ? 22.672 35.844 5.848 1 91.44 190 LEU B CA 1
ATOM 5657 C C . LEU B 1 190 ? 23.047 36.469 4.504 1 91.44 190 LEU B C 1
ATOM 5659 O O . LEU B 1 190 ? 23.562 35.781 3.619 1 91.44 190 LEU B O 1
ATOM 5663 N N . LEU B 1 191 ? 22.844 37.781 4.328 1 91.38 191 LEU B N 1
ATOM 5664 C CA . LEU B 1 191 ? 23.141 38.469 3.078 1 91.38 191 LEU B CA 1
ATOM 5665 C C . LEU B 1 191 ? 24.656 38.5 2.826 1 91.38 191 LEU B C 1
ATOM 5667 O O . LEU B 1 191 ? 25.094 38.406 1.682 1 91.38 191 LEU B O 1
ATOM 5671 N N . ALA B 1 192 ? 25.359 38.656 3.916 1 91.81 192 ALA B N 1
ATOM 5672 C CA . ALA B 1 192 ? 26.828 38.656 3.793 1 91.81 192 ALA B CA 1
ATOM 5673 C C . ALA B 1 192 ? 27.328 37.281 3.328 1 91.81 192 ALA B C 1
ATOM 5675 O O . ALA B 1 192 ? 28.219 37.219 2.475 1 91.81 192 ALA B O 1
ATOM 5676 N N . ARG B 1 193 ? 26.844 36.25 3.891 1 94.44 193 ARG B N 1
ATOM 5677 C CA . ARG B 1 193 ? 27.234 34.906 3.494 1 94.44 193 ARG B CA 1
ATOM 5678 C C . ARG B 1 193 ? 26.828 34.625 2.057 1 94.44 193 ARG B C 1
ATOM 5680 O O . ARG B 1 193 ? 27.562 33.969 1.308 1 94.44 193 ARG B O 1
ATOM 5687 N N . LEU B 1 194 ? 25.641 35.094 1.728 1 94.56 194 LEU B N 1
ATOM 5688 C CA . LEU B 1 194 ? 25.188 34.969 0.345 1 94.56 194 LEU B CA 1
ATOM 5689 C C . LEU B 1 194 ? 26.141 35.719 -0.604 1 94.56 194 LEU B C 1
ATOM 5691 O O . LEU B 1 194 ? 26.516 35.156 -1.647 1 94.56 194 LEU B O 1
ATOM 5695 N N . ALA B 1 195 ? 26.547 36.844 -0.246 1 93.94 195 ALA B N 1
ATOM 5696 C CA . ALA B 1 195 ? 27.453 37.656 -1.051 1 93.94 195 ALA B CA 1
ATOM 5697 C C . ALA B 1 195 ? 28.797 36.938 -1.23 1 93.94 195 ALA B C 1
ATOM 5699 O O . ALA B 1 195 ? 29.375 36.969 -2.316 1 93.94 195 ALA B O 1
ATOM 5700 N N . LYS B 1 196 ? 29.203 36.375 -0.141 1 92.94 196 LYS B N 1
ATOM 5701 C CA . LYS B 1 196 ? 30.469 35.625 -0.212 1 92.94 196 LYS B CA 1
ATOM 5702 C C . LYS B 1 196 ? 30.375 34.5 -1.23 1 92.94 196 LYS B C 1
ATOM 5704 O O . LYS B 1 196 ? 31.312 34.281 -2.004 1 92.94 196 LYS B O 1
ATOM 5709 N N . GLU B 1 197 ? 29.297 33.781 -1.229 1 93.25 197 GLU B N 1
ATOM 5710 C CA . GLU B 1 197 ? 29.094 32.688 -2.17 1 93.25 197 GLU B CA 1
ATOM 5711 C C . GLU B 1 197 ? 29.047 33.219 -3.607 1 93.25 197 GLU B C 1
ATOM 5713 O O . GLU B 1 197 ? 29.438 32.5 -4.535 1 93.25 197 GLU B O 1
ATOM 5718 N N . LEU B 1 198 ? 28.547 34.438 -3.77 1 90.88 198 LEU B N 1
ATOM 5719 C CA . LEU B 1 198 ? 28.453 35.031 -5.094 1 90.88 198 LEU B CA 1
ATOM 5720 C C . LEU B 1 198 ? 29.719 35.812 -5.441 1 90.88 198 LEU B C 1
ATOM 5722 O O . LEU B 1 198 ? 29.844 36.344 -6.551 1 90.88 198 LEU B O 1
ATOM 5726 N N . SER B 1 199 ? 30.656 35.906 -4.508 1 91.31 199 SER B N 1
ATOM 5727 C CA . SER B 1 199 ? 31.922 36.625 -4.668 1 91.31 199 SER B CA 1
ATOM 5728 C C . SER B 1 199 ? 31.688 38.094 -4.949 1 91.31 199 SER B C 1
ATOM 5730 O O . SER B 1 199 ? 32.281 38.656 -5.867 1 91.31 199 SER B O 1
ATOM 5732 N N . VAL B 1 200 ? 30.75 38.625 -4.191 1 91.81 200 VAL B N 1
ATOM 5733 C CA . VAL B 1 200 ? 30.453 40.062 -4.277 1 91.81 200 VAL B CA 1
ATOM 5734 C C . VAL B 1 200 ? 30.328 40.625 -2.873 1 91.81 200 VAL B C 1
ATOM 5736 O O . VAL B 1 200 ? 30.422 39.906 -1.879 1 91.81 200 VAL B O 1
ATOM 5739 N N . ASP B 1 201 ? 30.156 42 -2.846 1 88.12 201 ASP B N 1
ATOM 5740 C CA . ASP B 1 201 ? 29.906 42.625 -1.563 1 88.12 201 ASP B CA 1
ATOM 5741 C C . ASP B 1 201 ? 28.469 42.438 -1.108 1 88.12 201 ASP B C 1
ATOM 5743 O O . ASP B 1 201 ? 27.578 42.219 -1.933 1 88.12 201 ASP B O 1
ATOM 5747 N N . ALA B 1 202 ? 28.25 42.5 0.161 1 86.44 202 ALA B N 1
ATOM 5748 C CA . ALA B 1 202 ? 26.953 42.188 0.78 1 86.44 202 ALA B CA 1
ATOM 5749 C C . ALA B 1 202 ? 25.844 43.062 0.175 1 86.44 202 ALA B C 1
ATOM 5751 O O . ALA B 1 202 ? 24.734 42.562 -0.055 1 86.44 202 ALA B O 1
ATOM 5752 N N . ASP B 1 203 ? 26.141 44.281 -0.181 1 84.5 203 ASP B N 1
ATOM 5753 C CA . ASP B 1 203 ? 25.141 45.219 -0.689 1 84.5 203 ASP B CA 1
ATOM 5754 C C . ASP B 1 203 ? 24.812 44.906 -2.152 1 84.5 203 ASP B C 1
ATOM 5756 O O . ASP B 1 203 ? 23.781 45.375 -2.66 1 84.5 203 ASP B O 1
ATOM 5760 N N . GLU B 1 204 ? 25.641 44.125 -2.699 1 89.56 204 GLU B N 1
ATOM 5761 C CA . GLU B 1 204 ? 25.469 43.844 -4.125 1 89.56 204 GLU B CA 1
ATOM 5762 C C . GLU B 1 204 ? 24.875 42.469 -4.359 1 89.56 204 GLU B C 1
ATOM 5764 O O . GLU B 1 204 ? 24.594 42.094 -5.496 1 89.56 204 GLU B O 1
ATOM 5769 N N . ALA B 1 205 ? 24.688 41.75 -3.311 1 90.5 205 ALA B N 1
ATOM 5770 C CA . ALA B 1 205 ? 24.297 40.375 -3.447 1 90.5 205 ALA B CA 1
ATOM 5771 C C . ALA B 1 205 ? 23 40.219 -4.223 1 90.5 205 ALA B C 1
ATOM 5773 O O . ALA B 1 205 ? 22.922 39.5 -5.223 1 90.5 205 ALA B O 1
ATOM 5774 N N . VAL B 1 206 ? 21.984 40.906 -3.865 1 91.38 206 VAL B N 1
ATOM 5775 C CA . VAL B 1 206 ? 20.656 40.812 -4.477 1 91.38 206 VAL B CA 1
ATOM 5776 C C . VAL B 1 206 ? 20.688 41.406 -5.883 1 91.38 206 VAL B C 1
ATOM 5778 O O . VAL B 1 206 ? 20.094 40.844 -6.809 1 91.38 206 VAL B O 1
ATOM 5781 N N . ALA B 1 207 ? 21.391 42.531 -6.02 1 89.62 207 ALA B N 1
ATOM 5782 C CA . ALA B 1 207 ? 21.531 43.125 -7.336 1 89.62 207 ALA B CA 1
ATOM 5783 C C . ALA B 1 207 ? 22.203 42.188 -8.328 1 89.62 207 ALA B C 1
ATOM 5785 O O . ALA B 1 207 ? 21.844 42.156 -9.508 1 89.62 207 ALA B O 1
ATOM 5786 N N . THR B 1 208 ? 23.156 41.469 -7.801 1 90.69 208 THR B N 1
ATOM 5787 C CA . THR B 1 208 ? 23.875 40.5 -8.633 1 90.69 208 THR B CA 1
ATOM 5788 C C . THR B 1 208 ? 22.953 39.375 -9.078 1 90.69 208 THR B C 1
ATOM 5790 O O . THR B 1 208 ? 23.047 38.906 -10.219 1 90.69 208 THR B O 1
ATOM 5793 N N . LEU B 1 209 ? 22.078 38.969 -8.25 1 91.94 209 LEU B N 1
ATOM 5794 C CA . LEU B 1 209 ? 21.172 37.875 -8.539 1 91.94 209 LEU B CA 1
ATOM 5795 C C . LEU B 1 209 ? 20.188 38.25 -9.648 1 91.94 209 LEU B C 1
ATOM 5797 O O . LEU B 1 209 ? 19.766 37.406 -10.43 1 91.94 209 LEU B O 1
ATOM 5801 N N . VAL B 1 210 ? 19.844 39.531 -9.727 1 90.75 210 VAL B N 1
ATOM 5802 C CA . VAL B 1 210 ? 18.812 39.938 -10.664 1 90.75 210 VAL B CA 1
ATOM 5803 C C . VAL B 1 210 ? 19.453 40.562 -11.906 1 90.75 210 VAL B C 1
ATOM 5805 O O . VAL B 1 210 ? 18.75 41.031 -12.805 1 90.75 210 VAL B O 1
ATOM 5808 N N . ASP B 1 211 ? 20.703 40.562 -11.906 1 85.94 211 ASP B N 1
ATOM 5809 C CA . ASP B 1 211 ? 21.406 41.125 -13.055 1 85.94 211 ASP B CA 1
ATOM 5810 C C . ASP B 1 211 ? 21.172 40.281 -14.305 1 85.94 211 ASP B C 1
ATOM 5812 O O . ASP B 1 211 ? 21.562 39.125 -14.352 1 85.94 211 ASP B O 1
ATOM 5816 N N . PRO B 1 212 ? 20.531 40.844 -15.32 1 73.31 212 PRO B N 1
ATOM 5817 C CA . PRO B 1 212 ? 20.219 40.094 -16.531 1 73.31 212 PRO B CA 1
ATOM 5818 C C . PRO B 1 212 ? 21.453 39.562 -17.25 1 73.31 212 PRO B C 1
ATOM 5820 O O . PRO B 1 212 ? 21.359 38.625 -18.016 1 73.31 212 PRO B O 1
ATOM 5823 N N . GLY B 1 213 ? 22.531 40.219 -17.094 1 66.19 213 GLY B N 1
ATOM 5824 C CA . GLY B 1 213 ? 23.75 39.844 -17.797 1 66.19 213 GLY B CA 1
ATOM 5825 C C . GLY B 1 213 ? 24.344 38.531 -17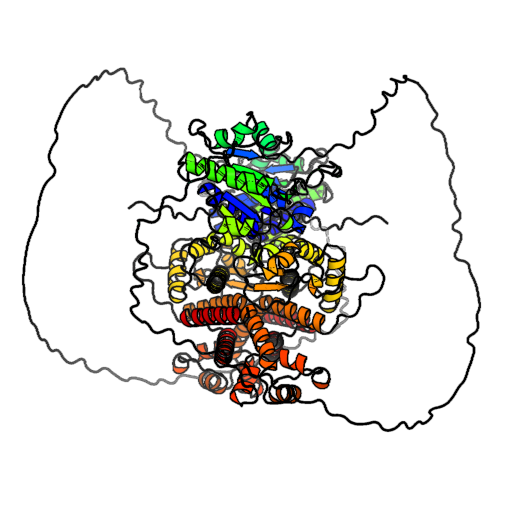.297 1 66.19 213 GLY B C 1
ATOM 5826 O O . GLY B 1 213 ? 25.203 37.938 -17.953 1 66.19 213 GLY B O 1
ATOM 5827 N N . ARG B 1 214 ? 23.969 38.062 -16.234 1 63.22 214 ARG B N 1
ATOM 5828 C CA . ARG B 1 214 ? 24.656 36.906 -15.68 1 63.22 214 ARG B CA 1
ATOM 5829 C C . ARG B 1 214 ? 23.922 35.625 -16.062 1 63.22 214 ARG B C 1
ATOM 5831 O O . ARG B 1 214 ? 24.453 34.531 -15.891 1 63.22 214 ARG B O 1
ATOM 5838 N N . GLY B 1 215 ? 23.281 35.625 -17.203 1 59.31 215 GLY B N 1
ATOM 5839 C CA . GLY B 1 215 ? 22.641 34.531 -17.906 1 59.31 215 GLY B CA 1
ATOM 5840 C C . GLY B 1 215 ? 22 33.531 -16.984 1 59.31 215 GLY B C 1
ATOM 5841 O O . GLY B 1 215 ? 20.984 32.938 -17.312 1 59.31 215 GLY B O 1
ATOM 5842 N N . ARG B 1 216 ? 22.688 32.938 -15.883 1 65.81 216 ARG B N 1
ATOM 5843 C CA . ARG B 1 216 ? 22.156 31.75 -15.195 1 65.81 216 ARG B CA 1
ATOM 5844 C C . ARG B 1 216 ? 21.484 32.156 -13.883 1 65.81 216 ARG B C 1
ATOM 5846 O O . ARG B 1 216 ? 22.047 32.906 -13.086 1 65.81 216 ARG B O 1
ATOM 5853 N N . ARG B 1 217 ? 20.203 31.922 -13.773 1 80.19 217 ARG B N 1
ATOM 5854 C CA . ARG B 1 217 ? 19.469 32.312 -12.578 1 80.19 217 ARG B CA 1
ATOM 5855 C C . ARG B 1 217 ? 19.375 31.156 -11.586 1 80.19 217 ARG B C 1
ATOM 5857 O O . ARG B 1 217 ? 18.703 30.156 -11.836 1 80.19 217 ARG B O 1
ATOM 5864 N N . PRO B 1 218 ? 20.078 31.375 -10.492 1 91.56 218 PRO B N 1
ATOM 5865 C CA . PRO B 1 218 ? 20.281 30.266 -9.547 1 91.56 218 PRO B CA 1
ATOM 5866 C C . PRO B 1 218 ? 19.125 30.125 -8.562 1 91.56 218 PRO B C 1
ATOM 5868 O O . PRO B 1 218 ? 18.297 31.031 -8.43 1 91.56 218 PRO B O 1
ATOM 5871 N N . VAL B 1 219 ? 18.969 29.062 -8.086 1 95.62 219 VAL B N 1
ATOM 5872 C CA . VAL B 1 219 ? 18.172 28.812 -6.891 1 95.62 219 VAL B CA 1
ATOM 5873 C C . VAL B 1 219 ? 19.047 28.984 -5.648 1 95.62 219 VAL B C 1
ATOM 5875 O O . VAL B 1 219 ? 20.062 28.312 -5.5 1 95.62 219 VAL B O 1
ATOM 5878 N N . VAL B 1 220 ? 18.688 29.938 -4.844 1 96.5 220 VAL B N 1
ATOM 5879 C CA . VAL B 1 220 ? 19.406 30.172 -3.598 1 96.5 220 VAL B CA 1
ATOM 5880 C C . VAL B 1 220 ? 18.781 29.375 -2.465 1 96.5 220 VAL B C 1
ATOM 5882 O O . VAL B 1 220 ? 17.609 29.578 -2.127 1 96.5 220 VAL B O 1
ATOM 5885 N N . GLY B 1 221 ? 19.594 28.469 -1.912 1 97.81 221 GLY B N 1
ATOM 5886 C CA . GLY B 1 221 ? 19.109 27.625 -0.833 1 97.81 221 GLY B CA 1
ATOM 5887 C C . GLY B 1 221 ? 19.484 28.141 0.543 1 97.81 221 GLY B C 1
ATOM 5888 O O . GLY B 1 221 ? 20.641 28.5 0.775 1 97.81 221 GLY B O 1
ATOM 5889 N N . VAL B 1 222 ? 18.469 28.156 1.466 1 97.38 222 VAL B N 1
ATOM 5890 C CA . VAL B 1 222 ? 18.703 28.594 2.836 1 97.38 222 VAL B CA 1
ATOM 5891 C C . VAL B 1 222 ? 18.062 27.609 3.814 1 97.38 222 VAL B C 1
ATOM 5893 O O . VAL B 1 222 ? 16.891 27.25 3.658 1 97.38 222 VAL B O 1
ATOM 5896 N N . ARG B 1 223 ? 18.781 27.188 4.754 1 97.31 223 ARG B N 1
ATOM 5897 C CA . ARG B 1 223 ? 18.281 26.453 5.902 1 97.31 223 ARG B CA 1
ATOM 5898 C C . ARG B 1 223 ? 17.984 27.391 7.07 1 97.31 223 ARG B C 1
ATOM 5900 O O . ARG B 1 223 ? 18.891 27.766 7.812 1 97.31 223 ARG B O 1
ATOM 5907 N N . ALA B 1 224 ? 16.766 27.609 7.309 1 96.75 224 ALA B N 1
ATOM 5908 C CA . ALA B 1 224 ? 16.375 28.672 8.227 1 96.75 224 ALA B CA 1
ATOM 5909 C C . ALA B 1 224 ? 16.688 28.297 9.672 1 96.75 224 ALA B C 1
ATOM 5911 O O . ALA B 1 224 ? 16.891 29.172 10.516 1 96.75 224 ALA B O 1
ATOM 5912 N N . TRP B 1 225 ? 16.672 26.969 10 1 94.94 225 TRP B N 1
ATOM 5913 C CA . TRP B 1 225 ? 16.891 26.562 11.383 1 94.94 225 TRP B CA 1
ATOM 5914 C C . TRP B 1 225 ? 18.344 26.781 11.789 1 94.94 225 TRP B C 1
ATOM 5916 O O . TRP B 1 225 ? 18.688 26.719 12.977 1 94.94 225 TRP B O 1
ATOM 5926 N N . THR B 1 226 ? 19.188 27.094 10.867 1 93.38 226 THR B N 1
ATOM 5927 C CA . THR B 1 226 ? 20.594 27.328 11.18 1 93.38 226 THR B CA 1
ATOM 5928 C C . THR B 1 226 ? 20.828 28.812 11.438 1 93.38 226 THR B C 1
ATOM 5930 O O . THR B 1 226 ? 21.906 29.203 11.93 1 93.38 226 THR B O 1
ATOM 5933 N N . GLU B 1 227 ? 19.906 29.688 11.117 1 91.69 227 GLU B N 1
ATOM 5934 C CA . GLU B 1 227 ? 20.031 31.141 11.305 1 91.69 227 GLU B CA 1
ATOM 5935 C C . GLU B 1 227 ? 19.938 31.516 12.781 1 91.69 227 GLU B C 1
ATOM 5937 O O . GLU B 1 227 ? 19.109 30.953 13.508 1 91.69 227 GLU B O 1
ATOM 5942 N N . PRO B 1 228 ? 20.875 32.281 13.266 1 80.94 228 PRO B N 1
ATOM 5943 C CA . PRO B 1 228 ? 20.891 32.656 14.688 1 80.94 228 PRO B CA 1
ATOM 5944 C C . PRO B 1 228 ? 19.656 33.469 15.094 1 80.94 228 PRO B C 1
ATOM 5946 O O . PRO B 1 228 ? 18.984 34.062 14.242 1 80.94 228 PRO B O 1
ATOM 5949 N N . ASP B 1 229 ? 19.438 33.312 16.516 1 69.5 229 ASP B N 1
ATOM 5950 C CA . ASP B 1 229 ? 18.406 34.156 17.094 1 69.5 229 ASP B CA 1
ATOM 5951 C C . ASP B 1 229 ? 18.891 35.594 17.25 1 69.5 229 ASP B C 1
ATOM 5953 O O . ASP B 1 229 ? 20.078 35.844 17.5 1 69.5 229 ASP B O 1
ATOM 5957 N N . ASP B 1 230 ? 18.641 36.469 16.625 1 55.16 230 ASP B N 1
ATOM 5958 C CA . ASP B 1 230 ? 19.156 37.844 16.719 1 55.16 230 ASP B CA 1
ATOM 5959 C C . ASP B 1 230 ? 19.219 38.281 18.188 1 55.16 230 ASP B C 1
ATOM 5961 O O . ASP B 1 230 ? 19.547 39.438 18.469 1 55.16 230 ASP B O 1
ATOM 5965 N N . HIS B 1 231 ? 18.75 37.562 19.188 1 45.56 231 HIS B N 1
ATOM 5966 C CA . HIS B 1 231 ? 18.891 38.156 20.516 1 45.56 231 HIS B CA 1
ATOM 5967 C C . HIS B 1 231 ? 20.359 38.312 20.891 1 45.56 231 HIS B C 1
ATOM 5969 O O . HIS B 1 231 ? 20.688 39.031 21.828 1 45.56 231 HIS B O 1
ATOM 5975 N N . ASP B 1 232 ? 21.156 37.375 20.594 1 42.25 232 ASP B N 1
ATOM 5976 C CA . ASP B 1 232 ? 22.375 37.344 21.391 1 42.25 232 ASP B CA 1
ATOM 5977 C C . ASP B 1 232 ? 23.297 38.5 21.031 1 42.25 232 ASP B C 1
ATOM 5979 O O . ASP B 1 232 ? 24.5 38.469 21.297 1 42.25 232 ASP B O 1
ATOM 5983 N N . GLY B 1 233 ? 23.031 39.438 20.188 1 38.09 233 GLY B N 1
ATOM 5984 C CA . GLY B 1 233 ? 23.984 40.5 20.438 1 38.09 233 GLY B CA 1
ATOM 5985 C C . GLY B 1 233 ? 23.922 41 21.859 1 38.09 233 GLY B C 1
ATOM 5986 O O . GLY B 1 233 ? 22.844 41.312 22.375 1 38.09 233 GLY B O 1
ATOM 5987 N N . GLY B 1 234 ? 24.75 40.5 22.766 1 36.66 234 GLY B N 1
ATOM 5988 C CA . GLY B 1 234 ? 25.125 40.938 24.094 1 36.66 234 GLY B CA 1
ATOM 5989 C C . GLY B 1 234 ? 25.125 42.438 24.25 1 36.66 234 GLY B C 1
ATOM 5990 O O . GLY B 1 234 ? 25.75 42.969 25.172 1 36.66 234 GLY B O 1
ATOM 5991 N N . THR B 1 235 ? 24.969 43.281 23.281 1 35.81 235 THR B N 1
ATOM 5992 C CA . THR B 1 235 ? 25.219 44.594 23.875 1 35.81 235 THR B CA 1
ATOM 5993 C C . THR B 1 235 ? 24.188 44.875 24.969 1 35.81 235 THR B C 1
ATOM 5995 O O . THR B 1 235 ? 22.984 44.75 24.734 1 35.81 235 THR B O 1
ATOM 5998 N N . SER B 1 236 ? 24.672 44.719 26.25 1 33.66 236 SER B N 1
ATOM 5999 C CA . SER B 1 236 ? 24.062 45.281 27.469 1 33.66 236 SER B CA 1
ATOM 6000 C C . SER B 1 236 ? 23.453 46.656 27.203 1 33.66 236 SER B C 1
ATOM 6002 O O . SER B 1 236 ? 24.094 47.5 26.594 1 33.66 236 SER B O 1
ATOM 6004 N N . PRO B 1 237 ? 22.188 46.781 27.203 1 34 237 PRO B N 1
ATOM 6005 C CA . PRO B 1 237 ? 21.672 48.125 27.203 1 34 237 PRO B CA 1
ATOM 6006 C C . PRO B 1 237 ? 22.359 49.031 28.25 1 34 237 PRO B C 1
ATOM 6008 O O . PRO B 1 237 ? 22.422 48.656 29.422 1 34 237 PRO B O 1
ATOM 6011 N N . GLY B 1 238 ? 23.484 49.656 27.969 1 32.03 238 GLY B N 1
ATOM 6012 C CA . GLY B 1 238 ? 23.672 50.781 28.891 1 32.03 238 GLY B CA 1
ATOM 6013 C C . GLY B 1 238 ? 22.438 51.625 29.094 1 32.03 238 GLY B C 1
ATOM 6014 O O . GLY B 1 238 ? 21.469 51.5 28.328 1 32.03 238 GLY B O 1
ATOM 6015 N N . PRO B 1 239 ? 22.297 52.344 30.297 1 36.06 239 PRO B N 1
ATOM 6016 C CA . PRO B 1 239 ? 21.078 53.031 30.75 1 36.06 239 PRO B CA 1
ATOM 6017 C C . PRO B 1 239 ? 20.344 53.75 29.625 1 36.06 239 PRO B C 1
ATOM 6019 O O . PRO B 1 239 ? 19.125 53.906 29.672 1 36.06 239 PRO B O 1
ATOM 6022 N N . GLY B 1 240 ? 21.016 54.719 28.984 1 32.5 240 GLY B N 1
ATOM 6023 C CA . GLY B 1 240 ? 20.328 55.812 28.297 1 32.5 240 GLY B CA 1
ATOM 6024 C C . GLY B 1 240 ? 19.625 55.375 27.031 1 32.5 240 GLY B C 1
ATOM 6025 O O . GLY B 1 240 ? 19.141 56.188 26.266 1 32.5 240 GLY B O 1
ATOM 6026 N N . THR B 1 241 ? 20.312 54.438 26.344 1 34.34 241 THR B N 1
ATOM 6027 C CA . THR B 1 241 ? 19.766 54.375 25 1 34.34 241 THR B CA 1
ATOM 6028 C C . THR B 1 241 ? 18.359 53.781 25 1 34.34 241 THR B C 1
ATOM 6030 O O . THR B 1 241 ? 18.094 52.844 25.766 1 34.34 241 THR B O 1
ATOM 6033 N N . GLY B 1 242 ? 17.375 54.625 24.562 1 32.59 242 GLY B N 1
ATOM 6034 C CA . GLY B 1 242 ? 15.953 54.344 24.453 1 32.59 242 GLY B CA 1
ATOM 6035 C C . GLY B 1 242 ? 15.672 52.938 23.969 1 32.59 242 GLY B C 1
ATOM 6036 O O . GLY B 1 242 ? 16.562 52.25 23.438 1 32.59 242 GLY B O 1
ATOM 6037 N N . PRO B 1 243 ? 14.617 52.312 24.547 1 37.16 243 PRO B N 1
ATOM 6038 C CA . PRO B 1 243 ? 14.109 50.969 24.391 1 37.16 243 PRO B CA 1
ATOM 6039 C C . PRO B 1 243 ? 14.141 50.469 22.938 1 37.16 243 PRO B C 1
ATOM 6041 O O . PRO B 1 243 ? 13.656 49.375 22.641 1 37.16 243 PRO B O 1
ATOM 6044 N N . GLY B 1 244 ? 14.484 51.344 22.016 1 34.75 244 GLY B N 1
ATOM 6045 C CA . GLY B 1 244 ? 14.141 50.969 20.656 1 34.75 244 GLY B CA 1
ATOM 6046 C C . GLY B 1 244 ? 15.047 49.875 20.109 1 34.75 244 GLY B C 1
ATOM 6047 O O . GLY B 1 244 ? 15.18 49.719 18.891 1 34.75 244 GLY B O 1
ATOM 6048 N N . THR B 1 245 ? 16.156 49.531 20.719 1 38.75 245 THR B N 1
ATOM 6049 C CA . THR B 1 245 ? 16.906 48.5 20 1 38.75 245 THR B CA 1
ATOM 6050 C C . THR B 1 245 ? 16.031 47.25 19.75 1 38.75 245 THR B C 1
ATOM 6052 O O . THR B 1 245 ? 15.68 46.531 20.688 1 38.75 245 THR B O 1
ATOM 6055 N N . GLY B 1 246 ? 15.086 47.375 18.828 1 37.69 246 GLY B N 1
ATOM 6056 C CA . GLY B 1 246 ? 14.125 46.375 18.422 1 37.69 246 GLY B CA 1
ATOM 6057 C C . GLY B 1 246 ? 14.719 44.969 18.375 1 37.69 246 GLY B C 1
ATOM 6058 O O . GLY B 1 246 ? 15.812 44.781 17.844 1 37.69 246 GLY B O 1
ATOM 6059 N N . THR B 1 247 ? 14.672 44.156 19.328 1 44.66 247 THR B N 1
ATOM 6060 C CA . THR B 1 247 ? 14.852 42.719 19.391 1 44.66 247 THR B CA 1
ATOM 6061 C C . THR B 1 247 ? 14.539 42.094 18.031 1 44.66 247 THR B C 1
ATOM 6063 O O . THR B 1 247 ? 13.406 42.156 17.562 1 44.66 247 THR B O 1
ATOM 6066 N N . ARG B 1 248 ? 15.453 42.219 17.141 1 52.47 248 ARG B N 1
ATOM 6067 C CA . ARG B 1 248 ? 15.195 41.594 15.852 1 52.47 248 ARG B CA 1
ATOM 6068 C C . ARG B 1 248 ? 14.75 40.156 16.031 1 52.47 248 ARG B C 1
ATOM 6070 O O . ARG B 1 248 ? 15.406 39.375 16.719 1 52.47 248 ARG B O 1
ATOM 6077 N N . ALA B 1 249 ? 13.477 39.719 15.75 1 65.12 249 ALA B N 1
ATOM 6078 C CA . ALA B 1 249 ? 12.664 38.5 15.859 1 65.12 249 ALA B CA 1
ATOM 6079 C C . ALA B 1 249 ? 13.234 37.375 15.016 1 65.12 249 ALA B C 1
ATOM 6081 O O . ALA B 1 249 ? 13.867 37.625 13.984 1 65.12 249 ALA B O 1
ATOM 6082 N N . ARG B 1 250 ? 13.469 36.188 15.586 1 79.5 250 ARG B N 1
ATOM 6083 C CA . ARG B 1 250 ? 13.914 35 14.883 1 79.5 250 ARG B CA 1
ATOM 6084 C C . ARG B 1 250 ? 13.312 34.938 13.484 1 79.5 250 ARG B C 1
ATOM 6086 O O . ARG B 1 250 ? 12.109 35.125 13.312 1 79.5 250 ARG B O 1
ATOM 6093 N N . GLY B 1 251 ? 14.242 34.812 12.484 1 89.56 251 GLY B N 1
ATOM 6094 C CA . GLY B 1 251 ? 13.828 34.656 11.094 1 89.56 251 GLY B CA 1
ATOM 6095 C C . GLY B 1 251 ? 13.781 35.969 10.336 1 89.56 251 GLY B C 1
ATOM 6096 O O . GLY B 1 251 ? 13.375 36 9.172 1 89.56 251 GLY B O 1
ATOM 6097 N N . ALA B 1 252 ? 14.172 37.094 10.945 1 89.94 252 ALA B N 1
ATOM 6098 C CA . ALA B 1 252 ? 14.125 38.406 10.32 1 89.94 252 ALA B CA 1
ATOM 6099 C C . ALA B 1 252 ? 15.016 38.438 9.086 1 89.94 252 ALA B C 1
ATOM 6101 O O . ALA B 1 252 ? 14.672 39.094 8.094 1 89.94 252 ALA B O 1
ATOM 6102 N N . ALA B 1 253 ? 16.156 37.812 9.242 1 91 253 ALA B N 1
ATOM 6103 C CA . ALA B 1 253 ? 17.078 37.781 8.102 1 91 253 ALA B CA 1
ATOM 6104 C C . ALA B 1 253 ? 16.453 37.094 6.898 1 91 253 ALA B C 1
ATOM 6106 O O . ALA B 1 253 ? 16.609 37.531 5.762 1 91 253 ALA B O 1
ATOM 6107 N N . VAL B 1 254 ? 15.758 36.062 7.141 1 94 254 VAL B N 1
ATOM 6108 C CA . VAL B 1 254 ? 15.102 35.312 6.078 1 94 254 VAL B CA 1
ATOM 6109 C C . VAL B 1 254 ? 13.984 36.156 5.461 1 94 254 VAL B C 1
ATOM 6111 O O . VAL B 1 254 ? 13.867 36.219 4.234 1 94 254 VAL B O 1
ATOM 6114 N N . GLU B 1 255 ? 13.203 36.75 6.309 1 93.69 255 GLU B N 1
ATOM 6115 C CA . GLU B 1 255 ? 12.141 37.625 5.828 1 93.69 255 GLU B CA 1
ATOM 6116 C C . GLU B 1 255 ? 12.695 38.75 4.957 1 93.69 255 GLU B C 1
ATOM 6118 O O . GLU B 1 255 ? 12.156 39.031 3.887 1 93.69 255 GLU B O 1
ATOM 6123 N N . ARG B 1 256 ? 13.742 39.312 5.43 1 92.12 256 ARG B N 1
ATOM 6124 C CA . ARG B 1 256 ? 14.391 40.406 4.695 1 92.12 256 ARG B CA 1
ATOM 6125 C C . ARG B 1 256 ? 14.852 39.938 3.322 1 92.12 256 ARG B C 1
ATOM 6127 O O . ARG B 1 256 ? 14.703 40.656 2.332 1 92.12 256 ARG B O 1
ATOM 6134 N N . LEU B 1 257 ? 15.406 38.781 3.279 1 93.19 257 LEU B N 1
ATOM 6135 C CA . LEU B 1 257 ? 15.875 38.25 2.008 1 93.19 257 LEU B CA 1
ATOM 6136 C C . LEU B 1 257 ? 14.719 38.094 1.029 1 93.19 257 LEU B C 1
ATOM 6138 O O . LEU B 1 257 ? 14.836 38.469 -0.142 1 93.19 257 LEU B O 1
ATOM 6142 N N . PHE B 1 258 ? 13.578 37.531 1.479 1 94.38 258 PHE B N 1
ATOM 6143 C CA . PHE B 1 258 ? 12.406 37.375 0.631 1 94.38 258 PHE B CA 1
ATOM 6144 C C . PHE B 1 258 ? 11.938 38.719 0.1 1 94.38 258 PHE B C 1
ATOM 6146 O O . PHE B 1 258 ? 11.672 38.875 -1.095 1 94.38 258 PHE B O 1
ATOM 6153 N N . ARG B 1 259 ? 11.914 39.688 0.936 1 92.88 259 ARG B N 1
ATOM 6154 C CA . ARG B 1 259 ? 11.398 41 0.573 1 92.88 259 ARG B CA 1
ATOM 6155 C C . ARG B 1 259 ? 12.352 41.719 -0.378 1 92.88 259 ARG B C 1
ATOM 6157 O O . ARG B 1 259 ? 11.914 42.312 -1.359 1 92.88 259 ARG B O 1
ATOM 6164 N N . LEU B 1 260 ? 13.641 41.625 -0.072 1 93 260 LEU B N 1
ATOM 6165 C CA . LEU B 1 260 ? 14.641 42.281 -0.914 1 93 260 LEU B CA 1
ATOM 6166 C C . LEU B 1 260 ? 14.648 41.688 -2.314 1 93 260 LEU B C 1
ATOM 6168 O O . LEU B 1 260 ? 14.695 42.406 -3.309 1 93 260 LEU B O 1
ATOM 6172 N N . LEU B 1 261 ? 14.609 40.375 -2.33 1 92.88 261 LEU B N 1
ATOM 6173 C CA . LEU B 1 261 ? 14.633 39.75 -3.633 1 92.88 261 LEU B CA 1
ATOM 6174 C C . LEU B 1 261 ? 13.367 40.062 -4.422 1 92.88 261 LEU B C 1
ATOM 6176 O O . LEU B 1 261 ? 13.43 40.312 -5.625 1 92.88 261 LEU B O 1
ATOM 6180 N N . ALA B 1 262 ? 12.219 40 -3.791 1 91.44 262 ALA B N 1
ATOM 6181 C CA . ALA B 1 262 ? 10.953 40.312 -4.445 1 91.44 262 ALA B CA 1
ATOM 6182 C C . ALA B 1 262 ? 10.977 41.719 -5.035 1 91.44 262 ALA B C 1
ATOM 6184 O O . ALA B 1 262 ? 10.562 41.938 -6.18 1 91.44 262 ALA B O 1
ATOM 6185 N N . ALA B 1 263 ? 11.469 42.625 -4.266 1 91.81 263 ALA B N 1
ATOM 6186 C CA . ALA B 1 263 ? 11.57 44.031 -4.719 1 91.81 263 ALA B CA 1
ATOM 6187 C C . ALA B 1 263 ? 12.523 44.156 -5.902 1 91.81 263 ALA B C 1
ATOM 6189 O O . ALA B 1 263 ? 12.219 44.844 -6.879 1 91.81 263 ALA B O 1
ATOM 6190 N N . ALA B 1 264 ? 13.617 43.5 -5.801 1 92 264 ALA B N 1
ATOM 6191 C CA . ALA B 1 264 ? 14.633 43.562 -6.855 1 92 264 ALA B CA 1
ATOM 6192 C C . ALA B 1 264 ? 14.109 42.969 -8.156 1 92 264 ALA B C 1
ATOM 6194 O O . ALA B 1 264 ? 14.375 43.5 -9.242 1 92 264 ALA B O 1
ATOM 6195 N N . VAL B 1 265 ? 13.445 41.906 -8.062 1 90.94 265 VAL B N 1
ATOM 6196 C CA . VAL B 1 265 ? 12.891 41.219 -9.234 1 90.94 265 VAL B CA 1
ATOM 6197 C C . VAL B 1 265 ? 11.844 42.125 -9.898 1 90.94 265 VAL B C 1
ATOM 6199 O O . VAL B 1 265 ? 11.789 42.219 -11.125 1 90.94 265 VAL B O 1
ATOM 6202 N N . LYS B 1 266 ? 11.016 42.719 -9.086 1 88.81 266 LYS B N 1
ATOM 6203 C CA . LYS B 1 266 ? 9.992 43.625 -9.594 1 88.81 266 LYS B CA 1
ATOM 6204 C C . LYS B 1 266 ? 10.633 44.812 -10.305 1 88.81 266 LYS B C 1
ATOM 6206 O O . LYS B 1 266 ? 10.203 45.219 -11.391 1 88.81 266 LYS B O 1
ATOM 6211 N N . ASP B 1 267 ? 11.641 45.344 -9.742 1 91.25 267 ASP B N 1
ATOM 6212 C CA . ASP B 1 267 ? 12.328 46.5 -10.297 1 91.25 267 ASP B CA 1
ATOM 6213 C C . ASP B 1 267 ? 13.023 46.156 -11.609 1 91.25 267 ASP B C 1
ATOM 6215 O O . ASP B 1 267 ? 13.031 46.938 -12.547 1 91.25 267 ASP B O 1
ATOM 6219 N N . ALA B 1 268 ? 13.57 44.969 -11.641 1 89.12 268 ALA B N 1
ATOM 6220 C CA . ALA B 1 268 ? 14.297 44.531 -12.828 1 89.12 268 ALA B CA 1
ATOM 6221 C C . ALA B 1 268 ? 13.336 44.062 -13.914 1 89.12 268 ALA B C 1
ATOM 6223 O O . ALA B 1 268 ? 13.727 43.906 -15.078 1 89.12 268 ALA B O 1
ATOM 6224 N N . GLY B 1 269 ? 12.086 43.781 -13.594 1 87.5 269 GLY B N 1
ATOM 6225 C CA . GLY B 1 269 ? 11.086 43.344 -14.555 1 87.5 269 GLY B CA 1
ATOM 6226 C C . GLY B 1 269 ? 11.398 42 -15.172 1 87.5 269 GLY B C 1
ATOM 6227 O O . GLY B 1 269 ? 11.18 41.781 -16.375 1 87.5 269 GLY B O 1
ATOM 6228 N N . LEU B 1 270 ? 11.961 41.125 -14.414 1 88.25 270 LEU B N 1
ATOM 6229 C CA . LEU B 1 270 ? 12.344 39.812 -14.93 1 88.25 270 LEU B CA 1
ATOM 6230 C C . LEU B 1 270 ? 11.125 38.906 -15.07 1 88.25 270 LEU B C 1
ATOM 6232 O O . LEU B 1 270 ? 10.297 38.844 -14.164 1 88.25 270 LEU B O 1
ATOM 6236 N N . PRO B 1 271 ? 11.023 38.312 -16.234 1 85.81 271 PRO B N 1
ATOM 6237 C CA . PRO B 1 271 ? 9.953 37.312 -16.359 1 85.81 271 PRO B CA 1
ATOM 6238 C C . PRO B 1 271 ? 10.195 36.062 -15.516 1 85.81 271 PRO B C 1
ATOM 6240 O O . PRO B 1 271 ? 11.328 35.812 -15.086 1 85.81 271 PRO B O 1
ATOM 6243 N N . PRO B 1 272 ? 9.219 35.312 -15.188 1 81.69 272 PRO B N 1
ATOM 6244 C CA . PRO B 1 272 ? 9.305 34.156 -14.273 1 81.69 272 PRO B CA 1
ATOM 6245 C C . PRO B 1 272 ? 10.414 33.188 -14.656 1 81.69 272 PRO B C 1
ATOM 6247 O O . PRO B 1 272 ? 11.141 32.688 -13.789 1 81.69 272 PRO B O 1
ATOM 6250 N N . GLY B 1 273 ? 10.633 32.875 -15.82 1 79.5 273 GLY B N 1
ATOM 6251 C CA . GLY B 1 273 ? 11.641 31.906 -16.234 1 79.5 273 GLY B CA 1
ATOM 6252 C C . GLY B 1 273 ? 13.055 32.406 -16.078 1 79.5 273 GLY B C 1
ATOM 6253 O O . GLY B 1 273 ? 14.008 31.641 -16.062 1 79.5 273 GLY B O 1
ATOM 6254 N N . GLU B 1 274 ? 13.164 33.688 -15.773 1 84.94 274 GLU B N 1
ATOM 6255 C CA . GLU B 1 274 ? 14.492 34.281 -15.695 1 84.94 274 GLU B CA 1
ATOM 6256 C C . GLU B 1 274 ? 14.758 34.844 -14.312 1 84.94 274 GLU B C 1
ATOM 6258 O O . GLU B 1 274 ? 15.758 35.562 -14.102 1 84.94 274 GLU B O 1
ATOM 6263 N N . ARG B 1 275 ? 13.961 34.5 -13.398 1 89.56 275 ARG B N 1
ATOM 6264 C CA . ARG B 1 275 ? 14.102 35 -12.039 1 89.56 275 ARG B CA 1
ATOM 6265 C C . ARG B 1 275 ? 14.984 34.094 -11.203 1 89.56 275 ARG B C 1
ATOM 6267 O O . ARG B 1 275 ? 14.93 32.875 -11.336 1 89.56 275 ARG B O 1
ATOM 6274 N N . PRO B 1 276 ? 15.859 34.688 -10.391 1 92.88 276 PRO B N 1
ATOM 6275 C CA . PRO B 1 276 ? 16.406 33.875 -9.305 1 92.88 276 PRO B CA 1
ATOM 6276 C C . PRO B 1 276 ? 15.336 33.438 -8.297 1 92.88 276 PRO B C 1
ATOM 6278 O O . PRO B 1 276 ? 14.328 34.156 -8.125 1 92.88 276 PRO B O 1
ATOM 6281 N N . ARG B 1 277 ? 15.531 32.344 -7.781 1 94.38 277 ARG B N 1
ATOM 6282 C CA . ARG B 1 277 ? 14.539 31.797 -6.863 1 94.38 277 ARG B CA 1
ATOM 6283 C C . ARG B 1 277 ? 15.156 31.484 -5.504 1 94.38 277 ARG B C 1
ATOM 6285 O O . ARG B 1 277 ? 16.359 31.234 -5.406 1 94.38 277 ARG B O 1
ATOM 6292 N N . LEU B 1 278 ? 14.289 31.531 -4.539 1 96.12 278 LEU B N 1
ATOM 6293 C CA . LEU B 1 278 ? 14.68 31.125 -3.193 1 96.12 278 LEU B CA 1
ATOM 6294 C C . LEU B 1 278 ? 14.07 29.781 -2.832 1 96.12 278 LEU B C 1
ATOM 6296 O O . LEU B 1 278 ? 12.906 29.5 -3.141 1 96.12 278 LEU B O 1
ATOM 6300 N N . LEU B 1 279 ? 14.883 28.906 -2.318 1 97.94 279 LEU B N 1
ATOM 6301 C CA . LEU B 1 279 ? 14.438 27.719 -1.604 1 97.94 279 LEU B CA 1
ATOM 6302 C C . LEU B 1 279 ? 14.789 27.812 -0.122 1 97.94 279 LEU B C 1
ATOM 6304 O O . LEU B 1 279 ? 15.953 27.672 0.255 1 97.94 279 LEU B O 1
ATOM 6308 N N . VAL B 1 280 ? 13.773 28.047 0.658 1 97.88 280 VAL B N 1
ATOM 6309 C CA . VAL B 1 280 ? 13.977 28.141 2.102 1 97.88 280 VAL B CA 1
ATOM 6310 C C . VAL B 1 280 ? 13.258 26.984 2.793 1 97.88 280 VAL B C 1
ATOM 6312 O O . VAL B 1 280 ? 12.055 26.781 2.594 1 97.88 280 VAL B O 1
ATOM 6315 N N . VAL B 1 281 ? 13.969 26.203 3.529 1 98.19 281 VAL B N 1
ATOM 6316 C CA . VAL B 1 281 ? 13.375 25.156 4.375 1 98.19 281 VAL B CA 1
ATOM 6317 C C . VAL B 1 281 ? 13.422 25.594 5.836 1 98.19 281 VAL B C 1
ATOM 6319 O O . VAL B 1 281 ? 14.461 26.047 6.324 1 98.19 281 VAL B O 1
ATOM 6322 N N . ALA B 1 282 ? 12.219 25.531 6.504 1 97.94 282 ALA B N 1
ATOM 6323 C CA . ALA B 1 282 ? 12.156 26.109 7.836 1 97.94 282 ALA B CA 1
ATOM 6324 C C . ALA B 1 282 ? 11.164 25.359 8.719 1 97.94 282 ALA B C 1
ATOM 6326 O O . ALA B 1 282 ? 10.234 24.734 8.219 1 97.94 282 ALA B O 1
ATOM 6327 N N . ARG B 1 283 ? 11.406 25.438 10.023 1 96.94 283 ARG B N 1
ATOM 6328 C CA . ARG B 1 283 ? 10.367 25.172 11.016 1 96.94 283 ARG B CA 1
ATOM 6329 C C . ARG B 1 283 ? 9.531 26.422 11.266 1 96.94 283 ARG B C 1
ATOM 6331 O O . ARG B 1 283 ? 9.922 27.531 10.898 1 96.94 283 ARG B O 1
ATOM 6338 N N . LEU B 1 284 ? 8.438 26.188 11.859 1 95.62 284 LEU B N 1
ATOM 6339 C CA . LEU B 1 284 ? 7.578 27.328 12.172 1 95.62 284 LEU B CA 1
ATOM 6340 C C . LEU B 1 284 ? 8.305 28.312 13.07 1 95.62 284 LEU B C 1
ATOM 6342 O O . LEU B 1 284 ? 8.211 29.531 12.867 1 95.62 284 LEU B O 1
ATOM 6346 N N . ARG B 1 285 ? 9.062 27.828 14.008 1 93.94 285 ARG B N 1
ATOM 6347 C CA . ARG B 1 285 ? 9.703 28.672 15.008 1 93.94 285 ARG B CA 1
ATOM 6348 C C . ARG B 1 285 ? 10.891 29.422 14.414 1 93.94 285 ARG B C 1
ATOM 6350 O O . ARG B 1 285 ? 11.43 30.344 15.031 1 93.94 285 ARG B O 1
ATOM 6357 N N . ASP B 1 286 ? 11.266 29.062 13.219 1 95.62 286 ASP B N 1
ATOM 6358 C CA . ASP B 1 286 ? 12.422 29.688 12.578 1 95.62 286 ASP B CA 1
ATOM 6359 C C . ASP B 1 286 ? 12.023 30.969 11.852 1 95.62 286 ASP B C 1
ATOM 6361 O O . ASP B 1 286 ? 12.883 31.688 11.32 1 95.62 286 ASP B O 1
ATOM 6365 N N . LEU B 1 287 ? 10.719 31.25 11.805 1 95.25 287 LEU B N 1
ATOM 6366 C CA . LEU B 1 287 ? 10.203 32.375 11.008 1 95.25 287 LEU B CA 1
ATOM 6367 C C . LEU B 1 287 ? 9.297 33.25 11.844 1 95.25 287 LEU B C 1
ATOM 6369 O O . LEU B 1 287 ? 8.703 32.781 12.828 1 95.25 287 LEU B O 1
ATOM 6373 N N . PRO B 1 288 ? 9.273 34.469 11.391 1 92.69 288 PRO B N 1
ATOM 6374 C CA . PRO B 1 288 ? 8.211 35.25 11.992 1 92.69 288 PRO B CA 1
ATOM 6375 C C . PRO B 1 288 ? 6.816 34.688 11.734 1 92.69 288 PRO B C 1
ATOM 6377 O O . PRO B 1 288 ? 6.547 34.156 10.648 1 92.69 288 PRO B O 1
ATOM 6380 N N . GLU B 1 289 ? 5.914 34.781 12.656 1 89.31 289 GLU B N 1
ATOM 6381 C CA . GLU B 1 289 ? 4.629 34.094 12.695 1 89.31 289 GLU B CA 1
ATOM 6382 C C . GLU B 1 289 ? 3.785 34.406 11.469 1 89.31 289 GLU B C 1
ATOM 6384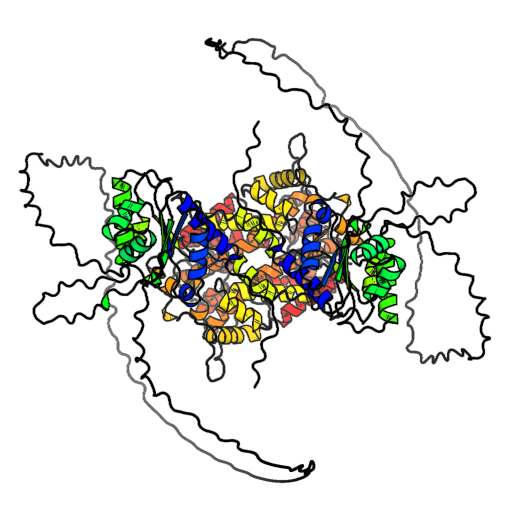 O O . GLU B 1 289 ? 3.18 33.531 10.867 1 89.31 289 GLU B O 1
ATOM 6389 N N . PRO B 1 290 ? 3.865 35.625 10.969 1 89.75 290 PRO B N 1
ATOM 6390 C CA . PRO B 1 290 ? 2.965 35.938 9.859 1 89.75 290 PRO B CA 1
ATOM 6391 C C . PRO B 1 290 ? 3.561 35.594 8.5 1 89.75 290 PRO B C 1
ATOM 6393 O O . PRO B 1 290 ? 2.848 35.594 7.492 1 89.75 290 PRO B O 1
ATOM 6396 N N . LEU B 1 291 ? 4.789 35.312 8.453 1 92.31 291 LEU B N 1
ATOM 6397 C CA . LEU B 1 291 ? 5.504 35.25 7.18 1 92.31 291 LEU B CA 1
ATOM 6398 C C . LEU B 1 291 ? 4.941 34.156 6.281 1 92.31 291 LEU B C 1
ATOM 6400 O O . LEU B 1 291 ? 4.684 34.406 5.098 1 92.31 291 LEU B O 1
ATOM 6404 N N . PRO B 1 292 ? 4.715 32.969 6.797 1 92.94 292 PRO B N 1
ATOM 6405 C CA . PRO B 1 292 ? 4.191 31.922 5.906 1 92.94 292 PRO B CA 1
ATOM 6406 C C . PRO B 1 292 ? 2.883 32.312 5.234 1 92.94 292 PRO B C 1
ATOM 6408 O O . PRO B 1 292 ? 2.689 32.062 4.047 1 92.94 292 PRO B O 1
ATOM 6411 N N . ASP B 1 293 ? 2.051 32.938 5.93 1 90.75 293 ASP B N 1
ATOM 6412 C CA . ASP B 1 293 ? 0.773 33.344 5.367 1 90.75 293 ASP B CA 1
ATOM 6413 C C . ASP B 1 293 ? 0.961 34.5 4.391 1 90.75 293 ASP B C 1
ATOM 6415 O O . ASP B 1 293 ? 0.3 34.562 3.352 1 90.75 293 ASP B O 1
ATOM 6419 N N . GLU B 1 294 ? 1.844 35.438 4.711 1 91.19 294 GLU B N 1
ATOM 6420 C CA . GLU B 1 294 ? 2.127 36.562 3.826 1 91.19 294 GLU B CA 1
ATOM 6421 C C . GLU B 1 294 ? 2.697 36.062 2.492 1 91.19 294 GLU B C 1
ATOM 6423 O O . GLU B 1 294 ? 2.328 36.594 1.435 1 91.19 294 GLU B O 1
ATOM 6428 N N . LEU B 1 295 ? 3.541 35.156 2.592 1 92 295 LEU B N 1
ATOM 6429 C CA . LEU B 1 295 ? 4.137 34.594 1.38 1 92 295 LEU B CA 1
ATOM 6430 C C . LEU B 1 295 ? 3.09 33.906 0.533 1 92 295 LEU B C 1
ATOM 6432 O O . LEU B 1 295 ? 3.072 34.031 -0.691 1 92 295 LEU B O 1
ATOM 6436 N N . ARG B 1 296 ? 2.26 33.219 1.148 1 87.62 296 ARG B N 1
ATOM 6437 C CA . ARG B 1 296 ? 1.203 32.5 0.445 1 87.62 296 ARG B CA 1
ATOM 6438 C C . ARG B 1 296 ? 0.288 33.438 -0.303 1 87.62 296 ARG B C 1
ATOM 6440 O O . ARG B 1 296 ? -0.218 33.125 -1.379 1 87.62 296 ARG B O 1
ATOM 6447 N N . HIS B 1 297 ? 0.1 34.562 0.21 1 82.88 297 HIS B N 1
ATOM 6448 C CA . HIS B 1 297 ? -0.817 35.531 -0.377 1 82.88 297 HIS B CA 1
ATOM 6449 C C . HIS B 1 297 ? -0.118 36.375 -1.435 1 82.88 297 HIS B C 1
ATOM 6451 O O . HIS B 1 297 ? -0.686 37.375 -1.927 1 82.88 297 HIS B O 1
ATOM 6457 N N . GLY B 1 298 ? 1.006 35.938 -1.781 1 75.44 298 GLY B N 1
ATOM 6458 C CA . GLY B 1 298 ? 1.498 36.5 -3.027 1 75.44 298 GLY B CA 1
ATOM 6459 C C . GLY B 1 298 ? 2.795 37.281 -2.863 1 75.44 298 GLY B C 1
ATOM 6460 O O . GLY B 1 298 ? 3.285 37.875 -3.814 1 75.44 298 GLY B O 1
ATOM 6461 N N . LEU B 1 299 ? 3.236 37.344 -1.731 1 72 299 LEU B N 1
ATOM 6462 C CA . LEU B 1 299 ? 4.539 38 -1.664 1 72 299 LEU B CA 1
ATOM 6463 C C . LEU B 1 299 ? 5.57 37.25 -2.496 1 72 299 LEU B C 1
ATOM 6465 O O . LEU B 1 299 ? 5.84 36.062 -2.24 1 72 299 LEU B O 1
ATOM 6469 N N . GLY B 1 300 ? 6.113 37.875 -3.605 1 70.44 300 GLY B N 1
ATOM 6470 C CA . GLY B 1 300 ? 7.254 37.406 -4.379 1 70.44 300 GLY B CA 1
ATOM 6471 C C . GLY B 1 300 ? 6.965 36.156 -5.16 1 70.44 300 GLY B C 1
ATOM 6472 O O . GLY B 1 300 ? 7.879 35.375 -5.453 1 70.44 300 GLY B O 1
ATOM 6473 N N . ASP B 1 301 ? 5.695 35.781 -5.383 1 86.56 301 ASP B N 1
ATOM 6474 C CA . ASP B 1 301 ? 5.344 34.562 -6.109 1 86.56 301 ASP B CA 1
ATOM 6475 C C . ASP B 1 301 ? 5.953 33.344 -5.445 1 86.56 301 ASP B C 1
ATOM 6477 O O . ASP B 1 301 ? 6.742 32.625 -6.062 1 86.56 301 ASP B O 1
ATOM 6481 N N . THR B 1 302 ? 5.625 33.219 -4.215 1 92.69 302 THR B N 1
ATOM 6482 C CA . THR B 1 302 ? 6.207 32.188 -3.393 1 92.69 302 THR B CA 1
ATOM 6483 C C . THR B 1 302 ? 5.207 31.047 -3.168 1 92.69 302 THR B C 1
ATOM 6485 O O . THR B 1 302 ? 4.043 31.297 -2.848 1 92.69 302 THR B O 1
ATOM 6488 N N . ALA B 1 303 ? 5.672 29.859 -3.502 1 94.38 303 ALA B N 1
ATOM 6489 C CA . ALA B 1 303 ? 4.91 28.672 -3.123 1 94.38 303 ALA B CA 1
ATOM 6490 C C . ALA B 1 303 ? 5.297 28.188 -1.726 1 94.38 303 ALA B C 1
ATOM 6492 O O . ALA B 1 303 ? 6.477 27.984 -1.438 1 94.38 303 ALA B O 1
ATOM 6493 N N . VAL B 1 304 ? 4.258 28.094 -0.874 1 95.25 304 VAL B N 1
ATOM 6494 C CA . VAL B 1 304 ? 4.508 27.594 0.475 1 95.25 304 VAL B CA 1
ATOM 6495 C C . VAL B 1 304 ? 4.113 26.125 0.562 1 95.25 304 VAL B C 1
ATOM 6497 O O . VAL B 1 304 ? 2.943 25.766 0.385 1 95.25 304 VAL B O 1
ATOM 6500 N N . HIS B 1 305 ? 5.098 25.297 0.782 1 95.31 305 HIS B N 1
ATOM 6501 C CA . HIS B 1 305 ? 4.887 23.859 0.914 1 95.31 305 HIS B CA 1
ATOM 6502 C C . HIS B 1 305 ? 4.926 23.438 2.377 1 95.31 305 HIS B C 1
ATOM 6504 O O . HIS B 1 305 ? 5.805 23.859 3.131 1 95.31 305 HIS B O 1
ATOM 6510 N N . TRP B 1 306 ? 3.982 22.656 2.754 1 95.44 306 TRP B N 1
ATOM 6511 C CA . TRP B 1 306 ? 3.908 22.094 4.102 1 95.44 306 TRP B CA 1
ATOM 6512 C C . TRP B 1 306 ? 4.168 20.594 4.082 1 95.44 306 TRP B C 1
ATOM 6514 O O . TRP B 1 306 ? 3.646 19.875 3.223 1 95.44 306 TRP B O 1
ATOM 6524 N N . TRP B 1 307 ? 5.043 20.141 4.984 1 95.44 307 TRP B N 1
ATOM 6525 C CA . TRP B 1 307 ? 5.109 18.703 5.203 1 95.44 307 TRP B CA 1
ATOM 6526 C C . TRP B 1 307 ? 3.84 18.188 5.875 1 95.44 307 TRP B C 1
ATOM 6528 O O . TRP B 1 307 ? 3.855 17.828 7.051 1 95.44 307 TRP B O 1
ATOM 6538 N N . TRP B 1 308 ? 2.826 18.219 5.195 1 93.25 308 TRP B N 1
ATOM 6539 C CA . TRP B 1 308 ? 1.464 17.906 5.609 1 93.25 308 TRP B CA 1
ATOM 6540 C C . TRP B 1 308 ? 0.803 16.953 4.617 1 93.25 308 TRP B C 1
ATOM 6542 O O . TRP B 1 308 ? 0.558 17.312 3.465 1 93.25 308 TRP B O 1
ATOM 6552 N N . GLY B 1 309 ? 0.629 15.711 5.094 1 90.69 309 GLY B N 1
ATOM 6553 C CA . GLY B 1 309 ? 0.07 14.711 4.195 1 90.69 309 GLY B CA 1
ATOM 6554 C C . GLY B 1 309 ? 1.064 14.211 3.166 1 90.69 309 GLY B C 1
ATOM 6555 O O . GLY B 1 309 ? 0.673 13.68 2.127 1 90.69 309 GLY B O 1
ATOM 6556 N N . ALA B 1 310 ? 2.27 14.445 3.408 1 92.19 310 ALA B N 1
ATOM 6557 C CA . ALA B 1 310 ? 3.318 14.047 2.475 1 92.19 310 ALA B CA 1
ATOM 6558 C C . ALA B 1 310 ? 3.504 12.531 2.479 1 92.19 310 ALA B C 1
ATOM 6560 O O . ALA B 1 310 ? 3.77 11.93 1.437 1 92.19 310 ALA B O 1
ATOM 6561 N N . LEU B 1 311 ? 3.357 12 3.646 1 93.75 311 LEU B N 1
ATOM 6562 C CA . LEU B 1 311 ? 3.48 10.547 3.77 1 93.75 311 LEU B CA 1
ATOM 6563 C C . LEU B 1 311 ? 2.109 9.898 3.934 1 93.75 311 LEU B C 1
ATOM 6565 O O . LEU B 1 311 ? 1.267 10.398 4.684 1 93.75 311 LEU B O 1
ATOM 6569 N N . GLY B 1 312 ? 1.933 8.883 3.201 1 93 312 GLY B N 1
ATOM 6570 C CA . GLY B 1 312 ? 0.716 8.094 3.32 1 93 312 GLY B CA 1
ATOM 6571 C C . GLY B 1 312 ? 0.979 6.641 3.67 1 93 312 GLY B C 1
ATOM 6572 O O . GLY B 1 312 ? 2.076 6.293 4.113 1 93 312 GLY B O 1
ATOM 6573 N N . ARG B 1 313 ? -0.026 5.844 3.52 1 93.69 313 ARG B N 1
ATOM 6574 C CA . ARG B 1 313 ? 0.042 4.418 3.832 1 93.69 313 ARG B CA 1
ATOM 6575 C C . ARG B 1 313 ? 1.104 3.723 2.986 1 93.69 313 ARG B C 1
ATOM 6577 O O . ARG B 1 313 ? 1.823 2.852 3.48 1 93.69 313 ARG B O 1
ATOM 6584 N N . LEU B 1 314 ? 1.086 4.109 1.771 1 92.62 314 LEU B N 1
ATOM 6585 C CA . LEU B 1 314 ? 2.047 3.512 0.849 1 92.62 314 LEU B CA 1
ATOM 6586 C C . LEU B 1 314 ? 3.475 3.725 1.338 1 92.62 314 LEU B C 1
ATOM 6588 O O . LEU B 1 314 ? 4.305 2.818 1.256 1 92.62 314 LEU B O 1
ATOM 6592 N N . ASP B 1 315 ? 3.768 4.848 1.869 1 95.06 315 ASP B N 1
ATOM 6593 C CA . ASP B 1 315 ? 5.105 5.176 2.35 1 95.06 315 ASP B CA 1
ATOM 6594 C C . ASP B 1 315 ? 5.469 4.34 3.576 1 95.06 315 ASP B C 1
ATOM 6596 O O . ASP B 1 315 ? 6.539 3.73 3.625 1 95.06 315 ASP B O 1
ATOM 6600 N N . THR B 1 316 ? 4.578 4.32 4.527 1 96.19 316 THR B N 1
ATOM 6601 C CA . THR B 1 316 ? 4.852 3.578 5.754 1 96.19 316 THR B CA 1
ATOM 6602 C C . THR B 1 316 ? 4.953 2.082 5.469 1 96.19 316 THR B C 1
ATOM 6604 O O . THR B 1 316 ? 5.844 1.407 5.988 1 96.19 316 THR B O 1
ATOM 6607 N N . ALA B 1 317 ? 4.062 1.615 4.66 1 95.56 317 ALA B N 1
ATOM 6608 C CA . ALA B 1 317 ? 4.129 0.204 4.289 1 95.56 317 ALA B CA 1
ATOM 6609 C C . ALA B 1 317 ? 5.449 -0.123 3.6 1 95.56 317 ALA B C 1
ATOM 6611 O O . ALA B 1 317 ? 6.051 -1.169 3.859 1 95.56 317 ALA B O 1
ATOM 6612 N N . THR B 1 318 ? 5.867 0.737 2.734 1 92.94 318 THR B N 1
ATOM 6613 C CA . THR B 1 318 ? 7.133 0.541 2.031 1 92.94 318 THR B CA 1
ATOM 6614 C C . THR B 1 318 ? 8.305 0.557 3.008 1 92.94 318 THR B C 1
ATOM 6616 O O . THR B 1 318 ? 9.234 -0.24 2.883 1 92.94 318 THR B O 1
ATOM 6619 N N . ALA B 1 319 ? 8.227 1.396 3.943 1 93.81 319 ALA B N 1
ATOM 6620 C CA . ALA B 1 319 ? 9.312 1.564 4.898 1 93.81 319 ALA B CA 1
ATOM 6621 C C . ALA B 1 319 ? 9.477 0.323 5.773 1 93.81 319 ALA B C 1
ATOM 6623 O O . ALA B 1 319 ? 10.586 -0.03 6.164 1 93.81 319 ALA B O 1
ATOM 6624 N N . VAL B 1 320 ? 8.406 -0.361 6.047 1 93.75 320 VAL B N 1
ATOM 6625 C CA . VAL B 1 320 ? 8.516 -1.444 7.02 1 93.75 320 VAL B CA 1
ATOM 6626 C C . VAL B 1 320 ? 8.562 -2.787 6.293 1 93.75 320 VAL B C 1
ATOM 6628 O O . VAL B 1 320 ? 8.859 -3.818 6.898 1 93.75 320 VAL B O 1
ATOM 6631 N N . ALA B 1 321 ? 8.336 -2.799 5.004 1 91.25 321 ALA B N 1
ATOM 6632 C CA . ALA B 1 321 ? 8.266 -4.031 4.223 1 91.25 321 ALA B CA 1
ATOM 6633 C C . ALA B 1 321 ? 9.539 -4.855 4.387 1 91.25 321 ALA B C 1
ATOM 6635 O O . ALA B 1 321 ? 9.469 -6.059 4.652 1 91.25 321 ALA B O 1
ATOM 6636 N N . PRO B 1 322 ? 10.711 -4.254 4.344 1 87.25 322 PRO B N 1
ATOM 6637 C CA . PRO B 1 322 ? 11.922 -5.066 4.469 1 87.25 322 PRO B CA 1
ATOM 6638 C C . PRO B 1 322 ? 12.055 -5.719 5.844 1 87.25 322 PRO B C 1
ATOM 6640 O O . PRO B 1 322 ? 12.766 -6.719 5.988 1 87.25 322 PRO B O 1
ATOM 6643 N N . ILE B 1 323 ? 11.438 -5.16 6.77 1 88.5 323 ILE B N 1
ATOM 6644 C CA . ILE B 1 323 ? 11.531 -5.66 8.133 1 88.5 323 ILE B CA 1
ATOM 6645 C C . ILE B 1 323 ? 10.578 -6.832 8.328 1 88.5 323 ILE B C 1
ATOM 6647 O O . ILE B 1 323 ? 10.922 -7.832 8.953 1 88.5 323 ILE B O 1
ATOM 6651 N N . LEU B 1 324 ? 9.461 -6.676 7.762 1 85.56 324 LEU B N 1
ATOM 6652 C CA . LEU B 1 324 ? 8.398 -7.637 8.047 1 85.56 324 LEU B CA 1
ATOM 6653 C C . LEU B 1 324 ? 8.359 -8.734 6.992 1 85.56 324 LEU B C 1
ATOM 6655 O O . LEU B 1 324 ? 7.789 -9.805 7.223 1 85.56 324 LEU B O 1
ATOM 6659 N N . ASP B 1 325 ? 8.641 -8.367 5.727 1 69.44 325 ASP B N 1
ATOM 6660 C CA . ASP B 1 325 ? 8.562 -9.359 4.656 1 69.44 325 ASP B CA 1
ATOM 6661 C C . ASP B 1 325 ? 9.742 -10.328 4.711 1 69.44 325 ASP B C 1
ATOM 6663 O O . ASP B 1 325 ? 10.016 -11.039 3.744 1 69.44 325 ASP B O 1
ATOM 6667 N N . HIS B 1 326 ? 10.391 -10.367 5.84 1 56.16 326 HIS B N 1
ATOM 6668 C CA . HIS B 1 326 ? 11.461 -11.352 5.812 1 56.16 326 HIS B CA 1
ATOM 6669 C C . HIS B 1 326 ? 10.969 -12.695 5.281 1 56.16 326 HIS B C 1
ATOM 6671 O O . HIS B 1 326 ? 9.859 -13.125 5.605 1 56.16 326 HIS B O 1
ATOM 6677 N N . GLY B 1 327 ? 11.133 -12.836 3.885 1 48.81 327 GLY B N 1
ATOM 6678 C CA . GLY B 1 327 ? 10.891 -14.039 3.1 1 48.81 327 GLY B CA 1
ATOM 6679 C C . GLY B 1 327 ? 10.602 -15.258 3.953 1 48.81 327 GLY B C 1
ATOM 6680 O O . GLY B 1 327 ? 11 -15.32 5.117 1 48.81 327 GLY B O 1
ATOM 6681 N N . PRO B 1 328 ? 9.5 -15.875 3.635 1 41.91 328 PRO B N 1
ATOM 6682 C CA . PRO B 1 328 ? 9.273 -17.141 4.352 1 41.91 328 PRO B CA 1
ATOM 6683 C C . PRO B 1 328 ? 10.57 -17.859 4.684 1 41.91 328 PRO B C 1
ATOM 6685 O O . PRO B 1 328 ? 11.5 -17.891 3.873 1 41.91 328 PRO B O 1
ATOM 6688 N N . ASP B 1 329 ? 11.055 -17.703 5.84 1 38.94 329 ASP B N 1
ATOM 6689 C CA . ASP B 1 329 ? 12 -18.781 6.125 1 38.94 329 ASP B CA 1
ATOM 6690 C C . ASP B 1 329 ? 11.555 -20.094 5.461 1 38.94 329 ASP B C 1
ATOM 6692 O O . ASP B 1 329 ? 10.555 -20.688 5.859 1 38.94 329 ASP B O 1
ATOM 6696 N N . THR B 1 330 ? 11.539 -20.094 4.156 1 39.53 330 THR B N 1
ATOM 6697 C CA . THR B 1 330 ? 11.258 -21.297 3.383 1 39.53 330 THR B CA 1
ATOM 6698 C C . THR B 1 330 ? 11.773 -22.531 4.109 1 39.53 330 THR B C 1
ATOM 6700 O O . THR B 1 330 ? 11.625 -23.656 3.613 1 39.53 330 THR B O 1
ATOM 6703 N N . SER B 1 331 ? 12.688 -22.328 4.938 1 37.38 331 SER B N 1
ATOM 6704 C CA . SER B 1 331 ? 13.234 -23.578 5.457 1 37.38 331 SER B CA 1
ATOM 6705 C C . SER B 1 331 ? 12.164 -24.406 6.172 1 37.38 331 SER B C 1
ATOM 6707 O O . SER B 1 331 ? 12.289 -25.625 6.312 1 37.38 331 SER B O 1
ATOM 6709 N N . GLY B 1 332 ? 11.32 -23.734 6.957 1 39.28 332 GLY B N 1
ATOM 6710 C CA . GLY B 1 332 ? 10.547 -24.656 7.766 1 39.28 332 GLY B CA 1
ATOM 6711 C C . GLY B 1 332 ? 9.289 -25.156 7.066 1 39.28 332 GLY B C 1
ATOM 6712 O O . GLY B 1 332 ? 8.414 -24.359 6.715 1 39.28 332 GLY B O 1
ATOM 6713 N N . ARG B 1 333 ? 9.352 -26.328 6.379 1 42.53 333 ARG B N 1
ATOM 6714 C CA . ARG B 1 333 ? 8.453 -27.234 5.684 1 42.53 333 ARG B CA 1
ATOM 6715 C C . ARG B 1 333 ? 7.027 -27.109 6.211 1 42.53 333 ARG B C 1
ATOM 6717 O O . ARG B 1 333 ? 6.066 -27.312 5.469 1 42.53 333 ARG B O 1
ATOM 6724 N N . ASP B 1 334 ? 6.789 -26.969 7.562 1 46.56 334 ASP B N 1
ATOM 6725 C CA . ASP B 1 334 ? 5.52 -27.422 8.117 1 46.56 334 ASP B CA 1
ATOM 6726 C C . ASP B 1 334 ? 4.535 -26.266 8.273 1 46.56 334 ASP B C 1
ATOM 6728 O O . ASP B 1 334 ? 3.484 -26.422 8.898 1 46.56 334 ASP B O 1
ATOM 6732 N N . ARG B 1 335 ? 4.848 -25.109 7.855 1 57.22 335 ARG B N 1
ATOM 6733 C CA . ARG B 1 335 ? 3.859 -24.109 8.242 1 57.22 335 ARG B CA 1
ATOM 6734 C C . ARG B 1 335 ? 2.904 -23.812 7.094 1 57.22 335 ARG B C 1
ATOM 6736 O O . ARG B 1 335 ? 3.26 -23.984 5.926 1 57.22 335 ARG B O 1
ATOM 6743 N N . ASP B 1 336 ? 1.596 -23.734 7.473 1 67.94 336 ASP B N 1
ATOM 6744 C CA . ASP B 1 336 ? 0.542 -23.359 6.535 1 67.94 336 ASP B CA 1
ATOM 6745 C C . ASP B 1 336 ? 0.848 -22.031 5.867 1 67.94 336 ASP B C 1
ATOM 6747 O O . ASP B 1 336 ? 0.696 -20.969 6.488 1 67.94 336 ASP B O 1
ATOM 6751 N N . PRO B 1 337 ? 1.418 -22.172 4.695 1 73.5 337 PRO B N 1
ATOM 6752 C CA . PRO B 1 337 ? 1.89 -20.953 4.027 1 73.5 337 PRO B CA 1
ATOM 6753 C C . PRO B 1 337 ? 0.802 -19.891 3.904 1 73.5 337 PRO B C 1
ATOM 6755 O O . PRO B 1 337 ? 1.088 -18.688 4.012 1 73.5 337 PRO B O 1
ATOM 6758 N N . LEU B 1 338 ? -0.393 -20.375 3.865 1 78.31 338 LEU B N 1
ATOM 6759 C CA . LEU B 1 338 ? -1.471 -19.406 3.705 1 78.31 338 LEU B CA 1
ATOM 6760 C C . LEU B 1 338 ? -1.751 -18.672 5.016 1 78.31 338 LEU B C 1
ATOM 6762 O O . LEU B 1 338 ? -1.898 -17.453 5.035 1 78.31 338 LEU B O 1
ATOM 6766 N N . ALA B 1 339 ? -1.802 -19.438 6.035 1 82.81 339 ALA B N 1
ATOM 6767 C CA . ALA B 1 339 ? -2.049 -18.844 7.352 1 82.81 339 ALA B CA 1
ATOM 6768 C C . ALA B 1 339 ? -0.961 -17.844 7.719 1 82.81 339 ALA B C 1
ATOM 6770 O O . ALA B 1 339 ? -1.257 -16.75 8.211 1 82.81 339 ALA B O 1
ATOM 6771 N N . GLU B 1 340 ? 0.197 -18.219 7.453 1 82.94 340 GLU B N 1
ATOM 6772 C CA . GLU B 1 340 ? 1.314 -17.344 7.777 1 82.94 340 GLU B CA 1
ATOM 6773 C C . GLU B 1 340 ? 1.266 -16.062 6.949 1 82.94 340 GLU B C 1
ATOM 6775 O O . GLU B 1 340 ? 1.583 -14.977 7.445 1 82.94 340 GLU B O 1
ATOM 6780 N N . ARG B 1 341 ? 0.894 -16.234 5.809 1 83.12 341 ARG B N 1
ATOM 6781 C CA . ARG B 1 341 ? 0.797 -15.07 4.93 1 83.12 341 ARG B CA 1
ATOM 6782 C C . ARG B 1 341 ? -0.262 -14.094 5.43 1 83.12 341 ARG B C 1
ATOM 6784 O O . ARG B 1 341 ? -0.041 -12.883 5.441 1 83.12 341 ARG B O 1
ATOM 6791 N N . ILE B 1 342 ? -1.392 -14.602 5.809 1 87.75 342 ILE B N 1
ATOM 6792 C CA . ILE B 1 342 ? -2.469 -13.75 6.305 1 87.75 342 ILE B CA 1
ATOM 6793 C C . ILE B 1 342 ? -2.033 -13.07 7.598 1 87.75 342 ILE B C 1
ATOM 6795 O O . ILE B 1 342 ? -2.236 -11.867 7.77 1 87.75 342 ILE B O 1
ATOM 6799 N N . ARG B 1 343 ? -1.381 -13.789 8.43 1 88.62 343 ARG B N 1
ATOM 6800 C CA . ARG B 1 343 ? -0.928 -13.227 9.695 1 88.62 343 ARG B CA 1
ATOM 6801 C C . ARG B 1 343 ? 0.098 -12.125 9.469 1 88.62 343 ARG B C 1
ATOM 6803 O O . ARG B 1 343 ? 0.044 -11.078 10.125 1 88.62 343 ARG B O 1
ATOM 6810 N N . ARG B 1 344 ? 0.933 -12.352 8.594 1 88.44 344 ARG B N 1
ATOM 6811 C CA . ARG B 1 344 ? 1.952 -11.359 8.281 1 88.44 344 ARG B CA 1
ATOM 6812 C C . ARG B 1 344 ? 1.323 -10.094 7.699 1 88.44 344 ARG B C 1
ATOM 6814 O O . ARG B 1 344 ? 1.743 -8.984 8.023 1 88.44 344 ARG B O 1
ATOM 6821 N N . ALA B 1 345 ? 0.372 -10.336 6.84 1 91.31 345 ALA B N 1
ATOM 6822 C CA . ALA B 1 345 ? -0.321 -9.188 6.258 1 91.31 345 ALA B CA 1
ATOM 6823 C C . ALA B 1 345 ? -1.05 -8.383 7.328 1 91.31 345 ALA B C 1
ATOM 6825 O O . ALA B 1 345 ? -1.016 -7.152 7.32 1 91.31 345 ALA B O 1
ATOM 6826 N N . VAL B 1 346 ? -1.661 -9.094 8.242 1 93.81 346 VAL B N 1
ATOM 6827 C CA . VAL B 1 346 ? -2.373 -8.43 9.328 1 93.81 346 VAL B CA 1
ATOM 6828 C C . VAL B 1 346 ? -1.382 -7.66 10.195 1 93.81 346 VAL B C 1
ATOM 6830 O O . VAL B 1 346 ? -1.639 -6.516 10.586 1 93.81 346 VAL B O 1
ATOM 6833 N N . ARG B 1 347 ? -0.314 -8.273 10.5 1 94.62 347 ARG B N 1
ATOM 6834 C CA . ARG B 1 347 ? 0.714 -7.617 11.297 1 94.62 347 ARG B CA 1
ATOM 6835 C C . ARG B 1 347 ? 1.213 -6.348 10.609 1 94.62 347 ARG B C 1
ATOM 6837 O O . ARG B 1 347 ? 1.288 -5.289 11.234 1 94.62 347 ARG B O 1
ATOM 6844 N N . SER B 1 348 ? 1.528 -6.457 9.398 1 94.81 348 SER B N 1
ATOM 6845 C CA . SER B 1 348 ? 2.027 -5.312 8.641 1 94.81 348 SER B CA 1
ATOM 6846 C C . SER B 1 348 ? 1.004 -4.184 8.602 1 94.81 348 SER B C 1
ATOM 6848 O O . SER B 1 348 ? 1.334 -3.031 8.883 1 94.81 348 SER B O 1
ATOM 6850 N N . GLU B 1 349 ? -0.237 -4.527 8.266 1 95.75 349 GLU B N 1
ATOM 6851 C CA . GLU B 1 349 ? -1.285 -3.516 8.164 1 95.75 349 GLU B CA 1
ATOM 6852 C C . GLU B 1 349 ? -1.553 -2.865 9.516 1 95.75 349 GLU B C 1
ATOM 6854 O O . GLU B 1 349 ? -1.875 -1.679 9.594 1 95.75 349 GLU B O 1
ATOM 6859 N N . THR B 1 350 ? -1.423 -3.65 10.555 1 96.88 350 THR B N 1
ATOM 6860 C CA . THR B 1 350 ? -1.622 -3.115 11.891 1 96.88 350 THR B CA 1
ATOM 6861 C C . THR B 1 350 ? -0.545 -2.09 12.234 1 96.88 350 THR B C 1
ATOM 6863 O O . THR B 1 350 ? -0.849 -1.006 12.734 1 96.88 350 THR B O 1
ATOM 6866 N N . VAL B 1 351 ? 0.639 -2.406 11.938 1 97.81 351 VAL B N 1
ATOM 6867 C CA . VAL B 1 351 ? 1.743 -1.483 12.18 1 97.81 351 VAL B CA 1
ATOM 6868 C C . VAL B 1 351 ? 1.515 -0.187 11.406 1 97.81 351 VAL B C 1
ATOM 6870 O O . VAL B 1 351 ? 1.654 0.906 11.961 1 97.81 351 VAL B O 1
ATOM 6873 N N . VAL B 1 352 ? 1.121 -0.294 10.188 1 97.25 352 VAL B N 1
ATOM 6874 C CA . VAL B 1 352 ? 0.91 0.862 9.328 1 97.25 352 VAL B CA 1
ATOM 6875 C C . VAL B 1 352 ? -0.221 1.725 9.883 1 97.25 352 VAL B C 1
ATOM 6877 O O . VAL B 1 352 ? -0.096 2.949 9.961 1 97.25 352 VAL B O 1
ATOM 6880 N N . GLU B 1 353 ? -1.258 1.073 10.305 1 95.94 353 GLU B N 1
ATOM 6881 C CA . GLU B 1 353 ? -2.43 1.8 10.789 1 95.94 353 GLU B CA 1
ATOM 6882 C C . GLU B 1 353 ? -2.146 2.494 12.117 1 95.94 353 GLU B C 1
ATOM 6884 O O . GLU B 1 353 ? -2.564 3.633 12.328 1 95.94 353 GLU B O 1
ATOM 6889 N N . ILE B 1 354 ? -1.429 1.893 12.953 1 96.62 354 ILE B N 1
ATOM 6890 C CA . ILE B 1 354 ? -1.175 2.438 14.281 1 96.62 354 ILE B CA 1
ATOM 6891 C C . ILE B 1 354 ? -0.177 3.59 14.188 1 96.62 354 ILE B C 1
ATOM 6893 O O . ILE B 1 354 ? -0.386 4.652 14.781 1 96.62 354 ILE B O 1
ATOM 6897 N N . CYS B 1 355 ? 0.833 3.436 13.438 1 96.44 355 CYS B N 1
ATOM 6898 C CA . CYS B 1 355 ? 1.942 4.383 13.445 1 96.44 355 CYS B CA 1
ATOM 6899 C C . CYS B 1 355 ? 1.66 5.566 12.531 1 96.44 355 CYS B C 1
ATOM 6901 O O . CYS B 1 355 ? 2.266 6.629 12.672 1 96.44 355 CYS B O 1
ATOM 6903 N N . GLY B 1 356 ? 0.828 5.379 11.531 1 95.56 356 GLY B N 1
ATOM 6904 C CA . GLY B 1 356 ? 0.616 6.453 10.57 1 95.56 356 GLY B CA 1
ATOM 6905 C C . GLY B 1 356 ? 1.888 6.879 9.867 1 95.56 356 GLY B C 1
ATOM 6906 O O . GLY B 1 356 ? 2.68 6.039 9.438 1 95.56 356 GLY B O 1
ATOM 6907 N N . PRO B 1 357 ? 2.08 8.148 9.75 1 94.62 357 PRO B N 1
ATOM 6908 C CA . PRO B 1 357 ? 3.229 8.609 8.969 1 94.62 357 PRO B CA 1
ATOM 6909 C C . PRO B 1 357 ? 4.523 8.617 9.773 1 94.62 357 PRO B C 1
ATOM 6911 O O . PRO B 1 357 ? 5.578 8.992 9.25 1 94.62 357 PRO B O 1
ATOM 6914 N N . ASP B 1 358 ? 4.508 8.281 11.016 1 94 358 ASP B N 1
ATOM 6915 C CA . ASP B 1 358 ? 5.723 8.227 11.82 1 94 358 ASP B CA 1
ATOM 6916 C C . ASP B 1 358 ? 6.559 6.996 11.469 1 94 358 ASP B C 1
ATOM 6918 O O . ASP B 1 358 ? 6.355 5.918 12.031 1 94 358 ASP B O 1
ATOM 6922 N N . LEU B 1 359 ? 7.57 7.195 10.672 1 93.38 359 LEU B N 1
ATOM 6923 C CA . LEU B 1 359 ? 8.352 6.094 10.117 1 93.38 359 LEU B CA 1
ATOM 6924 C C . LEU B 1 359 ? 9.242 5.469 11.188 1 93.38 359 LEU B C 1
ATOM 6926 O O . LEU B 1 359 ? 9.492 4.262 11.164 1 93.38 359 LEU B O 1
ATOM 6930 N N . GLU B 1 360 ? 9.719 6.281 12.055 1 92.31 360 GLU B N 1
ATOM 6931 C CA . GLU B 1 360 ? 10.57 5.734 13.102 1 92.31 360 GLU B CA 1
ATOM 6932 C C . GLU B 1 360 ? 9.773 4.852 14.062 1 92.31 360 GLU B C 1
ATOM 6934 O O . GLU B 1 360 ? 10.227 3.766 14.43 1 92.31 360 GLU B O 1
ATOM 6939 N N . LEU B 1 361 ? 8.641 5.32 14.445 1 94.12 361 LEU B N 1
ATOM 6940 C CA . LEU B 1 361 ? 7.781 4.496 15.281 1 94.12 361 LEU B CA 1
ATOM 6941 C C . LEU B 1 361 ? 7.406 3.201 14.57 1 94.12 361 LEU B C 1
ATOM 6943 O O . LEU B 1 361 ? 7.391 2.131 15.18 1 94.12 361 LEU B O 1
ATOM 6947 N N . ALA B 1 362 ? 7.07 3.338 13.305 1 96 362 ALA B N 1
ATOM 6948 C CA . ALA B 1 362 ? 6.715 2.162 12.516 1 96 362 ALA B CA 1
ATOM 6949 C C . ALA B 1 362 ? 7.855 1.151 12.492 1 96 362 ALA B C 1
ATOM 6951 O O . ALA B 1 362 ? 7.633 -0.053 12.633 1 96 362 ALA B O 1
ATOM 6952 N N . ARG B 1 363 ? 9.055 1.623 12.297 1 93.94 363 ARG B N 1
ATOM 6953 C CA . ARG B 1 363 ? 10.227 0.756 12.281 1 93.94 363 ARG B CA 1
ATOM 6954 C C . ARG B 1 363 ? 10.398 0.044 13.617 1 93.94 363 ARG B C 1
ATOM 6956 O O . ARG B 1 363 ? 10.602 -1.171 13.656 1 93.94 363 ARG B O 1
ATOM 6963 N N . LEU B 1 364 ? 10.281 0.749 14.68 1 95.12 364 LEU B N 1
ATOM 6964 C CA . LEU B 1 364 ? 10.461 0.187 16.016 1 95.12 364 LEU B CA 1
ATOM 6965 C C . LEU B 1 364 ? 9.391 -0.861 16.312 1 95.12 364 LEU B C 1
ATOM 6967 O O . LEU B 1 364 ? 9.703 -1.954 16.781 1 95.12 364 LEU B O 1
ATOM 6971 N N . LEU B 1 365 ? 8.18 -0.501 15.977 1 96.44 365 LEU B N 1
ATOM 6972 C CA . LEU B 1 365 ? 7.09 -1.424 16.266 1 96.44 365 LEU B CA 1
ATOM 6973 C C . LEU B 1 365 ? 7.203 -2.684 15.414 1 96.44 365 LEU B C 1
ATOM 6975 O O . LEU B 1 365 ? 6.902 -3.785 15.883 1 96.44 365 LEU B O 1
ATOM 6979 N N . ALA B 1 366 ? 7.598 -2.504 14.188 1 95.62 366 ALA B N 1
ATOM 6980 C CA . ALA B 1 366 ? 7.793 -3.648 13.305 1 95.62 366 ALA B CA 1
ATOM 6981 C C . ALA B 1 366 ? 8.844 -4.602 13.859 1 95.62 366 ALA B C 1
ATOM 6983 O O . ALA B 1 366 ? 8.719 -5.82 13.727 1 95.62 366 ALA B O 1
ATOM 6984 N N . LEU B 1 367 ? 9.805 -4.105 14.477 1 93.75 367 LEU B N 1
ATOM 6985 C CA . LEU B 1 367 ? 10.906 -4.906 15.008 1 93.75 367 LEU B CA 1
ATOM 6986 C C . LEU B 1 367 ? 10.508 -5.555 16.328 1 93.75 367 LEU B C 1
ATOM 6988 O O . LEU B 1 367 ? 10.852 -6.707 16.594 1 93.75 367 LEU B O 1
ATOM 6992 N N . GLU B 1 368 ? 9.758 -4.863 17.109 1 93.88 368 GLU B N 1
ATOM 6993 C CA . GLU B 1 368 ? 9.562 -5.258 18.5 1 93.88 368 GLU B CA 1
ATOM 6994 C C . GLU B 1 368 ? 8.305 -6.113 18.656 1 93.88 368 GLU B C 1
ATOM 6996 O O . GLU B 1 368 ? 8.258 -6.996 19.516 1 93.88 368 GLU B O 1
ATOM 7001 N N . TRP B 1 369 ? 7.285 -5.836 17.938 1 95.38 369 TRP B N 1
ATOM 7002 C CA . TRP B 1 369 ? 6 -6.492 18.141 1 95.38 369 TRP B CA 1
ATOM 7003 C C . TRP B 1 369 ? 5.965 -7.852 17.453 1 95.38 369 TRP B C 1
ATOM 7005 O O . TRP B 1 369 ? 6.34 -7.977 16.281 1 95.38 369 TRP B O 1
ATOM 7015 N N . ASP B 1 370 ? 5.516 -8.812 18.078 1 91.62 370 ASP B N 1
ATOM 7016 C CA . ASP B 1 370 ? 5.559 -10.188 17.594 1 91.62 370 ASP B CA 1
ATOM 7017 C C . ASP B 1 370 ? 4.32 -10.516 16.766 1 91.62 370 ASP B C 1
ATOM 7019 O O . ASP B 1 370 ? 4.207 -11.609 16.203 1 91.62 370 ASP B O 1
ATOM 7023 N N . GLY B 1 371 ? 3.354 -9.656 16.766 1 91.44 371 GLY B N 1
ATOM 7024 C CA . GLY B 1 371 ? 2.18 -9.898 15.938 1 91.44 371 GLY B CA 1
ATOM 7025 C C . GLY B 1 371 ? 0.971 -10.344 16.734 1 91.44 371 GLY B C 1
ATOM 7026 O O . GLY B 1 371 ? -0.134 -10.445 16.203 1 91.44 371 GLY B O 1
ATOM 7027 N N . ALA B 1 372 ? 1.136 -10.57 18.031 1 91.75 372 ALA B N 1
ATOM 7028 C CA . ALA B 1 372 ? 0.027 -11.008 18.875 1 91.75 372 ALA B CA 1
ATOM 7029 C C . ALA B 1 372 ? -0.748 -9.812 19.422 1 91.75 372 ALA B C 1
ATOM 7031 O O . ALA B 1 372 ? -0.152 -8.844 19.906 1 91.75 372 ALA B O 1
ATOM 7032 N N . GLN B 1 373 ? -2.041 -9.914 19.438 1 89.88 373 GLN B N 1
ATOM 7033 C CA . GLN B 1 373 ? -2.895 -8.789 19.812 1 89.88 373 GLN B CA 1
ATOM 7034 C C . GLN B 1 373 ? -2.715 -8.422 21.281 1 89.88 373 GLN B C 1
ATOM 7036 O O . GLN B 1 373 ? -2.736 -7.242 21.641 1 89.88 373 GLN B O 1
ATOM 7041 N N . HIS B 1 374 ? -2.523 -9.391 22.078 1 87.31 374 HIS B N 1
ATOM 7042 C CA . HIS B 1 374 ? -2.477 -9.125 23.5 1 87.31 374 HIS B CA 1
ATOM 7043 C C . HIS B 1 374 ? -1.183 -8.414 23.891 1 87.31 374 HIS B C 1
ATOM 7045 O O . HIS B 1 374 ? -1.098 -7.805 24.953 1 87.31 374 HIS B O 1
ATOM 7051 N N . THR B 1 375 ? -0.177 -8.469 23.031 1 92.81 375 THR B N 1
ATOM 7052 C CA . THR B 1 375 ? 1.099 -7.836 23.359 1 92.81 375 THR B CA 1
ATOM 7053 C C . THR B 1 375 ? 1.21 -6.477 22.672 1 92.81 375 THR B C 1
ATOM 7055 O O . THR B 1 375 ? 2.174 -5.742 22.891 1 92.81 375 THR B O 1
ATOM 7058 N N . LEU B 1 376 ? 0.233 -6.098 21.938 1 94.31 376 LEU B N 1
ATOM 7059 C CA . LEU B 1 376 ? 0.314 -4.91 21.078 1 94.31 376 LEU B CA 1
ATOM 7060 C C . LEU B 1 376 ? 0.419 -3.648 21.938 1 94.31 376 LEU B C 1
ATOM 7062 O O . LEU B 1 376 ? 1.291 -2.809 21.703 1 94.31 376 LEU B O 1
ATOM 7066 N N . GLY B 1 377 ? -0.444 -3.492 22.906 1 93.12 377 GLY B N 1
ATOM 7067 C CA . GLY B 1 377 ? -0.422 -2.307 23.75 1 93.12 377 GLY B CA 1
ATOM 7068 C C . GLY B 1 377 ? 0.914 -2.088 24.438 1 93.12 377 GLY B C 1
ATOM 7069 O O . GLY B 1 377 ? 1.438 -0.973 24.438 1 93.12 377 GLY B O 1
ATOM 7070 N N . ALA B 1 378 ? 1.415 -3.15 24.938 1 92.88 378 ALA B N 1
ATOM 7071 C CA . ALA B 1 378 ? 2.699 -3.066 25.625 1 92.88 378 ALA B CA 1
ATOM 7072 C C . ALA B 1 378 ? 3.824 -2.723 24.656 1 92.88 378 ALA B C 1
ATOM 7074 O O . ALA B 1 378 ? 4.711 -1.93 24.984 1 92.88 378 ALA B O 1
ATOM 7075 N N . ALA B 1 379 ? 3.793 -3.312 23.531 1 95 379 ALA B N 1
ATOM 7076 C CA . ALA B 1 379 ? 4.812 -3.047 22.516 1 95 379 ALA B CA 1
ATOM 7077 C C . ALA B 1 379 ? 4.785 -1.583 22.094 1 95 379 ALA B C 1
ATOM 7079 O O . ALA B 1 379 ? 5.832 -0.95 21.953 1 95 379 ALA B O 1
ATOM 7080 N N . VAL B 1 380 ? 3.594 -1.066 21.875 1 95.5 380 VAL B N 1
ATOM 7081 C CA . VAL B 1 380 ? 3.455 0.336 21.5 1 95.5 380 VAL B CA 1
ATOM 7082 C C . VAL B 1 380 ? 4.031 1.227 22.594 1 95.5 380 VAL B C 1
ATOM 7084 O O . VAL B 1 380 ? 4.781 2.164 22.312 1 95.5 380 VAL B O 1
ATOM 7087 N N . GLY B 1 381 ? 3.703 0.913 23.812 1 93.5 381 GLY B N 1
ATOM 7088 C CA . GLY B 1 381 ? 4.223 1.678 24.938 1 93.5 381 GLY B CA 1
ATOM 7089 C C . GLY B 1 381 ? 5.738 1.691 25 1 93.5 381 GLY B C 1
ATOM 7090 O O . GLY B 1 381 ? 6.348 2.734 25.25 1 93.5 381 GLY B O 1
ATOM 7091 N N . ARG B 1 382 ? 6.344 0.589 24.719 1 93.69 382 ARG B N 1
ATOM 7092 C CA . ARG B 1 382 ? 7.797 0.495 24.734 1 93.69 382 ARG B CA 1
ATOM 7093 C C . ARG B 1 382 ? 8.414 1.312 23.594 1 93.69 382 ARG B C 1
ATOM 7095 O O . ARG B 1 382 ? 9.43 1.98 23.797 1 93.69 382 ARG B O 1
ATOM 7102 N N . CYS B 1 383 ? 7.766 1.252 22.469 1 94.62 383 CYS B N 1
ATOM 7103 C CA . CYS B 1 383 ? 8.273 1.989 21.328 1 94.62 383 CYS B CA 1
ATOM 7104 C C . CYS B 1 383 ? 8.164 3.492 21.547 1 94.62 383 CYS B C 1
ATOM 7106 O O . CYS B 1 383 ? 9.055 4.246 21.156 1 94.62 383 CYS B O 1
ATOM 7108 N N . LEU B 1 384 ? 7.113 3.918 22.172 1 93 384 LEU B N 1
ATOM 7109 C CA . LEU B 1 384 ? 6.918 5.336 22.453 1 93 384 LEU B CA 1
ATOM 7110 C C . LEU B 1 384 ? 7.93 5.828 23.484 1 93 384 LEU B C 1
ATOM 7112 O O . LEU B 1 384 ? 8.312 7 23.484 1 93 384 LEU B O 1
ATOM 7116 N N . ALA B 1 385 ? 8.344 4.949 24.312 1 92.31 385 ALA B N 1
ATOM 7117 C CA . ALA B 1 385 ? 9.344 5.305 25.312 1 92.31 385 ALA B CA 1
ATOM 7118 C C . ALA B 1 385 ? 10.727 5.434 24.672 1 92.31 385 ALA B C 1
ATOM 7120 O O . ALA B 1 385 ? 11.578 6.18 25.172 1 92.31 385 ALA B O 1
ATOM 7121 N N . ALA B 1 386 ? 10.945 4.773 23.594 1 89 386 ALA B N 1
ATOM 7122 C CA . ALA B 1 386 ? 12.266 4.703 22.969 1 89 386 ALA B CA 1
ATOM 7123 C C . ALA B 1 386 ? 12.469 5.867 22 1 89 386 ALA B C 1
ATOM 7125 O O . ALA B 1 386 ? 13.602 6.176 21.625 1 89 386 ALA B O 1
ATOM 7126 N N . ALA B 1 387 ? 11.43 6.473 21.547 1 78.69 387 ALA B N 1
ATOM 7127 C CA . ALA B 1 387 ? 11.531 7.535 20.562 1 78.69 387 ALA B CA 1
ATOM 7128 C C . ALA B 1 387 ? 10.852 8.812 21.047 1 78.69 387 ALA B C 1
ATOM 7130 O O . ALA B 1 387 ? 9.914 8.758 21.844 1 78.69 387 ALA B O 1
ATOM 7131 N N . PRO B 1 388 ? 11.469 9.914 20.578 1 78.06 388 PRO B N 1
ATOM 7132 C CA . PRO B 1 388 ? 10.781 11.156 20.938 1 78.06 388 PRO B CA 1
ATOM 7133 C C . PRO B 1 388 ? 9.352 11.219 20.406 1 78.06 388 PRO B C 1
ATOM 7135 O O . PRO B 1 388 ? 9.117 10.922 19.219 1 78.06 388 PRO B O 1
ATOM 7138 N N . THR B 1 389 ? 8.492 11.398 21.344 1 79.5 389 THR B N 1
ATOM 7139 C CA . THR B 1 389 ? 7.09 11.453 20.938 1 79.5 389 THR B CA 1
ATOM 7140 C C . THR B 1 389 ? 6.441 12.75 21.438 1 79.5 389 THR B C 1
ATOM 7142 O O . THR B 1 389 ? 6.867 13.312 22.453 1 79.5 389 THR B O 1
ATOM 7145 N N . PRO B 1 390 ? 5.492 13.164 20.656 1 84.38 390 PRO B N 1
ATOM 7146 C CA . PRO B 1 390 ? 4.797 14.367 21.094 1 84.38 390 PRO B CA 1
ATOM 7147 C C . PRO B 1 390 ? 4.051 14.172 22.422 1 84.38 390 PRO B C 1
ATOM 7149 O O . PRO B 1 390 ? 3.66 13.047 22.75 1 84.38 390 PRO B O 1
ATOM 7152 N N . VAL B 1 391 ? 3.91 15.273 23.125 1 78.81 391 VAL B N 1
ATOM 7153 C CA . VAL B 1 391 ? 3.203 15.25 24.391 1 78.81 391 VAL B CA 1
ATOM 7154 C C . VAL B 1 391 ? 1.703 15.422 24.156 1 78.81 391 VAL B C 1
ATOM 7156 O O . VAL B 1 391 ? 1.288 16.125 23.234 1 78.81 391 VAL B O 1
ATOM 7159 N N . PRO B 1 392 ? 0.943 14.711 24.922 1 77.19 392 PRO B N 1
ATOM 7160 C CA . PRO B 1 392 ? -0.512 14.781 24.766 1 77.19 392 PRO B CA 1
ATOM 7161 C C . PRO B 1 392 ? -1.043 16.203 24.766 1 77.19 392 PRO B C 1
ATOM 7163 O O . PRO B 1 392 ? -1.964 16.531 24.016 1 77.19 392 PRO B O 1
ATOM 7166 N N . SER B 1 393 ? -0.501 17.031 25.531 1 80.06 393 SER B N 1
ATOM 7167 C CA . SER B 1 393 ? -0.99 18.391 25.688 1 80.06 393 SER B CA 1
ATOM 7168 C C . SER B 1 393 ? -0.752 19.203 24.406 1 80.06 393 SER B C 1
ATOM 7170 O O . SER B 1 393 ? -1.354 20.266 24.219 1 80.06 393 SER B O 1
ATOM 7172 N N . ALA B 1 394 ? -0.035 18.641 23.594 1 81.81 394 ALA B N 1
ATOM 7173 C CA . ALA B 1 394 ? 0.337 19.359 22.375 1 81.81 394 ALA B CA 1
ATOM 7174 C C . ALA B 1 394 ? -0.752 19.25 21.312 1 81.81 394 ALA B C 1
ATOM 7176 O O . ALA B 1 394 ? -0.743 19.984 20.328 1 81.81 394 ALA B O 1
ATOM 7177 N N . CYS B 1 395 ? -1.73 18.469 21.547 1 88.62 395 CYS B N 1
ATOM 7178 C CA . CYS B 1 395 ? -2.725 18.25 20.516 1 88.62 395 CYS B CA 1
ATOM 7179 C C . CYS B 1 395 ? -4.082 18.797 20.922 1 88.62 395 CYS B C 1
ATOM 7181 O O . CYS B 1 395 ? -4.711 18.281 21.859 1 88.62 395 CYS B O 1
ATOM 7183 N N . PRO B 1 396 ? -4.465 19.797 20.266 1 88.69 396 PRO B N 1
ATOM 7184 C CA . PRO B 1 396 ? -5.828 20.266 20.531 1 88.69 396 PRO B CA 1
ATOM 7185 C C . PRO B 1 396 ? -6.895 19.281 20.031 1 88.69 396 PRO B C 1
ATOM 7187 O O . PRO B 1 396 ? -6.586 18.359 19.297 1 88.69 396 PRO B O 1
ATOM 7190 N N . PRO B 1 397 ? -8.07 19.391 20.594 1 84.81 397 PRO B N 1
ATOM 7191 C CA . PRO B 1 397 ? -9.148 18.547 20.078 1 84.81 397 PRO B CA 1
ATOM 7192 C C . PRO B 1 397 ? -9.352 18.703 18.578 1 84.81 397 PRO B C 1
ATOM 7194 O O . PRO B 1 397 ? -9.344 19.812 18.062 1 84.81 397 PRO B O 1
ATOM 7197 N N . LEU B 1 398 ? -9.422 17.609 17.953 1 85.25 398 LEU B N 1
ATOM 7198 C CA . LEU B 1 398 ? -9.625 17.625 16.516 1 85.25 398 LEU B CA 1
ATOM 7199 C C . LEU B 1 398 ? -11.109 17.688 16.172 1 85.25 398 LEU B C 1
ATOM 7201 O O . LEU B 1 398 ? -11.836 16.719 16.406 1 85.25 398 LEU B O 1
ATOM 7205 N N . ARG B 1 399 ? -11.484 18.719 15.625 1 76.31 399 ARG B N 1
ATOM 7206 C CA . ARG B 1 399 ? -12.898 18.953 15.367 1 76.31 399 ARG B CA 1
ATOM 7207 C C . ARG B 1 399 ? -13.297 18.453 13.984 1 76.31 399 ARG B C 1
ATOM 7209 O O . ARG B 1 399 ? -14.438 18.047 13.773 1 76.31 399 ARG B O 1
ATOM 7216 N N . ARG B 1 400 ? -12.266 18.422 13.117 1 75.38 400 ARG B N 1
ATOM 7217 C CA . ARG B 1 400 ? -12.531 18.016 11.742 1 75.38 400 ARG B CA 1
ATOM 7218 C C . ARG B 1 400 ? -12.023 16.594 11.492 1 75.38 400 ARG B C 1
ATOM 7220 O O . ARG B 1 400 ? -11.133 16.109 12.195 1 75.38 400 ARG B O 1
ATOM 7227 N N . ILE B 1 401 ? -12.664 16.016 10.578 1 75.44 401 ILE B N 1
ATOM 7228 C CA . ILE B 1 401 ? -12.195 14.711 10.133 1 75.44 401 ILE B CA 1
ATOM 7229 C C . ILE B 1 401 ? -11.172 14.883 9.016 1 75.44 401 ILE B C 1
ATOM 7231 O O . ILE B 1 401 ? -10.086 14.297 9.062 1 75.44 401 ILE B O 1
ATOM 7235 N N . GLY B 1 402 ? -11.547 15.719 8.094 1 78.69 402 GLY B N 1
ATOM 7236 C CA . GLY B 1 402 ? -10.711 15.922 6.922 1 78.69 402 GLY B CA 1
ATOM 7237 C C . GLY B 1 402 ? -9.562 16.875 7.16 1 78.69 402 GLY B C 1
ATOM 7238 O O . GLY B 1 402 ? -9.719 17.875 7.875 1 78.69 402 GLY B O 1
ATOM 7239 N N . ALA B 1 403 ? -8.492 16.484 6.645 1 78.88 403 ALA B N 1
ATOM 7240 C CA . ALA B 1 403 ? -7.34 17.375 6.68 1 78.88 403 ALA B CA 1
ATOM 7241 C C . ALA B 1 403 ? -7.367 18.359 5.504 1 78.88 403 ALA B C 1
ATOM 7243 O O . ALA B 1 403 ? -7.738 17.969 4.387 1 78.88 403 ALA B O 1
ATOM 7244 N N . LEU B 1 404 ? -7.105 19.531 5.82 1 78.25 404 LEU B N 1
ATOM 7245 C CA . LEU B 1 404 ? -6.949 20.531 4.77 1 78.25 404 LEU B CA 1
ATOM 7246 C C . LEU B 1 404 ? -5.609 20.375 4.059 1 78.25 404 LEU B C 1
ATOM 7248 O O . LEU B 1 404 ? -4.867 19.438 4.336 1 78.25 404 LEU B O 1
ATOM 7252 N N . LEU B 1 405 ? -5.398 21.234 3.096 1 79.44 405 LEU B N 1
ATOM 7253 C CA . LEU B 1 405 ? -4.176 21.172 2.301 1 79.44 405 LEU B CA 1
ATOM 7254 C C . LEU B 1 405 ? -2.965 21.578 3.133 1 79.44 405 LEU B C 1
ATOM 7256 O O . LEU B 1 405 ? -1.825 21.281 2.764 1 79.44 405 LEU B O 1
ATOM 7260 N N . ARG B 1 406 ? -3.311 22.312 4.18 1 88 406 ARG B N 1
ATOM 7261 C CA . ARG B 1 406 ? -2.312 22.75 5.152 1 88 406 ARG B CA 1
ATOM 7262 C C . ARG B 1 406 ? -2.893 22.75 6.566 1 88 406 ARG B C 1
ATOM 7264 O O . ARG B 1 406 ? -4.113 22.797 6.742 1 88 406 ARG B O 1
ATOM 7271 N N . PRO B 1 407 ? -1.96 22.641 7.496 1 89.94 407 PRO B N 1
ATOM 7272 C CA . PRO B 1 407 ? -2.516 22.719 8.852 1 89.94 407 PRO B CA 1
ATOM 7273 C C . PRO B 1 407 ? -3.193 24.062 9.125 1 89.94 407 PRO B C 1
ATOM 7275 O O . PRO B 1 407 ? -2.635 25.109 8.812 1 89.94 407 PRO B O 1
ATOM 7278 N N . GLY B 1 408 ? -4.391 24.016 9.633 1 86.81 408 GLY B N 1
ATOM 7279 C CA . GLY B 1 408 ? -5.043 25.234 10.078 1 86.81 408 GLY B CA 1
ATOM 7280 C C . GLY B 1 408 ? -4.258 25.969 11.141 1 86.81 408 GLY B C 1
ATOM 7281 O O . GLY B 1 408 ? -3.387 25.406 11.797 1 86.81 408 GLY B O 1
ATOM 7282 N N . ALA B 1 409 ? -4.551 27.219 11.273 1 88.06 409 ALA B N 1
ATOM 7283 C CA . ALA B 1 409 ? -3.822 28.078 12.203 1 88.06 409 ALA B CA 1
ATOM 7284 C C . ALA B 1 409 ? -3.809 27.469 13.609 1 88.06 409 ALA B C 1
ATOM 7286 O O . ALA B 1 409 ? -2.781 27.484 14.289 1 88.06 409 ALA B O 1
ATOM 7287 N N . GLU B 1 410 ? -4.895 26.844 13.977 1 89.12 410 GLU B N 1
ATOM 7288 C CA . GLU B 1 410 ? -5.035 26.297 15.328 1 89.12 410 GLU B CA 1
ATOM 7289 C C . GLU B 1 410 ? -4.219 25.031 15.5 1 89.12 410 GLU B C 1
ATOM 7291 O O . GLU B 1 410 ? -3.947 24.609 16.625 1 89.12 410 GLU B O 1
ATOM 7296 N N . LEU B 1 411 ? -3.822 24.453 14.406 1 93.38 411 LEU B N 1
ATOM 7297 C CA . LEU B 1 411 ? -3.168 23.156 14.484 1 93.38 411 LEU B CA 1
ATOM 7298 C C . LEU B 1 411 ? -1.681 23.281 14.172 1 93.38 411 LEU B C 1
ATOM 7300 O O . LEU B 1 411 ? -0.94 22.297 14.266 1 93.38 411 LEU B O 1
ATOM 7304 N N . ARG B 1 412 ? -1.2 24.453 13.836 1 94.75 412 ARG B N 1
ATOM 7305 C CA . ARG B 1 412 ? 0.16 24.625 13.336 1 94.75 412 ARG B CA 1
ATOM 7306 C C . ARG B 1 412 ? 1.186 24.234 14.391 1 94.75 412 ARG B C 1
ATOM 7308 O O . ARG B 1 412 ? 2.15 23.516 14.102 1 94.75 412 ARG B O 1
ATOM 7315 N N . GLN B 1 413 ? 0.948 24.688 15.586 1 93.88 413 GLN B N 1
ATOM 7316 C CA . GLN B 1 413 ? 1.89 24.359 16.656 1 93.88 413 GLN B CA 1
ATOM 7317 C C . GLN B 1 413 ? 1.871 22.859 16.953 1 93.88 413 GLN B C 1
ATOM 7319 O O . GLN B 1 413 ? 2.922 22.25 17.172 1 93.88 413 GLN B O 1
ATOM 7324 N N . ALA B 1 414 ? 0.679 22.297 16.969 1 95.62 414 ALA B N 1
ATOM 7325 C CA . ALA B 1 414 ? 0.549 20.859 17.188 1 95.62 414 ALA B CA 1
ATOM 7326 C C . ALA B 1 414 ? 1.229 20.078 16.062 1 95.62 414 ALA B C 1
ATOM 7328 O O . ALA B 1 414 ? 1.867 19.047 16.312 1 95.62 414 ALA B O 1
ATOM 7329 N N . TRP B 1 415 ? 1.051 20.578 14.898 1 96.06 415 TRP B N 1
ATOM 7330 C CA . TRP B 1 415 ? 1.711 19.969 13.75 1 96.06 415 TRP B CA 1
ATOM 7331 C C . TRP B 1 415 ? 3.229 20.062 13.883 1 96.06 415 TRP B C 1
ATOM 7333 O O . TRP B 1 415 ? 3.936 19.078 13.672 1 96.06 415 TRP B O 1
ATOM 7343 N N . ALA B 1 416 ? 3.723 21.203 14.211 1 95.88 416 ALA B N 1
ATOM 7344 C CA . ALA B 1 416 ? 5.16 21.406 14.352 1 95.88 416 ALA B CA 1
ATOM 7345 C C . ALA B 1 416 ? 5.762 20.422 15.352 1 95.88 416 ALA B C 1
ATOM 7347 O O . ALA B 1 416 ? 6.867 19.922 15.148 1 95.88 416 ALA B O 1
ATOM 7348 N N . ALA B 1 417 ? 4.957 20.109 16.328 1 94.56 417 ALA B N 1
ATOM 7349 C CA . ALA B 1 417 ? 5.41 19.203 17.391 1 94.56 417 ALA B CA 1
ATOM 7350 C C . ALA B 1 417 ? 5.199 17.75 16.984 1 94.56 417 ALA B C 1
ATOM 7352 O O . ALA B 1 417 ? 5.605 16.828 17.703 1 94.56 417 ALA B O 1
ATOM 7353 N N . GLY B 1 418 ? 4.539 17.516 15.922 1 93.88 418 GLY B N 1
ATOM 7354 C CA . GLY B 1 418 ? 4.273 16.172 15.445 1 93.88 418 GLY B CA 1
ATOM 7355 C C . GLY B 1 418 ? 3.064 15.531 16.109 1 93.88 418 GLY B C 1
ATOM 7356 O O . GLY B 1 418 ? 2.871 14.32 16.016 1 93.88 418 GLY B O 1
ATOM 7357 N N . ALA B 1 419 ? 2.229 16.312 16.766 1 95.69 419 ALA B N 1
ATOM 7358 C CA . ALA B 1 419 ? 1.107 15.789 17.547 1 95.69 419 ALA B CA 1
ATOM 7359 C C . ALA B 1 419 ? -0.099 15.523 16.656 1 95.69 419 ALA B C 1
ATOM 7361 O O . ALA B 1 419 ? -0.947 14.688 16.984 1 95.69 419 ALA B O 1
ATOM 7362 N N . VAL B 1 420 ? -0.194 16.25 15.586 1 95.06 420 VAL B N 1
ATOM 7363 C CA . VAL B 1 420 ? -1.289 16.062 14.641 1 95.06 420 VAL B CA 1
ATOM 7364 C C . VAL B 1 420 ? -0.729 15.875 13.227 1 95.06 420 VAL B C 1
ATOM 7366 O O . VAL B 1 420 ? 0.267 16.5 12.859 1 95.06 420 VAL B O 1
ATOM 7369 N N . VAL B 1 421 ? -1.352 14.992 12.531 1 93.38 421 VAL B N 1
ATOM 7370 C CA . VAL B 1 421 ? -0.877 14.703 11.18 1 93.38 421 VAL B CA 1
ATOM 7371 C C . VAL B 1 421 ? -2.066 14.586 10.234 1 93.38 421 VAL B C 1
ATOM 7373 O O . VAL B 1 421 ? -3.205 14.414 10.672 1 93.38 421 VAL B O 1
ATOM 7376 N N . SER B 1 422 ? -1.798 14.828 8.977 1 92 422 SER B N 1
ATOM 7377 C CA . SER B 1 422 ? -2.717 14.445 7.914 1 92 422 SER B CA 1
ATOM 7378 C C . SER B 1 422 ? -2.416 13.039 7.406 1 92 422 SER B C 1
ATOM 7380 O O . SER B 1 422 ? -1.359 12.797 6.82 1 92 422 SER B O 1
ATOM 7382 N N . TRP B 1 423 ? -3.357 12.078 7.68 1 91.56 423 TRP B N 1
ATOM 7383 C CA . TRP B 1 423 ? -3.188 10.68 7.301 1 91.56 423 TRP B CA 1
ATOM 7384 C C . TRP B 1 423 ? -4.27 10.242 6.32 1 91.56 423 TRP B C 1
ATOM 7386 O O . TRP B 1 423 ? -5.43 10.07 6.699 1 91.56 423 TRP B O 1
ATOM 7396 N N . GLU B 1 424 ? -3.797 10.055 5.102 1 87.62 424 GLU B N 1
ATOM 7397 C CA . GLU B 1 424 ? -4.727 9.641 4.051 1 87.62 424 GLU B CA 1
ATOM 7398 C C . GLU B 1 424 ? -5.871 10.641 3.908 1 87.62 424 GLU B C 1
ATOM 7400 O O . GLU B 1 424 ? -7.027 10.25 3.75 1 87.62 424 GLU B O 1
ATOM 7405 N N . GLY B 1 425 ? -5.5 11.969 4.137 1 83.19 425 GLY B N 1
ATOM 7406 C CA . GLY B 1 425 ? -6.477 13.039 3.98 1 83.19 425 GLY B CA 1
ATOM 7407 C C . GLY B 1 425 ? -7.297 13.281 5.234 1 83.19 425 GLY B C 1
ATOM 7408 O O . GLY B 1 425 ? -8.133 14.188 5.266 1 83.19 425 GLY B O 1
ATOM 7409 N N . ARG B 1 426 ? -7.047 12.547 6.266 1 87.38 426 ARG B N 1
ATOM 7410 C CA . ARG B 1 426 ? -7.766 12.703 7.523 1 87.38 426 ARG B CA 1
ATOM 7411 C C . ARG B 1 426 ? -6.859 13.281 8.602 1 87.38 426 ARG B C 1
ATOM 7413 O O . ARG B 1 426 ? -5.656 13.008 8.625 1 87.38 426 ARG B O 1
ATOM 7420 N N . LEU B 1 427 ? -7.551 14.047 9.438 1 90.31 427 LEU B N 1
ATOM 7421 C CA . LEU B 1 427 ? -6.828 14.516 10.617 1 90.31 427 LEU B CA 1
ATOM 7422 C C . LEU B 1 427 ? -6.676 13.398 11.641 1 90.31 427 LEU B C 1
ATOM 7424 O O . LEU B 1 427 ? -7.637 12.695 11.945 1 90.31 427 LEU B O 1
ATOM 7428 N N . ARG B 1 428 ? -5.461 13.273 12.086 1 91.56 428 ARG B N 1
ATOM 7429 C CA . ARG B 1 428 ? -5.215 12.211 13.062 1 91.56 428 ARG B CA 1
ATOM 7430 C C . ARG B 1 428 ? -4.223 12.672 14.125 1 91.56 428 ARG B C 1
ATOM 7432 O O . ARG B 1 428 ? -3.229 13.328 13.812 1 91.56 428 ARG B O 1
ATOM 7439 N N . ALA B 1 429 ? -4.629 12.359 15.328 1 94.19 429 ALA B N 1
ATOM 7440 C CA . ALA B 1 429 ? -3.676 12.57 16.406 1 94.19 429 ALA B CA 1
ATOM 7441 C C . ALA B 1 429 ? -2.611 11.477 16.422 1 94.19 429 ALA B C 1
ATOM 7443 O O . ALA B 1 429 ? -2.916 10.305 16.188 1 94.19 429 ALA B O 1
ATOM 7444 N N . HIS B 1 430 ? -1.385 11.883 16.641 1 95.25 430 HIS B N 1
ATOM 7445 C CA . HIS B 1 430 ? -0.305 10.914 16.797 1 95.25 430 HIS B CA 1
ATOM 7446 C C . HIS B 1 430 ? -0.591 9.945 17.953 1 95.25 430 HIS B C 1
ATOM 7448 O O . HIS B 1 430 ? -1.19 10.336 18.953 1 95.25 430 HIS B O 1
ATOM 7454 N N . VAL B 1 431 ? -0.122 8.75 17.859 1 94.38 431 VAL B N 1
ATOM 7455 C CA . VAL B 1 431 ? -0.386 7.707 18.844 1 94.38 431 VAL B CA 1
ATOM 7456 C C . VAL B 1 431 ? 0.185 8.117 20.203 1 94.38 431 VAL B C 1
ATOM 7458 O O . VAL B 1 431 ? -0.388 7.797 21.234 1 94.38 431 VAL B O 1
ATOM 7461 N N . GLY B 1 432 ? 1.242 8.844 20.234 1 92.31 432 GLY B N 1
ATOM 7462 C CA . GLY B 1 432 ? 1.864 9.297 21.469 1 92.31 432 GLY B CA 1
ATOM 7463 C C . GLY B 1 432 ? 1.002 10.273 22.25 1 92.31 432 GLY B C 1
ATOM 7464 O O . GLY B 1 432 ? 1.26 10.531 23.422 1 92.31 432 GLY B O 1
ATOM 7465 N N . VAL B 1 433 ? 0.049 10.828 21.562 1 93.19 433 VAL B N 1
ATOM 7466 C CA . VAL B 1 433 ? -0.842 11.789 22.188 1 93.19 433 VAL B CA 1
ATOM 7467 C C . VAL B 1 433 ? -1.828 11.055 23.094 1 93.19 433 VAL B C 1
ATOM 7469 O O . VAL B 1 433 ? -2.24 11.586 24.141 1 93.19 433 VAL B O 1
ATOM 7472 N N . TRP B 1 434 ? -2.184 9.805 22.797 1 90.5 434 TRP B N 1
ATOM 7473 C CA . TRP B 1 434 ? -3.256 9.18 23.562 1 90.5 434 TRP B CA 1
ATOM 7474 C C . TRP B 1 434 ? -2.799 7.852 24.156 1 90.5 434 TRP B C 1
ATOM 7476 O O . TRP B 1 434 ? -3.451 7.305 25.047 1 90.5 434 TRP B O 1
ATOM 7486 N N . HIS B 1 435 ? -1.788 7.262 23.641 1 92.31 435 HIS B N 1
ATOM 7487 C CA . HIS B 1 435 ? -1.229 6.051 24.234 1 92.31 435 HIS B CA 1
ATOM 7488 C C . HIS B 1 435 ? -0.033 6.375 25.125 1 92.31 435 HIS B C 1
ATOM 7490 O O . HIS B 1 435 ? 0.94 6.98 24.656 1 92.31 435 HIS B O 1
ATOM 7496 N N . PRO B 1 436 ? -0.05 5.922 26.312 1 89.69 436 PRO B N 1
ATOM 7497 C CA . PRO B 1 436 ? 1.063 6.238 27.203 1 89.69 436 PRO B CA 1
ATOM 7498 C C . PRO B 1 436 ? 2.328 5.449 26.875 1 89.69 436 PRO B C 1
ATOM 7500 O O . PRO B 1 436 ? 2.248 4.281 26.484 1 89.69 436 PRO B O 1
ATOM 7503 N N . ALA B 1 437 ? 3.455 6.117 27.016 1 90.12 437 ALA B N 1
ATOM 7504 C CA . ALA B 1 437 ? 4.742 5.434 26.906 1 90.12 437 ALA B CA 1
ATOM 7505 C C . ALA B 1 437 ? 4.977 4.527 28.109 1 90.12 437 ALA B C 1
ATOM 7507 O O . ALA B 1 437 ? 4.504 4.812 29.219 1 90.12 437 ALA B O 1
ATOM 7508 N N . ALA B 1 438 ? 5.652 3.451 27.797 1 89.19 438 ALA B N 1
ATOM 7509 C CA . ALA B 1 438 ? 6.004 2.572 28.906 1 89.19 438 ALA B CA 1
ATOM 7510 C C . ALA B 1 438 ? 6.918 3.287 29.906 1 89.19 438 ALA B C 1
ATOM 7512 O O . ALA B 1 438 ? 7.824 4.023 29.5 1 89.19 438 ALA B O 1
ATOM 7513 N N . PRO B 1 439 ? 6.551 3.121 31.156 1 82.62 439 PRO B N 1
ATOM 7514 C CA . PRO B 1 439 ? 7.426 3.752 32.156 1 82.62 439 PRO B CA 1
ATOM 7515 C C . PRO B 1 439 ? 8.836 3.16 32.156 1 82.62 439 PRO B C 1
ATOM 7517 O O . PRO B 1 439 ? 9.023 2.002 31.781 1 82.62 439 PRO B O 1
ATOM 7520 N N . ALA B 1 440 ? 9.797 4.055 32.281 1 73.69 440 ALA B N 1
ATOM 7521 C CA . ALA B 1 440 ? 11.188 3.613 32.375 1 73.69 440 ALA B CA 1
ATOM 7522 C C . ALA B 1 440 ? 11.359 2.543 33.438 1 73.69 440 ALA B C 1
ATOM 7524 O O . ALA B 1 440 ? 12.094 1.57 33.25 1 73.69 440 ALA B O 1
ATOM 7525 N N . ASP B 1 441 ? 10.672 2.863 34.562 1 74.19 441 ASP B N 1
ATOM 7526 C CA . ASP B 1 441 ? 10.75 1.955 35.688 1 74.19 441 ASP B CA 1
ATOM 7527 C C . ASP B 1 441 ? 9.367 1.411 36.062 1 74.19 441 ASP B C 1
ATOM 7529 O O . ASP B 1 441 ? 8.398 2.168 36.125 1 74.19 441 ASP B O 1
ATOM 7533 N N . GLY B 1 442 ? 9.188 0.113 35.969 1 65.25 442 GLY B N 1
ATOM 7534 C CA . GLY B 1 442 ? 7.973 -0.505 36.469 1 65.25 442 GLY B CA 1
ATOM 7535 C C . GLY B 1 442 ? 7.141 -1.164 35.375 1 65.25 442 GLY B C 1
ATOM 7536 O O . GLY B 1 442 ? 7.488 -1.102 34.219 1 65.25 442 GLY B O 1
ATOM 7537 N N . PRO B 1 443 ? 6.156 -1.758 35.875 1 70.12 443 PRO B N 1
ATOM 7538 C CA . PRO B 1 443 ? 5.289 -2.457 34.906 1 70.12 443 PRO B CA 1
ATOM 7539 C C . PRO B 1 443 ? 4.398 -1.507 34.125 1 70.12 443 PRO B C 1
ATOM 7541 O O . PRO B 1 443 ? 4.094 -0.405 34.594 1 70.12 443 PRO B O 1
ATOM 7544 N N . GLN B 1 444 ? 4.082 -1.724 32.875 1 70.06 444 GLN B N 1
ATOM 7545 C CA . GLN B 1 444 ? 3.201 -0.922 32.031 1 70.06 444 GLN B CA 1
ATOM 7546 C C . GLN B 1 444 ? 1.779 -0.9 32.594 1 70.06 444 GLN B C 1
ATOM 7548 O O . GLN B 1 444 ? 1.207 -1.951 32.906 1 70.06 444 GLN B O 1
ATOM 7553 N N . PRO B 1 445 ? 1.344 0.281 32.875 1 66.06 445 PRO B N 1
ATOM 7554 C CA . PRO B 1 445 ? -0.043 0.346 33.344 1 66.06 445 PRO B CA 1
ATOM 7555 C C . PRO B 1 445 ? -1.031 -0.24 32.344 1 66.06 445 PRO B C 1
ATOM 7557 O O . PRO B 1 445 ? -0.762 -0.243 31.125 1 66.06 445 PRO B O 1
ATOM 7560 N N . ALA B 1 446 ? -1.958 -0.838 32.938 1 67.75 446 ALA B N 1
ATOM 7561 C CA . ALA B 1 446 ? -3.018 -1.343 32.094 1 67.75 446 ALA B CA 1
ATOM 7562 C C . ALA B 1 446 ? -3.646 -0.214 31.266 1 67.75 446 ALA B C 1
ATOM 7564 O O . ALA B 1 446 ? -3.852 0.888 31.781 1 67.75 446 ALA B O 1
ATOM 7565 N N . PRO B 1 447 ? -3.791 -0.516 30.047 1 67.31 447 PRO B N 1
ATOM 7566 C CA . PRO B 1 447 ? -4.383 0.546 29.234 1 67.31 447 PRO B CA 1
ATOM 7567 C C . PRO B 1 447 ? -5.793 0.922 29.672 1 67.31 447 PRO B C 1
ATOM 7569 O O . PRO B 1 447 ? -6.574 0.049 30.062 1 67.31 447 PRO B O 1
ATOM 7572 N N . ASP B 1 448 ? -6.012 2.225 29.781 1 77.56 448 ASP B N 1
ATOM 7573 C CA . ASP B 1 448 ? -7.359 2.689 30.094 1 77.56 448 ASP B CA 1
ATOM 7574 C C . ASP B 1 448 ? -8.336 2.344 28.984 1 77.56 448 ASP B C 1
ATOM 7576 O O . ASP B 1 448 ? -7.934 1.865 27.922 1 77.56 448 ASP B O 1
ATOM 7580 N N . GLY B 1 449 ? -9.562 2.439 29.312 1 75.31 449 GLY B N 1
ATOM 7581 C CA . GLY B 1 449 ? -10.641 2.062 28.406 1 75.31 449 GLY B CA 1
ATOM 7582 C C . GLY B 1 449 ? -10.578 2.781 27.078 1 75.31 449 GLY B C 1
ATOM 7583 O O . GLY B 1 449 ? -10.805 2.178 26.031 1 75.31 449 GLY B O 1
ATOM 7584 N N . ASP B 1 450 ? -10.148 4.02 27.094 1 79.94 450 ASP B N 1
ATOM 7585 C CA . ASP B 1 450 ? -10.086 4.816 25.875 1 79.94 450 ASP B CA 1
ATOM 7586 C C . ASP B 1 450 ? -8.945 4.344 24.984 1 79.94 450 ASP B C 1
ATOM 7588 O O . ASP B 1 450 ? -9.117 4.223 23.766 1 79.94 450 ASP B O 1
ATOM 7592 N N . VAL B 1 451 ? -7.832 4.062 25.625 1 87 451 VAL B N 1
ATOM 7593 C CA . VAL B 1 451 ? -6.672 3.582 24.875 1 87 451 VAL B CA 1
ATOM 7594 C C . VAL B 1 451 ? -6.996 2.246 24.219 1 87 451 VAL B C 1
ATOM 7596 O O . VAL B 1 451 ? -6.688 2.041 23.047 1 87 451 VAL B O 1
ATOM 7599 N N . ARG B 1 452 ? -7.641 1.461 24.938 1 84 452 ARG B N 1
ATOM 7600 C CA . ARG B 1 452 ? -8.008 0.15 24.406 1 84 452 ARG B CA 1
ATOM 7601 C C . ARG B 1 452 ? -8.984 0.281 23.25 1 84 452 ARG B C 1
ATOM 7603 O O . ARG B 1 452 ? -8.859 -0.414 22.234 1 84 452 ARG B O 1
ATOM 7610 N N . ALA B 1 453 ? -9.93 1.121 23.391 1 81.31 453 ALA B N 1
ATOM 7611 C CA . ALA B 1 453 ? -10.93 1.326 22.359 1 81.31 453 ALA B CA 1
ATOM 7612 C C . ALA B 1 453 ? -10.281 1.848 21.078 1 81.31 453 ALA B C 1
ATOM 7614 O O . ALA B 1 453 ? -10.625 1.404 19.969 1 81.31 453 ALA B O 1
ATOM 7615 N N . ARG B 1 454 ? -9.383 2.756 21.25 1 85.81 454 ARG B N 1
ATOM 7616 C CA . ARG B 1 454 ? -8.719 3.334 20.094 1 85.81 454 ARG B CA 1
ATOM 7617 C C . ARG B 1 454 ? -7.836 2.301 19.391 1 85.81 454 ARG B C 1
ATOM 7619 O O . ARG B 1 454 ? -7.832 2.211 18.156 1 85.81 454 ARG B O 1
ATOM 7626 N N . LEU B 1 455 ? -7.133 1.55 20.172 1 90 455 LEU B N 1
ATOM 7627 C CA . LEU B 1 455 ? -6.305 0.496 19.594 1 90 455 LEU B CA 1
ATOM 7628 C C . LEU B 1 455 ? -7.164 -0.534 18.875 1 90 455 LEU B C 1
ATOM 7630 O O . LEU B 1 455 ? -6.824 -0.962 17.766 1 90 455 LEU B O 1
ATOM 7634 N N . THR B 1 456 ? -8.211 -0.852 19.5 1 86.06 456 THR B N 1
ATOM 7635 C CA . THR B 1 456 ? -9.125 -1.826 18.906 1 86.06 456 THR B CA 1
ATOM 7636 C C . THR B 1 456 ? -9.664 -1.325 17.562 1 86.06 456 THR B C 1
ATOM 7638 O O . THR B 1 456 ? -9.742 -2.088 16.594 1 86.06 456 THR B O 1
ATOM 7641 N N . ALA B 1 457 ? -9.969 -0.111 17.531 1 84.38 457 ALA B N 1
ATOM 7642 C CA . ALA B 1 457 ? -10.484 0.473 16.297 1 84.38 457 ALA B CA 1
ATOM 7643 C C . ALA B 1 457 ? -9.438 0.416 15.18 1 84.38 457 ALA B C 1
ATOM 7645 O O . ALA B 1 457 ? -9.758 0.073 14.039 1 84.38 457 ALA B O 1
ATOM 7646 N N . LEU B 1 458 ? -8.242 0.731 15.523 1 91.44 458 LEU B N 1
ATOM 7647 C CA . LEU B 1 458 ? -7.18 0.745 14.523 1 91.44 458 LEU B CA 1
ATOM 7648 C C . LEU B 1 458 ? -6.855 -0.67 14.062 1 91.44 458 LEU B C 1
ATOM 7650 O O . LEU B 1 458 ? -6.656 -0.903 12.867 1 91.44 458 LEU B O 1
ATOM 7654 N N . VAL B 1 459 ? -6.852 -1.579 14.945 1 93.69 459 VAL B N 1
ATOM 7655 C CA . VAL B 1 459 ? -6.59 -2.971 14.602 1 93.69 459 VAL B CA 1
ATOM 7656 C C . VAL B 1 459 ? -7.73 -3.514 13.742 1 93.69 459 VAL B C 1
ATOM 7658 O O . VAL B 1 459 ? -7.496 -4.238 12.773 1 93.69 459 VAL B O 1
ATOM 7661 N N . SER B 1 460 ? -8.898 -3.154 14.148 1 89.88 460 SER B N 1
ATOM 7662 C CA . SER B 1 460 ? -10.062 -3.588 13.383 1 89.88 460 SER B CA 1
ATOM 7663 C C . SER B 1 460 ? -9.992 -3.102 11.938 1 89.88 460 SER B C 1
ATOM 7665 O O . SER B 1 460 ? -10.32 -3.846 11.008 1 89.88 460 SER B O 1
ATOM 7667 N N . GLN B 1 461 ? -9.562 -1.901 11.766 1 88.81 461 GLN B N 1
ATOM 7668 C CA . GLN B 1 461 ? -9.406 -1.354 10.422 1 88.81 461 GLN B CA 1
ATOM 7669 C C . GLN B 1 461 ? -8.352 -2.121 9.641 1 88.81 461 GLN B C 1
ATOM 7671 O O . GLN B 1 461 ? -8.547 -2.424 8.461 1 88.81 461 GLN B O 1
ATOM 7676 N N . ALA B 1 462 ? -7.281 -2.412 10.25 1 93.81 462 ALA B N 1
ATOM 7677 C CA . ALA B 1 462 ? -6.219 -3.18 9.609 1 93.81 462 ALA B CA 1
ATOM 7678 C C . ALA B 1 462 ? -6.711 -4.566 9.211 1 93.81 462 ALA B C 1
ATOM 7680 O O . ALA B 1 462 ? -6.457 -5.02 8.086 1 93.81 462 ALA B O 1
ATOM 7681 N N . GLN B 1 463 ? -7.398 -5.199 10.133 1 93.25 463 GLN B N 1
ATOM 7682 C CA . GLN B 1 463 ? -7.902 -6.543 9.859 1 93.25 463 GLN B CA 1
ATOM 7683 C C . GLN B 1 463 ? -8.922 -6.527 8.719 1 93.25 463 GLN B C 1
ATOM 7685 O O . GLN B 1 463 ? -8.914 -7.418 7.867 1 93.25 463 GLN B O 1
ATOM 7690 N N . GLN B 1 464 ? -9.711 -5.527 8.719 1 88.88 464 GLN B N 1
ATOM 7691 C CA . GLN B 1 464 ? -10.711 -5.414 7.656 1 88.88 464 GLN B CA 1
ATOM 7692 C C . GLN B 1 464 ? -10.047 -5.305 6.285 1 88.88 464 GLN B C 1
ATOM 7694 O O . GLN B 1 464 ? -10.469 -5.957 5.332 1 88.88 464 GLN B O 1
ATOM 7699 N N . ARG B 1 465 ? -9.047 -4.57 6.195 1 88.56 465 ARG B N 1
ATOM 7700 C CA . ARG B 1 465 ? -8.344 -4.363 4.934 1 88.56 465 ARG B CA 1
ATOM 7701 C C . ARG B 1 465 ? -7.73 -5.664 4.426 1 88.56 465 ARG B C 1
ATOM 7703 O O . ARG B 1 465 ? -7.688 -5.906 3.219 1 88.56 465 ARG B O 1
ATOM 7710 N N . VAL B 1 466 ? -7.281 -6.477 5.297 1 91.25 466 VAL B N 1
ATOM 7711 C CA . VAL B 1 466 ? -6.57 -7.691 4.922 1 91.25 466 VAL B CA 1
ATOM 7712 C C . VAL B 1 466 ? -7.566 -8.828 4.699 1 91.25 466 VAL B C 1
ATOM 7714 O O . VAL B 1 466 ? -7.445 -9.586 3.734 1 91.25 466 VAL B O 1
ATOM 7717 N N . LEU B 1 467 ? -8.57 -8.914 5.539 1 91.12 467 LEU B N 1
ATOM 7718 C CA . LEU B 1 467 ? -9.367 -10.133 5.609 1 91.12 467 LEU B CA 1
ATOM 7719 C C . LEU B 1 467 ? -10.586 -10.031 4.688 1 91.12 467 LEU B C 1
ATOM 7721 O O . LEU B 1 467 ? -11.109 -11.055 4.242 1 91.12 467 LEU B O 1
ATOM 7725 N N . ALA B 1 468 ? -11.023 -8.828 4.371 1 87.88 468 ALA B N 1
ATOM 7726 C CA . ALA B 1 468 ? -12.242 -8.672 3.58 1 87.88 468 ALA B CA 1
ATOM 7727 C C . ALA B 1 468 ? -12.117 -9.391 2.24 1 87.88 468 ALA B C 1
ATOM 7729 O O . ALA B 1 468 ? -13.016 -10.148 1.854 1 87.88 468 ALA B O 1
ATOM 7730 N N . PRO B 1 469 ? -11.016 -9.281 1.526 1 85.12 469 PRO B N 1
ATOM 7731 C CA . PRO B 1 469 ? -10.891 -10 0.256 1 85.12 469 PRO B CA 1
ATOM 7732 C C . PRO B 1 469 ? -10.906 -11.516 0.432 1 85.12 469 PRO B C 1
ATOM 7734 O O . PRO B 1 469 ? -11.445 -12.234 -0.41 1 85.12 469 PRO B O 1
ATOM 7737 N N . TRP B 1 470 ? -10.305 -11.977 1.502 1 88.12 470 TRP B N 1
ATOM 7738 C CA . TRP B 1 470 ? -10.281 -13.414 1.771 1 88.12 470 TRP B CA 1
ATOM 7739 C C . TRP B 1 470 ? -11.68 -13.93 2.076 1 88.12 470 TRP B C 1
ATOM 7741 O O . TRP B 1 470 ? -12.062 -15.008 1.612 1 88.12 470 TRP B O 1
ATOM 7751 N N . ILE B 1 471 ? -12.352 -13.164 2.881 1 88.06 471 ILE B N 1
ATOM 7752 C CA . ILE B 1 471 ? -13.719 -13.539 3.234 1 88.06 471 ILE B CA 1
ATOM 7753 C C . ILE B 1 471 ? -14.578 -13.594 1.974 1 88.06 471 ILE B C 1
ATOM 7755 O O . ILE B 1 471 ? -15.344 -14.539 1.783 1 88.06 471 ILE B O 1
ATOM 7759 N N . GLU B 1 472 ? -14.359 -12.727 1.102 1 84.88 472 GLU B N 1
ATOM 7760 C CA . GLU B 1 472 ? -15.156 -12.672 -0.125 1 84.88 472 GLU B CA 1
ATOM 7761 C C . GLU B 1 472 ? -14.805 -13.82 -1.061 1 84.88 472 GLU B C 1
ATOM 7763 O O . GLU B 1 472 ? -15.688 -14.43 -1.667 1 84.88 472 GLU B O 1
ATOM 7768 N N . GLU B 1 473 ? -13.617 -14.109 -1.179 1 84.44 473 GLU B N 1
ATOM 7769 C CA . GLU B 1 473 ? -13.211 -15.227 -2.029 1 84.44 473 GLU B CA 1
ATOM 7770 C C . GLU B 1 473 ? -13.75 -16.547 -1.499 1 84.44 473 GLU B C 1
ATOM 7772 O O . GLU B 1 473 ? -14.219 -17.391 -2.271 1 84.44 473 GLU B O 1
ATOM 7777 N N . ALA B 1 474 ? -13.656 -16.656 -0.23 1 88.62 474 ALA B N 1
ATOM 7778 C CA . ALA B 1 474 ? -14.195 -17.859 0.388 1 88.62 474 ALA B CA 1
ATOM 7779 C C . ALA B 1 474 ? -15.703 -17.953 0.185 1 88.62 474 ALA B C 1
ATOM 7781 O O . ALA B 1 474 ? -16.234 -19.031 -0.094 1 88.62 474 ALA B O 1
ATOM 7782 N N . ARG B 1 475 ? -16.359 -16.859 0.347 1 89.25 475 ARG B N 1
ATOM 7783 C CA . ARG B 1 475 ? -17.797 -16.812 0.126 1 89.25 475 ARG B CA 1
ATOM 7784 C C . ARG B 1 475 ? -18.156 -17.234 -1.297 1 89.25 475 ARG B C 1
ATOM 7786 O O . ARG B 1 475 ? -19.078 -18.031 -1.507 1 89.25 475 ARG B O 1
ATOM 7793 N N . GLN B 1 476 ? -17.469 -16.75 -2.268 1 84.62 476 GLN B N 1
ATOM 7794 C CA . GLN B 1 476 ? -17.719 -17.062 -3.668 1 84.62 476 GLN B CA 1
ATOM 7795 C C . GLN B 1 476 ? -17.547 -18.547 -3.939 1 84.62 476 GLN B C 1
ATOM 7797 O O . GLN B 1 476 ? -18.359 -19.172 -4.613 1 84.62 476 GLN B O 1
ATOM 7802 N N . ARG B 1 477 ? -16.578 -19.062 -3.416 1 86.06 477 ARG B N 1
ATOM 7803 C CA . ARG B 1 477 ? -16.312 -20.484 -3.623 1 86.06 477 ARG B CA 1
ATOM 7804 C C . ARG B 1 477 ? -17.391 -21.344 -2.953 1 86.06 477 ARG B C 1
ATOM 7806 O O . ARG B 1 477 ? -17.828 -22.344 -3.52 1 86.06 477 ARG B O 1
ATOM 7813 N N . LEU B 1 478 ? -17.672 -20.906 -1.763 1 89.12 478 LEU B N 1
ATOM 7814 C CA . LEU B 1 478 ? -18.734 -21.625 -1.054 1 89.12 478 LEU B CA 1
ATOM 7815 C C . LEU B 1 478 ? -20.047 -21.547 -1.809 1 89.12 478 LEU B C 1
ATOM 7817 O O . LEU B 1 478 ? -20.812 -22.516 -1.845 1 89.12 478 LEU B O 1
ATOM 7821 N N . ALA B 1 479 ? -20.297 -20.375 -2.361 1 89.25 479 ALA B N 1
ATOM 7822 C CA . ALA B 1 479 ? -21.531 -20.203 -3.129 1 89.25 479 ALA B CA 1
ATOM 7823 C C . ALA B 1 479 ? -21.547 -21.125 -4.348 1 89.25 479 ALA B C 1
ATOM 7825 O O . ALA B 1 479 ? -22.578 -21.719 -4.656 1 89.25 479 ALA B O 1
ATOM 7826 N N . VAL B 1 480 ? -20.469 -21.219 -5.031 1 87.06 480 VAL B N 1
ATOM 7827 C CA . VAL B 1 480 ? -20.375 -22.109 -6.188 1 87.06 480 VAL B CA 1
ATOM 7828 C C . VAL B 1 480 ? -20.594 -23.547 -5.754 1 87.06 480 VAL B C 1
ATOM 7830 O O . VAL B 1 480 ? -21.359 -24.281 -6.387 1 87.06 480 VAL B O 1
ATOM 7833 N N . ARG B 1 481 ? -20.031 -23.953 -4.695 1 88.25 481 ARG B N 1
ATOM 7834 C CA . ARG B 1 481 ? -20.203 -25.312 -4.184 1 88.25 481 ARG B CA 1
ATOM 7835 C C . ARG B 1 481 ? -21.641 -25.547 -3.721 1 88.25 481 ARG B C 1
ATOM 7837 O O . ARG B 1 481 ? -22.172 -26.641 -3.887 1 88.25 481 ARG B O 1
ATOM 7844 N N . ALA B 1 482 ? -22.156 -24.547 -3.168 1 92.62 482 ALA B N 1
ATOM 7845 C CA . ALA B 1 482 ? -23.5 -24.625 -2.598 1 92.62 482 ALA B CA 1
ATOM 7846 C C . ALA B 1 482 ? -24.547 -24.906 -3.678 1 92.62 482 ALA B C 1
ATOM 7848 O O . ALA B 1 482 ? -25.609 -25.469 -3.393 1 92.62 482 ALA B O 1
ATOM 7849 N N . LEU B 1 483 ? -24.25 -24.531 -4.883 1 92.31 483 LEU B N 1
ATOM 7850 C CA . LEU B 1 483 ? -25.172 -24.797 -5.98 1 92.31 483 LEU B CA 1
ATOM 7851 C C . LEU B 1 483 ? -25.453 -26.297 -6.125 1 92.31 483 LEU B C 1
ATOM 7853 O O . LEU B 1 483 ? -26.531 -26.688 -6.555 1 92.31 483 LEU B O 1
ATOM 7857 N N . GLY B 1 484 ? -24.469 -27.109 -5.766 1 91.88 484 GLY B N 1
ATOM 7858 C CA . GLY B 1 484 ? -24.609 -28.547 -5.852 1 91.88 484 GLY B CA 1
ATOM 7859 C C . GLY B 1 484 ? -25.344 -29.156 -4.66 1 91.88 484 GLY B C 1
ATOM 7860 O O . GLY B 1 484 ? -25.609 -30.359 -4.633 1 91.88 484 GLY B O 1
ATOM 7861 N N . HIS B 1 485 ? -25.766 -28.312 -3.67 1 94.62 485 HIS B N 1
ATOM 7862 C CA . HIS B 1 485 ? -26.344 -28.828 -2.434 1 94.62 485 HIS B CA 1
ATOM 7863 C C . HIS B 1 485 ? -27.688 -28.172 -2.131 1 94.62 485 HIS B C 1
ATOM 7865 O O . HIS B 1 485 ? -28.078 -28.078 -0.97 1 94.62 485 HIS B O 1
ATOM 7871 N N . LEU B 1 486 ? -28.297 -27.688 -3.16 1 95.31 486 LEU B N 1
ATOM 7872 C CA . LEU B 1 486 ? -29.594 -27.016 -2.99 1 95.31 486 LEU B CA 1
ATOM 7873 C C . LEU B 1 486 ? -30.703 -28.031 -2.814 1 95.31 486 LEU B C 1
ATOM 7875 O O . LEU B 1 486 ? -30.734 -29.062 -3.506 1 95.31 486 LEU B O 1
ATOM 7879 N N . ASN B 1 487 ? -31.594 -27.766 -1.896 1 95.25 487 ASN B N 1
ATOM 7880 C CA . ASN B 1 487 ? -32.781 -28.609 -1.681 1 95.25 487 ASN B CA 1
ATOM 7881 C C . ASN B 1 487 ? -34.031 -28 -2.309 1 95.25 487 ASN B C 1
ATOM 7883 O O . ASN B 1 487 ? -35.094 -28.578 -2.229 1 95.25 487 ASN B O 1
ATOM 7887 N N . ARG B 1 488 ? -33.906 -26.797 -2.779 1 94.06 488 ARG B N 1
ATOM 7888 C CA . ARG B 1 488 ? -34.938 -26.062 -3.473 1 94.06 488 ARG B CA 1
ATOM 7889 C C . ARG B 1 488 ? -34.438 -25.438 -4.762 1 94.06 488 ARG B C 1
ATOM 7891 O O . ARG B 1 488 ? -33.219 -25.344 -4.957 1 94.06 488 ARG B O 1
ATOM 7898 N N . PRO B 1 489 ? -35.406 -25.188 -5.602 1 93.5 489 PRO B N 1
ATOM 7899 C CA . PRO B 1 489 ? -34.938 -24.516 -6.809 1 93.5 489 PRO B CA 1
ATOM 7900 C C . PRO B 1 489 ? -34.188 -23.219 -6.5 1 93.5 489 PRO B C 1
ATOM 7902 O O . PRO B 1 489 ? -34.562 -22.484 -5.578 1 93.5 489 PRO B O 1
ATOM 7905 N N . VAL B 1 490 ? -33.156 -23 -7.266 1 94 490 VAL B N 1
ATOM 7906 C CA . VAL B 1 490 ? -32.25 -21.891 -7.031 1 94 490 VAL B CA 1
ATOM 7907 C C . VAL B 1 490 ? -33 -20.578 -7.02 1 94 490 VAL B C 1
ATOM 7909 O O . VAL B 1 490 ? -32.75 -19.719 -6.168 1 94 490 VAL B O 1
ATOM 7912 N N . ALA B 1 491 ? -33.938 -20.344 -7.926 1 92.5 491 ALA B N 1
ATOM 7913 C CA . ALA B 1 491 ? -34.719 -19.109 -8.023 1 92.5 491 ALA B CA 1
ATOM 7914 C C . ALA B 1 491 ? -35.5 -18.859 -6.754 1 92.5 491 ALA B C 1
ATOM 7916 O O . ALA B 1 491 ? -35.594 -17.719 -6.277 1 92.5 491 ALA B O 1
ATOM 7917 N N . THR B 1 492 ? -36.094 -19.875 -6.242 1 92.62 492 THR B N 1
ATOM 7918 C CA . THR B 1 492 ? -36.875 -19.781 -5.023 1 92.62 492 THR B CA 1
ATOM 7919 C C . THR B 1 492 ? -36 -19.453 -3.822 1 92.62 492 THR B C 1
ATOM 7921 O O . THR B 1 492 ? -36.375 -18.641 -2.969 1 92.62 492 THR B O 1
ATOM 7924 N N . LEU B 1 493 ? -34.906 -20.109 -3.766 1 93.44 493 LEU B N 1
ATOM 7925 C CA . LEU B 1 493 ? -34 -19.875 -2.652 1 93.44 493 LEU B CA 1
ATOM 7926 C C . LEU B 1 493 ? -33.531 -18.422 -2.623 1 93.44 493 LEU B C 1
ATOM 7928 O O . LEU B 1 493 ? -33.5 -17.797 -1.559 1 93.44 493 LEU B O 1
ATOM 7932 N N . VAL B 1 494 ? -33.156 -17.891 -3.764 1 92.62 494 VAL B N 1
ATOM 7933 C CA . VAL B 1 494 ? -32.688 -16.5 -3.834 1 92.62 494 VAL B CA 1
ATOM 7934 C C . VAL B 1 494 ? -33.812 -15.562 -3.434 1 92.62 494 VAL B C 1
ATOM 7936 O O . VAL B 1 494 ? -33.594 -14.617 -2.674 1 92.62 494 VAL B O 1
ATOM 7939 N N . ALA B 1 495 ? -34.969 -15.766 -3.896 1 91.44 495 ALA B N 1
ATOM 7940 C CA . ALA B 1 495 ? -36.125 -14.93 -3.592 1 91.44 495 ALA B CA 1
ATOM 7941 C C . ALA B 1 495 ? -36.406 -14.93 -2.096 1 91.44 495 ALA B C 1
ATOM 7943 O O . ALA B 1 495 ? -36.812 -13.898 -1.535 1 91.44 495 ALA B O 1
ATOM 7944 N N . ASP B 1 496 ? -36.188 -16.062 -1.474 1 91.44 496 ASP B N 1
ATOM 7945 C CA . ASP B 1 496 ? -36.594 -16.234 -0.075 1 91.44 496 ASP B CA 1
ATOM 7946 C C . ASP B 1 496 ? -35.5 -15.664 0.858 1 91.44 496 ASP B C 1
ATOM 7948 O O . ASP B 1 496 ? -35.812 -15.195 1.952 1 91.44 496 ASP B O 1
ATOM 7952 N N . TYR B 1 497 ? -34.25 -15.742 0.396 1 91.19 497 TYR B N 1
ATOM 7953 C CA . TYR B 1 497 ? -33.219 -15.531 1.393 1 91.19 497 TYR B CA 1
ATOM 7954 C C . TYR B 1 497 ? -32.375 -14.305 1.053 1 91.19 497 TYR B C 1
ATOM 7956 O O . TYR B 1 497 ? -31.656 -13.797 1.9 1 91.19 497 TYR B O 1
ATOM 7964 N N . ALA B 1 498 ? -32.469 -13.836 -0.186 1 86.5 498 ALA B N 1
ATOM 7965 C CA . ALA B 1 498 ? -31.75 -12.609 -0.518 1 86.5 498 ALA B CA 1
ATOM 7966 C C . ALA B 1 498 ? -32.406 -11.391 0.126 1 86.5 498 ALA B C 1
ATOM 7968 O O . ALA B 1 498 ? -33.625 -11.211 0.023 1 86.5 498 ALA B O 1
ATOM 7969 N N . ASP B 1 499 ? -31.672 -10.562 0.797 1 77.31 499 ASP B N 1
ATOM 7970 C CA . ASP B 1 499 ? -32.219 -9.344 1.391 1 77.31 499 ASP B CA 1
ATOM 7971 C C . ASP B 1 499 ? -32.656 -8.352 0.312 1 77.31 499 ASP B C 1
ATOM 7973 O O . ASP B 1 499 ? -33.625 -7.629 0.481 1 77.31 499 ASP B O 1
ATOM 7977 N N . ARG B 1 500 ? -31.828 -8.352 -0.791 1 74.31 500 ARG B N 1
ATOM 7978 C CA . ARG B 1 500 ? -32.125 -7.531 -1.959 1 74.31 500 ARG B CA 1
ATOM 7979 C C . ARG B 1 500 ? -31.953 -8.328 -3.248 1 74.31 500 ARG B C 1
ATOM 7981 O O . ARG B 1 500 ? -30.891 -8.258 -3.883 1 74.31 500 ARG B O 1
ATOM 7988 N N . PRO B 1 501 ? -33 -8.977 -3.582 1 75.75 501 PRO B N 1
ATOM 7989 C CA . PRO B 1 501 ? -32.844 -9.789 -4.797 1 75.75 501 PRO B CA 1
ATOM 7990 C C . PRO B 1 501 ? -32.531 -8.945 -6.031 1 75.75 501 PRO B C 1
ATOM 7992 O O . PRO B 1 501 ? -33.125 -7.883 -6.227 1 75.75 501 PRO B O 1
ATOM 7995 N N . PRO B 1 502 ? -31.562 -9.375 -6.754 1 73.88 502 PRO B N 1
ATOM 7996 C CA . PRO B 1 502 ? -31.219 -8.617 -7.957 1 73.88 502 PRO B CA 1
ATOM 7997 C C . PRO B 1 502 ? -32.344 -8.617 -9 1 73.88 502 PRO B C 1
ATOM 7999 O O . PRO B 1 502 ? -33.156 -9.539 -9.031 1 73.88 502 PRO B O 1
ATOM 8002 N N . ALA B 1 503 ? -32.281 -7.578 -9.828 1 71.56 503 ALA B N 1
ATOM 8003 C CA . ALA B 1 503 ? -33.312 -7.395 -10.844 1 71.56 503 ALA B CA 1
ATOM 8004 C C . ALA B 1 503 ? -33.281 -8.516 -11.867 1 71.56 503 ALA B C 1
ATOM 8006 O O . ALA B 1 503 ? -34.312 -8.852 -12.469 1 71.56 503 ALA B O 1
ATOM 8007 N N . TYR B 1 504 ? -32.156 -9.102 -12.07 1 73.75 504 TYR B N 1
ATOM 8008 C CA . TYR B 1 504 ? -32.031 -10.094 -13.125 1 73.75 504 TYR B CA 1
ATOM 8009 C C . TYR B 1 504 ? -32.312 -11.492 -12.602 1 73.75 504 TYR B C 1
ATOM 8011 O O . TYR B 1 504 ? -32 -12.492 -13.25 1 73.75 504 TYR B O 1
ATOM 8019 N N . LEU B 1 505 ? -32.844 -11.641 -11.406 1 80.69 505 LEU B N 1
ATOM 8020 C CA . LEU B 1 505 ? -33.156 -12.922 -10.789 1 80.69 505 LEU B CA 1
ATOM 8021 C C . LEU B 1 505 ? -33.969 -13.789 -11.734 1 80.69 505 LEU B C 1
ATOM 8023 O O . LEU B 1 505 ? -33.75 -14.992 -11.844 1 80.69 505 LEU B O 1
ATOM 8027 N N . GLY B 1 506 ? -34.906 -13.188 -12.398 1 77.56 506 GLY B N 1
ATOM 8028 C CA . GLY B 1 506 ? -35.75 -13.93 -13.32 1 77.56 506 GLY B CA 1
ATOM 8029 C C . GLY B 1 506 ? -34.969 -14.531 -14.477 1 77.56 506 GLY B C 1
ATOM 8030 O O . GLY B 1 506 ? -35.219 -15.672 -14.875 1 77.56 506 GLY B O 1
ATOM 8031 N N . GLY B 1 507 ? -34.031 -13.875 -14.984 1 80.88 507 GLY B N 1
ATOM 8032 C CA . GLY B 1 507 ? -33.312 -14.281 -16.172 1 80.88 507 GLY B CA 1
ATOM 8033 C C . GLY B 1 507 ? -32.125 -15.172 -15.875 1 80.88 507 GLY B C 1
ATOM 8034 O O . GLY B 1 507 ? -31.766 -16.031 -16.688 1 80.88 507 GLY B O 1
ATOM 8035 N N . ASP B 1 508 ? -31.547 -15.031 -14.781 1 86.06 508 ASP B N 1
ATOM 8036 C CA . ASP B 1 508 ? -30.344 -15.773 -14.438 1 86.06 508 ASP B CA 1
ATOM 8037 C C . ASP B 1 508 ? -30.281 -16.062 -12.945 1 86.06 508 ASP B C 1
ATOM 8039 O O . ASP B 1 508 ? -29.453 -15.508 -12.227 1 86.06 508 ASP B O 1
ATOM 8043 N N . PRO B 1 509 ? -31.062 -17 -12.492 1 89.06 509 PRO B N 1
ATOM 8044 C CA . PRO B 1 509 ? -31.156 -17.297 -11.062 1 89.06 509 PRO B CA 1
ATOM 8045 C C . PRO B 1 509 ? -29.828 -17.797 -10.484 1 89.06 509 PRO B C 1
ATOM 8047 O O . PRO B 1 509 ? -29.531 -17.547 -9.32 1 89.06 509 PRO B O 1
ATOM 8050 N N . GLU B 1 510 ? -29.094 -18.562 -11.227 1 88.12 510 GLU B N 1
ATOM 8051 C CA . GLU B 1 510 ? -27.828 -19.078 -10.727 1 88.12 510 GLU B CA 1
ATOM 8052 C C . GLU B 1 510 ? -26.844 -17.938 -10.438 1 88.12 510 GLU B C 1
ATOM 8054 O O . GLU B 1 510 ? -26.172 -17.938 -9.406 1 88.12 510 GLU B O 1
ATOM 8059 N N . ARG B 1 511 ? -26.844 -17.031 -11.305 1 81.5 511 ARG B N 1
ATOM 8060 C CA . ARG B 1 511 ? -26 -15.867 -11.078 1 81.5 511 ARG B CA 1
ATOM 8061 C C . ARG B 1 511 ? -26.453 -15.086 -9.844 1 81.5 511 ARG B C 1
ATOM 8063 O O . ARG B 1 511 ? -25.625 -14.609 -9.07 1 81.5 511 ARG B O 1
ATOM 8070 N N . ALA B 1 512 ? -27.672 -14.992 -9.727 1 83.94 512 ALA B N 1
ATOM 8071 C CA . ALA B 1 512 ? -28.219 -14.305 -8.562 1 83.94 512 ALA B CA 1
ATOM 8072 C C . ALA B 1 512 ? -27.844 -15.031 -7.27 1 83.94 512 ALA B C 1
ATOM 8074 O O . ALA B 1 512 ? -27.547 -14.391 -6.258 1 83.94 512 ALA B O 1
ATOM 8075 N N . PHE B 1 513 ? -27.844 -16.344 -7.332 1 88.69 513 PHE B N 1
ATOM 8076 C CA . PHE B 1 513 ? -27.484 -17.156 -6.168 1 88.69 513 PHE B CA 1
ATOM 8077 C C . PHE B 1 513 ? -26.047 -16.906 -5.75 1 88.69 513 PHE B C 1
ATOM 8079 O O . PHE B 1 513 ? -25.734 -16.828 -4.559 1 88.69 513 PHE B O 1
ATOM 8086 N N . LEU B 1 514 ? -25.141 -16.688 -6.707 1 85.62 514 LEU B N 1
ATOM 8087 C CA . LEU B 1 514 ? -23.719 -16.5 -6.441 1 85.62 514 LEU B CA 1
ATOM 8088 C C . LEU B 1 514 ? -23.453 -15.164 -5.758 1 85.62 514 LEU B C 1
ATOM 8090 O O . LEU B 1 514 ? -22.391 -14.953 -5.191 1 85.62 514 LEU B O 1
ATOM 8094 N N . GLU B 1 515 ? -24.5 -14.375 -5.703 1 80 515 GLU B N 1
ATOM 8095 C CA . GLU B 1 515 ? -24.344 -13.055 -5.094 1 80 515 GLU B CA 1
ATOM 8096 C C . GLU B 1 515 ? -24.844 -13.055 -3.652 1 80 515 GLU B C 1
ATOM 8098 O O . GLU B 1 515 ? -24.672 -12.07 -2.93 1 80 515 GLU B O 1
ATOM 8103 N N . LEU B 1 516 ? -25.391 -14.18 -3.23 1 86.38 516 LEU B N 1
ATOM 8104 C CA . LEU B 1 516 ? -25.859 -14.258 -1.851 1 86.38 516 LEU B CA 1
ATOM 8105 C C . LEU B 1 516 ? -24.703 -14.07 -0.873 1 86.38 516 LEU B C 1
ATOM 8107 O O . LEU B 1 516 ? -23.594 -14.594 -1.091 1 86.38 516 LEU B O 1
ATOM 8111 N N . GLN B 1 517 ? -24.969 -13.289 0.14 1 87.06 517 GLN B N 1
ATOM 8112 C CA . GLN B 1 517 ? -23.953 -13.023 1.161 1 87.06 517 GLN B CA 1
ATOM 8113 C C . GLN B 1 517 ? -23.844 -14.18 2.145 1 87.06 517 GLN B C 1
ATOM 8115 O O . GLN B 1 517 ? -24.719 -15.062 2.168 1 87.06 517 GLN B O 1
ATOM 8120 N N . VAL B 1 518 ? -22.844 -14.125 2.924 1 89.5 518 VAL B N 1
ATOM 8121 C CA . VAL B 1 518 ? -22.562 -15.227 3.84 1 89.5 518 VAL B CA 1
ATOM 8122 C C . VAL B 1 518 ? -23.719 -15.383 4.824 1 89.5 518 VAL B C 1
ATOM 8124 O O . VAL B 1 518 ? -24.094 -16.516 5.164 1 89.5 518 VAL B O 1
ATOM 8127 N N . GLY B 1 519 ? -24.25 -14.281 5.297 1 88.75 519 GLY B N 1
ATOM 8128 C CA . GLY B 1 519 ? -25.375 -14.359 6.207 1 88.75 519 GLY B CA 1
ATOM 8129 C C . GLY B 1 519 ? -26.609 -14.977 5.574 1 88.75 519 GLY B C 1
ATOM 8130 O O . GLY B 1 519 ? -27.328 -15.75 6.215 1 88.75 519 GLY B O 1
ATOM 8131 N N . GLU B 1 520 ? -26.844 -14.727 4.355 1 91.12 520 GLU B N 1
ATOM 8132 C CA . GLU B 1 520 ? -27.984 -15.266 3.605 1 91.12 520 GLU B CA 1
ATOM 8133 C C . GLU B 1 520 ? -27.812 -16.766 3.355 1 91.12 520 GLU B C 1
ATOM 8135 O O . GLU B 1 520 ? -28.766 -17.531 3.498 1 91.12 520 GLU B O 1
ATOM 8140 N N . LEU B 1 521 ? -26.625 -17.109 3.008 1 93.56 521 LEU B N 1
ATOM 8141 C CA . LEU B 1 521 ? -26.328 -18.531 2.799 1 93.56 521 LEU B CA 1
ATOM 8142 C C . LEU B 1 521 ? -26.516 -19.328 4.086 1 93.56 521 LEU B C 1
ATOM 8144 O O . LEU B 1 521 ? -27.016 -20.438 4.066 1 93.56 521 LEU B O 1
ATOM 8148 N N . LEU B 1 522 ? -26.078 -18.719 5.176 1 94.94 522 LEU B N 1
ATOM 8149 C CA . LEU B 1 522 ? -26.188 -19.406 6.461 1 94.94 522 LEU B CA 1
ATOM 8150 C C . LEU B 1 522 ? -27.656 -19.594 6.84 1 94.94 522 LEU B C 1
ATOM 8152 O O . LEU B 1 522 ? -28.047 -20.672 7.316 1 94.94 522 LEU B O 1
ATOM 8156 N N . ARG B 1 523 ? -28.438 -18.578 6.625 1 94.75 523 ARG B N 1
ATOM 8157 C CA . ARG B 1 523 ? -29.859 -18.688 6.91 1 94.75 523 ARG B CA 1
ATOM 8158 C C . ARG B 1 523 ? -30.5 -19.797 6.074 1 94.75 523 ARG B C 1
ATOM 8160 O O . ARG B 1 523 ? -31.328 -20.562 6.574 1 94.75 523 ARG B O 1
ATOM 8167 N N . ALA B 1 524 ? -30.156 -19.844 4.832 1 95.62 524 ALA B N 1
ATOM 8168 C CA . ALA B 1 524 ? -30.672 -20.891 3.945 1 95.62 524 ALA B CA 1
ATOM 8169 C C . ALA B 1 524 ? -30.25 -22.281 4.438 1 95.62 524 ALA B C 1
ATOM 8171 O O . ALA B 1 524 ? -31.016 -23.234 4.359 1 95.62 524 ALA B O 1
ATOM 8172 N N . HIS B 1 525 ? -29.047 -22.359 4.91 1 96.38 525 HIS B N 1
ATOM 8173 C CA . HIS B 1 525 ? -28.531 -23.625 5.406 1 96.38 525 HIS B CA 1
ATOM 8174 C C . HIS B 1 525 ? -29.25 -24.047 6.688 1 96.38 525 HIS B C 1
ATOM 8176 O O . HIS B 1 525 ? -29.625 -25.219 6.836 1 96.38 525 HIS B O 1
ATOM 8182 N N . VAL B 1 526 ? -29.406 -23.141 7.598 1 95.75 526 VAL B N 1
ATOM 8183 C CA . VAL B 1 526 ? -30.031 -23.422 8.891 1 95.75 526 VAL B CA 1
ATOM 8184 C C . VAL B 1 526 ? -31.484 -23.844 8.688 1 95.75 526 VAL B C 1
ATOM 8186 O O . VAL B 1 526 ? -32 -24.703 9.398 1 95.75 526 VAL B O 1
ATOM 8189 N N . SER B 1 527 ? -32.156 -23.266 7.711 1 94.62 527 SER B N 1
ATOM 8190 C CA . SER B 1 527 ? -33.562 -23.547 7.438 1 94.62 527 SER B CA 1
ATOM 8191 C C . SER B 1 527 ? -33.719 -24.891 6.715 1 94.62 527 SER B C 1
ATOM 8193 O O . SER B 1 527 ? -34.844 -25.422 6.621 1 94.62 527 SER B O 1
ATOM 8195 N N . GLY B 1 528 ? -32.625 -25.375 6.105 1 94.19 528 GLY B N 1
ATOM 8196 C CA . GLY B 1 528 ? -32.688 -26.641 5.398 1 94.19 528 GLY B CA 1
ATOM 8197 C C . GLY B 1 528 ? -32.844 -26.484 3.898 1 94.19 528 GLY B C 1
ATOM 8198 O O . GLY B 1 528 ? -32.812 -27.469 3.156 1 94.19 528 GLY B O 1
ATOM 8199 N N . ALA B 1 529 ? -33 -25.266 3.457 1 95.38 529 ALA B N 1
ATOM 8200 C CA . ALA B 1 529 ? -33.125 -25.016 2.023 1 95.38 529 ALA B CA 1
ATOM 8201 C C . ALA B 1 529 ? -31.828 -25.312 1.291 1 95.38 529 ALA B C 1
ATOM 8203 O O . ALA B 1 529 ? -31.828 -25.594 0.093 1 95.38 529 ALA B O 1
ATOM 8204 N N . LEU B 1 530 ? -30.75 -25.172 1.986 1 95.25 530 LEU B N 1
ATOM 8205 C CA . LEU B 1 530 ? -29.391 -25.484 1.557 1 95.25 530 LEU B CA 1
ATOM 8206 C C . LEU B 1 530 ? -28.719 -26.453 2.52 1 95.25 530 LEU B C 1
ATOM 8208 O O . LEU B 1 530 ? -28.75 -26.25 3.734 1 95.25 530 LEU B O 1
ATOM 8212 N N . ALA B 1 531 ? -28.234 -27.562 1.952 1 95.75 531 ALA B N 1
ATOM 8213 C CA . ALA B 1 531 ? -27.609 -28.562 2.809 1 95.75 531 ALA B CA 1
ATOM 8214 C C . ALA B 1 531 ? -26.109 -28.672 2.525 1 95.75 531 ALA B C 1
ATOM 8216 O O . ALA B 1 531 ? -25.672 -29.609 1.855 1 95.75 531 ALA B O 1
ATOM 8217 N N . LEU B 1 532 ? -25.359 -27.844 3.143 1 94.5 532 LEU B N 1
ATOM 8218 C CA . LEU B 1 532 ? -23.922 -27.844 2.961 1 94.5 532 LEU B CA 1
ATOM 8219 C C . LEU B 1 532 ? -23.266 -28.953 3.785 1 94.5 532 LEU B C 1
ATOM 8221 O O . LEU B 1 532 ? -23.719 -29.234 4.898 1 94.5 532 LEU B O 1
ATOM 8225 N N . PRO B 1 533 ? -22.219 -29.578 3.213 1 92.56 533 PRO B N 1
ATOM 8226 C CA . PRO B 1 533 ? -21.422 -30.484 4.039 1 92.56 533 PRO B CA 1
ATOM 8227 C C . PRO B 1 533 ? -20.922 -29.844 5.328 1 92.56 533 PRO B C 1
ATOM 8229 O O . PRO B 1 533 ? -20.75 -28.609 5.379 1 92.56 533 PRO B O 1
ATOM 8232 N N . PRO B 1 534 ? -20.719 -30.578 6.375 1 91.44 534 PRO B N 1
ATOM 8233 C CA . PRO B 1 534 ? -20.391 -30.047 7.699 1 91.44 534 PRO B CA 1
ATOM 8234 C C . PRO B 1 534 ? -19.188 -29.109 7.684 1 91.44 534 PRO B C 1
ATOM 8236 O O . PRO B 1 534 ? -19.203 -28.078 8.359 1 91.44 534 PRO B O 1
ATOM 8239 N N . ARG B 1 535 ? -18.203 -29.469 6.938 1 90.19 535 ARG B N 1
ATOM 8240 C CA . ARG B 1 535 ? -17.016 -28.641 6.918 1 90.19 535 ARG B CA 1
ATOM 8241 C C . ARG B 1 535 ? -17.297 -27.297 6.25 1 90.19 535 ARG B C 1
ATOM 8243 O O . ARG B 1 535 ? -16.797 -26.266 6.688 1 90.19 535 ARG B O 1
ATOM 8250 N N . ASP B 1 536 ? -18.078 -27.328 5.227 1 92.06 536 ASP B N 1
ATOM 8251 C CA . ASP B 1 536 ? -18.453 -26.094 4.547 1 92.06 536 ASP B CA 1
ATOM 8252 C C . ASP B 1 536 ? -19.375 -25.25 5.418 1 92.06 536 ASP B C 1
ATOM 8254 O O . ASP B 1 536 ? -19.281 -24.016 5.422 1 92.06 536 ASP B O 1
ATOM 8258 N N . ALA B 1 537 ? -20.172 -25.922 6.082 1 94.25 537 ALA B N 1
ATOM 8259 C CA . ALA B 1 537 ? -21.078 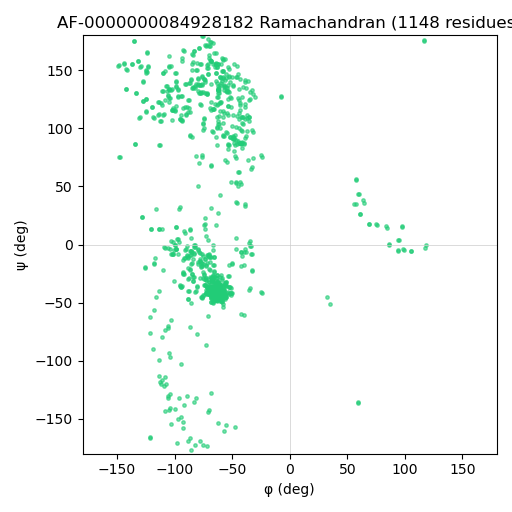-25.219 7.004 1 94.25 537 ALA B CA 1
ATOM 8260 C C . ALA B 1 537 ? -20.281 -24.547 8.125 1 94.25 537 ALA B C 1
ATOM 8262 O O . ALA B 1 537 ? -20.609 -23.438 8.539 1 94.25 537 ALA B O 1
ATOM 8263 N N . ALA B 1 538 ? -19.312 -25.234 8.594 1 92.19 538 ALA B N 1
ATOM 8264 C CA . ALA B 1 538 ? -18.453 -24.672 9.641 1 92.19 538 ALA B CA 1
ATOM 8265 C C . ALA B 1 538 ? -17.719 -23.438 9.141 1 92.19 538 ALA B C 1
ATOM 8267 O O . ALA B 1 538 ? -17.625 -22.438 9.852 1 92.19 538 ALA B O 1
ATOM 8268 N N . LEU B 1 539 ? -17.219 -23.562 7.961 1 92.5 539 LEU B N 1
ATOM 8269 C CA . LEU B 1 539 ? -16.547 -22.422 7.359 1 92.5 539 LEU B CA 1
ATOM 8270 C C . LEU B 1 539 ? -17.516 -21.25 7.188 1 92.5 539 LEU B C 1
ATOM 8272 O O . LEU B 1 539 ? -17.172 -20.109 7.48 1 92.5 539 LEU B O 1
ATOM 8276 N N . LEU B 1 540 ? -18.656 -21.547 6.719 1 94.56 540 LEU B N 1
ATOM 8277 C CA . LEU B 1 540 ? -19.672 -20.516 6.516 1 94.56 540 LEU B CA 1
ATOM 8278 C C . LEU B 1 540 ? -20 -19.797 7.824 1 94.56 540 LEU B C 1
ATOM 8280 O O . LEU B 1 540 ? -20.094 -18.562 7.855 1 94.56 540 LEU B O 1
ATOM 8284 N N . ARG B 1 541 ? -20.141 -20.516 8.883 1 94.06 541 ARG B N 1
ATOM 8285 C CA . ARG B 1 541 ? -20.406 -19.922 10.195 1 94.06 541 ARG B CA 1
ATOM 8286 C C . ARG B 1 541 ? -19.25 -19.016 10.633 1 94.06 541 ARG B C 1
ATOM 8288 O O . ARG B 1 541 ? -19.484 -17.938 11.172 1 94.06 541 ARG B O 1
ATOM 8295 N N . LEU B 1 542 ? -18.141 -19.5 10.391 1 93.12 542 LEU B N 1
ATOM 8296 C CA . LEU B 1 542 ? -16.969 -18.719 10.758 1 93.12 542 LEU B CA 1
ATOM 8297 C C . LEU B 1 542 ? -16.891 -17.422 9.938 1 93.12 542 LEU B C 1
ATOM 8299 O O . LEU B 1 542 ? -16.531 -16.375 10.461 1 93.12 542 LEU B O 1
ATOM 8303 N N . LEU B 1 543 ? -17.188 -17.516 8.68 1 93.31 543 LEU B N 1
ATOM 8304 C CA . LEU B 1 543 ? -17.188 -16.344 7.82 1 93.31 543 LEU B CA 1
ATOM 8305 C C . LEU B 1 543 ? -18.219 -15.328 8.289 1 93.31 543 LEU B C 1
ATOM 8307 O O . LEU B 1 543 ? -17.953 -14.125 8.297 1 93.31 543 LEU B O 1
ATOM 8311 N N . VAL B 1 544 ? -19.344 -15.789 8.664 1 90.81 544 VAL B N 1
ATOM 8312 C CA . VAL B 1 544 ? -20.391 -14.914 9.172 1 90.81 544 VAL B CA 1
ATOM 8313 C C . VAL B 1 544 ? -19.922 -14.234 10.453 1 90.81 544 VAL B C 1
ATOM 8315 O O . VAL B 1 544 ? -20.047 -13.016 10.602 1 90.81 544 VAL B O 1
ATOM 8318 N N . THR B 1 545 ? -19.344 -15 11.305 1 89.19 545 THR B N 1
ATOM 8319 C CA . THR B 1 545 ? -18.844 -14.469 12.562 1 89.19 545 THR B CA 1
ATOM 8320 C C . THR B 1 545 ? -17.766 -13.422 12.32 1 89.19 545 THR B C 1
ATOM 8322 O O . THR B 1 545 ? -17.781 -12.344 12.922 1 89.19 545 THR B O 1
ATOM 8325 N N . THR B 1 546 ? -16.875 -13.75 11.484 1 90.19 546 THR B N 1
ATOM 8326 C CA . THR B 1 546 ? -15.773 -12.852 11.18 1 90.19 546 THR B CA 1
ATOM 8327 C C . THR B 1 546 ? -16.281 -11.547 10.578 1 90.19 546 THR B C 1
ATOM 8329 O O . THR B 1 546 ? -15.875 -10.461 11 1 90.19 546 THR B O 1
ATOM 8332 N N . ARG B 1 547 ? -17.156 -11.648 9.672 1 83.81 547 ARG B N 1
ATOM 8333 C CA . ARG B 1 547 ? -17.719 -10.461 9.039 1 83.81 547 ARG B CA 1
ATOM 8334 C C . ARG B 1 547 ? -18.453 -9.594 10.055 1 83.81 547 ARG B C 1
ATOM 8336 O O . ARG B 1 547 ? -18.328 -8.359 10.023 1 83.81 547 ARG B O 1
ATOM 8343 N N . ASN B 1 548 ? -19.141 -10.234 10.867 1 78.75 548 ASN B N 1
ATOM 8344 C CA . ASN B 1 548 ? -19.875 -9.508 11.898 1 78.75 548 ASN B CA 1
ATOM 8345 C C . ASN B 1 548 ? -18.922 -8.797 12.859 1 78.75 548 ASN B C 1
ATOM 8347 O O . ASN B 1 548 ? -19.156 -7.633 13.203 1 78.75 548 ASN B O 1
ATOM 8351 N N . VAL B 1 549 ? -17.953 -9.484 13.234 1 83.19 549 VAL B N 1
ATOM 8352 C CA . VAL B 1 549 ? -16.969 -8.906 14.141 1 83.19 549 VAL B CA 1
ATOM 8353 C C . VAL B 1 549 ? -16.312 -7.691 13.492 1 83.19 549 VAL B C 1
ATOM 8355 O O . VAL B 1 549 ? -16.219 -6.625 14.102 1 83.19 549 VAL B O 1
ATOM 8358 N N . LEU B 1 550 ? -15.969 -7.805 12.25 1 80.25 550 LEU B N 1
ATOM 8359 C CA . LEU B 1 550 ? -15.258 -6.738 11.555 1 80.25 550 LEU B CA 1
ATOM 8360 C C . LEU B 1 550 ? -16.203 -5.574 11.242 1 80.25 550 LEU B C 1
ATOM 8362 O O . LEU B 1 550 ? -15.789 -4.414 11.281 1 80.25 550 LEU B O 1
ATOM 8366 N N . ALA B 1 551 ? -17.422 -5.895 10.953 1 73.12 551 ALA B N 1
ATOM 8367 C CA . ALA B 1 551 ? -18.406 -4.859 10.664 1 73.12 551 ALA B CA 1
ATOM 8368 C C . ALA B 1 551 ? -18.703 -4.02 11.906 1 73.12 551 ALA B C 1
ATOM 8370 O O . ALA B 1 551 ? -19.047 -2.84 11.805 1 73.12 551 ALA B O 1
ATOM 8371 N N . HIS B 1 552 ? -18.516 -4.609 13.031 1 69.88 552 HIS B N 1
ATOM 8372 C CA . HIS B 1 552 ? -18.781 -3.916 14.289 1 69.88 552 HIS B CA 1
ATOM 8373 C C . HIS B 1 552 ? -17.5 -3.367 14.898 1 69.88 552 HIS B C 1
ATOM 8375 O O . HIS B 1 552 ? -17.469 -3.041 16.094 1 69.88 552 HIS B O 1
ATOM 8381 N N . ARG B 1 553 ? -16.5 -3.305 14.195 1 67.25 553 ARG B N 1
ATOM 8382 C CA . ARG B 1 553 ? -15.219 -2.707 14.555 1 67.25 553 ARG B CA 1
ATOM 8383 C C . ARG B 1 553 ? -14.609 -3.404 15.758 1 67.25 553 ARG B C 1
ATOM 8385 O O . ARG B 1 553 ? -14.016 -2.754 16.625 1 67.25 553 ARG B O 1
ATOM 8392 N N . SER B 1 554 ? -14.984 -4.559 15.852 1 77.06 554 SER B N 1
ATOM 8393 C CA . SER B 1 554 ? -14.297 -5.391 16.828 1 77.06 554 SER B CA 1
ATOM 8394 C C . SER B 1 554 ? -13.125 -6.137 16.188 1 77.06 554 SER B C 1
ATOM 8396 O O . SER B 1 554 ? -12.891 -6.012 14.984 1 77.06 554 SER B O 1
ATOM 8398 N N . VAL B 1 555 ? -12.359 -6.652 17.062 1 82.88 555 VAL B N 1
ATOM 8399 C CA . VAL B 1 555 ? -11.141 -7.285 16.594 1 82.88 555 VAL B CA 1
ATOM 8400 C C . VAL B 1 555 ? -11.266 -8.805 16.703 1 82.88 555 VAL B C 1
ATOM 8402 O O . VAL B 1 555 ? -11.828 -9.312 17.672 1 82.88 555 VAL B O 1
ATOM 8405 N N . LEU B 1 556 ? -10.805 -9.398 15.633 1 88.81 556 LEU B N 1
ATOM 8406 C CA . LEU B 1 556 ? -10.586 -10.828 15.758 1 88.81 556 LEU B CA 1
ATOM 8407 C C . LEU B 1 556 ? -9.352 -11.125 16.594 1 88.81 556 LEU B C 1
ATOM 8409 O O . LEU B 1 556 ? -8.227 -10.906 16.141 1 88.81 556 LEU B O 1
ATOM 8413 N N . TYR B 1 557 ? -9.602 -11.594 17.734 1 87.94 557 TYR B N 1
ATOM 8414 C CA . TYR B 1 557 ? -8.461 -11.914 18.578 1 87.94 557 TYR B CA 1
ATOM 8415 C C . TYR B 1 557 ? -7.703 -13.117 18.047 1 87.94 557 TYR B C 1
ATOM 8417 O O . TYR B 1 557 ? -8.164 -13.781 17.109 1 87.94 557 TYR B O 1
ATOM 8425 N N . ASP B 1 558 ? -6.578 -13.383 18.594 1 88.06 558 ASP B N 1
ATOM 8426 C CA . ASP B 1 558 ? -5.594 -14.305 18.031 1 88.06 558 ASP B CA 1
ATOM 8427 C C . ASP B 1 558 ? -6.199 -15.688 17.812 1 88.06 558 ASP B C 1
ATOM 8429 O O . ASP B 1 558 ? -6.012 -16.297 16.766 1 88.06 558 ASP B O 1
ATOM 8433 N N . ARG B 1 559 ? -6.934 -16.109 18.719 1 86.56 559 ARG B N 1
ATOM 8434 C CA . ARG B 1 559 ? -7.496 -17.453 18.609 1 86.56 559 ARG B CA 1
ATOM 8435 C C . ARG B 1 559 ? -8.453 -17.547 17.422 1 86.56 559 ARG B C 1
ATOM 8437 O O . ARG B 1 559 ? -8.375 -18.484 16.625 1 86.56 559 ARG B O 1
ATOM 8444 N N . THR B 1 560 ? -9.336 -16.562 17.359 1 88.62 560 THR B N 1
ATOM 8445 C CA . THR B 1 560 ? -10.312 -16.562 16.281 1 88.62 560 THR B CA 1
ATOM 8446 C C . THR B 1 560 ? -9.641 -16.344 14.938 1 88.62 560 THR B C 1
ATOM 8448 O O . THR B 1 560 ? -10.055 -16.922 13.93 1 88.62 560 THR B O 1
ATOM 8451 N N . LEU B 1 561 ? -8.703 -15.531 14.922 1 90.56 561 LEU B N 1
ATOM 8452 C CA . LEU B 1 561 ? -7.941 -15.312 13.695 1 90.56 561 LEU B CA 1
ATOM 8453 C C . LEU B 1 561 ? -7.238 -16.594 13.258 1 90.56 561 LEU B C 1
ATOM 8455 O O . LEU B 1 561 ? -7.25 -16.938 12.07 1 90.56 561 LEU B O 1
ATOM 8459 N N . ASP B 1 562 ? -6.676 -17.281 14.188 1 89.69 562 ASP B N 1
ATOM 8460 C CA . ASP B 1 562 ? -6.004 -18.547 13.883 1 89.69 562 ASP B CA 1
ATOM 8461 C C . ASP B 1 562 ? -6.988 -19.578 13.336 1 89.69 562 ASP B C 1
ATOM 8463 O O . ASP B 1 562 ? -6.676 -20.297 12.391 1 89.69 562 ASP B O 1
ATOM 8467 N N . GLU B 1 563 ? -8.086 -19.547 13.961 1 90.62 563 GLU B N 1
ATOM 8468 C CA . GLU B 1 563 ? -9.117 -20.469 13.5 1 90.62 563 GLU B CA 1
ATOM 8469 C C . GLU B 1 563 ? -9.555 -20.141 12.078 1 90.62 563 GLU B C 1
ATOM 8471 O O . GLU B 1 563 ? -9.719 -21.047 11.25 1 90.62 563 GLU B O 1
ATOM 8476 N N . LEU B 1 564 ? -9.758 -18.938 11.812 1 91.06 564 LEU B N 1
ATOM 8477 C CA . LEU B 1 564 ? -10.141 -18.5 10.469 1 91.06 564 LEU B CA 1
ATOM 8478 C C . LEU B 1 564 ? -9.07 -18.891 9.453 1 91.06 564 LEU B C 1
ATOM 8480 O O . LEU B 1 564 ? -9.391 -19.438 8.398 1 91.06 564 LEU B O 1
ATOM 8484 N N . CYS B 1 565 ? -7.852 -18.672 9.789 1 88.38 565 CYS B N 1
ATOM 8485 C CA . CYS B 1 565 ? -6.754 -18.984 8.883 1 88.38 565 CYS B CA 1
ATOM 8486 C C . CYS B 1 565 ? -6.676 -20.469 8.617 1 88.38 565 CYS B C 1
ATOM 8488 O O . CYS B 1 565 ? -6.492 -20.906 7.469 1 88.38 565 CYS B O 1
ATOM 8490 N N . ALA B 1 566 ? -6.824 -21.188 9.648 1 87.31 566 ALA B N 1
ATOM 8491 C CA . ALA B 1 566 ? -6.773 -22.641 9.516 1 87.31 566 ALA B CA 1
ATOM 8492 C C . ALA B 1 566 ? -7.902 -23.156 8.625 1 87.31 566 ALA B C 1
ATOM 8494 O O . ALA B 1 566 ? -7.684 -24 7.762 1 87.31 566 ALA B O 1
ATOM 8495 N N . GLU B 1 567 ? -9.047 -22.594 8.867 1 87.56 567 GLU B N 1
ATOM 8496 C CA . GLU B 1 567 ? -10.203 -23.031 8.094 1 87.56 567 GLU B CA 1
ATOM 8497 C C . GLU B 1 567 ? -10.094 -22.609 6.633 1 87.56 567 GLU B C 1
ATOM 8499 O O . GLU B 1 567 ? -10.5 -23.344 5.73 1 87.56 567 GLU B O 1
ATOM 8504 N N . LEU B 1 568 ? -9.641 -21.484 6.41 1 86.19 568 LEU B N 1
ATOM 8505 C CA . LEU B 1 568 ? -9.422 -21.031 5.039 1 86.19 568 LEU B CA 1
ATOM 8506 C C . LEU B 1 568 ? -8.406 -21.922 4.328 1 86.19 568 LEU B C 1
ATOM 8508 O O . LEU B 1 568 ? -8.594 -22.281 3.162 1 86.19 568 LEU B O 1
ATOM 8512 N N . SER B 1 569 ? -7.41 -22.234 5.047 1 82.31 569 SER B N 1
ATOM 8513 C CA . SER B 1 569 ? -6.375 -23.094 4.484 1 82.31 569 SER B CA 1
ATOM 8514 C C . SER B 1 569 ? -6.922 -24.484 4.168 1 82.31 569 SER B C 1
ATOM 8516 O O . SER B 1 569 ? -6.637 -25.047 3.105 1 82.31 569 SER B O 1
ATOM 8518 N N . GLN B 1 570 ? -7.73 -24.969 5.074 1 81.38 570 GLN B N 1
ATOM 8519 C CA . GLN B 1 570 ? -8.305 -26.297 4.875 1 81.38 570 GLN B CA 1
ATOM 8520 C C . GLN B 1 570 ? -9.297 -26.297 3.721 1 81.38 570 GLN B C 1
ATOM 8522 O O . GLN B 1 570 ? -9.344 -27.234 2.934 1 81.38 570 GLN B O 1
ATOM 8527 N N . ALA B 1 571 ? -10.055 -25.297 3.658 1 80 571 ALA B N 1
ATOM 8528 C CA . ALA B 1 571 ? -11.016 -25.188 2.564 1 80 571 ALA B CA 1
ATOM 8529 C C . ALA B 1 571 ? -10.312 -25.094 1.217 1 80 571 ALA B C 1
ATOM 8531 O O . ALA B 1 571 ? -10.789 -25.625 0.219 1 80 571 ALA B O 1
ATOM 8532 N N . ASP B 1 572 ? -9.258 -24.5 1.24 1 76.5 572 ASP B N 1
ATOM 8533 C CA . ASP B 1 572 ? -8.469 -24.344 0.027 1 76.5 572 ASP B CA 1
ATOM 8534 C C . ASP B 1 572 ? -7.875 -25.672 -0.424 1 76.5 572 ASP B C 1
ATOM 8536 O O . ASP B 1 572 ? -7.844 -25.969 -1.619 1 76.5 572 ASP B O 1
ATOM 8540 N N . LEU B 1 573 ? -7.473 -26.453 0.514 1 71.38 573 LEU B N 1
ATOM 8541 C CA . LEU B 1 573 ? -6.895 -27.766 0.214 1 71.38 573 LEU B CA 1
ATOM 8542 C C . LEU B 1 573 ? -7.957 -28.719 -0.312 1 71.38 573 LEU B C 1
ATOM 8544 O O . LEU B 1 573 ? -7.676 -29.547 -1.174 1 71.38 573 LEU B O 1
ATOM 8548 N N . ARG B 1 574 ? -9.117 -28.531 0.176 1 70.31 574 ARG B N 1
ATOM 8549 C CA . ARG B 1 574 ? -10.195 -29.406 -0.26 1 70.31 574 ARG B CA 1
ATOM 8550 C C . ARG B 1 574 ? -10.617 -29.094 -1.693 1 70.31 574 ARG B C 1
ATOM 8552 O O . ARG B 1 574 ? -11.141 -29.953 -2.396 1 70.31 574 ARG B O 1
ATOM 8559 N N . ALA B 1 575 ? -10.484 -27.938 -2.045 1 63.62 575 ALA B N 1
ATOM 8560 C CA . ALA B 1 575 ? -10.875 -27.531 -3.393 1 63.62 575 ALA B CA 1
ATOM 8561 C C . ALA B 1 575 ? -9.836 -27.969 -4.422 1 63.62 575 ALA B C 1
ATOM 8563 O O . ALA B 1 575 ? -10.117 -27.969 -5.625 1 63.62 575 ALA B O 1
ATOM 8564 N N . ALA B 1 576 ? -8.625 -28.344 -4.023 1 58.06 576 ALA B N 1
ATOM 8565 C CA . ALA B 1 576 ? -7.562 -28.766 -4.934 1 58.06 576 ALA B CA 1
ATOM 8566 C C . ALA B 1 576 ? -7.715 -30.234 -5.324 1 58.06 576 ALA B C 1
ATOM 8568 O O . ALA B 1 576 ? -8.156 -31.047 -4.516 1 58.06 576 ALA B O 1
#

pLDDT: mean 71.94, std 28.97, range [13.41, 98.19]

Foldseek 3Di:
DPPPPPPLPLDFDPLCPFPLLVVLLCVLLVLVQLQAAEEEADFPVCVVVCVLVVSLCSNQVVDPFAFEQDFFDDPPPPDPDPDPPDPDDDDDDDDDDDDDDDCPDDPDDDDDYDDDDDDDDDDDDDDDDDDDDDDDDDPDDDDDDDDDDPPPPDPDPPPPPVPPDPPDDPPPPPPDPDPDDPPDPPCRARLNSQQVSVVHHSVCNLVVQQDVVVVDRYEYEDELVSHDQQPPPPPDPDDPDPPPPPRCAQANSVLVVLQSNLVSCVVSVDDSSRHHYYYYYYYCRNHDNCRLVVVVVPRSNYDYHYPAQSDELSRLLVRCCSLLPPDPPVPPPDDLVQLVVLLSQLQSLLLSLQQFRPNQLSNQLSNQPPSAPVCNLVSSQASPVVDPDAELVLQDDDPDFFDDSDDDPVCSSSVSRVQWHQYPRTIDGGNCNQRHHADPDDDRDDDDPVNVLVSLLSSLVSSCVRCVVLLLVLLLVLLVVQVVFFPDDLLVLLVVQPPDQDPCCVPCSSVSSSPGDLVSVLVCCVVPRTPDDPLSNVLSVLSVVSVVCSVVSGDDHPVSSSVNSVSSSVVVVVVD/DPPPPPPLPLDFDPLCPFPLLVVLLCVLLVLVQLQAAEEEADFPVCVVVCVLVVSLCSNQVVDPFAFEQDFFDDPPPPDPPPDPPDPDDDDDDDDDDDDDDDDDDDDDDDYDYDYDDDDDDDDDDDDDDDDDDDDDDDPDDPDDDPPPDPPPVDPDPPPCPVPPDPDPDPPPPPDDPDPDDPPDPPCRARLNSQCVSVVHHSVCNLVVQQDVVVVDRYEYEDELVSHDQQPPPPPDPDDPDPPPPPRCAQANSVVVVLQSNLVSCVVSVDDSSRHHYYYYYYYCRNHDNCVLVVVVVPRSNYDYHYPAQSDELSRLLVRCCSLLPPDPPVPPPDDLVQLVVLLSQLQSLLLSLQQFRPNQLSNQLSNQPPSAPVCNLVSSQASPVVDPDAELVLQDDDPDFFDDSDDDPVCSSSVSRVQWHQYPRTIDGGNCNQRHHADPDDDRDDDDPVNVLVSLLSSLVSSCVRCVVLLLVLLLVLLVVQVVFFPDDLLVLLVVQPPDQDPCCVPCSSVSSSPGDLVSVLVCCVVPRTPDDPLSNVLSVLSVVSVVCSVVSGDDHPVSSSVNSVSSSVVVVVVD

Radius of gyration: 39.71 Å; Cα contacts (8 Å, |Δi|>4): 1394; chains: 2; bounding box: 116×136×122 Å

Organism: Streptomyces venezuelae (strain ATCC 10712 / CBS 650.69 / DSM 40230 / JCM 4526 / NBRC 13096 / PD 04745) (NCBI:txid953739)